Protein AF-0000000077366740 (afdb_homodimer)

Radius of gyration: 44.44 Å; Cα contacts (8 Å, |Δi|>4): 3479; chains: 2; bounding box: 112×134×111 Å

Structure (mmCIF, N/CA/C/O backbone):
data_AF-0000000077366740-model_v1
#
loop_
_entity.id
_entity.type
_entity.pdbx_description
1 polymer 'Uncharacterized protein'
#
loop_
_atom_site.group_PDB
_atom_site.id
_atom_site.type_symbol
_atom_site.label_atom_id
_atom_site.label_alt_id
_atom_site.label_comp_id
_atom_site.label_asym_id
_atom_site.label_entity_id
_atom_site.label_seq_id
_atom_site.pdbx_PDB_ins_code
_atom_site.Cartn_x
_atom_site.Cartn_y
_atom_site.Cartn_z
_atom_site.occupancy
_atom_site.B_iso_or_equiv
_atom_site.auth_seq_id
_atom_site.auth_comp_id
_atom_site.auth_asym_id
_atom_site.auth_atom_id
_atom_site.pdbx_PDB_model_num
ATOM 1 N N . MET A 1 1 ? -55.375 -4.602 -11.578 1 23.78 1 MET A N 1
ATOM 2 C CA . MET A 1 1 ? -54.812 -4.352 -10.258 1 23.78 1 MET A CA 1
ATOM 3 C C . MET A 1 1 ? -55.75 -3.49 -9.422 1 23.78 1 MET A C 1
ATOM 5 O O . MET A 1 1 ? -55.844 -3.688 -8.211 1 23.78 1 MET A O 1
ATOM 9 N N . PHE A 1 2 ? -56.5 -2.584 -10.18 1 29.73 2 PHE A N 1
ATOM 10 C CA . PHE A 1 2 ? -57.562 -1.75 -9.648 1 29.73 2 PHE A CA 1
ATOM 11 C C . PHE A 1 2 ? -58.75 -2.6 -9.227 1 29.73 2 PHE A C 1
ATOM 13 O O . PHE A 1 2 ? -59.406 -2.324 -8.211 1 29.73 2 PHE A O 1
ATOM 20 N N . PHE A 1 3 ? -59.062 -3.592 -10.07 1 31.38 3 PHE A N 1
ATOM 21 C CA . PHE A 1 3 ? -60.281 -4.387 -9.875 1 31.38 3 PHE A CA 1
ATOM 22 C C . PHE A 1 3 ? -60.125 -5.324 -8.68 1 31.38 3 PHE A C 1
ATOM 24 O O . PHE A 1 3 ? -61.094 -5.633 -7.992 1 31.38 3 PHE A O 1
ATOM 31 N N . VAL A 1 4 ? -58.844 -5.895 -8.492 1 31.25 4 VAL A N 1
ATOM 32 C CA . VAL A 1 4 ? -58.656 -6.848 -7.406 1 31.25 4 VAL A CA 1
ATOM 33 C C . VAL A 1 4 ? -58.719 -6.125 -6.066 1 31.25 4 VAL A C 1
ATOM 35 O O . VAL A 1 4 ? -59.188 -6.691 -5.07 1 31.25 4 VAL A O 1
ATOM 38 N N . VAL A 1 5 ? -58.375 -4.82 -6.023 1 33.91 5 VAL A N 1
ATOM 39 C CA . VAL A 1 5 ? -58.5 -4.035 -4.797 1 33.91 5 VAL A CA 1
ATOM 40 C C . VAL A 1 5 ? -59.969 -3.824 -4.473 1 33.91 5 VAL A C 1
ATOM 42 O O . VAL A 1 5 ? -60.375 -3.91 -3.309 1 33.91 5 VAL A O 1
ATOM 45 N N . CYS A 1 6 ? -60.75 -3.656 -5.516 1 33.34 6 CYS A N 1
ATOM 46 C CA . CYS A 1 6 ? -62.156 -3.393 -5.301 1 33.34 6 CYS A CA 1
ATOM 47 C C . CYS A 1 6 ? -62.875 -4.625 -4.742 1 33.34 6 CYS A C 1
ATOM 49 O O . CYS A 1 6 ? -63.75 -4.508 -3.9 1 33.34 6 CYS A O 1
ATOM 51 N N . THR A 1 7 ? -62.5 -5.828 -5.289 1 34.5 7 THR A N 1
ATOM 52 C CA . THR A 1 7 ? -63.25 -7.012 -4.887 1 34.5 7 THR A CA 1
ATOM 53 C C . THR A 1 7 ? -62.906 -7.398 -3.449 1 34.5 7 THR A C 1
ATOM 55 O O . THR A 1 7 ? -63.75 -7.957 -2.738 1 34.5 7 THR A O 1
ATOM 58 N N . LEU A 1 8 ? -61.625 -7.242 -3.023 1 32.53 8 LEU A N 1
ATOM 59 C CA . LEU A 1 8 ? -61.312 -7.551 -1.631 1 32.53 8 LEU A CA 1
ATOM 60 C C . LEU A 1 8 ? -62 -6.566 -0.69 1 32.53 8 LEU A C 1
ATOM 62 O O . LEU A 1 8 ? -62.312 -6.906 0.45 1 32.53 8 LEU A O 1
ATOM 66 N N . LEU A 1 9 ? -62.219 -5.359 -1.185 1 35.78 9 LEU A N 1
ATOM 67 C CA . LEU A 1 9 ? -63.031 -4.422 -0.43 1 35.78 9 LEU A CA 1
ATOM 68 C C . LEU A 1 9 ? -64.5 -4.926 -0.315 1 35.78 9 LEU A C 1
ATOM 70 O O . LEU A 1 9 ? -65.125 -4.758 0.725 1 35.78 9 LEU A O 1
ATOM 74 N N . ALA A 1 10 ? -64.938 -5.484 -1.421 1 35.12 10 ALA A N 1
ATOM 75 C CA . ALA A 1 10 ? -66.312 -5.941 -1.412 1 35.12 10 ALA A CA 1
ATOM 76 C C . ALA A 1 10 ? -66.5 -7.098 -0.434 1 35.12 10 ALA A C 1
ATOM 78 O O . ALA A 1 10 ? -67.5 -7.188 0.241 1 35.12 10 ALA A O 1
ATOM 79 N N . HIS A 1 11 ? -65.562 -8.117 -0.489 1 34.84 11 HIS A N 1
ATOM 80 C CA . HIS A 1 11 ? -65.812 -9.266 0.379 1 34.84 11 HIS A CA 1
ATOM 81 C C . HIS A 1 11 ? -65.625 -8.898 1.846 1 34.84 11 HIS A C 1
ATOM 83 O O . HIS A 1 11 ? -66.25 -9.5 2.73 1 34.84 11 HIS A O 1
ATOM 89 N N . SER A 1 12 ? -64.625 -8.102 2.127 1 34.69 12 SER A N 1
ATOM 90 C CA . SER A 1 12 ? -64.5 -7.723 3.529 1 34.69 12 SER A CA 1
ATOM 91 C C . SER A 1 12 ? -65.625 -6.828 3.971 1 34.69 12 SER A C 1
ATOM 93 O O . SER A 1 12 ? -65.812 -6.543 5.16 1 34.69 12 SER A O 1
ATOM 95 N N . CYS A 1 13 ? -66.188 -6.125 3.033 1 32.34 13 CYS A N 1
ATOM 96 C CA . CYS A 1 13 ? -67.375 -5.367 3.422 1 32.34 13 CYS A CA 1
ATOM 97 C C . CYS A 1 13 ? -68.5 -6.293 3.918 1 32.34 13 CYS A C 1
ATOM 99 O O . CYS A 1 13 ? -69.5 -5.832 4.449 1 32.34 13 CYS A O 1
ATOM 101 N N . MET A 1 14 ? -68.625 -7.559 3.342 1 33.53 14 MET A N 1
ATOM 102 C CA . MET A 1 14 ? -69.812 -8.305 3.762 1 33.53 14 MET A CA 1
ATOM 103 C C . MET A 1 14 ? -69.75 -8.625 5.254 1 33.53 14 MET A C 1
ATOM 105 O O . MET A 1 14 ? -70.75 -8.883 5.875 1 33.53 14 MET A O 1
ATOM 109 N N . CYS A 1 15 ? -68.562 -9.203 5.719 1 33.38 15 CYS A N 1
ATOM 110 C CA . CYS A 1 15 ? -68.812 -9.672 7.086 1 33.38 15 CYS A CA 1
ATOM 111 C C . CYS A 1 15 ? -68.875 -8.508 8.055 1 33.38 15 CYS A C 1
ATOM 113 O O . CYS A 1 15 ? -67.875 -8.164 8.695 1 33.38 15 CYS A O 1
ATOM 115 N N . LEU A 1 16 ? -69.25 -7.371 7.633 1 36.22 16 LEU A N 1
ATOM 116 C CA . LEU A 1 16 ? -69.562 -6.234 8.492 1 36.22 16 LEU A CA 1
ATOM 117 C C . LEU A 1 16 ? -70.562 -6.629 9.578 1 36.22 16 LEU A C 1
ATOM 119 O O . LEU A 1 16 ? -71.188 -5.766 10.195 1 36.22 16 LEU A O 1
ATOM 123 N N . THR A 1 17 ? -70.938 -7.934 9.719 1 35.31 17 THR A N 1
ATOM 124 C CA . THR A 1 17 ? -71.938 -8.016 10.742 1 35.31 17 THR A CA 1
ATOM 125 C C . THR A 1 17 ? -71.438 -7.398 12.055 1 35.31 17 THR A C 1
ATOM 127 O O . THR A 1 17 ? -72.25 -6.871 12.828 1 35.31 17 THR A O 1
ATOM 130 N N . GLY A 1 18 ? -70.375 -7.945 12.742 1 36.94 18 GLY A N 1
ATOM 131 C CA . GLY A 1 18 ? -70.25 -7.508 14.117 1 36.94 18 GLY A CA 1
ATOM 132 C C . GLY A 1 18 ? -69.75 -6.074 14.25 1 36.94 18 GLY A C 1
ATOM 133 O O . GLY A 1 18 ? -69.438 -5.422 13.25 1 36.94 18 GLY A O 1
ATOM 134 N N . GLY A 1 19 ? -69.75 -5.414 15.539 1 38.19 19 GLY A N 1
ATOM 135 C CA . GLY A 1 19 ? -69.625 -4.059 16.062 1 38.19 19 GLY A CA 1
ATOM 136 C C . GLY A 1 19 ? -68.5 -3.301 15.484 1 38.19 19 GLY A C 1
ATOM 137 O O . GLY A 1 19 ? -68 -2.303 16.062 1 38.19 19 GLY A O 1
ATOM 138 N N . ARG A 1 20 ? -67.625 -4.012 14.672 1 46.72 20 ARG A N 1
ATOM 139 C CA . ARG A 1 20 ? -66.5 -3.172 14.273 1 46.72 20 ARG A CA 1
ATOM 140 C C . ARG A 1 20 ? -66.938 -2.145 13.234 1 46.72 20 ARG A C 1
ATOM 142 O O . ARG A 1 20 ? -67.688 -2.469 12.297 1 46.72 20 ARG A O 1
ATOM 149 N N . SER A 1 21 ? -66.875 -0.817 13.711 1 45.78 21 SER A N 1
ATOM 150 C CA . SER A 1 21 ? -67.25 0.303 12.859 1 45.78 21 SER A CA 1
ATOM 151 C C . SER A 1 21 ? -66.625 0.218 11.492 1 45.78 21 SER A C 1
ATOM 153 O O . SER A 1 21 ? -65.562 -0.41 11.344 1 45.78 21 SER A O 1
ATOM 155 N N . GLU A 1 22 ? -67.375 0.439 10.375 1 47.81 22 GLU A N 1
ATOM 156 C CA . GLU A 1 22 ? -66.938 0.526 8.977 1 47.81 22 GLU A CA 1
ATOM 157 C C . GLU A 1 22 ? -65.562 1.188 8.859 1 47.81 22 GLU A C 1
ATOM 159 O O . GLU A 1 22 ? -64.75 0.775 8.039 1 47.81 22 GLU A O 1
ATOM 164 N N . SER A 1 23 ? -65.438 2.188 9.719 1 47.12 23 SER A N 1
ATOM 165 C CA . SER A 1 23 ? -64.188 2.951 9.641 1 47.12 23 SER A CA 1
ATOM 166 C C . SER A 1 23 ? -62.969 2.105 10.062 1 47.12 23 SER A C 1
ATOM 168 O O . SER A 1 23 ? -61.906 2.221 9.484 1 47.12 23 SER A O 1
ATOM 170 N N . GLU A 1 24 ? -63.188 1.226 10.977 1 51.06 24 GLU A N 1
ATOM 171 C CA . GLU A 1 24 ? -62.125 0.345 11.406 1 51.06 24 GLU A CA 1
ATOM 172 C C . GLU A 1 24 ? -61.75 -0.65 10.312 1 51.06 24 GLU A C 1
ATOM 174 O O . GLU A 1 24 ? -60.562 -0.932 10.094 1 51.06 24 GLU A O 1
ATOM 179 N N . VAL A 1 25 ? -62.75 -1.085 9.625 1 52.22 25 VAL A N 1
ATOM 180 C CA . VAL A 1 25 ? -62.531 -2.043 8.539 1 52.22 25 VAL A CA 1
ATOM 181 C C . VAL A 1 25 ? -61.812 -1.363 7.391 1 52.22 25 VAL A C 1
ATOM 183 O O . VAL A 1 25 ? -60.875 -1.927 6.828 1 52.22 25 VAL A O 1
ATOM 186 N N . VAL A 1 26 ? -62.281 -0.177 7.016 1 50.78 26 VAL A N 1
ATOM 187 C CA . VAL A 1 26 ? -61.594 0.547 5.934 1 50.78 26 VAL A CA 1
ATOM 188 C C . VAL A 1 26 ? -60.156 0.862 6.332 1 50.78 26 VAL A C 1
ATOM 190 O O . VAL A 1 26 ? -59.25 0.743 5.516 1 50.78 26 VAL A O 1
ATOM 193 N N . ASN A 1 27 ? -60 1.268 7.539 1 49.75 27 ASN A N 1
ATOM 194 C CA . ASN A 1 27 ? -58.656 1.551 7.992 1 49.75 27 ASN A CA 1
ATOM 195 C C . ASN A 1 27 ? -57.781 0.296 7.977 1 49.75 27 ASN A C 1
ATOM 197 O O . ASN A 1 27 ? -56.625 0.351 7.59 1 49.75 27 ASN A O 1
ATOM 201 N N . ASP A 1 28 ? -58.375 -0.742 8.32 1 50.69 28 ASP A N 1
ATOM 202 C CA . ASP A 1 28 ? -57.656 -2.008 8.266 1 50.69 28 ASP A CA 1
ATOM 203 C C . ASP A 1 28 ? -57.344 -2.396 6.82 1 50.69 28 ASP A C 1
ATOM 205 O O . ASP A 1 28 ? -56.25 -2.883 6.527 1 50.69 28 ASP A O 1
ATOM 209 N N . ILE A 1 29 ? -58.312 -2.238 5.984 1 47.81 29 ILE A N 1
ATOM 210 C CA . ILE A 1 29 ? -58.094 -2.527 4.57 1 47.81 29 ILE A CA 1
ATOM 211 C C . ILE A 1 29 ? -57.031 -1.582 3.992 1 47.81 29 ILE A C 1
ATOM 213 O O . ILE A 1 29 ? -56.156 -2.01 3.258 1 47.81 29 ILE A O 1
ATOM 217 N N . THR A 1 30 ? -57.281 -0.286 4.25 1 45.62 30 THR A N 1
ATOM 218 C CA . THR A 1 30 ? -56.312 0.671 3.738 1 45.62 30 THR A CA 1
ATOM 219 C C . THR A 1 30 ? -54.906 0.377 4.297 1 45.62 30 THR A C 1
ATOM 221 O O . THR A 1 30 ? -53.906 0.463 3.574 1 45.62 30 THR A O 1
ATOM 224 N N . ARG A 1 31 ? -54.875 0.063 5.547 1 45 31 ARG A N 1
ATOM 225 C CA . ARG A 1 31 ? -53.594 -0.334 6.117 1 45 31 ARG A CA 1
ATOM 226 C C . ARG A 1 31 ? -53.062 -1.577 5.422 1 45 31 ARG A C 1
ATOM 228 O O . ARG A 1 31 ? -51.875 -1.66 5.137 1 45 31 ARG A O 1
ATOM 235 N N . THR A 1 32 ? -54 -2.498 5.227 1 45.09 32 THR A N 1
ATOM 236 C CA . THR A 1 32 ? -53.625 -3.719 4.523 1 45.09 32 THR A CA 1
ATOM 237 C C . THR A 1 32 ? -53.219 -3.416 3.08 1 45.09 32 THR A C 1
ATOM 239 O O . THR A 1 32 ? -52.25 -3.965 2.568 1 45.09 32 THR A O 1
ATOM 242 N N . ILE A 1 33 ? -54.062 -2.66 2.4 1 43.03 33 ILE A N 1
ATOM 243 C CA . ILE A 1 33 ? -53.75 -2.297 1.021 1 43.03 33 ILE A CA 1
ATOM 244 C C . ILE A 1 33 ? -52.469 -1.481 0.977 1 43.03 33 ILE A C 1
ATOM 246 O O . ILE A 1 33 ? -51.625 -1.714 0.123 1 43.03 33 ILE A O 1
ATOM 250 N N . LEU A 1 34 ? -52.469 -0.504 1.834 1 42.5 34 LEU A N 1
ATOM 251 C CA . LEU A 1 34 ? -51.25 0.309 1.863 1 42.5 34 LEU A CA 1
ATOM 252 C C . LEU A 1 34 ? -50.031 -0.532 2.258 1 42.5 34 LEU A C 1
ATOM 254 O O . LEU A 1 34 ? -48.938 -0.353 1.712 1 42.5 34 LEU A O 1
ATOM 258 N N . ALA A 1 35 ? -50.312 -1.329 3.213 1 45.06 35 ALA A N 1
ATOM 259 C CA . ALA A 1 35 ? -49.25 -2.258 3.576 1 45.06 35 ALA A CA 1
ATOM 260 C C . ALA A 1 35 ? -48.875 -3.145 2.395 1 45.06 35 ALA A C 1
ATOM 262 O O . ALA A 1 35 ? -47.688 -3.486 2.221 1 45.06 35 ALA A O 1
ATOM 263 N N . ARG A 1 36 ? -49.938 -3.709 1.726 1 42.16 36 ARG A N 1
ATOM 264 C CA . ARG A 1 36 ? -49.719 -4.559 0.562 1 42.16 36 ARG A CA 1
ATOM 265 C C . ARG A 1 36 ? -49.094 -3.771 -0.585 1 42.16 36 ARG A C 1
ATOM 267 O O . ARG A 1 36 ? -48.344 -4.324 -1.392 1 42.16 36 ARG A O 1
ATOM 274 N N . PHE A 1 37 ? -49.594 -2.547 -0.805 1 41.75 37 PHE A N 1
ATOM 275 C CA . PHE A 1 37 ? -49.094 -1.771 -1.931 1 41.75 37 PHE A CA 1
ATOM 276 C C . PHE A 1 37 ? -47.781 -1.059 -1.558 1 41.75 37 PHE A C 1
ATOM 278 O O . PHE A 1 37 ? -47.125 -0.455 -2.414 1 41.75 37 PHE A O 1
ATOM 285 N N . THR A 1 38 ? -47.656 -0.819 -0.33 1 47 38 THR A N 1
ATOM 286 C CA . THR A 1 38 ? -46.406 -0.13 -0.083 1 47 38 THR A CA 1
ATOM 287 C C . THR A 1 38 ? -45.219 -1.009 -0.478 1 47 38 THR A C 1
ATOM 289 O O . THR A 1 38 ? -44.906 -1.981 0.212 1 47 38 THR A O 1
ATOM 292 N N . ARG A 1 39 ? -45.125 -1.228 -1.726 1 52.34 39 ARG A N 1
ATOM 293 C CA . ARG A 1 39 ? -44.031 -1.897 -2.4 1 52.34 39 ARG A CA 1
ATOM 294 C C . ARG A 1 39 ? -42.719 -1.627 -1.685 1 52.34 39 ARG A C 1
ATOM 296 O O . ARG A 1 39 ? -42.281 -0.478 -1.59 1 52.34 39 ARG A O 1
ATOM 303 N N . LYS A 1 40 ? -42.281 -2.67 -0.841 1 64 40 LYS A N 1
ATOM 304 C CA . LYS A 1 40 ? -41.031 -2.572 -0.12 1 64 40 LYS A CA 1
ATOM 305 C C . LYS A 1 40 ? -39.844 -2.668 -1.076 1 64 40 LYS A C 1
ATOM 307 O O . LYS A 1 40 ? -39.562 -3.74 -1.61 1 64 40 LYS A O 1
ATOM 312 N N . HIS A 1 41 ? -39.469 -1.599 -1.774 1 79.44 41 HIS A N 1
ATOM 313 C CA . HIS A 1 41 ? -38.281 -1.575 -2.602 1 79.44 41 HIS A CA 1
ATOM 314 C C . HIS A 1 41 ? -37.031 -1.422 -1.75 1 79.44 41 HIS A C 1
ATOM 316 O O . HIS A 1 41 ? -37.031 -0.712 -0.741 1 79.44 41 HIS A O 1
ATOM 322 N N . LEU A 1 42 ? -36.188 -2.348 -2.086 1 84.19 42 LEU A N 1
ATOM 323 C CA . LEU A 1 42 ? -34.906 -2.252 -1.412 1 84.19 42 LEU A CA 1
ATOM 324 C C . LEU A 1 42 ? -34 -1.251 -2.117 1 84.19 42 LEU A C 1
ATOM 326 O O . LEU A 1 42 ? -34 -1.146 -3.346 1 84.19 42 LEU A O 1
ATOM 330 N N . HIS A 1 43 ? -33.312 -0.518 -1.344 1 83.5 43 HIS A N 1
ATOM 331 C CA . HIS A 1 43 ? -32.406 0.476 -1.904 1 83.5 43 HIS A CA 1
ATOM 332 C C . HIS A 1 43 ? -31.219 -0.189 -2.586 1 83.5 43 HIS A C 1
ATOM 334 O O . HIS A 1 43 ? -30.594 -1.084 -2.014 1 83.5 43 HIS A O 1
ATOM 340 N N . VAL A 1 44 ? -31.016 0.156 -3.791 1 82.62 44 VAL A N 1
ATOM 341 C CA . VAL A 1 44 ? -29.828 -0.262 -4.547 1 82.62 44 VAL A CA 1
ATOM 342 C C . VAL A 1 44 ? -29.203 0.946 -5.238 1 82.62 44 VAL A C 1
ATOM 344 O O . VAL A 1 44 ? -29.906 1.913 -5.562 1 82.62 44 VAL A O 1
ATOM 347 N N . ASP A 1 45 ? -27.906 0.929 -5.336 1 79.56 45 ASP A N 1
ATOM 348 C CA . ASP A 1 45 ? -27.203 2.023 -5.996 1 79.56 45 ASP A CA 1
ATOM 349 C C . ASP A 1 45 ? -27.75 2.266 -7.398 1 79.56 45 ASP A C 1
ATOM 351 O O . ASP A 1 45 ? -28.078 1.316 -8.117 1 79.56 45 ASP A O 1
ATOM 355 N N . LYS A 1 46 ? -27.906 3.508 -7.715 1 73.94 46 LYS A N 1
ATOM 356 C CA . LYS A 1 46 ? -28.5 3.879 -9 1 73.94 46 LYS A CA 1
ATOM 357 C C . LYS A 1 46 ? -27.594 3.482 -10.156 1 73.94 46 LYS A C 1
ATOM 359 O O . LYS A 1 46 ? -28.062 3.107 -11.227 1 73.94 46 LYS A O 1
ATOM 364 N N . ASN A 1 47 ? -26.312 3.553 -9.906 1 80.81 47 ASN A N 1
ATOM 365 C CA . ASN A 1 47 ? -25.375 3.289 -11 1 80.81 47 ASN A CA 1
ATOM 366 C C . ASN A 1 47 ? -24.672 1.946 -10.828 1 80.81 47 ASN A C 1
ATOM 368 O O . ASN A 1 47 ? -23.469 1.898 -10.617 1 80.81 47 ASN A O 1
ATOM 372 N N . LEU A 1 48 ? -25.562 0.903 -11.078 1 88.38 48 LEU A N 1
ATOM 373 C CA . LEU A 1 48 ? -24.984 -0.432 -10.961 1 88.38 48 LEU A CA 1
ATOM 374 C C . LEU A 1 48 ? -24.25 -0.81 -12.242 1 88.38 48 LEU A C 1
ATOM 376 O O . LEU A 1 48 ? -24.672 -0.467 -13.344 1 88.38 48 LEU A O 1
ATOM 380 N N . VAL A 1 49 ? -23.125 -1.391 -12.102 1 88.94 49 VAL A N 1
ATOM 381 C CA . VAL A 1 49 ? -22.281 -1.763 -13.234 1 88.94 49 VAL A CA 1
ATOM 382 C C . VAL A 1 49 ? -22.328 -3.277 -13.43 1 88.94 49 VAL A C 1
ATOM 384 O O . VAL A 1 49 ? -22.188 -4.039 -12.469 1 88.94 49 VAL A O 1
ATOM 387 N N . GLY A 1 50 ? -22.562 -3.746 -14.719 1 83.38 50 GLY A N 1
ATOM 388 C CA . GLY A 1 50 ? -22.516 -5.148 -15.094 1 83.38 50 GLY A CA 1
ATOM 389 C C . GLY A 1 50 ? -23.703 -5.949 -14.602 1 83.38 50 GLY A C 1
ATOM 390 O O . GLY A 1 50 ? -23.656 -7.18 -14.555 1 83.38 50 GLY A O 1
ATOM 391 N N . MET A 1 51 ? -24.766 -5.352 -14.086 1 87.19 51 MET A N 1
ATOM 392 C CA . MET A 1 51 ? -25.875 -6.039 -13.438 1 87.19 51 MET A CA 1
ATOM 393 C C . MET A 1 51 ? -26.812 -6.648 -14.469 1 87.19 51 MET A C 1
ATOM 395 O O . MET A 1 51 ? -27.375 -7.723 -14.242 1 87.19 51 MET A O 1
ATOM 399 N N . ASP A 1 52 ? -26.891 -6.047 -15.562 1 84.62 52 ASP A N 1
ATOM 400 C CA . ASP A 1 52 ? -27.828 -6.527 -16.578 1 84.62 52 ASP A CA 1
ATOM 401 C C . ASP A 1 52 ? -27.422 -7.906 -17.094 1 84.62 52 ASP A C 1
ATOM 403 O O . ASP A 1 52 ? -28.266 -8.797 -17.234 1 84.62 52 ASP A O 1
ATOM 407 N N . ASP A 1 53 ? -26.188 -8.078 -17.328 1 84.94 53 ASP A N 1
ATOM 408 C CA . ASP A 1 53 ? -25.688 -9.367 -17.797 1 84.94 53 ASP A CA 1
ATOM 409 C C . ASP A 1 53 ? -25.906 -10.453 -16.75 1 84.94 53 ASP A C 1
ATOM 411 O O . ASP A 1 53 ? -26.266 -11.586 -17.094 1 84.94 53 ASP A O 1
ATOM 415 N N . ARG A 1 54 ? -25.719 -10.133 -15.562 1 88.69 54 ARG A N 1
ATOM 416 C CA . ARG A 1 54 ? -25.891 -11.086 -14.469 1 88.69 54 ARG A CA 1
ATOM 417 C C . ARG A 1 54 ? -27.359 -11.461 -14.289 1 88.69 54 ARG A C 1
ATOM 419 O O . ARG A 1 54 ? -27.688 -12.633 -14.109 1 88.69 54 ARG A O 1
ATOM 426 N N . LEU A 1 55 ? -28.234 -10.484 -14.391 1 90.19 55 LEU A N 1
ATOM 427 C CA . LEU A 1 55 ? -29.656 -10.719 -14.211 1 90.19 55 LEU A CA 1
ATOM 428 C C . LEU A 1 55 ? -30.219 -11.578 -15.344 1 90.19 55 LEU A C 1
ATOM 430 O O . LEU A 1 55 ? -31.109 -12.391 -15.117 1 90.19 55 LEU A O 1
ATOM 434 N N . ASN A 1 56 ? -29.609 -11.398 -16.453 1 87.31 56 ASN A N 1
ATOM 435 C CA . ASN A 1 56 ? -30.047 -12.195 -17.594 1 87.31 56 ASN A CA 1
ATOM 436 C C . ASN A 1 56 ? -29.641 -13.656 -17.453 1 87.31 56 ASN A C 1
ATOM 438 O O . ASN A 1 56 ? -30.266 -14.531 -18.062 1 87.31 56 ASN A O 1
ATOM 442 N N . GLU A 1 57 ? -28.719 -13.844 -16.656 1 87.44 57 GLU A N 1
ATOM 443 C CA . GLU A 1 57 ? -28.297 -15.219 -16.391 1 87.44 57 GLU A CA 1
ATOM 444 C C . GLU A 1 57 ? -29.062 -15.812 -15.211 1 87.44 57 GLU A C 1
ATOM 446 O O . GLU A 1 57 ? -29.578 -16.922 -15.289 1 87.44 57 GLU A O 1
ATOM 451 N N . VAL A 1 58 ? -29.25 -15.062 -14.156 1 90.31 58 VAL A N 1
ATOM 452 C CA . VAL A 1 58 ? -29.75 -15.562 -12.883 1 90.31 58 VAL A CA 1
ATOM 453 C C . VAL A 1 58 ? -31.266 -15.773 -12.984 1 90.31 58 VAL A C 1
ATOM 455 O O . VAL A 1 58 ? -31.781 -16.812 -12.547 1 90.31 58 VAL A O 1
ATOM 458 N N . ILE A 1 59 ? -32.031 -14.898 -13.602 1 87.81 59 ILE A N 1
ATOM 459 C CA . ILE A 1 59 ? -33.469 -14.914 -13.523 1 87.81 59 ILE A CA 1
ATOM 460 C C . ILE A 1 59 ? -34.031 -15.969 -14.477 1 87.81 59 ILE A C 1
ATOM 462 O O . ILE A 1 59 ? -34.75 -16.891 -14.047 1 87.81 59 ILE A O 1
ATOM 466 N N . PRO A 1 60 ? -33.625 -15.922 -15.68 1 86.12 60 PRO A N 1
ATOM 467 C CA . PRO A 1 60 ? -34.219 -16.906 -16.578 1 86.12 60 PRO A CA 1
ATOM 468 C C . PRO A 1 60 ? -33.625 -18.312 -16.391 1 86.12 60 PRO A C 1
ATOM 470 O O . PRO A 1 60 ? -34.375 -19.297 -16.422 1 86.12 60 PRO A O 1
ATOM 473 N N . GLN A 1 61 ? -32.438 -18.438 -16.141 1 85.44 61 GLN A N 1
ATOM 474 C CA . GLN A 1 61 ? -31.781 -19.734 -16.141 1 85.44 61 GLN A CA 1
ATOM 475 C C . GLN A 1 61 ? -31.875 -20.391 -14.758 1 85.44 61 GLN A C 1
ATOM 477 O O . GLN A 1 61 ? -31.984 -21.609 -14.656 1 85.44 61 GLN A O 1
ATOM 482 N N . MET A 1 62 ? -31.875 -19.594 -13.758 1 88.25 62 MET A N 1
ATOM 483 C CA . MET A 1 62 ? -31.781 -20.188 -12.422 1 88.25 62 MET A CA 1
ATOM 484 C C . MET A 1 62 ? -33.125 -20.094 -11.695 1 88.25 62 MET A C 1
ATOM 486 O O . MET A 1 62 ? -33.656 -21.094 -11.219 1 88.25 62 MET A O 1
ATOM 490 N N . ILE A 1 63 ? -33.656 -18.922 -11.594 1 89.88 63 ILE A N 1
ATOM 491 C CA . ILE A 1 63 ? -34.906 -18.703 -10.859 1 89.88 63 ILE A CA 1
ATOM 492 C C . ILE A 1 63 ? -36.062 -19.312 -11.625 1 89.88 63 ILE A C 1
ATOM 494 O O . ILE A 1 63 ? -36.938 -19.969 -11.039 1 89.88 63 ILE A O 1
ATOM 498 N N . ASP A 1 64 ? -36.062 -19.266 -12.922 1 88.19 64 ASP A N 1
ATOM 499 C CA . ASP A 1 64 ? -37.094 -19.828 -13.773 1 88.19 64 ASP A CA 1
ATOM 500 C C . ASP A 1 64 ? -38.5 -19.484 -13.25 1 88.19 64 ASP A C 1
ATOM 502 O O . ASP A 1 64 ? -39.125 -20.281 -12.57 1 88.19 64 ASP A O 1
ATOM 506 N N . LEU A 1 65 ? -39.062 -18.453 -13.648 1 88.12 65 LEU A N 1
ATOM 507 C CA . LEU A 1 65 ? -40.344 -17.953 -13.172 1 88.12 65 LEU A CA 1
ATOM 508 C C . LEU A 1 65 ? -41.5 -18.672 -13.859 1 88.12 65 LEU A C 1
ATOM 510 O O . LEU A 1 65 ? -42.656 -18.578 -13.43 1 88.12 65 LEU A O 1
ATOM 514 N N . SER A 1 66 ? -41.188 -19.5 -14.836 1 84.12 66 SER A N 1
ATOM 515 C CA . SER A 1 66 ? -42.219 -20.203 -15.586 1 84.12 66 SER A CA 1
ATOM 516 C C . SER A 1 66 ? -42.625 -21.5 -14.883 1 84.12 66 SER A C 1
ATOM 518 O O . SER A 1 66 ? -43.75 -21.984 -15.07 1 84.12 66 SER A O 1
ATOM 520 N N . SER A 1 67 ? -41.75 -21.938 -14.055 1 86.75 67 SER A N 1
ATOM 521 C CA . SER A 1 67 ? -42.031 -23.172 -13.344 1 86.75 67 SER A CA 1
ATOM 522 C C . SER A 1 67 ? -42.969 -22.938 -12.148 1 86.75 67 SER A C 1
ATOM 524 O O . SER A 1 67 ? -42.844 -21.922 -11.461 1 86.75 67 SER A O 1
ATOM 526 N N . ASN A 1 68 ? -43.906 -23.859 -11.883 1 88.38 68 ASN A N 1
ATOM 527 C CA . ASN A 1 68 ? -44.812 -23.734 -10.75 1 88.38 68 ASN A CA 1
ATOM 528 C C . ASN A 1 68 ? -44.281 -24.484 -9.531 1 88.38 68 ASN A C 1
ATOM 530 O O . ASN A 1 68 ? -44.906 -24.5 -8.477 1 88.38 68 ASN A O 1
ATOM 534 N N . GLU A 1 69 ? -43.188 -24.984 -9.648 1 92 69 GLU A N 1
ATOM 535 C CA . GLU A 1 69 ? -42.562 -25.688 -8.523 1 92 69 GLU A CA 1
ATOM 536 C C . GLU A 1 69 ? -41.844 -24.719 -7.59 1 92 69 GLU A C 1
ATOM 538 O O . GLU A 1 69 ? -41.562 -23.578 -7.973 1 92 69 GLU A O 1
ATOM 543 N N . VAL A 1 70 ? -41.688 -25.203 -6.352 1 95.06 70 VAL A N 1
ATOM 544 C CA . VAL A 1 70 ? -40.875 -24.438 -5.406 1 95.06 70 VAL A CA 1
ATOM 545 C C . VAL A 1 70 ? -39.406 -24.625 -5.727 1 95.06 70 VAL A C 1
ATOM 547 O O . VAL A 1 70 ? -38.938 -25.75 -5.879 1 95.06 70 VAL A O 1
ATOM 550 N N . ARG A 1 71 ? -38.719 -23.562 -5.922 1 94.62 71 ARG A N 1
ATOM 551 C CA . ARG A 1 71 ? -37.312 -23.641 -6.262 1 94.62 71 ARG A CA 1
ATOM 552 C C . ARG A 1 71 ? -36.438 -22.922 -5.234 1 94.62 71 ARG A C 1
ATOM 554 O O . ARG A 1 71 ? -36.812 -21.828 -4.789 1 94.62 71 ARG A O 1
ATOM 561 N N . MET A 1 72 ? -35.469 -23.531 -4.844 1 95.81 72 MET A N 1
ATOM 562 C CA . MET A 1 72 ? -34.469 -22.922 -3.971 1 95.81 72 MET A CA 1
ATOM 563 C C . MET A 1 72 ? -33.156 -22.656 -4.727 1 95.81 72 MET A C 1
ATOM 565 O O . MET A 1 72 ? -32.562 -23.594 -5.281 1 95.81 72 MET A O 1
ATOM 569 N N . ILE A 1 73 ? -32.719 -21.453 -4.785 1 95.94 73 ILE A N 1
ATOM 570 C CA . ILE A 1 73 ? -31.578 -21.031 -5.57 1 95.94 73 ILE A CA 1
ATOM 571 C C . ILE A 1 73 ? -30.484 -20.5 -4.637 1 95.94 73 ILE A C 1
ATOM 573 O O . ILE A 1 73 ? -30.766 -19.734 -3.715 1 95.94 73 ILE A O 1
ATOM 577 N N . GLY A 1 74 ? -29.25 -20.984 -4.875 1 96.19 74 GLY A N 1
ATOM 578 C CA . GLY A 1 74 ? -28.109 -20.5 -4.109 1 96.19 74 GLY A CA 1
ATOM 579 C C . GLY A 1 74 ? -27.203 -19.562 -4.895 1 96.19 74 GLY A C 1
ATOM 580 O O . GLY A 1 74 ? -26.797 -19.891 -6.012 1 96.19 74 GLY A O 1
ATOM 581 N N . ILE A 1 75 ? -26.969 -18.375 -4.375 1 95.5 75 ILE A N 1
ATOM 582 C CA . ILE A 1 75 ? -25.984 -17.422 -4.898 1 95.5 75 ILE A CA 1
ATOM 583 C C . ILE A 1 75 ? -24.766 -17.391 -3.992 1 95.5 75 ILE A C 1
ATOM 585 O O . ILE A 1 75 ? -24.875 -17.094 -2.803 1 95.5 75 ILE A O 1
ATOM 589 N N . TYR A 1 76 ? -23.625 -17.75 -4.535 1 94.44 76 TYR A N 1
ATOM 590 C CA . TYR A 1 76 ? -22.453 -17.812 -3.674 1 94.44 76 TYR A CA 1
ATOM 591 C C . TYR A 1 76 ? -21.25 -17.172 -4.355 1 94.44 76 TYR A C 1
ATOM 593 O O . TYR A 1 76 ? -21.312 -16.828 -5.535 1 94.44 76 TYR A O 1
ATOM 601 N N . GLY A 1 77 ? -20.203 -16.906 -3.602 1 92.25 77 GLY A N 1
ATOM 602 C CA . GLY A 1 77 ? -18.984 -16.297 -4.094 1 92.25 77 GLY A CA 1
ATOM 603 C C . GLY A 1 77 ? -18.156 -15.664 -2.998 1 92.25 77 GLY A C 1
ATOM 604 O O . GLY A 1 77 ? -18.5 -15.75 -1.818 1 92.25 77 GLY A O 1
ATOM 605 N N . LEU A 1 78 ? -17.109 -15.023 -3.443 1 91.06 78 LEU A N 1
ATOM 606 C CA . LEU A 1 78 ? -16.156 -14.383 -2.549 1 91.06 78 LEU A CA 1
ATOM 607 C C . LEU A 1 78 ? -16.797 -13.211 -1.812 1 91.06 78 LEU A C 1
ATOM 609 O O . LEU A 1 78 ? -17.75 -12.602 -2.312 1 91.06 78 LEU A O 1
ATOM 613 N N . GLY A 1 79 ? -16.312 -12.953 -0.626 1 88.75 79 GLY A N 1
ATOM 614 C CA . GLY A 1 79 ? -16.797 -11.789 0.1 1 88.75 79 GLY A CA 1
ATOM 615 C C . GLY A 1 79 ? -16.562 -10.484 -0.646 1 88.75 79 GLY A C 1
ATOM 616 O O . GLY A 1 79 ? -15.477 -10.242 -1.168 1 88.75 79 GLY A O 1
ATOM 617 N N . GLY A 1 80 ? -17.625 -9.672 -0.721 1 89.56 80 GLY A N 1
ATOM 618 C CA . GLY A 1 80 ? -17.516 -8.367 -1.36 1 89.56 80 GLY A CA 1
ATOM 619 C C . GLY A 1 80 ? -17.688 -8.43 -2.867 1 89.56 80 GLY A C 1
ATOM 620 O O . GLY A 1 80 ? -17.578 -7.406 -3.549 1 89.56 80 GLY A O 1
ATOM 621 N N . ILE A 1 81 ? -18 -9.609 -3.363 1 91.62 81 ILE A N 1
ATOM 622 C CA . ILE A 1 81 ? -18.062 -9.789 -4.809 1 91.62 81 ILE A CA 1
ATOM 623 C C . ILE A 1 81 ? -19.375 -9.234 -5.344 1 91.62 81 ILE A C 1
ATOM 625 O O . ILE A 1 81 ? -19.516 -9.008 -6.547 1 91.62 81 ILE A O 1
ATOM 629 N N . GLY A 1 82 ? -20.422 -9.031 -4.441 1 90.5 82 GLY A N 1
ATOM 630 C CA . GLY A 1 82 ? -21.672 -8.422 -4.863 1 90.5 82 GLY A CA 1
ATOM 631 C C . GLY A 1 82 ? -22.859 -9.367 -4.75 1 90.5 82 GLY A C 1
ATOM 632 O O . GLY A 1 82 ? -23.859 -9.211 -5.461 1 90.5 82 GLY A O 1
ATOM 633 N N . LYS A 1 83 ? -22.781 -10.398 -3.967 1 92.69 83 LYS A N 1
ATOM 634 C CA . LYS A 1 83 ? -23.875 -11.359 -3.799 1 92.69 83 LYS A CA 1
ATOM 635 C C . LYS A 1 83 ? -25.141 -10.664 -3.316 1 92.69 83 LYS A C 1
ATOM 637 O O . LYS A 1 83 ? -26.234 -10.891 -3.867 1 92.69 83 LYS A O 1
ATOM 642 N N . THR A 1 84 ? -25.016 -9.805 -2.262 1 92.06 84 THR A N 1
ATOM 643 C CA . THR A 1 84 ? -26.141 -9.086 -1.68 1 92.06 84 THR A CA 1
ATOM 644 C C . THR A 1 84 ? -26.766 -8.141 -2.705 1 92.06 84 THR A C 1
ATOM 646 O O . THR A 1 84 ? -27.984 -8.016 -2.779 1 92.06 84 THR A O 1
ATOM 649 N N . THR A 1 85 ? -25.953 -7.57 -3.475 1 91.38 85 THR A N 1
ATOM 650 C CA . THR A 1 85 ? -26.438 -6.641 -4.488 1 91.38 85 THR A CA 1
ATOM 651 C C . THR A 1 85 ? -27.266 -7.375 -5.543 1 91.38 85 THR A C 1
ATOM 653 O O . THR A 1 85 ? -28.344 -6.914 -5.926 1 91.38 85 THR A O 1
ATOM 656 N N . VAL A 1 86 ? -26.719 -8.445 -6.023 1 92.94 86 VAL A N 1
ATOM 657 C CA . VAL A 1 86 ? -27.453 -9.234 -7.012 1 92.94 86 VAL A CA 1
ATOM 658 C C . VAL A 1 86 ? -28.797 -9.656 -6.441 1 92.94 86 VAL A C 1
ATOM 660 O O . VAL A 1 86 ? -29.828 -9.562 -7.121 1 92.94 86 VAL A O 1
ATOM 663 N N . ALA A 1 87 ? -28.812 -10.102 -5.246 1 93.75 87 ALA A N 1
ATOM 664 C CA . ALA A 1 87 ? -30.031 -10.562 -4.598 1 93.75 87 ALA A CA 1
ATOM 665 C C . ALA A 1 87 ? -31.047 -9.43 -4.473 1 93.75 87 ALA A C 1
ATOM 667 O O . ALA A 1 87 ? -32.25 -9.633 -4.676 1 93.75 87 ALA A O 1
ATOM 668 N N . LYS A 1 88 ? -30.609 -8.211 -4.109 1 92.44 88 LYS A N 1
ATOM 669 C CA . LYS A 1 88 ? -31.5 -7.059 -3.961 1 92.44 88 LYS A CA 1
ATOM 670 C C . LYS A 1 88 ? -32.125 -6.68 -5.297 1 92.44 88 LYS A C 1
ATOM 672 O O . LYS A 1 88 ? -33.312 -6.367 -5.355 1 92.44 88 LYS A O 1
ATOM 677 N N . VAL A 1 89 ? -31.328 -6.68 -6.309 1 91.81 89 VAL A N 1
ATOM 678 C CA . VAL A 1 89 ? -31.828 -6.305 -7.625 1 91.81 89 VAL A CA 1
ATOM 679 C C . VAL A 1 89 ? -32.875 -7.332 -8.102 1 91.81 89 VAL A C 1
ATOM 681 O O . VAL A 1 89 ? -33.875 -6.973 -8.68 1 91.81 89 VAL A O 1
ATOM 684 N N . VAL A 1 90 ? -32.562 -8.562 -7.895 1 93 90 VAL A N 1
ATOM 685 C CA . VAL A 1 90 ? -33.469 -9.625 -8.242 1 93 90 VAL A CA 1
ATOM 686 C C . VAL A 1 90 ? -34.781 -9.438 -7.473 1 93 90 VAL A C 1
ATOM 688 O O . VAL A 1 90 ? -35.875 -9.539 -8.047 1 93 90 VAL A O 1
ATOM 691 N N . TYR A 1 91 ? -34.688 -9.211 -6.199 1 93 91 TYR A N 1
ATOM 692 C CA . TYR A 1 91 ? -35.844 -8.977 -5.355 1 93 91 TYR A CA 1
ATOM 693 C C . TYR A 1 91 ? -36.719 -7.859 -5.926 1 93 91 TYR A C 1
ATOM 695 O O . TYR A 1 91 ? -37.938 -8.016 -6.07 1 93 91 TYR A O 1
ATOM 703 N N . ASN A 1 92 ? -36.125 -6.742 -6.23 1 89 92 ASN A N 1
ATOM 704 C CA . ASN A 1 92 ? -36.844 -5.582 -6.738 1 89 92 ASN A CA 1
ATOM 705 C C . ASN A 1 92 ? -37.5 -5.883 -8.078 1 89 92 ASN A C 1
ATOM 707 O O . ASN A 1 92 ? -38.594 -5.348 -8.375 1 89 92 ASN A O 1
ATOM 711 N N . ARG A 1 93 ? -36.906 -6.723 -8.797 1 88.19 93 ARG A N 1
ATOM 712 C CA . ARG A 1 93 ? -37.406 -7.004 -10.141 1 88.19 93 ARG A CA 1
ATOM 713 C C . ARG A 1 93 ? -38.562 -7.996 -10.109 1 88.19 93 ARG A C 1
ATOM 715 O O . ARG A 1 93 ? -39.5 -7.879 -10.883 1 88.19 93 ARG A O 1
ATOM 722 N N . ILE A 1 94 ? -38.531 -8.953 -9.219 1 91.94 94 ILE A N 1
ATOM 723 C CA . ILE A 1 94 ? -39.469 -10.047 -9.344 1 91.94 94 ILE A CA 1
ATOM 724 C C . ILE A 1 94 ? -40.438 -10.023 -8.164 1 91.94 94 ILE A C 1
ATOM 726 O O . ILE A 1 94 ? -41.469 -10.734 -8.164 1 91.94 94 ILE A O 1
ATOM 730 N N . ALA A 1 95 ? -40.25 -9.227 -7.211 1 90.94 95 ALA A N 1
ATOM 731 C CA . ALA A 1 95 ? -41.031 -9.195 -5.984 1 90.94 95 ALA A CA 1
ATOM 732 C C . ALA A 1 95 ? -42.531 -9.039 -6.297 1 90.94 95 ALA A C 1
ATOM 734 O O . ALA A 1 95 ? -43.375 -9.68 -5.672 1 90.94 95 ALA A O 1
ATOM 735 N N . PRO A 1 96 ? -42.875 -8.242 -7.297 1 88.19 96 PRO A N 1
ATOM 736 C CA . PRO A 1 96 ? -44.312 -8.016 -7.578 1 88.19 96 PRO A CA 1
ATOM 737 C C . PRO A 1 96 ? -45.031 -9.273 -8.07 1 88.19 96 PRO A C 1
ATOM 739 O O . PRO A 1 96 ? -46.25 -9.336 -8.047 1 88.19 96 PRO A O 1
ATOM 742 N N . LEU A 1 97 ? -44.344 -10.305 -8.422 1 88.94 97 LEU A N 1
ATOM 743 C CA . LEU A 1 97 ? -44.938 -11.5 -9.008 1 88.94 97 LEU A CA 1
ATOM 744 C C . LEU A 1 97 ? -45.375 -12.484 -7.93 1 88.94 97 LEU A C 1
ATOM 746 O O . LEU A 1 97 ? -46.031 -13.484 -8.219 1 88.94 97 LEU A O 1
ATOM 750 N N . PHE A 1 98 ? -45.219 -12.195 -6.699 1 92.31 98 PHE A N 1
ATOM 751 C CA . PHE A 1 98 ? -45.469 -13.148 -5.629 1 92.31 98 PHE A CA 1
ATOM 752 C C . PHE A 1 98 ? -46.5 -12.594 -4.633 1 92.31 98 PHE A C 1
ATOM 754 O O . PHE A 1 98 ? -46.688 -11.375 -4.555 1 92.31 98 PHE A O 1
ATOM 761 N N . MET A 1 99 ? -47.094 -13.445 -3.879 1 87.62 99 MET A N 1
ATOM 762 C CA . MET A 1 99 ? -48.094 -13.055 -2.9 1 87.62 99 MET A CA 1
ATOM 763 C C . MET A 1 99 ? -47.438 -12.484 -1.646 1 87.62 99 MET A C 1
ATOM 765 O O . MET A 1 99 ? -47.938 -11.508 -1.08 1 87.62 99 MET A O 1
ATOM 769 N N . ILE A 1 100 ? -46.469 -13.156 -1.26 1 89.5 100 ILE A N 1
ATOM 770 C CA . ILE A 1 100 ? -45.719 -12.719 -0.081 1 89.5 100 ILE A CA 1
ATOM 771 C C . ILE A 1 100 ? -44.25 -12.547 -0.435 1 89.5 100 ILE A C 1
ATOM 773 O O . ILE A 1 100 ? -43.688 -13.367 -1.164 1 89.5 100 ILE A O 1
ATOM 777 N N . THR A 1 101 ? -43.688 -11.453 -0.052 1 91.06 101 THR A N 1
ATOM 778 C CA . THR A 1 101 ? -42.281 -11.195 -0.3 1 91.06 101 THR A CA 1
ATOM 779 C C . THR A 1 101 ? -41.562 -10.805 0.992 1 91.06 101 THR A C 1
ATOM 781 O O . THR A 1 101 ? -42.125 -10.109 1.837 1 91.06 101 THR A O 1
ATOM 784 N N . SER A 1 102 ? -40.375 -11.367 1.182 1 91.88 102 SER A N 1
ATOM 785 C CA . SER A 1 102 ? -39.562 -11.039 2.355 1 91.88 102 SER A CA 1
ATOM 786 C C . SER A 1 102 ? -38.062 -11.07 2.035 1 91.88 102 SER A C 1
ATOM 788 O O . SER A 1 102 ? -37.625 -11.953 1.309 1 91.88 102 SER A O 1
ATOM 790 N N . PHE A 1 103 ? -37.406 -10.062 2.451 1 93.06 103 PHE A N 1
ATOM 791 C CA . PHE A 1 103 ? -35.938 -9.992 2.355 1 93.06 103 PHE A CA 1
ATOM 792 C C . PHE A 1 103 ? -35.312 -9.945 3.74 1 93.06 103 PHE A C 1
ATOM 794 O O . PHE A 1 103 ? -35.344 -8.906 4.402 1 93.06 103 PHE A O 1
ATOM 801 N N . ILE A 1 104 ? -34.781 -11.008 4.188 1 93.19 104 ILE A N 1
ATOM 802 C CA . ILE A 1 104 ? -34.125 -11.055 5.48 1 93.19 104 ILE A CA 1
ATOM 803 C C . ILE A 1 104 ? -32.625 -10.812 5.293 1 93.19 104 ILE A C 1
ATOM 805 O O . ILE A 1 104 ? -31.891 -11.703 4.863 1 93.19 104 ILE A O 1
ATOM 809 N N . ALA A 1 105 ? -32.25 -9.648 5.762 1 90.62 105 ALA A N 1
ATOM 810 C CA . ALA A 1 105 ? -30.844 -9.242 5.547 1 90.62 105 ALA A CA 1
ATOM 811 C C . ALA A 1 105 ? -29.953 -9.727 6.688 1 90.62 105 ALA A C 1
ATOM 813 O O . ALA A 1 105 ? -30.438 -9.961 7.801 1 90.62 105 ALA A O 1
ATOM 814 N N . ASN A 1 106 ? -28.672 -9.953 6.496 1 89.06 106 ASN A N 1
ATOM 815 C CA . ASN A 1 106 ? -27.609 -10.219 7.473 1 89.06 106 ASN A CA 1
ATOM 816 C C . ASN A 1 106 ? -27.984 -11.359 8.406 1 89.06 106 ASN A C 1
ATOM 818 O O . ASN A 1 106 ? -27.938 -11.211 9.633 1 89.06 106 ASN A O 1
ATOM 822 N N . VAL A 1 107 ? -28.359 -12.43 7.82 1 93.12 107 VAL A N 1
ATOM 823 C CA . VAL A 1 107 ? -28.828 -13.586 8.578 1 93.12 107 VAL A CA 1
ATOM 824 C C . VAL A 1 107 ? -27.719 -14.047 9.539 1 93.12 107 VAL A C 1
ATOM 826 O O . VAL A 1 107 ? -28 -14.367 10.695 1 93.12 107 VAL A O 1
ATOM 829 N N . ARG A 1 108 ? -26.516 -14.07 9.094 1 90.56 108 ARG A N 1
ATOM 830 C CA . ARG A 1 108 ? -25.375 -14.539 9.883 1 90.56 108 ARG A CA 1
ATOM 831 C C . ARG A 1 108 ? -25.219 -13.719 11.156 1 90.56 108 ARG A C 1
ATOM 833 O O . ARG A 1 108 ? -25.234 -14.266 12.258 1 90.56 108 ARG A O 1
ATOM 840 N N . GLU A 1 109 ? -25.109 -12.383 11.016 1 85.69 109 GLU A N 1
ATOM 841 C CA . GLU A 1 109 ? -24.844 -11.492 12.141 1 85.69 109 GLU A CA 1
ATOM 842 C C . GLU A 1 109 ? -26.031 -11.453 13.102 1 85.69 109 GLU A C 1
ATOM 844 O O . GLU A 1 109 ? -25.844 -11.461 14.32 1 85.69 109 GLU A O 1
ATOM 849 N N . ASP A 1 110 ? -27.219 -11.43 12.586 1 87.12 110 ASP A N 1
ATOM 850 C CA . ASP A 1 110 ? -28.422 -11.32 13.414 1 87.12 110 ASP A CA 1
ATOM 851 C C . ASP A 1 110 ? -28.688 -12.625 14.172 1 87.12 110 ASP A C 1
ATOM 853 O O . ASP A 1 110 ? -29.188 -12.602 15.297 1 87.12 110 ASP A O 1
ATOM 857 N N . SER A 1 111 ? -28.391 -13.672 13.445 1 90.19 111 SER A N 1
ATOM 858 C CA . SER A 1 111 ? -28.562 -14.953 14.125 1 90.19 111 SER A CA 1
ATOM 859 C C . SER A 1 111 ? -27.594 -15.094 15.289 1 90.19 111 SER A C 1
ATOM 861 O O . SER A 1 111 ? -27.938 -15.656 16.328 1 90.19 111 SER A O 1
ATOM 863 N N . LYS A 1 112 ? -26.391 -14.68 15.141 1 85.44 112 LYS A N 1
ATOM 864 C CA . LYS A 1 112 ? -25.375 -14.773 16.172 1 85.44 112 LYS A CA 1
ATOM 865 C C . LYS A 1 112 ? -25.641 -13.797 17.312 1 85.44 112 LYS A C 1
ATOM 867 O O . LYS A 1 112 ? -25.453 -14.125 18.484 1 85.44 112 LYS A O 1
ATOM 872 N N . SER A 1 113 ? -26.094 -12.578 16.969 1 83.56 113 SER A N 1
ATOM 873 C CA . SER A 1 113 ? -26.266 -11.523 17.969 1 83.56 113 SER A CA 1
ATOM 874 C C . SER A 1 113 ? -27.594 -11.664 18.688 1 83.56 113 SER A C 1
ATOM 876 O O . SER A 1 113 ? -27.672 -11.547 19.922 1 83.56 113 SER A O 1
ATOM 878 N N . ARG A 1 114 ? -28.812 -11.977 17.922 1 82.19 114 ARG A N 1
ATOM 879 C CA . ARG A 1 114 ? -30.156 -11.945 18.5 1 82.19 114 ARG A CA 1
ATOM 880 C C . ARG A 1 114 ? -30.781 -13.336 18.5 1 82.19 114 ARG A C 1
ATOM 882 O O . ARG A 1 114 ? -31.781 -13.562 19.172 1 82.19 114 ARG A O 1
ATOM 889 N N . GLY A 1 115 ? -30.141 -14.164 17.734 1 88.69 115 GLY A N 1
ATOM 890 C CA . GLY A 1 115 ? -30.641 -15.523 17.688 1 88.69 115 GLY A CA 1
ATOM 891 C C . GLY A 1 115 ? -31.516 -15.805 16.484 1 88.69 115 GLY A C 1
ATOM 892 O O . GLY A 1 115 ? -32.031 -14.875 15.852 1 88.69 115 GLY A O 1
ATOM 893 N N . LEU A 1 116 ? -31.703 -17.094 16.203 1 92.75 116 LEU A N 1
ATOM 894 C CA . LEU A 1 116 ? -32.5 -17.547 15.062 1 92.75 116 LEU A CA 1
ATOM 895 C C . LEU A 1 116 ? -33.969 -17.266 15.289 1 92.75 116 LEU A C 1
ATOM 897 O O . LEU A 1 116 ? -34.719 -17.016 14.328 1 92.75 116 LEU A O 1
ATOM 901 N N . LEU A 1 117 ? -34.406 -17.281 16.547 1 91.69 117 LEU A N 1
ATOM 902 C CA . LEU A 1 117 ? -35.812 -17.016 16.906 1 91.69 117 LEU A CA 1
ATOM 903 C C . LEU A 1 117 ? -36.219 -15.602 16.484 1 91.69 117 LEU A C 1
ATOM 905 O O . LEU A 1 117 ? -37.344 -15.391 16.031 1 91.69 117 LEU A O 1
ATOM 909 N N . HIS A 1 118 ? -35.375 -14.758 16.625 1 90.5 118 HIS A N 1
ATOM 910 C CA . HIS A 1 118 ? -35.625 -13.367 16.25 1 90.5 118 HIS A CA 1
ATOM 911 C C . HIS A 1 118 ? -35.906 -13.25 14.758 1 90.5 118 HIS A C 1
ATOM 913 O O . HIS A 1 118 ? -36.812 -12.508 14.352 1 90.5 118 HIS A O 1
ATOM 919 N N . LEU A 1 119 ? -35.156 -13.953 13.945 1 93.12 119 LEU A N 1
ATOM 920 C CA . LEU A 1 119 ? -35.344 -13.914 12.5 1 93.12 119 LEU A CA 1
ATOM 921 C C . LEU A 1 119 ? -36.656 -14.547 12.094 1 93.12 119 LEU A C 1
ATOM 923 O O . LEU A 1 119 ? -37.312 -14.086 11.164 1 93.12 119 LEU A O 1
ATOM 927 N N . GLN A 1 120 ? -37 -15.586 12.805 1 92.56 120 GLN A N 1
ATOM 928 C CA . GLN A 1 120 ? -38.281 -16.219 12.547 1 92.56 120 GLN A CA 1
ATOM 929 C C . GLN A 1 120 ? -39.438 -15.273 12.867 1 92.56 120 GLN A C 1
ATOM 931 O O . GLN A 1 120 ? -40.406 -15.203 12.117 1 92.56 120 GLN A O 1
ATOM 936 N N . LYS A 1 121 ? -39.281 -14.57 13.977 1 88.31 121 LYS A N 1
ATOM 937 C CA . LYS A 1 121 ? -40.312 -13.594 14.344 1 88.31 121 LYS A CA 1
ATOM 938 C C . LYS A 1 121 ? -40.438 -12.492 13.297 1 88.31 121 LYS A C 1
ATOM 940 O O . LYS A 1 121 ? -41.531 -12.039 12.977 1 88.31 121 LYS A O 1
ATOM 945 N N . GLN A 1 122 ? -39.312 -12.086 12.797 1 86.56 122 GLN A N 1
ATOM 946 C CA . GLN A 1 122 ? -39.312 -11.062 11.75 1 86.56 122 GLN A CA 1
ATOM 947 C C . GLN A 1 122 ? -40.031 -11.555 10.5 1 86.56 122 GLN A C 1
ATOM 949 O O . GLN A 1 122 ? -40.812 -10.82 9.906 1 86.56 122 GLN A O 1
ATOM 954 N N . LEU A 1 123 ? -39.656 -12.742 10.078 1 89.62 123 LEU A N 1
ATOM 955 C CA . LEU A 1 123 ? -40.281 -13.32 8.898 1 89.62 123 LEU A CA 1
ATOM 956 C C . LEU A 1 123 ? -41.812 -13.445 9.078 1 89.62 123 LEU A C 1
ATOM 958 O O . LEU A 1 123 ? -42.562 -13.094 8.18 1 89.62 123 LEU A O 1
ATOM 962 N N . LEU A 1 124 ? -42.219 -13.891 10.234 1 88 124 LEU A N 1
ATOM 963 C CA . LEU A 1 124 ? -43.656 -14.109 10.516 1 88 124 LEU A CA 1
ATOM 964 C C . LEU A 1 124 ? -44.406 -12.789 10.602 1 88 124 LEU A C 1
ATOM 966 O O . LEU A 1 124 ? -45.562 -12.703 10.211 1 88 124 LEU A O 1
ATOM 970 N N . HIS A 1 125 ? -43.719 -11.82 11.133 1 81.81 125 HIS A N 1
ATOM 971 C CA . HIS A 1 125 ? -44.312 -10.5 11.219 1 81.81 125 HIS A CA 1
ATOM 972 C C . HIS A 1 125 ? -44.562 -9.906 9.836 1 81.81 125 HIS A C 1
ATOM 974 O O . HIS A 1 125 ? -45.531 -9.172 9.633 1 81.81 125 HIS A O 1
ATOM 980 N N . GLU A 1 126 ? -43.656 -10.141 8.93 1 79.25 126 GLU A N 1
ATOM 981 C CA . GLU A 1 126 ? -43.781 -9.641 7.566 1 79.25 126 GLU A CA 1
ATOM 982 C C . GLU A 1 126 ? -44.938 -10.352 6.832 1 79.25 126 GLU A C 1
ATOM 984 O O . GLU A 1 126 ? -45.562 -9.766 5.953 1 79.25 126 GLU A O 1
ATOM 989 N N . ILE A 1 127 ? -45.125 -11.531 7.156 1 77.25 127 ILE A N 1
ATOM 990 C CA . ILE A 1 127 ? -46.156 -12.352 6.512 1 77.25 127 ILE A CA 1
ATOM 991 C C . ILE A 1 127 ? -47.531 -12.016 7.09 1 77.25 127 ILE A C 1
ATOM 993 O O . ILE A 1 127 ? -48.5 -11.891 6.352 1 77.25 127 ILE A O 1
ATOM 997 N N . LEU A 1 128 ? -47.594 -11.961 8.461 1 70.19 128 LEU A N 1
ATOM 998 C CA . LEU A 1 128 ? -48.844 -11.703 9.141 1 70.19 128 LEU A CA 1
ATOM 999 C C . LEU A 1 128 ? -48.719 -10.531 10.102 1 70.19 128 LEU A C 1
ATOM 1001 O O . LEU A 1 128 ? -48.406 -10.719 11.281 1 70.19 128 LEU A O 1
ATOM 1005 N N . PRO A 1 129 ? -48.812 -9.195 9.562 1 61.03 129 PRO A N 1
ATOM 1006 C CA . PRO A 1 129 ? -48.562 -8.039 10.43 1 61.03 129 PRO A CA 1
ATOM 1007 C C . PRO A 1 129 ? -49.5 -7.988 11.625 1 61.03 129 PRO A C 1
ATOM 1009 O O . PRO A 1 129 ? -49.156 -7.43 12.672 1 61.03 129 PRO A O 1
ATOM 1012 N N . SER A 1 130 ? -50.75 -8.336 11.531 1 57 130 SER A N 1
ATOM 1013 C CA . SER A 1 130 ? -51.781 -8.039 12.531 1 57 130 SER A CA 1
ATOM 1014 C C . SER A 1 130 ? -51.594 -8.906 13.773 1 57 130 SER A C 1
ATOM 1016 O O . SER A 1 130 ? -52.125 -8.578 14.836 1 57 130 SER A O 1
ATOM 1018 N N . ARG A 1 131 ? -51.094 -10.125 13.672 1 53.56 131 ARG A N 1
ATOM 1019 C CA . ARG A 1 131 ? -51.219 -11.047 14.797 1 53.56 131 ARG A CA 1
ATOM 1020 C C . ARG A 1 131 ? -49.906 -11.164 15.578 1 53.56 131 ARG A C 1
ATOM 1022 O O . ARG A 1 131 ? -48.844 -11.281 14.977 1 53.56 131 ARG A O 1
ATOM 1029 N N . LYS A 1 132 ? -49.969 -10.656 16.812 1 56.75 132 LYS A N 1
ATOM 1030 C CA . LYS A 1 132 ? -48.875 -10.922 17.75 1 56.75 132 LYS A CA 1
ATOM 1031 C C . LYS A 1 132 ? -48.406 -12.359 17.625 1 56.75 132 LYS A C 1
ATOM 1033 O O . LYS A 1 132 ? -49.156 -13.305 17.906 1 56.75 132 LYS A O 1
ATOM 1038 N N . ASN A 1 133 ? -47.531 -12.688 16.672 1 59.72 133 ASN A N 1
ATOM 1039 C CA . ASN A 1 133 ? -47.031 -14.039 16.516 1 59.72 133 ASN A CA 1
ATOM 1040 C C . ASN A 1 133 ? -46.219 -14.484 17.719 1 59.72 133 ASN A C 1
ATOM 1042 O O . ASN A 1 133 ? -45.125 -13.961 17.953 1 59.72 133 ASN A O 1
ATOM 1046 N N . PHE A 1 134 ? -46.812 -15.109 18.766 1 69.56 134 PHE A N 1
ATOM 1047 C CA . PHE A 1 134 ? -46.188 -15.508 20.016 1 69.56 134 PHE A CA 1
ATOM 1048 C C . PHE A 1 134 ? -45.375 -16.797 19.828 1 69.56 134 PHE A C 1
ATOM 1050 O O . PHE A 1 134 ? -45.906 -17.891 20 1 69.56 134 PHE A O 1
ATOM 1057 N N . ILE A 1 135 ? -44.281 -16.719 18.984 1 80.81 135 ILE A N 1
ATOM 1058 C CA . ILE A 1 135 ? -43.406 -17.906 19.016 1 80.81 135 ILE A CA 1
ATOM 1059 C C . ILE A 1 135 ? -42.406 -17.766 20.141 1 80.81 135 ILE A C 1
ATOM 1061 O O . ILE A 1 135 ? -41.875 -16.672 20.375 1 80.81 135 ILE A O 1
ATOM 1065 N N . SER A 1 136 ? -42.188 -18.953 20.906 1 84.94 136 SER A N 1
ATOM 1066 C CA . SER A 1 136 ? -41.312 -18.906 22.062 1 84.94 136 SER A CA 1
ATOM 1067 C C . SER A 1 136 ? -40 -19.641 21.797 1 84.94 136 SER A C 1
ATOM 1069 O O . SER A 1 136 ? -39.031 -19.469 22.531 1 84.94 136 SER A O 1
ATOM 1071 N N . ASN A 1 137 ? -40.031 -20.516 20.812 1 86.69 137 ASN A N 1
ATOM 1072 C CA . ASN A 1 137 ? -38.812 -21.219 20.469 1 86.69 137 ASN A CA 1
ATOM 1073 C C . ASN A 1 137 ? -38.688 -21.469 18.969 1 86.69 137 ASN A C 1
ATOM 1075 O O . ASN A 1 137 ? -39.656 -21.234 18.234 1 86.69 137 ASN A O 1
ATOM 1079 N N . VAL A 1 138 ? -37.562 -21.969 18.547 1 92.12 138 VAL A N 1
ATOM 1080 C CA . VAL A 1 138 ? -37.25 -22.094 17.125 1 92.12 138 VAL A CA 1
ATOM 1081 C C . VAL A 1 138 ? -38.125 -23.172 16.484 1 92.12 138 VAL A C 1
ATOM 1083 O O . VAL A 1 138 ? -38.594 -23.016 15.352 1 92.12 138 VAL A O 1
ATOM 1086 N N . ASP A 1 139 ? -38.375 -24.25 17.125 1 91.69 139 ASP A N 1
ATOM 1087 C CA . ASP A 1 139 ? -39.188 -25.344 16.594 1 91.69 139 ASP A CA 1
ATOM 1088 C C . ASP A 1 139 ? -40.625 -24.891 16.312 1 91.69 139 ASP A C 1
ATOM 1090 O O . ASP A 1 139 ? -41.219 -25.281 15.297 1 91.69 139 ASP A O 1
ATOM 1094 N N . GLU A 1 140 ? -41.125 -24.125 17.266 1 90.94 140 GLU A N 1
ATOM 1095 C CA . GLU A 1 140 ? -42.438 -23.547 17.047 1 90.94 140 GLU A CA 1
ATOM 1096 C C . GLU A 1 140 ? -42.469 -22.625 15.836 1 90.94 140 GLU A C 1
ATOM 1098 O O . GLU A 1 140 ? -43.438 -22.578 15.094 1 90.94 140 GLU A O 1
ATOM 1103 N N . GLY A 1 141 ? -41.375 -21.969 15.742 1 91.62 141 GLY A N 1
ATOM 1104 C CA . GLY A 1 141 ? -41.25 -21.078 14.602 1 91.62 141 GLY A CA 1
ATOM 1105 C C . GLY A 1 141 ? -41.25 -21.797 13.273 1 91.62 141 GLY A C 1
ATOM 1106 O O . GLY A 1 141 ? -41.906 -21.359 12.32 1 91.62 141 GLY A O 1
ATOM 1107 N N . ILE A 1 142 ? -40.562 -22.906 13.203 1 92.88 142 ILE A N 1
ATOM 1108 C CA . ILE A 1 142 ? -40.5 -23.719 11.992 1 92.88 142 ILE A CA 1
ATOM 1109 C C . ILE A 1 142 ? -41.906 -24.188 11.609 1 92.88 142 ILE A C 1
ATOM 1111 O O . ILE A 1 142 ? -42.344 -24.062 10.453 1 92.88 142 ILE A O 1
ATOM 1115 N N . HIS A 1 143 ? -42.594 -24.578 12.562 1 90.88 143 HIS A N 1
ATOM 1116 C CA . HIS A 1 143 ? -43.938 -25.094 12.312 1 90.88 143 HIS A CA 1
ATOM 1117 C C . HIS A 1 143 ? -44.875 -23.969 11.859 1 90.88 143 HIS A C 1
ATOM 1119 O O . HIS A 1 143 ? -45.688 -24.172 10.961 1 90.88 143 HIS A O 1
ATOM 1125 N N . MET A 1 144 ? -44.844 -22.922 12.492 1 90.19 144 MET A N 1
ATOM 1126 C CA . MET A 1 144 ? -45.688 -21.797 12.148 1 90.19 144 MET A CA 1
ATOM 1127 C C . MET A 1 144 ? -45.406 -21.297 10.742 1 90.19 144 MET A C 1
ATOM 1129 O O . MET A 1 144 ? -46.312 -20.938 10 1 90.19 144 MET A O 1
ATOM 1133 N N . ILE A 1 145 ? -44.188 -21.219 10.391 1 92.62 145 ILE A N 1
ATOM 1134 C CA . ILE A 1 145 ? -43.781 -20.766 9.055 1 92.62 145 ILE A CA 1
ATOM 1135 C C . ILE A 1 145 ? -44.344 -21.734 8.008 1 92.62 145 ILE A C 1
ATOM 1137 O O . ILE A 1 145 ? -44.906 -21.312 7 1 92.62 145 ILE A O 1
ATOM 1141 N N . GLN A 1 146 ? -44.156 -22.984 8.273 1 91.44 146 GLN A N 1
ATOM 1142 C CA . GLN A 1 146 ? -44.656 -24 7.363 1 91.44 146 GLN A CA 1
ATOM 1143 C C . GLN A 1 146 ? -46.156 -23.906 7.191 1 91.44 146 GLN A C 1
ATOM 1145 O O . GLN A 1 146 ? -46.656 -23.938 6.066 1 91.44 146 GLN A O 1
ATOM 1150 N N . ASP A 1 147 ? -46.812 -23.703 8.242 1 88.69 147 ASP A N 1
ATOM 1151 C CA . ASP A 1 147 ? -48.25 -23.672 8.242 1 88.69 147 ASP A CA 1
ATOM 1152 C C . ASP A 1 147 ? -48.781 -22.453 7.496 1 88.69 147 ASP A C 1
ATOM 1154 O O . ASP A 1 147 ? -49.812 -22.531 6.809 1 88.69 147 ASP A O 1
ATOM 1158 N N . ARG A 1 148 ? -48.188 -21.453 7.609 1 88.5 148 ARG A N 1
ATOM 1159 C CA . ARG A 1 148 ? -48.688 -20.188 7.074 1 88.5 148 ARG A CA 1
ATOM 1160 C C . ARG A 1 148 ? -48.281 -20.016 5.613 1 88.5 148 ARG A C 1
ATOM 1162 O O . ARG A 1 148 ? -48.938 -19.281 4.871 1 88.5 148 ARG A O 1
ATOM 1169 N N . LEU A 1 149 ? -47.219 -20.656 5.188 1 93.19 149 LEU A N 1
ATOM 1170 C CA . LEU A 1 149 ? -46.688 -20.328 3.865 1 93.19 149 LEU A CA 1
ATOM 1171 C C . LEU A 1 149 ? -46.906 -21.469 2.891 1 93.19 149 LEU A C 1
ATOM 1173 O O . LEU A 1 149 ? -46.75 -21.312 1.679 1 93.19 149 LEU A O 1
ATOM 1177 N N . CYS A 1 150 ? -47.375 -22.578 3.311 1 92.25 150 CYS A N 1
ATOM 1178 C CA . CYS A 1 150 ? -47.438 -23.781 2.498 1 92.25 150 CYS A CA 1
ATOM 1179 C C . CYS A 1 150 ? -48.406 -23.609 1.335 1 92.25 150 CYS A C 1
ATOM 1181 O O . CYS A 1 150 ? -48.344 -24.344 0.353 1 92.25 150 CYS A O 1
ATOM 1183 N N . PHE A 1 151 ? -49.25 -22.625 1.433 1 91.25 151 PHE A N 1
ATOM 1184 C CA . PHE A 1 151 ? -50.219 -22.484 0.35 1 91.25 151 PHE A CA 1
ATOM 1185 C C . PHE A 1 151 ? -50.062 -21.141 -0.358 1 91.25 151 PHE A C 1
ATOM 1187 O O . PHE A 1 151 ? -50.875 -20.766 -1.195 1 91.25 151 PHE A O 1
ATOM 1194 N N . LYS A 1 152 ? -49.094 -20.516 -0.062 1 91.81 152 LYS A N 1
ATOM 1195 C CA . LYS A 1 152 ? -48.875 -19.188 -0.616 1 91.81 152 LYS A CA 1
ATOM 1196 C C . LYS A 1 152 ? -47.625 -19.125 -1.467 1 91.81 152 LYS A C 1
ATOM 1198 O O . LYS A 1 152 ? -46.625 -19.766 -1.143 1 91.81 152 LYS A O 1
ATOM 1203 N N . SER A 1 153 ? -47.688 -18.375 -2.578 1 93.12 153 SER A N 1
ATOM 1204 C CA . SER A 1 153 ? -46.5 -18.109 -3.387 1 93.12 153 SER A CA 1
ATOM 1205 C C . SER A 1 153 ? -45.625 -17.078 -2.723 1 93.12 153 SER A C 1
ATOM 1207 O O . SER A 1 153 ? -46 -15.906 -2.588 1 93.12 153 SER A O 1
ATOM 1209 N N . VAL A 1 154 ? -44.375 -17.516 -2.426 1 94.19 154 VAL A N 1
ATOM 1210 C CA . VAL A 1 154 ? -43.531 -16.688 -1.57 1 94.19 154 VAL A CA 1
ATOM 1211 C C . VAL A 1 154 ? -42.188 -16.422 -2.268 1 94.19 154 VAL A C 1
ATOM 1213 O O . VAL A 1 154 ? -41.625 -17.328 -2.904 1 94.19 154 VAL A O 1
ATOM 1216 N N . LEU A 1 155 ? -41.75 -15.195 -2.279 1 94.75 155 LEU A N 1
ATOM 1217 C CA . LEU A 1 155 ? -40.375 -14.852 -2.57 1 94.75 155 LEU A CA 1
ATOM 1218 C C . LEU A 1 155 ? -39.594 -14.555 -1.287 1 94.75 155 LEU A C 1
ATOM 1220 O O . LEU A 1 155 ? -39.844 -13.539 -0.632 1 94.75 155 LEU A O 1
ATOM 1224 N N . LEU A 1 156 ? -38.75 -15.461 -0.947 1 95.75 156 LEU A N 1
ATOM 1225 C CA . LEU A 1 156 ? -37.969 -15.32 0.272 1 95.75 156 LEU A CA 1
ATOM 1226 C C . LEU A 1 156 ? -36.469 -15.258 -0.048 1 95.75 156 LEU A C 1
ATOM 1228 O O . LEU A 1 156 ? -35.938 -16.172 -0.675 1 95.75 156 LEU A O 1
ATOM 1232 N N . ILE A 1 157 ? -35.844 -14.195 0.326 1 96.06 157 ILE A N 1
ATOM 1233 C CA . ILE A 1 157 ? -34.406 -14.062 0.143 1 96.06 157 ILE A CA 1
ATOM 1234 C C . ILE A 1 157 ? -33.719 -14.039 1.504 1 96.06 157 ILE A C 1
ATOM 1236 O O . ILE A 1 157 ? -34.031 -13.219 2.363 1 96.06 157 ILE A O 1
ATOM 1240 N N . LEU A 1 158 ? -32.875 -14.945 1.738 1 96.69 158 LEU A N 1
ATOM 1241 C CA . LEU A 1 158 ? -32.031 -15.016 2.924 1 96.69 158 LEU A CA 1
ATOM 1242 C C . LEU A 1 158 ? -30.594 -14.578 2.602 1 96.69 158 LEU A C 1
ATOM 1244 O O . LEU A 1 158 ? -29.812 -15.352 2.035 1 96.69 158 LEU A O 1
ATOM 1248 N N . ASP A 1 159 ? -30.25 -13.438 3.082 1 94.75 159 ASP A N 1
ATOM 1249 C CA . ASP A 1 159 ? -28.984 -12.836 2.705 1 94.75 159 ASP A CA 1
ATOM 1250 C C . ASP A 1 159 ? -27.891 -13.18 3.715 1 94.75 159 ASP A C 1
ATOM 1252 O O . ASP A 1 159 ? -28.094 -13.078 4.926 1 94.75 159 ASP A O 1
ATOM 1256 N N . ASP A 1 160 ? -26.719 -13.641 3.273 1 93.5 160 ASP A N 1
ATOM 1257 C CA . ASP A 1 160 ? -25.5 -13.852 4.039 1 93.5 160 ASP A CA 1
ATOM 1258 C C . ASP A 1 160 ? -25.672 -14.992 5.047 1 93.5 160 ASP A C 1
ATOM 1260 O O . ASP A 1 160 ? -25.438 -14.812 6.242 1 93.5 160 ASP A O 1
ATOM 1264 N N . VAL A 1 161 ? -26.078 -16.094 4.586 1 94.62 161 VAL A N 1
ATOM 1265 C CA . VAL A 1 161 ? -26.234 -17.297 5.41 1 94.62 161 VAL A CA 1
ATOM 1266 C C . VAL A 1 161 ? -24.891 -17.969 5.605 1 94.62 161 VAL A C 1
ATOM 1268 O O . VAL A 1 161 ? -24.078 -18.047 4.676 1 94.62 161 VAL A O 1
ATOM 1271 N N . ASP A 1 162 ? -24.656 -18.531 6.801 1 88.94 162 ASP A N 1
ATOM 1272 C CA . ASP A 1 162 ? -23.328 -19.047 7.082 1 88.94 162 ASP A CA 1
ATOM 1273 C C . ASP A 1 162 ? -23.391 -20.469 7.629 1 88.94 162 ASP A C 1
ATOM 1275 O O . ASP A 1 162 ? -22.391 -21.203 7.602 1 88.94 162 ASP A O 1
ATOM 1279 N N . THR A 1 163 ? -24.547 -20.859 8.133 1 91 163 THR A N 1
ATOM 1280 C CA . THR A 1 163 ? -24.656 -22.203 8.719 1 91 163 THR A CA 1
ATOM 1281 C C . THR A 1 163 ? -25.906 -22.906 8.211 1 91 163 THR A C 1
ATOM 1283 O O . THR A 1 163 ? -26.859 -22.25 7.777 1 91 163 THR A O 1
ATOM 1286 N N . LEU A 1 164 ? -25.859 -24.156 8.328 1 91.44 164 LEU A N 1
ATOM 1287 C CA . LEU A 1 164 ? -26.984 -24.984 7.891 1 91.44 164 LEU A CA 1
ATOM 1288 C C . LEU A 1 164 ? -28.188 -24.797 8.812 1 91.44 164 LEU A C 1
ATOM 1290 O O . LEU A 1 164 ? -29.328 -24.828 8.359 1 91.44 164 LEU A O 1
ATOM 1294 N N . ASP A 1 165 ? -27.922 -24.578 10.047 1 90.56 165 ASP A N 1
ATOM 1295 C CA . ASP A 1 165 ? -29 -24.391 11.023 1 90.56 165 ASP A CA 1
ATOM 1296 C C . ASP A 1 165 ? -29.859 -23.188 10.672 1 90.56 165 ASP A C 1
ATOM 1298 O O . ASP A 1 165 ? -31.078 -23.203 10.875 1 90.56 165 ASP A O 1
ATOM 1302 N N . GLN A 1 166 ? -29.266 -22.203 10.219 1 94 166 GLN A N 1
ATOM 1303 C CA . GLN A 1 166 ? -29.984 -21 9.812 1 94 166 GLN A CA 1
ATOM 1304 C C . GLN A 1 166 ? -30.938 -21.297 8.664 1 94 166 GLN A C 1
ATOM 1306 O O . GLN A 1 166 ? -32.094 -20.844 8.68 1 94 166 GLN A O 1
ATOM 1311 N N . LEU A 1 167 ? -30.438 -22.031 7.738 1 92.88 167 LEU A N 1
ATOM 1312 C CA . LEU A 1 167 ? -31.234 -22.375 6.57 1 92.88 167 LEU A CA 1
ATOM 1313 C C . LEU A 1 167 ? -32.375 -23.328 6.949 1 92.88 167 LEU A C 1
ATOM 1315 O O . LEU A 1 167 ? -33.5 -23.141 6.508 1 92.88 167 LEU A O 1
ATOM 1319 N N . GLU A 1 168 ? -32.062 -24.234 7.758 1 92.94 168 GLU A N 1
ATOM 1320 C CA . GLU A 1 168 ? -33.062 -25.219 8.188 1 92.94 168 GLU A CA 1
ATOM 1321 C C . GLU A 1 168 ? -34.125 -24.562 9.055 1 92.94 168 GLU A C 1
ATOM 1323 O O . GLU A 1 168 ? -35.281 -25 9.055 1 92.94 168 GLU A O 1
ATOM 1328 N N . GLY A 1 169 ? -33.781 -23.578 9.742 1 93.5 169 GLY A N 1
ATOM 1329 C CA . GLY A 1 169 ? -34.719 -22.906 10.625 1 93.5 169 GLY A CA 1
ATOM 1330 C C . GLY A 1 169 ? -35.625 -21.906 9.898 1 93.5 169 GLY A C 1
ATOM 1331 O O . GLY A 1 169 ? -36.719 -21.578 10.383 1 93.5 169 GLY A O 1
ATOM 1332 N N . LEU A 1 170 ? -35.219 -21.422 8.734 1 94.94 170 LEU A N 1
ATOM 1333 C CA . LEU A 1 170 ? -35.938 -20.375 8.031 1 94.94 170 LEU A CA 1
ATOM 1334 C C . LEU A 1 170 ? -36.562 -20.922 6.746 1 94.94 170 LEU A C 1
ATOM 1336 O O . LEU A 1 170 ? -37.594 -20.406 6.281 1 94.94 170 LEU A O 1
ATOM 1340 N N . ALA A 1 171 ? -35.938 -21.797 6.09 1 95 171 ALA A N 1
ATOM 1341 C CA . ALA A 1 171 ? -36.375 -22.422 4.844 1 95 171 ALA A CA 1
ATOM 1342 C C . ALA A 1 171 ? -35.875 -23.875 4.762 1 95 171 ALA A C 1
ATOM 1344 O O . ALA A 1 171 ? -35.125 -24.234 3.871 1 95 171 ALA A O 1
ATOM 1345 N N . GLY A 1 172 ? -36.438 -24.656 5.535 1 91.44 172 GLY A N 1
ATOM 1346 C CA . GLY A 1 172 ? -35.938 -26.016 5.73 1 91.44 172 GLY A CA 1
ATOM 1347 C C . GLY A 1 172 ? -36.219 -26.922 4.562 1 91.44 172 GLY A C 1
ATOM 1348 O O . GLY A 1 172 ? -35.438 -27.797 4.23 1 91.44 172 GLY A O 1
ATOM 1349 N N . ASP A 1 173 ? -37.406 -26.797 4.047 1 90.75 173 ASP A N 1
ATOM 1350 C CA . ASP A 1 173 ? -37.812 -27.703 2.975 1 90.75 173 ASP A CA 1
ATOM 1351 C C . ASP A 1 173 ? -38.75 -27 1.982 1 90.75 173 ASP A C 1
ATOM 1353 O O . ASP A 1 173 ? -39.375 -26 2.324 1 90.75 173 ASP A O 1
ATOM 1357 N N . CYS A 1 174 ? -38.781 -27.594 0.784 1 91.75 174 CYS A N 1
ATOM 1358 C CA . CYS A 1 174 ? -39.625 -27.016 -0.26 1 91.75 174 CYS A CA 1
ATOM 1359 C C . CYS A 1 174 ? -41.094 -27.125 0.121 1 91.75 174 CYS A C 1
ATOM 1361 O O . CYS A 1 174 ? -41.906 -26.297 -0.313 1 91.75 174 CYS A O 1
ATOM 1363 N N . ASN A 1 175 ? -41.406 -28.047 0.988 1 91.19 175 ASN A N 1
ATOM 1364 C CA . ASN A 1 175 ? -42.781 -28.266 1.363 1 91.19 175 ASN A CA 1
ATOM 1365 C C . ASN A 1 175 ? -43.312 -27.172 2.287 1 91.19 175 ASN A C 1
ATOM 1367 O O . ASN A 1 175 ? -44.531 -27.078 2.533 1 91.19 175 ASN A O 1
ATOM 1371 N N . TRP A 1 176 ? -42.438 -26.328 2.781 1 94.12 176 TRP A N 1
ATOM 1372 C CA . TRP A 1 176 ? -42.844 -25.219 3.65 1 94.12 176 TRP A CA 1
ATOM 1373 C C . TRP A 1 176 ? -43.594 -24.156 2.861 1 94.12 176 TRP A C 1
ATOM 1375 O O . TRP A 1 176 ? -44.281 -23.328 3.443 1 94.12 176 TRP A O 1
ATOM 1385 N N . PHE A 1 177 ? -43.469 -24.219 1.497 1 95.94 177 PHE A N 1
ATOM 1386 C CA . PHE A 1 177 ? -43.938 -23.109 0.681 1 95.94 177 PHE A CA 1
ATOM 1387 C C . PHE A 1 177 ? -44.906 -23.578 -0.381 1 95.94 177 PHE A C 1
ATOM 1389 O O . PHE A 1 177 ? -44.906 -24.75 -0.763 1 95.94 177 PHE A O 1
ATOM 1396 N N . GLY A 1 178 ? -45.688 -22.656 -0.767 1 94.19 178 GLY A N 1
ATOM 1397 C CA . GLY A 1 178 ? -46.656 -22.969 -1.808 1 94.19 178 GLY A CA 1
ATOM 1398 C C . GLY A 1 178 ? -46.031 -23.047 -3.189 1 94.19 178 GLY A C 1
ATOM 1399 O O . GLY A 1 178 ? -44.875 -22.656 -3.385 1 94.19 178 GLY A O 1
ATOM 1400 N N . PRO A 1 179 ? -46.844 -23.5 -4.145 1 93.62 179 PRO A N 1
ATOM 1401 C CA . PRO A 1 179 ? -46.344 -23.641 -5.512 1 93.62 179 PRO A CA 1
ATOM 1402 C C . PRO A 1 179 ? -45.938 -22.312 -6.125 1 93.62 179 PRO A C 1
ATOM 1404 O O . PRO A 1 179 ? -46.594 -21.297 -5.902 1 93.62 179 PRO A O 1
ATOM 1407 N N . GLY A 1 180 ? -44.812 -22.344 -6.863 1 93.44 180 GLY A N 1
ATOM 1408 C CA . GLY A 1 180 ? -44.344 -21.156 -7.539 1 93.44 180 GLY A CA 1
ATOM 1409 C C . GLY A 1 180 ? -43.438 -20.297 -6.672 1 93.44 180 GLY A C 1
ATOM 1410 O O . GLY A 1 180 ? -42.906 -19.266 -7.125 1 93.44 180 GLY A O 1
ATOM 1411 N N . SER A 1 181 ? -43.219 -20.766 -5.457 1 95.75 181 SER A N 1
ATOM 1412 C CA . SER A 1 181 ? -42.375 -20 -4.535 1 95.75 181 SER A CA 1
ATOM 1413 C C . SER A 1 181 ? -40.906 -20.047 -4.938 1 95.75 181 SER A C 1
ATOM 1415 O O . SER A 1 181 ? -40.469 -21.016 -5.57 1 95.75 181 SER A O 1
ATOM 1417 N N . ARG A 1 182 ? -40.25 -19.016 -4.695 1 96.25 182 ARG A N 1
ATOM 1418 C CA . ARG A 1 182 ? -38.812 -18.906 -4.945 1 96.25 182 ARG A CA 1
ATOM 1419 C C . ARG A 1 182 ? -38.062 -18.516 -3.676 1 96.25 182 ARG A C 1
ATOM 1421 O O . ARG A 1 182 ? -38.344 -17.469 -3.084 1 96.25 182 ARG A O 1
ATOM 1428 N N . ILE A 1 183 ? -37.094 -19.359 -3.285 1 96.81 183 ILE A N 1
ATOM 1429 C CA . ILE A 1 183 ? -36.25 -19.094 -2.133 1 96.81 183 ILE A CA 1
ATOM 1430 C C . ILE A 1 183 ? -34.812 -18.875 -2.596 1 96.81 183 ILE A C 1
ATOM 1432 O O . ILE A 1 18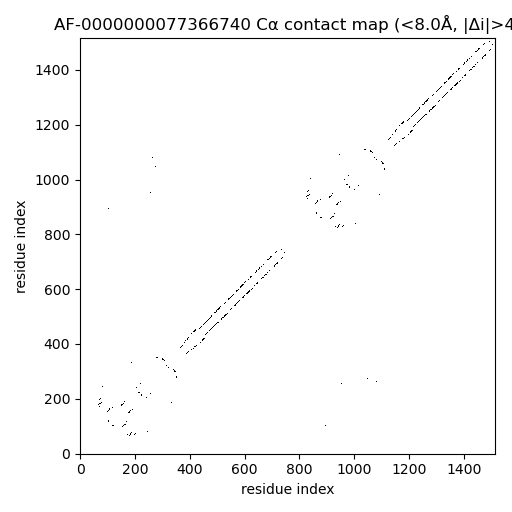3 ? -34.219 -19.766 -3.195 1 96.81 183 ILE A O 1
ATOM 1436 N N . ILE A 1 184 ? -34.25 -17.734 -2.346 1 96.75 184 ILE A N 1
ATOM 1437 C CA . ILE A 1 184 ? -32.906 -17.375 -2.77 1 96.75 184 ILE A CA 1
ATOM 1438 C C . ILE A 1 184 ? -32 -17.203 -1.547 1 96.75 184 ILE A C 1
ATOM 1440 O O . ILE A 1 184 ? -32.375 -16.484 -0.606 1 96.75 184 ILE A O 1
ATOM 1444 N N . VAL A 1 185 ? -30.922 -17.828 -1.562 1 96.75 185 VAL A N 1
ATOM 1445 C CA . VAL A 1 185 ? -30 -17.781 -0.442 1 96.75 185 VAL A CA 1
ATOM 1446 C C . VAL A 1 185 ? -28.641 -17.266 -0.92 1 96.75 185 VAL A C 1
ATOM 1448 O O . VAL A 1 185 ? -28.125 -17.719 -1.942 1 96.75 185 VAL A O 1
ATOM 1451 N N . THR A 1 186 ? -28.031 -16.266 -0.303 1 96.44 186 THR A N 1
ATOM 1452 C CA . THR A 1 186 ? -26.672 -15.828 -0.584 1 96.44 186 THR A CA 1
ATOM 1453 C C . THR A 1 186 ? -25.719 -16.328 0.494 1 96.44 186 THR A C 1
ATOM 1455 O O . THR A 1 186 ? -26.031 -16.266 1.686 1 96.44 186 THR A O 1
ATOM 1458 N N . THR A 1 187 ? -24.641 -16.875 0.122 1 94.56 187 THR A N 1
ATOM 1459 C CA . THR A 1 187 ? -23.688 -17.422 1.078 1 94.56 187 THR A CA 1
ATOM 1460 C C . THR A 1 187 ? -22.266 -17.391 0.51 1 94.56 187 THR A C 1
ATOM 1462 O O . THR A 1 187 ? -22.078 -17.188 -0.69 1 94.56 187 THR A O 1
ATOM 1465 N N . ARG A 1 188 ? -21.266 -17.547 1.352 1 92 188 ARG A N 1
ATOM 1466 C CA . ARG A 1 188 ? -19.859 -17.656 0.957 1 92 188 ARG A CA 1
ATOM 1467 C C . ARG A 1 188 ? -19.422 -19.125 0.879 1 92 188 ARG A C 1
ATOM 1469 O O . ARG A 1 188 ? -18.328 -19.422 0.42 1 92 188 ARG A O 1
ATOM 1476 N N . ASP A 1 189 ? -20.312 -19.984 1.316 1 91.94 189 ASP A N 1
ATOM 1477 C CA . ASP A 1 189 ? -19.984 -21.391 1.403 1 91.94 189 ASP A CA 1
ATOM 1478 C C . ASP A 1 189 ? -20.828 -22.219 0.441 1 91.94 189 ASP A C 1
ATOM 1480 O O . ASP A 1 189 ? -21.984 -22.547 0.749 1 91.94 189 ASP A O 1
ATOM 1484 N N . ARG A 1 190 ? -20.234 -22.688 -0.578 1 91.06 190 ARG A N 1
ATOM 1485 C CA . ARG A 1 190 ? -20.938 -23.469 -1.586 1 91.06 190 ARG A CA 1
ATOM 1486 C C . ARG A 1 190 ? -21.406 -24.812 -1.019 1 91.06 190 ARG A C 1
ATOM 1488 O O . ARG A 1 190 ? -22.453 -25.328 -1.399 1 91.06 190 ARG A O 1
ATOM 1495 N N . HIS A 1 191 ? -20.609 -25.312 -0.127 1 90.62 191 HIS A N 1
ATOM 1496 C CA . HIS A 1 191 ? -20.922 -26.625 0.442 1 90.62 191 HIS A CA 1
ATOM 1497 C C . HIS A 1 191 ? -22.266 -26.609 1.165 1 90.62 191 HIS A C 1
ATOM 1499 O O . HIS A 1 191 ? -22.984 -27.609 1.164 1 90.62 191 HIS A O 1
ATOM 1505 N N . LEU A 1 192 ? -22.547 -25.5 1.796 1 91.44 192 LEU A N 1
ATOM 1506 C CA . LEU A 1 192 ? -23.812 -25.328 2.492 1 91.44 192 LEU A CA 1
ATOM 1507 C C . LEU A 1 192 ? -24.984 -25.5 1.534 1 91.44 192 LEU A C 1
ATOM 1509 O O . LEU A 1 192 ? -26 -26.109 1.896 1 91.44 192 LEU A O 1
ATOM 1513 N N . LEU A 1 193 ? -24.875 -25.062 0.385 1 93.12 193 LEU A N 1
ATOM 1514 C CA . LEU A 1 193 ? -25.922 -25.156 -0.633 1 93.12 193 LEU A CA 1
ATOM 1515 C C . LEU A 1 193 ? -26.062 -26.578 -1.14 1 93.12 193 LEU A C 1
ATOM 1517 O O . LEU A 1 193 ? -27.188 -27.047 -1.394 1 93.12 193 LEU A O 1
ATOM 1521 N N . ASP A 1 194 ? -24.891 -27.25 -1.258 1 91.06 194 ASP A N 1
ATOM 1522 C CA . ASP A 1 194 ? -24.906 -28.641 -1.692 1 91.06 194 ASP A CA 1
ATOM 1523 C C . ASP A 1 194 ? -25.641 -29.516 -0.692 1 91.06 194 ASP A C 1
ATOM 1525 O O . ASP A 1 194 ? -26.469 -30.344 -1.082 1 91.06 194 ASP A O 1
ATOM 1529 N N . VAL A 1 195 ? -25.312 -29.266 0.509 1 91 195 VAL A N 1
ATOM 1530 C CA . VAL A 1 195 ? -25.875 -30.109 1.566 1 91 195 VAL A CA 1
ATOM 1531 C C . VAL A 1 195 ? -27.375 -29.875 1.658 1 91 195 VAL A C 1
ATOM 1533 O O . VAL A 1 195 ? -28.141 -30.812 1.93 1 91 195 VAL A O 1
ATOM 1536 N N . HIS A 1 196 ? -27.828 -28.672 1.471 1 93.19 196 HIS A N 1
ATOM 1537 C CA . HIS A 1 196 ? -29.25 -28.328 1.569 1 93.19 196 HIS A CA 1
ATOM 1538 C C . HIS A 1 196 ? -29.984 -28.672 0.281 1 93.19 196 HIS A C 1
ATOM 1540 O O . HIS A 1 196 ? -31.188 -28.438 0.167 1 93.19 196 HIS A O 1
ATOM 1546 N N . LYS A 1 197 ? -29.266 -29.203 -0.709 1 90.88 197 LYS A N 1
ATOM 1547 C CA . LYS A 1 197 ? -29.828 -29.688 -1.97 1 90.88 197 LYS A CA 1
ATOM 1548 C C . LYS A 1 197 ? -30.562 -28.578 -2.719 1 90.88 197 LYS A C 1
ATOM 1550 O O . LYS A 1 197 ? -31.719 -28.75 -3.094 1 90.88 197 LYS A O 1
ATOM 1555 N N . MET A 1 198 ? -29.922 -27.516 -2.949 1 92.81 198 MET A N 1
ATOM 1556 C CA . MET A 1 198 ? -30.484 -26.422 -3.723 1 92.81 198 MET A CA 1
ATOM 1557 C C . MET A 1 198 ? -30.75 -26.844 -5.16 1 92.81 198 MET A C 1
ATOM 1559 O O . MET A 1 198 ? -30.094 -27.75 -5.68 1 92.81 198 MET A O 1
ATOM 1563 N N . ASP A 1 199 ? -31.703 -26.219 -5.777 1 92.38 199 ASP A N 1
ATOM 1564 C CA . ASP A 1 199 ? -32.094 -26.562 -7.141 1 92.38 199 ASP A CA 1
ATOM 1565 C C . ASP A 1 199 ? -31.125 -25.969 -8.156 1 92.38 199 ASP A C 1
ATOM 1567 O O . ASP A 1 199 ? -30.938 -26.516 -9.242 1 92.38 199 ASP A O 1
ATOM 1571 N N . ALA A 1 200 ? -30.625 -24.859 -7.855 1 93.56 200 ALA A N 1
ATOM 1572 C CA . ALA A 1 200 ? -29.703 -24.172 -8.758 1 93.56 200 ALA A CA 1
ATOM 1573 C C . ALA A 1 200 ? -28.625 -23.422 -7.973 1 93.56 200 ALA A C 1
ATOM 1575 O O . ALA A 1 200 ? -28.875 -22.984 -6.844 1 93.56 200 ALA A O 1
ATOM 1576 N N . PHE A 1 201 ? -27.484 -23.344 -8.672 1 92.75 201 PHE A N 1
ATOM 1577 C CA . PHE A 1 201 ? -26.328 -22.656 -8.102 1 92.75 201 PHE A CA 1
ATOM 1578 C C . PHE A 1 201 ? -25.859 -21.547 -9.023 1 92.75 201 PHE A C 1
ATOM 1580 O O . PHE A 1 201 ? -25.719 -21.734 -10.227 1 92.75 201 PHE A O 1
ATOM 1587 N N . TYR A 1 202 ? -25.688 -20.406 -8.398 1 93.56 202 TYR A N 1
ATOM 1588 C CA . TYR A 1 202 ? -25.109 -19.312 -9.172 1 93.56 202 TYR A CA 1
ATOM 1589 C C . TYR A 1 202 ? -23.891 -18.734 -8.477 1 93.56 202 TYR A C 1
ATOM 1591 O O . TYR A 1 202 ? -23.984 -18.203 -7.371 1 93.56 202 TYR A O 1
ATOM 1599 N N . GLU A 1 203 ? -22.766 -18.875 -9.133 1 92.31 203 GLU A N 1
ATOM 1600 C CA . GLU A 1 203 ? -21.547 -18.234 -8.633 1 92.31 203 GLU A CA 1
ATOM 1601 C C . GLU A 1 203 ? -21.375 -16.828 -9.203 1 92.31 203 GLU A C 1
ATOM 1603 O O . GLU A 1 203 ? -21.281 -16.656 -10.422 1 92.31 203 GLU A O 1
ATOM 1608 N N . VAL A 1 204 ? -21.375 -15.859 -8.312 1 92.56 204 VAL A N 1
ATOM 1609 C CA . VAL A 1 204 ? -21.219 -14.477 -8.773 1 92.56 204 VAL A CA 1
ATOM 1610 C C . VAL A 1 204 ? -19.828 -14.273 -9.344 1 92.56 204 VAL A C 1
ATOM 1612 O O . VAL A 1 204 ? -18.828 -14.617 -8.711 1 92.56 204 VAL A O 1
ATOM 1615 N N . LYS A 1 205 ? -19.734 -13.727 -10.477 1 88.56 205 LYS A N 1
ATOM 1616 C CA . LYS A 1 205 ? -18.469 -13.516 -11.164 1 88.56 205 LYS A CA 1
ATOM 1617 C C . LYS A 1 205 ? -17.906 -12.133 -10.875 1 88.56 205 LYS A C 1
ATOM 1619 O O . LYS A 1 205 ? -18.656 -11.203 -10.57 1 88.56 205 LYS A O 1
ATOM 1624 N N . LYS A 1 206 ? -16.594 -12.008 -10.961 1 88.44 206 LYS A N 1
ATOM 1625 C CA . LYS A 1 206 ? -15.969 -10.695 -10.805 1 88.44 206 LYS A CA 1
ATOM 1626 C C . LYS A 1 206 ? -16.25 -9.812 -12.008 1 88.44 206 LYS A C 1
ATOM 1628 O O . LYS A 1 206 ? -16.688 -10.289 -13.055 1 88.44 206 LYS A O 1
ATOM 1633 N N . LEU A 1 207 ? -16.016 -8.562 -11.828 1 92.12 207 LEU A N 1
ATOM 1634 C CA . LEU A 1 207 ? -16.219 -7.621 -12.922 1 92.12 207 LEU A CA 1
ATOM 1635 C C . LEU A 1 207 ? -15.062 -7.695 -13.922 1 92.12 207 LEU A C 1
ATOM 1637 O O . LEU A 1 207 ? -13.914 -7.898 -13.539 1 92.12 207 LEU A O 1
ATOM 1641 N N . ASP A 1 208 ? -15.383 -7.641 -15.156 1 91.44 208 ASP A N 1
ATOM 1642 C CA . ASP A 1 208 ? -14.312 -7.574 -16.156 1 91.44 208 ASP A CA 1
ATOM 1643 C C . ASP A 1 208 ? -13.617 -6.219 -16.125 1 91.44 208 ASP A C 1
ATOM 1645 O O . ASP A 1 208 ? -14.016 -5.328 -15.359 1 91.44 208 ASP A O 1
ATOM 1649 N N . GLN A 1 209 ? -12.648 -6.004 -16.875 1 91.62 209 GLN A N 1
ATOM 1650 C CA . GLN A 1 209 ? -11.789 -4.828 -16.812 1 91.62 209 GLN A CA 1
ATOM 1651 C C . GLN A 1 209 ? -12.57 -3.557 -17.141 1 91.62 209 GLN A C 1
ATOM 1653 O O . GLN A 1 209 ? -12.422 -2.539 -16.453 1 91.62 209 GLN A O 1
ATOM 1658 N N . MET A 1 210 ? -13.398 -3.619 -18.125 1 91.94 210 MET A N 1
ATOM 1659 C CA . MET A 1 210 ? -14.164 -2.445 -18.531 1 91.94 210 MET A CA 1
ATOM 1660 C C . MET A 1 210 ? -15.188 -2.072 -17.453 1 91.94 210 MET A C 1
ATOM 1662 O O . MET A 1 210 ? -15.328 -0.897 -17.125 1 91.94 210 MET A O 1
ATOM 1666 N N . GLU A 1 211 ? -15.859 -3.086 -16.984 1 93.69 211 GLU A N 1
ATOM 1667 C CA . GLU A 1 211 ? -16.828 -2.863 -15.914 1 93.69 211 GLU A CA 1
ATOM 1668 C C . GLU A 1 211 ? -16.156 -2.352 -14.648 1 93.69 211 GLU A C 1
ATOM 1670 O O . GLU A 1 211 ? -16.688 -1.472 -13.969 1 93.69 211 GLU A O 1
ATOM 1675 N N . ALA A 1 212 ? -15.031 -2.928 -14.359 1 94.75 212 ALA A N 1
ATOM 1676 C CA . ALA A 1 212 ? -14.305 -2.572 -13.148 1 94.75 212 ALA A CA 1
ATOM 1677 C C . ALA A 1 212 ? -13.852 -1.114 -13.188 1 94.75 212 ALA A C 1
ATOM 1679 O O . ALA A 1 212 ? -13.984 -0.391 -12.195 1 94.75 212 ALA A O 1
ATOM 1680 N N . ILE A 1 213 ? -13.352 -0.621 -14.312 1 95.5 213 ILE A N 1
ATOM 1681 C CA . ILE A 1 213 ? -12.891 0.755 -14.461 1 95.5 213 ILE A CA 1
ATOM 1682 C C . ILE A 1 213 ? -14.07 1.713 -14.328 1 95.5 213 ILE A C 1
ATOM 1684 O O . ILE A 1 213 ? -13.938 2.807 -13.781 1 95.5 213 ILE A O 1
ATOM 1688 N N . GLU A 1 214 ? -15.156 1.265 -14.844 1 95.06 214 GLU A N 1
ATOM 1689 C CA . GLU A 1 214 ? -16.344 2.098 -14.773 1 95.06 214 GLU A CA 1
ATOM 1690 C C . GLU A 1 214 ? -16.812 2.279 -13.328 1 95.06 214 GLU A C 1
ATOM 1692 O O . GLU A 1 214 ? -17.078 3.402 -12.891 1 95.06 214 GLU A O 1
ATOM 1697 N N . LEU A 1 215 ? -16.938 1.193 -12.648 1 94.56 215 LEU A N 1
ATOM 1698 C CA . LEU A 1 215 ? -17.359 1.269 -11.25 1 94.56 215 LEU A CA 1
ATOM 1699 C C . LEU A 1 215 ? -16.375 2.09 -10.43 1 94.56 215 LEU A C 1
ATOM 1701 O O . LEU A 1 215 ? -16.797 2.914 -9.609 1 94.56 215 LEU A O 1
ATOM 1705 N N . PHE A 1 216 ? -15.086 1.836 -10.641 1 95.75 216 PHE A N 1
ATOM 1706 C CA . PHE A 1 216 ? -14.039 2.566 -9.93 1 95.75 216 PHE A CA 1
ATOM 1707 C C . PHE A 1 216 ? -14.141 4.062 -10.203 1 95.75 216 PHE A C 1
ATOM 1709 O O . PHE A 1 216 ? -14.078 4.875 -9.281 1 95.75 216 PHE A O 1
ATOM 1716 N N . SER A 1 217 ? -14.289 4.449 -11.406 1 95.44 217 SER A N 1
ATOM 1717 C CA . SER A 1 217 ? -14.32 5.844 -11.836 1 95.44 217 SER A CA 1
ATOM 1718 C C . SER A 1 217 ? -15.547 6.562 -11.281 1 95.44 217 SER A C 1
ATOM 1720 O O . SER A 1 217 ? -15.492 7.762 -11.008 1 95.44 217 SER A O 1
ATOM 1722 N N . GLN A 1 218 ? -16.609 5.852 -11.125 1 93.12 218 GLN A N 1
ATOM 1723 C CA . GLN A 1 218 ? -17.812 6.441 -10.547 1 93.12 218 GLN A CA 1
ATOM 1724 C C . GLN A 1 218 ? -17.562 6.949 -9.133 1 93.12 218 GLN A C 1
ATOM 1726 O O . GLN A 1 218 ? -18.078 7.996 -8.742 1 93.12 218 GLN A O 1
ATOM 1731 N N . HIS A 1 219 ? -16.75 6.297 -8.477 1 91.62 219 HIS A N 1
ATOM 1732 C CA . HIS A 1 219 ? -16.531 6.645 -7.078 1 91.62 219 HIS A CA 1
ATOM 1733 C C . HIS A 1 219 ? -15.312 7.551 -6.926 1 91.62 219 HIS A C 1
ATOM 1735 O O . HIS A 1 219 ? -15.258 8.375 -6.008 1 91.62 219 HIS A O 1
ATOM 1741 N N . ALA A 1 220 ? -14.328 7.395 -7.816 1 93 220 ALA A N 1
ATOM 1742 C CA . ALA A 1 220 ? -13.109 8.188 -7.711 1 93 220 ALA A CA 1
ATOM 1743 C C . ALA A 1 220 ? -13.281 9.555 -8.359 1 93 220 ALA A C 1
ATOM 1745 O O . ALA A 1 220 ? -12.672 10.539 -7.922 1 93 220 ALA A O 1
ATOM 1746 N N . PHE A 1 221 ? -14.133 9.602 -9.469 1 93.44 221 PHE A N 1
ATOM 1747 C CA . PHE A 1 221 ? -14.203 10.828 -10.25 1 93.44 221 PHE A CA 1
ATOM 1748 C C . PHE A 1 221 ? -15.656 11.266 -10.43 1 93.44 221 PHE A C 1
ATOM 1750 O O . PHE A 1 221 ? -15.922 12.328 -11.008 1 93.44 221 PHE A O 1
ATOM 1757 N N . GLU A 1 222 ? -16.672 10.523 -10 1 89.38 222 GLU A N 1
ATOM 1758 C CA . GLU A 1 222 ? -18.078 10.789 -10.227 1 89.38 222 GLU A CA 1
ATOM 1759 C C . GLU A 1 222 ? -18.422 10.781 -11.711 1 89.38 222 GLU A C 1
ATOM 1761 O O . GLU A 1 222 ? -19.219 11.594 -12.18 1 89.38 222 GLU A O 1
ATOM 1766 N N . GLN A 1 223 ? -17.594 9.953 -12.414 1 90.56 223 GLN A N 1
ATOM 1767 C CA . GLN A 1 223 ? -17.781 9.766 -13.852 1 90.56 223 GLN A CA 1
ATOM 1768 C C . GLN A 1 223 ? -17.625 8.297 -14.242 1 90.56 223 GLN A C 1
ATOM 1770 O O . GLN A 1 223 ? -17.172 7.48 -13.438 1 90.56 223 GLN A O 1
ATOM 1775 N N . LYS A 1 224 ? -18 8.008 -15.438 1 90.19 224 LYS A N 1
ATOM 1776 C CA . LYS A 1 224 ? -17.953 6.629 -15.906 1 90.19 224 LYS A CA 1
ATOM 1777 C C . LYS A 1 224 ? -16.547 6.254 -16.359 1 90.19 224 LYS A C 1
ATOM 1779 O O . LYS A 1 224 ? -16.203 5.07 -16.438 1 90.19 224 LYS A O 1
ATOM 1784 N N . HIS A 1 225 ? -15.742 7.281 -16.656 1 92.06 225 HIS A N 1
ATOM 1785 C CA . HIS A 1 225 ? -14.383 7.043 -17.109 1 92.06 225 HIS A CA 1
ATOM 1786 C C . HIS A 1 225 ? -13.375 7.832 -16.281 1 92.06 225 HIS A C 1
ATOM 1788 O O . HIS A 1 225 ? -13.719 8.859 -15.695 1 92.06 225 HIS A O 1
ATOM 1794 N N . PRO A 1 226 ? -12.164 7.34 -16.219 1 92.88 226 PRO A N 1
ATOM 1795 C CA . PRO A 1 226 ? -11.148 8.07 -15.469 1 92.88 226 PRO A CA 1
ATOM 1796 C C . PRO A 1 226 ? -10.773 9.398 -16.125 1 92.88 226 PRO A C 1
ATOM 1798 O O . PRO A 1 226 ? -10.922 9.562 -17.344 1 92.88 226 PRO A O 1
ATOM 1801 N N . LYS A 1 227 ? -10.352 10.336 -15.305 1 92.38 227 LYS A N 1
ATOM 1802 C CA . LYS A 1 227 ? -9.758 11.562 -15.828 1 92.38 227 LYS A CA 1
ATOM 1803 C C . LYS A 1 227 ? -8.477 11.266 -16.609 1 92.38 227 LYS A C 1
ATOM 1805 O O . LYS A 1 227 ? -7.742 10.328 -16.266 1 92.38 227 LYS A O 1
ATOM 1810 N N . GLU A 1 228 ? -8.141 11.953 -17.547 1 89.12 228 GLU A N 1
ATOM 1811 C CA . GLU A 1 228 ? -7.047 11.695 -18.484 1 89.12 228 GLU A CA 1
ATOM 1812 C C . GLU A 1 228 ? -5.723 11.523 -17.75 1 89.12 228 GLU A C 1
ATOM 1814 O O . GLU A 1 228 ? -4.988 10.562 -17.984 1 89.12 228 GLU A O 1
ATOM 1819 N N . ASP A 1 229 ? -5.414 12.391 -16.828 1 91.81 229 ASP A N 1
ATOM 1820 C CA . ASP A 1 229 ? -4.133 12.344 -16.125 1 91.81 229 ASP A CA 1
ATOM 1821 C C . ASP A 1 229 ? -4.062 11.148 -15.172 1 91.81 229 ASP A C 1
ATOM 1823 O O . ASP A 1 229 ? -2.979 10.75 -14.75 1 91.81 229 ASP A O 1
ATOM 1827 N N . TYR A 1 230 ? -5.254 10.531 -14.938 1 93.94 230 TYR A N 1
ATOM 1828 C CA . TYR A 1 230 ? -5.316 9.484 -13.93 1 93.94 230 TYR A CA 1
ATOM 1829 C C . TYR A 1 230 ? -5.551 8.125 -14.578 1 93.94 230 TYR A C 1
ATOM 1831 O O . TYR A 1 230 ? -5.77 7.129 -13.875 1 93.94 230 TYR A O 1
ATOM 1839 N N . GLU A 1 231 ? -5.488 7.957 -15.852 1 93.19 231 GLU A N 1
ATOM 1840 C CA . GLU A 1 231 ? -5.875 6.742 -16.562 1 93.19 231 GLU A CA 1
ATOM 1841 C C . GLU A 1 231 ? -4.953 5.578 -16.219 1 93.19 231 GLU A C 1
ATOM 1843 O O . GLU A 1 231 ? -5.418 4.492 -15.867 1 93.19 231 GLU A O 1
ATOM 1848 N N . THR A 1 232 ? -3.705 5.789 -16.297 1 93.19 232 THR A N 1
ATOM 1849 C CA . THR A 1 232 ? -2.742 4.73 -16 1 93.19 232 THR A CA 1
ATOM 1850 C C . THR A 1 232 ? -2.842 4.293 -14.547 1 93.19 232 THR A C 1
ATOM 1852 O O . THR A 1 232 ? -2.818 3.096 -14.25 1 93.19 232 THR A O 1
ATOM 1855 N N . LEU A 1 233 ? -2.912 5.254 -13.727 1 94.12 233 LEU A N 1
ATOM 1856 C CA . LEU A 1 233 ? -3.014 4.965 -12.305 1 94.12 233 LEU A CA 1
ATOM 1857 C C . LEU A 1 233 ? -4.316 4.23 -11.992 1 94.12 233 LEU A C 1
ATOM 1859 O O . LEU A 1 233 ? -4.34 3.334 -11.141 1 94.12 233 LEU A O 1
ATOM 1863 N N . SER A 1 234 ? -5.383 4.637 -12.68 1 95.56 234 SER A N 1
ATOM 1864 C CA . SER A 1 234 ? -6.668 3.977 -12.477 1 95.56 234 SER A CA 1
ATOM 1865 C C . SER A 1 234 ? -6.605 2.508 -12.883 1 95.56 234 SER A C 1
ATOM 1867 O O . SER A 1 234 ? -7.129 1.642 -12.18 1 95.56 234 SER A O 1
ATOM 1869 N N . ASN A 1 235 ? -5.977 2.232 -13.93 1 94.06 235 ASN A N 1
ATOM 1870 C CA . ASN A 1 235 ? -5.832 0.853 -14.383 1 94.06 235 ASN A CA 1
ATOM 1871 C C . ASN A 1 235 ? -5.008 0.025 -13.406 1 94.06 235 ASN A C 1
ATOM 1873 O O . ASN A 1 235 ? -5.316 -1.143 -13.156 1 94.06 235 ASN A O 1
ATOM 1877 N N . SER A 1 236 ? -4.031 0.687 -12.906 1 93.12 236 SER A N 1
ATOM 1878 C CA . SER A 1 236 ? -3.197 -0.013 -11.938 1 93.12 236 SER A CA 1
ATOM 1879 C C . SER A 1 236 ? -3.971 -0.313 -10.656 1 93.12 236 SER A C 1
ATOM 1881 O O . SER A 1 236 ? -3.816 -1.386 -10.07 1 93.12 236 SER A O 1
ATOM 1883 N N . MET A 1 237 ? -4.766 0.673 -10.273 1 93 237 MET A N 1
ATOM 1884 C CA . MET A 1 237 ? -5.574 0.492 -9.07 1 93 237 MET A CA 1
ATOM 1885 C C . MET A 1 237 ? -6.574 -0.644 -9.258 1 93 237 MET A C 1
ATOM 1887 O O . MET A 1 237 ? -6.77 -1.46 -8.352 1 93 237 MET A O 1
ATOM 1891 N N . VAL A 1 238 ? -7.172 -0.7 -10.383 1 93.44 238 VAL A N 1
ATOM 1892 C CA . VAL A 1 238 ? -8.172 -1.717 -10.695 1 93.44 238 VAL A CA 1
ATOM 1893 C C . VAL A 1 238 ? -7.512 -3.092 -10.742 1 93.44 238 VAL A C 1
ATOM 1895 O O . VAL A 1 238 ? -8.094 -4.082 -10.297 1 93.44 238 VAL A O 1
ATOM 1898 N N . ARG A 1 239 ? -6.352 -3.146 -11.188 1 90.31 239 ARG A N 1
ATOM 1899 C CA . ARG A 1 239 ? -5.617 -4.406 -11.25 1 90.31 239 ARG A CA 1
ATOM 1900 C C . ARG A 1 239 ? -5.285 -4.91 -9.852 1 90.31 239 ARG A C 1
ATOM 1902 O O . ARG A 1 239 ? -5.293 -6.121 -9.602 1 90.31 239 ARG A O 1
ATOM 1909 N N . CYS A 1 240 ? -5.004 -4.004 -9.016 1 89.31 240 CYS A N 1
ATOM 1910 C CA . CYS A 1 240 ? -4.629 -4.363 -7.652 1 89.31 240 CYS A CA 1
ATOM 1911 C C . CYS A 1 240 ? -5.773 -5.066 -6.938 1 89.31 240 CYS A C 1
ATOM 1913 O O . CYS A 1 240 ? -5.547 -5.902 -6.062 1 89.31 240 CYS A O 1
ATOM 1915 N N . VAL A 1 241 ? -6.996 -4.707 -7.312 1 91.19 241 VAL A N 1
ATOM 1916 C CA . VAL A 1 241 ? -8.133 -5.285 -6.609 1 91.19 241 VAL A CA 1
ATOM 1917 C C . VAL A 1 241 ? -8.766 -6.387 -7.461 1 91.19 241 VAL A C 1
ATOM 1919 O O . VAL A 1 241 ? -9.711 -7.047 -7.031 1 91.19 241 VAL A O 1
ATOM 1922 N N . ASP A 1 242 ? -8.32 -6.668 -8.617 1 89.12 242 ASP A N 1
ATOM 1923 C CA . ASP A 1 242 ? -8.672 -7.773 -9.508 1 89.12 242 ASP A CA 1
ATOM 1924 C C . ASP A 1 242 ? -10.18 -7.852 -9.711 1 89.12 242 ASP A C 1
ATOM 1926 O O . ASP A 1 242 ? -10.789 -8.906 -9.516 1 89.12 242 ASP A O 1
ATOM 1930 N N . GLY A 1 243 ? -10.891 -6.742 -9.859 1 88.5 243 GLY A N 1
ATOM 1931 C CA . GLY A 1 243 ? -12.281 -6.715 -10.273 1 88.5 243 GLY A CA 1
ATOM 1932 C C . GLY A 1 243 ? -13.25 -6.938 -9.125 1 88.5 243 GLY A C 1
ATOM 1933 O O . GLY A 1 243 ? -14.438 -7.168 -9.344 1 88.5 243 GLY A O 1
ATOM 1934 N N . LEU A 1 244 ? -12.836 -6.949 -7.902 1 91.38 244 LEU A N 1
ATOM 1935 C CA . LEU A 1 244 ? -13.727 -7.086 -6.754 1 91.38 244 LEU A CA 1
ATOM 1936 C C . LEU A 1 244 ? -14.508 -5.797 -6.52 1 91.38 244 LEU A C 1
ATOM 1938 O O . LEU A 1 244 ? -13.922 -4.758 -6.207 1 91.38 244 LEU A O 1
ATOM 1942 N N . PRO A 1 245 ? -15.797 -5.828 -6.613 1 91.44 245 PRO A N 1
ATOM 1943 C CA . PRO A 1 245 ? -16.609 -4.617 -6.504 1 91.44 245 PRO A CA 1
ATOM 1944 C C . PRO A 1 245 ? -16.391 -3.875 -5.188 1 91.44 245 PRO A C 1
ATOM 1946 O O . PRO A 1 245 ? -16.281 -2.646 -5.18 1 91.44 245 PRO A O 1
ATOM 1949 N N . LEU A 1 246 ? -16.359 -4.539 -4.082 1 90 246 LEU A N 1
ATOM 1950 C CA . LEU A 1 246 ? -16.109 -3.885 -2.803 1 90 246 LEU A CA 1
ATOM 1951 C C . LEU A 1 246 ? -14.812 -3.094 -2.836 1 90 246 LEU A C 1
ATOM 1953 O O . LEU A 1 246 ? -14.773 -1.941 -2.398 1 90 246 LEU A O 1
ATOM 1957 N N . GLY A 1 247 ? -13.766 -3.766 -3.32 1 91.75 247 GLY A N 1
ATOM 1958 C CA . GLY A 1 247 ? -12.477 -3.104 -3.41 1 91.75 247 GLY A CA 1
ATOM 1959 C C . GLY A 1 247 ? -12.5 -1.872 -4.293 1 91.75 247 GLY A C 1
ATOM 1960 O O . GLY A 1 247 ? -11.906 -0.847 -3.953 1 91.75 247 GLY A O 1
ATOM 1961 N N . LEU A 1 248 ? -13.219 -1.975 -5.398 1 93.25 248 LEU A N 1
ATOM 1962 C CA . LEU A 1 248 ? -13.312 -0.865 -6.34 1 93.25 248 LEU A CA 1
ATOM 1963 C C . LEU A 1 248 ? -14.016 0.33 -5.711 1 93.25 248 LEU A C 1
ATOM 1965 O O . LEU A 1 248 ? -13.57 1.471 -5.867 1 93.25 248 LEU A O 1
ATOM 1969 N N . LYS A 1 249 ? -15.008 0.091 -4.969 1 91.38 249 LYS A N 1
ATOM 1970 C CA . LYS A 1 249 ? -15.773 1.151 -4.316 1 91.38 249 LYS A CA 1
ATOM 1971 C C . LYS A 1 249 ? -14.961 1.805 -3.201 1 91.38 249 LYS A C 1
ATOM 1973 O O . LYS A 1 249 ? -14.906 3.031 -3.102 1 91.38 249 LYS A O 1
ATOM 1978 N N . VAL A 1 250 ? -14.375 1.006 -2.379 1 90.75 250 VAL A N 1
ATOM 1979 C CA . VAL A 1 250 ? -13.633 1.491 -1.221 1 90.75 250 VAL A CA 1
ATOM 1980 C C . VAL A 1 250 ? -12.438 2.328 -1.684 1 90.75 250 VAL A C 1
ATOM 1982 O O . VAL A 1 250 ? -12.219 3.436 -1.188 1 90.75 250 VAL A O 1
ATOM 1985 N N . LEU A 1 251 ? -11.695 1.818 -2.635 1 92.19 251 LEU A N 1
ATOM 1986 C CA . LEU A 1 251 ? -10.523 2.541 -3.125 1 92.19 251 LEU A CA 1
ATOM 1987 C C . LEU A 1 251 ? -10.938 3.797 -3.883 1 92.19 251 LEU A C 1
ATOM 1989 O O . LEU A 1 251 ? -10.297 4.84 -3.766 1 92.19 251 LEU A O 1
ATOM 1993 N N . GLY A 1 252 ? -11.977 3.629 -4.734 1 92.75 252 GLY A N 1
ATOM 1994 C CA . GLY A 1 252 ? -12.477 4.801 -5.438 1 92.75 252 GLY A CA 1
ATOM 1995 C C . GLY A 1 252 ? -12.852 5.938 -4.508 1 92.75 252 GLY A C 1
ATOM 1996 O O . GLY A 1 252 ? -12.438 7.082 -4.719 1 92.75 252 GLY A O 1
ATOM 1997 N N . ARG A 1 253 ? -13.547 5.605 -3.459 1 90.69 253 ARG A N 1
ATOM 1998 C CA . ARG A 1 253 ? -13.961 6.594 -2.471 1 90.69 253 ARG A CA 1
ATOM 1999 C C . ARG A 1 253 ? -12.758 7.172 -1.73 1 90.69 253 ARG A C 1
ATOM 2001 O O . ARG A 1 253 ? -12.711 8.375 -1.464 1 90.69 253 ARG A O 1
ATOM 2008 N N . PHE A 1 254 ? -11.852 6.406 -1.422 1 92.5 254 PHE A N 1
ATOM 2009 C CA . PHE A 1 254 ? -10.672 6.82 -0.674 1 92.5 254 PHE A CA 1
ATOM 2010 C C . PHE A 1 254 ? -9.836 7.801 -1.484 1 92.5 254 PHE A C 1
ATOM 2012 O O . PHE A 1 254 ? -9.273 8.75 -0.932 1 92.5 254 PHE A O 1
ATOM 2019 N N . LEU A 1 255 ? -9.727 7.535 -2.732 1 92.75 255 LEU A N 1
ATOM 2020 C CA . LEU A 1 255 ? -8.828 8.312 -3.584 1 92.75 255 LEU A CA 1
ATOM 2021 C C . LEU A 1 255 ? -9.531 9.547 -4.125 1 92.75 255 LEU A C 1
ATOM 2023 O O . LEU A 1 255 ? -8.914 10.383 -4.789 1 92.75 255 LEU A O 1
ATOM 2027 N N . PHE A 1 256 ? -10.766 9.672 -3.803 1 92.94 256 PHE A N 1
ATOM 2028 C CA . PHE A 1 256 ? -11.547 10.805 -4.293 1 92.94 256 PHE A CA 1
ATOM 2029 C C . PHE A 1 256 ? -10.922 12.125 -3.873 1 92.94 256 PHE A C 1
ATOM 2031 O O . PHE A 1 256 ? -10.633 12.336 -2.691 1 92.94 256 PHE A O 1
ATOM 2038 N N . GLY A 1 257 ? -10.688 13.016 -4.777 1 89.38 257 GLY A N 1
ATOM 2039 C CA . GLY A 1 257 ? -10.195 14.359 -4.508 1 89.38 257 GLY A CA 1
ATOM 2040 C C . GLY A 1 257 ? -8.703 14.398 -4.215 1 89.38 257 GLY A C 1
ATOM 2041 O O . GLY A 1 257 ? -8.164 15.445 -3.861 1 89.38 257 GLY A O 1
ATOM 2042 N N . LYS A 1 258 ? -8.023 13.32 -4.258 1 91.19 258 LYS A N 1
ATOM 2043 C CA . LYS A 1 258 ? -6.594 13.273 -3.957 1 91.19 258 LYS A CA 1
ATOM 2044 C C . LYS A 1 258 ? -5.758 13.523 -5.211 1 91.19 258 LYS A C 1
ATOM 2046 O O . LYS A 1 258 ? -6.234 13.328 -6.328 1 91.19 258 LYS A O 1
ATOM 2051 N N . THR A 1 259 ? -4.551 13.906 -4.961 1 91.44 259 THR A N 1
ATOM 2052 C CA . THR A 1 259 ? -3.654 14.281 -6.051 1 91.44 259 THR A CA 1
ATOM 2053 C C . THR A 1 259 ? -2.959 13.047 -6.621 1 91.44 259 THR A C 1
ATOM 2055 O O . THR A 1 259 ? -3.059 11.953 -6.059 1 91.44 259 THR A O 1
ATOM 2058 N N . ILE A 1 260 ? -2.297 13.25 -7.777 1 92.06 260 ILE A N 1
ATOM 2059 C CA . ILE A 1 260 ? -1.597 12.18 -8.477 1 92.06 260 ILE A CA 1
ATOM 2060 C C . ILE A 1 260 ? -0.508 11.594 -7.578 1 92.06 260 ILE A C 1
ATOM 2062 O O . ILE A 1 260 ? -0.303 10.383 -7.547 1 92.06 260 ILE A O 1
ATOM 2066 N N . LEU A 1 261 ? 0.202 12.422 -6.824 1 90.62 261 LEU A N 1
ATOM 2067 C CA . LEU A 1 261 ? 1.269 11.961 -5.941 1 90.62 261 LEU A CA 1
ATOM 2068 C C . LEU A 1 261 ? 0.709 11.086 -4.824 1 90.62 261 LEU A C 1
ATOM 2070 O O . LEU A 1 261 ? 1.312 10.078 -4.457 1 90.62 261 LEU A O 1
ATOM 2074 N N . GLU A 1 262 ? -0.407 11.523 -4.426 1 92 262 GLU A N 1
ATOM 2075 C CA . GLU A 1 262 ? -1.055 10.742 -3.377 1 92 262 GLU A CA 1
ATOM 2076 C C . GLU A 1 262 ? -1.523 9.391 -3.904 1 92 262 GLU A C 1
ATOM 2078 O O . GLU A 1 262 ? -1.439 8.375 -3.199 1 92 262 GLU A O 1
ATOM 2083 N N . TRP A 1 263 ? -1.989 9.367 -5.105 1 93.31 263 TRP A N 1
ATOM 2084 C CA . TRP A 1 263 ? -2.406 8.125 -5.75 1 93.31 263 TRP A CA 1
ATOM 2085 C C . TRP A 1 263 ? -1.236 7.152 -5.871 1 93.31 263 TRP A C 1
ATOM 2087 O O . TRP A 1 263 ? -1.369 5.969 -5.551 1 93.31 263 TRP A O 1
ATOM 2097 N N . LYS A 1 264 ? -0.155 7.68 -6.336 1 92.19 264 LYS A N 1
ATOM 2098 C CA . LYS A 1 264 ? 1.031 6.848 -6.52 1 92.19 264 LYS A CA 1
ATOM 2099 C C . LYS A 1 264 ? 1.516 6.281 -5.188 1 92.19 264 LYS A C 1
ATOM 2101 O O . LYS A 1 264 ? 1.903 5.113 -5.109 1 92.19 264 LYS A O 1
ATOM 2106 N N . SER A 1 265 ? 1.463 7.125 -4.219 1 91.94 265 SER A N 1
ATOM 2107 C CA . SER A 1 265 ? 1.861 6.703 -2.881 1 91.94 265 SER A CA 1
ATOM 2108 C C . SER A 1 265 ? 0.952 5.594 -2.357 1 91.94 265 SER A C 1
ATOM 2110 O O . SER A 1 265 ? 1.428 4.613 -1.788 1 91.94 265 SER A O 1
ATOM 2112 N N . GLU A 1 266 ? -0.286 5.781 -2.59 1 91.81 266 GLU A N 1
ATOM 2113 C CA . GLU A 1 266 ? -1.243 4.785 -2.117 1 91.81 266 GLU A CA 1
ATOM 2114 C C . GLU A 1 266 ? -1.091 3.469 -2.875 1 91.81 266 GLU A C 1
ATOM 2116 O O . GLU A 1 266 ? -1.263 2.393 -2.299 1 91.81 266 GLU A O 1
ATOM 2121 N N . LEU A 1 267 ? -0.861 3.539 -4.145 1 91.81 267 LEU A N 1
ATOM 2122 C CA . LEU A 1 267 ? -0.678 2.342 -4.957 1 91.81 267 LEU A CA 1
ATOM 2123 C C . LEU A 1 267 ? 0.498 1.515 -4.449 1 91.81 267 LEU A C 1
ATOM 2125 O O . LEU A 1 267 ? 0.414 0.286 -4.379 1 91.81 267 LEU A O 1
ATOM 2129 N N . GLN A 1 268 ? 1.525 2.172 -4.113 1 89.38 268 GLN A N 1
ATOM 2130 C CA . GLN A 1 268 ? 2.689 1.475 -3.574 1 89.38 268 GLN A CA 1
ATOM 2131 C C . GLN A 1 268 ? 2.375 0.844 -2.219 1 89.38 268 GLN A C 1
ATOM 2133 O O . GLN A 1 268 ? 2.848 -0.253 -1.915 1 89.38 268 GLN A O 1
ATOM 2138 N N . LYS A 1 269 ? 1.635 1.587 -1.514 1 89.88 269 LYS A N 1
ATOM 2139 C CA . LYS A 1 269 ? 1.245 1.083 -0.2 1 89.88 269 LYS A CA 1
ATOM 2140 C C . LYS A 1 269 ? 0.395 -0.178 -0.324 1 89.88 269 LYS A C 1
ATOM 2142 O O . LYS A 1 269 ? 0.583 -1.137 0.427 1 89.88 269 LYS A O 1
ATOM 2147 N N . LEU A 1 270 ? -0.518 -0.17 -1.249 1 88.88 270 LEU A N 1
ATOM 2148 C CA . LEU A 1 270 ? -1.457 -1.271 -1.424 1 88.88 270 LEU A CA 1
ATOM 2149 C C . LEU A 1 270 ? -0.729 -2.545 -1.841 1 88.88 270 LEU A C 1
ATOM 2151 O O . LEU A 1 270 ? -1.224 -3.652 -1.609 1 88.88 270 LEU A O 1
ATOM 2155 N N . LYS A 1 271 ? 0.396 -2.389 -2.385 1 83.75 271 LYS A N 1
ATOM 2156 C CA . LYS A 1 271 ? 1.162 -3.561 -2.799 1 83.75 271 LYS A CA 1
ATOM 2157 C C . LYS A 1 271 ? 1.727 -4.305 -1.591 1 83.75 271 LYS A C 1
ATOM 2159 O O . LYS A 1 271 ? 1.934 -5.516 -1.644 1 83.75 271 LYS A O 1
ATOM 2164 N N . GLN A 1 272 ? 1.824 -3.598 -0.495 1 82.81 272 GLN A N 1
ATOM 2165 C CA . GLN A 1 272 ? 2.453 -4.211 0.672 1 82.81 272 GLN A CA 1
ATOM 2166 C C . GLN A 1 272 ? 1.456 -4.363 1.816 1 82.81 272 GLN A C 1
ATOM 2168 O O . GLN A 1 272 ? 1.553 -5.301 2.609 1 82.81 272 GLN A O 1
ATOM 2173 N N . GLU A 1 273 ? 0.618 -3.424 1.875 1 87.12 273 GLU A N 1
ATOM 2174 C CA . GLU A 1 273 ? -0.356 -3.422 2.963 1 87.12 273 GLU A CA 1
ATOM 2175 C C . GLU A 1 273 ? -1.782 -3.344 2.426 1 87.12 273 GLU A C 1
ATOM 2177 O O . GLU A 1 273 ? -2.207 -2.299 1.927 1 87.12 273 GLU A O 1
ATOM 2182 N N . PRO A 1 274 ? -2.457 -4.391 2.672 1 87.62 274 PRO A N 1
ATOM 2183 C CA . PRO A 1 274 ? -3.838 -4.371 2.184 1 87.62 274 PRO A CA 1
ATOM 2184 C C . PRO A 1 274 ? -4.723 -3.391 2.947 1 87.62 274 PRO A C 1
ATOM 2186 O O . PRO A 1 274 ? -4.398 -3.012 4.078 1 87.62 274 PRO A O 1
ATOM 2189 N N . ASN A 1 275 ? -5.727 -2.842 2.264 1 89.12 275 ASN A N 1
ATOM 2190 C CA . ASN A 1 275 ? -6.711 -1.96 2.885 1 89.12 275 ASN A CA 1
ATOM 2191 C C . ASN A 1 275 ? -7.492 -2.676 3.982 1 89.12 275 ASN A C 1
ATOM 2193 O O . ASN A 1 275 ? -7.957 -3.801 3.789 1 89.12 275 ASN A O 1
ATOM 2197 N N . GLN A 1 276 ? -7.699 -2.045 5.074 1 85.75 276 GLN A N 1
ATOM 2198 C CA . GLN A 1 276 ? -8.266 -2.682 6.258 1 85.75 276 GLN A CA 1
ATOM 2199 C C . GLN A 1 276 ? -9.75 -2.998 6.055 1 85.75 276 GLN A C 1
ATOM 2201 O O . GLN A 1 276 ? -10.234 -4.031 6.516 1 85.75 276 GLN A O 1
ATOM 2206 N N . GLU A 1 277 ? -10.453 -2.115 5.453 1 86.38 277 GLU A N 1
ATOM 2207 C CA . GLU A 1 277 ? -11.875 -2.328 5.23 1 86.38 277 GLU A CA 1
ATOM 2208 C C . GLU A 1 277 ? -12.117 -3.531 4.324 1 86.38 277 GLU A C 1
ATOM 2210 O O . GLU A 1 277 ? -13.016 -4.34 4.586 1 86.38 277 GLU A O 1
ATOM 2215 N N . ILE A 1 278 ? -11.398 -3.658 3.281 1 88.5 278 ILE A N 1
ATOM 2216 C CA . ILE A 1 278 ? -11.516 -4.777 2.354 1 88.5 278 ILE A CA 1
ATOM 2217 C C . ILE A 1 278 ? -11.125 -6.074 3.059 1 88.5 278 ILE A C 1
ATOM 2219 O O . ILE A 1 278 ? -11.836 -7.078 2.969 1 88.5 278 ILE A O 1
ATOM 2223 N N . GLN A 1 279 ? -10.078 -6.012 3.805 1 88.94 279 GLN A N 1
ATOM 2224 C CA . GLN A 1 279 ? -9.57 -7.195 4.492 1 88.94 279 GLN A CA 1
ATOM 2225 C C . GLN A 1 279 ? -10.57 -7.684 5.543 1 88.94 279 GLN A C 1
ATOM 2227 O O . GLN A 1 279 ? -10.68 -8.891 5.781 1 88.94 279 GLN A O 1
ATOM 2232 N N . GLY A 1 280 ? -11.211 -6.684 6.152 1 87.19 280 GLY A N 1
ATOM 2233 C CA . GLY A 1 280 ? -12.195 -7.07 7.152 1 87.19 280 GLY A CA 1
ATOM 2234 C C . GLY A 1 280 ? -13.297 -7.957 6.594 1 87.19 280 GLY A C 1
ATOM 2235 O O . GLY A 1 280 ? -13.75 -8.891 7.266 1 87.19 280 GLY A O 1
ATOM 2236 N N . VAL A 1 281 ? -13.617 -7.777 5.391 1 86.75 281 VAL A N 1
ATOM 2237 C CA . VAL A 1 281 ? -14.672 -8.547 4.742 1 86.75 281 VAL A CA 1
ATOM 2238 C C . VAL A 1 281 ? -14.117 -9.883 4.254 1 86.75 281 VAL A C 1
ATOM 2240 O O . VAL A 1 281 ? -14.742 -10.93 4.438 1 86.75 281 VAL A O 1
ATOM 2243 N N . LEU A 1 282 ? -12.938 -9.922 3.711 1 88.56 282 LEU A N 1
ATOM 2244 C CA . LEU A 1 282 ? -12.328 -11.133 3.164 1 88.56 282 LEU A CA 1
ATOM 2245 C C . LEU A 1 282 ? -11.914 -12.086 4.281 1 88.56 282 LEU A C 1
ATOM 2247 O O . LEU A 1 282 ? -12.023 -13.305 4.129 1 88.56 282 LEU A O 1
ATOM 2251 N N . LYS A 1 283 ? -11.516 -11.547 5.395 1 92.38 283 LYS A N 1
ATOM 2252 C CA . LYS A 1 283 ? -10.922 -12.312 6.492 1 92.38 283 LYS A CA 1
ATOM 2253 C C . LYS A 1 283 ? -11.977 -13.172 7.191 1 92.38 283 LYS A C 1
ATOM 2255 O O . LYS A 1 283 ? -11.633 -14.141 7.875 1 92.38 283 LYS A O 1
ATOM 2260 N N . ARG A 1 284 ? -13.195 -12.906 7.008 1 89 284 ARG A N 1
ATOM 2261 C CA . ARG A 1 284 ? -14.266 -13.641 7.68 1 89 284 ARG A CA 1
ATOM 2262 C C . ARG A 1 284 ? -14.219 -15.125 7.324 1 89 284 ARG A C 1
ATOM 2264 O O . ARG A 1 284 ? -14.344 -15.977 8.203 1 89 284 ARG A O 1
ATOM 2271 N N . SER A 1 285 ? -14.141 -15.484 6.016 1 89.94 285 SER A N 1
ATOM 2272 C CA . SER A 1 285 ? -14.047 -16.875 5.582 1 89.94 285 SER A CA 1
ATOM 2273 C C . SER A 1 285 ? -12.781 -17.547 6.121 1 89.94 285 SER A C 1
ATOM 2275 O O . SER A 1 285 ? -12.805 -18.719 6.484 1 89.94 285 SER A O 1
ATOM 2277 N N . TYR A 1 286 ? -11.703 -16.828 6.238 1 94.19 286 TYR A N 1
ATOM 2278 C CA . TYR A 1 286 ? -10.445 -17.344 6.781 1 94.19 286 TYR A CA 1
ATOM 2279 C C . TYR A 1 286 ? -10.578 -17.641 8.266 1 94.19 286 TYR A C 1
ATOM 2281 O O . TYR A 1 286 ? -10.039 -18.641 8.75 1 94.19 286 TYR A O 1
ATOM 2289 N N . ASP A 1 287 ? -11.219 -16.781 8.961 1 91.5 287 ASP A N 1
ATOM 2290 C CA . ASP A 1 287 ? -11.352 -16.922 10.406 1 91.5 287 ASP A CA 1
ATOM 2291 C C . ASP A 1 287 ? -12.156 -18.172 10.758 1 91.5 287 ASP A C 1
ATOM 2293 O O . ASP A 1 287 ? -12.023 -18.703 11.867 1 91.5 287 ASP A O 1
ATOM 2297 N N . GLU A 1 288 ? -12.945 -18.656 9.844 1 89.19 288 GLU A N 1
ATOM 2298 C CA . GLU A 1 288 ? -13.773 -19.828 10.078 1 89.19 288 GLU A CA 1
ATOM 2299 C C . GLU A 1 288 ? -12.977 -21.109 9.859 1 89.19 288 GLU A C 1
ATOM 2301 O O . GLU A 1 288 ? -13.43 -22.203 10.227 1 89.19 288 GLU A O 1
ATOM 2306 N N . LEU A 1 289 ? -11.812 -21.016 9.312 1 92.5 289 LEU A N 1
ATOM 2307 C CA . LEU A 1 289 ? -10.984 -22.188 9.055 1 92.5 289 LEU A CA 1
ATOM 2308 C C . LEU A 1 289 ? -10.367 -22.719 10.344 1 92.5 289 LEU A C 1
ATOM 2310 O O . LEU A 1 289 ? -10.18 -21.969 11.305 1 92.5 289 LEU A O 1
ATOM 2314 N N . ASP A 1 290 ? -10.125 -23.938 10.32 1 91.31 290 ASP A N 1
ATOM 2315 C CA . ASP A 1 290 ? -9.383 -24.5 11.445 1 91.31 290 ASP A CA 1
ATOM 2316 C C . ASP A 1 290 ? -7.887 -24.234 11.305 1 91.31 290 ASP A C 1
ATOM 2318 O O . ASP A 1 290 ? -7.449 -23.625 10.32 1 91.31 290 ASP A O 1
ATOM 2322 N N . LEU A 1 291 ? -7.102 -24.656 12.195 1 91.19 291 LEU A N 1
ATOM 2323 C CA . LEU A 1 291 ? -5.691 -24.281 12.258 1 91.19 291 LEU A CA 1
ATOM 2324 C C . LEU A 1 291 ? -4.922 -24.875 11.078 1 91.19 291 LEU A C 1
ATOM 2326 O O . LEU A 1 291 ? -4.129 -24.172 10.445 1 91.19 291 LEU A O 1
ATOM 2330 N N . THR A 1 292 ? -5.156 -26.109 10.742 1 93.94 292 THR A N 1
ATOM 2331 C CA . THR A 1 292 ? -4.461 -26.75 9.641 1 93.94 292 THR A CA 1
ATOM 2332 C C . THR A 1 292 ? -4.867 -26.141 8.305 1 93.94 292 THR A C 1
ATOM 2334 O O . THR A 1 292 ? -4.027 -25.938 7.422 1 93.94 292 THR A O 1
ATOM 2337 N N . GLN A 1 293 ? -6.145 -25.875 8.219 1 94.81 293 GLN A N 1
ATOM 2338 C CA . GLN A 1 293 ? -6.648 -25.234 7 1 94.81 293 GLN A CA 1
ATOM 2339 C C . GLN A 1 293 ? -6.066 -23.844 6.824 1 94.81 293 GLN A C 1
ATOM 2341 O O . GLN A 1 293 ? -5.785 -23.422 5.703 1 94.81 293 GLN A O 1
ATOM 2346 N N . LYS A 1 294 ? -5.887 -23.172 7.938 1 95.69 294 LYS A N 1
ATOM 2347 C CA . LYS A 1 294 ? -5.25 -21.859 7.883 1 95.69 294 LYS A CA 1
ATOM 2348 C C . LYS A 1 294 ? -3.814 -21.953 7.375 1 95.69 294 LYS A C 1
ATOM 2350 O O . LYS A 1 294 ? -3.369 -21.125 6.578 1 95.69 294 LYS A O 1
ATOM 2355 N N . ASP A 1 295 ? -3.152 -22.984 7.797 1 95.81 295 ASP A N 1
ATOM 2356 C CA . ASP A 1 295 ? -1.778 -23.188 7.352 1 95.81 295 ASP A CA 1
ATOM 2357 C C . ASP A 1 295 ? -1.725 -23.484 5.852 1 95.81 295 ASP A C 1
ATOM 2359 O O . ASP A 1 295 ? -0.832 -23 5.152 1 95.81 295 ASP A O 1
ATOM 2363 N N . ILE A 1 296 ? -2.652 -24.266 5.395 1 96.62 296 ILE A N 1
ATOM 2364 C CA . ILE A 1 296 ? -2.717 -24.578 3.969 1 96.62 296 ILE A CA 1
ATOM 2365 C C . ILE A 1 296 ? -2.959 -23.297 3.178 1 96.62 296 ILE A C 1
ATOM 2367 O O . ILE A 1 296 ? -2.299 -23.047 2.168 1 96.62 296 ILE A O 1
ATOM 2371 N N . PHE A 1 297 ? -3.9 -22.516 3.67 1 97.69 297 PHE A N 1
ATOM 2372 C CA . PHE A 1 297 ? -4.223 -21.25 3.021 1 97.69 297 PHE A CA 1
ATOM 2373 C C . PHE A 1 297 ? -2.99 -20.359 2.928 1 97.69 297 PHE A C 1
ATOM 2375 O O . PHE A 1 297 ? -2.713 -19.781 1.875 1 97.69 297 PHE A O 1
ATOM 2382 N N . LEU A 1 298 ? -2.275 -20.234 3.99 1 97.19 298 LEU A N 1
ATOM 2383 C CA . LEU A 1 298 ? -1.104 -19.359 4.043 1 97.19 298 LEU A CA 1
ATOM 2384 C C . LEU A 1 298 ? 0.005 -19.891 3.139 1 97.19 298 LEU A C 1
ATOM 2386 O O . LEU A 1 298 ? 0.704 -19.109 2.488 1 97.19 298 LEU A O 1
ATOM 2390 N N . ASP A 1 299 ? 0.203 -21.141 3.047 1 97.12 299 ASP A N 1
ATOM 2391 C CA . ASP A 1 299 ? 1.205 -21.734 2.16 1 97.12 299 ASP A CA 1
ATOM 2392 C C . ASP A 1 299 ? 0.858 -21.469 0.695 1 97.12 299 ASP A C 1
ATOM 2394 O O . ASP A 1 299 ? 1.74 -21.172 -0.114 1 97.12 299 ASP A O 1
ATOM 2398 N N . VAL A 1 300 ? -0.42 -21.641 0.389 1 96.75 300 VAL A N 1
ATOM 2399 C CA . VAL A 1 300 ? -0.855 -21.391 -0.983 1 96.75 300 VAL A CA 1
ATOM 2400 C C . VAL A 1 300 ? -0.652 -19.922 -1.338 1 96.75 300 VAL A C 1
ATOM 2402 O O . VAL A 1 300 ? -0.175 -19.594 -2.43 1 96.75 300 VAL A O 1
ATOM 2405 N N . ALA A 1 301 ? -1 -19.078 -0.447 1 96.31 301 ALA A N 1
ATOM 2406 C CA . ALA A 1 301 ? -0.876 -17.641 -0.684 1 96.31 301 ALA A CA 1
ATOM 2407 C C . ALA A 1 301 ? 0.582 -17.234 -0.885 1 96.31 301 ALA A C 1
ATOM 2409 O O . ALA A 1 301 ? 0.887 -16.375 -1.707 1 96.31 301 ALA A O 1
ATOM 2410 N N . CYS A 1 302 ? 1.478 -17.859 -0.193 1 95.75 302 CYS A N 1
ATOM 2411 C CA . CYS A 1 302 ? 2.875 -17.438 -0.204 1 95.75 302 CYS A CA 1
ATOM 2412 C C . CYS A 1 302 ? 3.666 -18.203 -1.261 1 95.75 302 CYS A C 1
ATOM 2414 O O . CYS A 1 302 ? 4.547 -17.641 -1.909 1 95.75 302 CYS A O 1
ATOM 2416 N N . PHE A 1 303 ? 3.271 -19.531 -1.558 1 95 303 PHE A N 1
ATOM 2417 C CA . PHE A 1 303 ? 4.219 -20.328 -2.322 1 95 303 PHE A CA 1
ATOM 2418 C C . PHE A 1 303 ? 3.537 -20.984 -3.52 1 95 303 PHE A C 1
ATOM 2420 O O . PHE A 1 303 ? 4.188 -21.281 -4.52 1 95 303 PHE A O 1
ATOM 2427 N N . PHE A 1 304 ? 2.23 -21.188 -3.414 1 95.62 304 PHE A N 1
ATOM 2428 C CA . PHE A 1 304 ? 1.715 -22.203 -4.332 1 95.62 304 PHE A CA 1
ATOM 2429 C C . PHE A 1 304 ? 0.596 -21.625 -5.191 1 95.62 304 PHE A C 1
ATOM 2431 O O . PHE A 1 304 ? -0.161 -22.375 -5.816 1 95.62 304 PHE A O 1
ATOM 2438 N N . ASN A 1 305 ? 0.453 -20.312 -5.188 1 94.5 305 ASN A N 1
ATOM 2439 C CA . ASN A 1 305 ? -0.531 -19.734 -6.094 1 94.5 305 ASN A CA 1
ATOM 2440 C C . ASN A 1 305 ? -0.168 -19.984 -7.555 1 94.5 305 ASN A C 1
ATOM 2442 O O . ASN A 1 305 ? 0.943 -19.672 -7.984 1 94.5 305 ASN A O 1
ATOM 2446 N N . GLY A 1 306 ? -1.047 -20.625 -8.328 1 92.5 306 GLY A N 1
ATOM 2447 C CA . GLY A 1 306 ? -0.823 -20.906 -9.742 1 92.5 306 GLY A CA 1
ATOM 2448 C C . GLY A 1 306 ? -0.162 -22.25 -9.984 1 92.5 306 GLY A C 1
ATOM 2449 O O . GLY A 1 306 ? 0.085 -22.625 -11.133 1 92.5 306 GLY A O 1
ATOM 2450 N N . GLU A 1 307 ? 0.039 -22.984 -8.93 1 93.5 307 GLU A N 1
ATOM 2451 C CA . GLU A 1 307 ? 0.713 -24.281 -9.055 1 93.5 307 GLU A CA 1
ATOM 2452 C C . GLU A 1 307 ? -0.292 -25.406 -9.258 1 93.5 307 GLU A C 1
ATOM 2454 O O . GLU A 1 307 ? -1.488 -25.234 -9.016 1 93.5 307 GLU A O 1
ATOM 2459 N N . ASP A 1 308 ? 0.241 -26.516 -9.688 1 93.88 308 ASP A N 1
ATOM 2460 C CA . ASP A 1 308 ? -0.576 -27.703 -9.922 1 93.88 308 ASP A CA 1
ATOM 2461 C C . ASP A 1 308 ? -1.118 -28.266 -8.602 1 93.88 308 ASP A C 1
ATOM 2463 O O . ASP A 1 308 ? -0.393 -28.344 -7.609 1 93.88 308 ASP A O 1
ATOM 2467 N N . LYS A 1 309 ? -2.348 -28.656 -8.617 1 95.19 309 LYS A N 1
ATOM 2468 C CA . LYS A 1 309 ? -3.037 -29.094 -7.402 1 95.19 309 LYS A CA 1
ATOM 2469 C C . LYS A 1 309 ? -2.404 -30.359 -6.84 1 95.19 309 LYS A C 1
ATOM 2471 O O . LYS A 1 309 ? -2.174 -30.453 -5.633 1 95.19 309 LYS A O 1
ATOM 2476 N N . ASP A 1 310 ? -2.148 -31.328 -7.703 1 91.69 310 ASP A N 1
ATOM 2477 C CA . ASP A 1 310 ? -1.599 -32.594 -7.242 1 91.69 310 ASP A CA 1
ATOM 2478 C C . ASP A 1 310 ? -0.199 -32.406 -6.66 1 91.69 310 ASP A C 1
ATOM 2480 O O . ASP A 1 310 ? 0.147 -33.031 -5.652 1 91.69 310 ASP A O 1
ATOM 2484 N N . HIS A 1 311 ? 0.511 -31.578 -7.309 1 91.38 311 HIS A N 1
ATOM 2485 C CA . HIS A 1 311 ? 1.851 -31.25 -6.828 1 91.38 311 HIS A CA 1
ATOM 2486 C C . HIS A 1 311 ? 1.806 -30.641 -5.434 1 91.38 311 HIS A C 1
ATOM 2488 O O . HIS A 1 311 ? 2.523 -31.078 -4.531 1 91.38 311 HIS A O 1
ATOM 2494 N N . VAL A 1 312 ? 0.979 -29.703 -5.254 1 94.75 312 VAL A N 1
ATOM 2495 C CA . VAL A 1 312 ? 0.856 -29 -3.982 1 94.75 312 VAL A CA 1
ATOM 2496 C C . VAL A 1 312 ? 0.328 -29.953 -2.91 1 94.75 312 VAL A C 1
ATOM 2498 O O . VAL A 1 312 ? 0.786 -29.922 -1.766 1 94.75 312 VAL A O 1
ATOM 2501 N N . THR A 1 313 ? -0.617 -30.781 -3.289 1 94.31 313 THR A N 1
ATOM 2502 C CA . THR A 1 313 ? -1.2 -31.734 -2.35 1 94.31 313 THR A CA 1
ATOM 2503 C C . THR A 1 313 ? -0.134 -32.688 -1.81 1 94.31 313 THR A C 1
ATOM 2505 O O . THR A 1 313 ? -0.119 -33 -0.616 1 94.31 313 THR A O 1
ATOM 2508 N N . ARG A 1 314 ? 0.753 -33.062 -2.623 1 91.25 314 ARG A N 1
ATOM 2509 C CA . ARG A 1 314 ? 1.816 -33.969 -2.207 1 91.25 314 ARG A CA 1
ATOM 2510 C C . ARG A 1 314 ? 2.746 -33.312 -1.199 1 91.25 314 ARG A C 1
ATOM 2512 O O . ARG A 1 314 ? 3.111 -33.906 -0.188 1 91.25 314 ARG A O 1
ATOM 2519 N N . ILE A 1 315 ? 3.1 -32.156 -1.448 1 92.12 315 ILE A N 1
ATOM 2520 C CA . ILE A 1 315 ? 4.02 -31.422 -0.577 1 92.12 315 ILE A CA 1
ATOM 2521 C C . ILE A 1 315 ? 3.357 -31.172 0.778 1 92.12 315 ILE A C 1
ATOM 2523 O O . ILE A 1 315 ? 3.973 -31.391 1.824 1 92.12 315 ILE A O 1
ATOM 2527 N N . LEU A 1 316 ? 2.107 -30.75 0.751 1 94.19 316 LEU A N 1
ATOM 2528 C CA . LEU A 1 316 ? 1.41 -30.406 1.985 1 94.19 316 LEU A CA 1
ATOM 2529 C C . LEU A 1 316 ? 1.081 -31.656 2.795 1 94.19 316 LEU A C 1
ATOM 2531 O O . LEU A 1 316 ? 1.07 -31.609 4.027 1 94.19 316 LEU A O 1
ATOM 2535 N N . ASP A 1 317 ? 0.815 -32.656 2.121 1 91.19 317 ASP A N 1
ATOM 2536 C CA . ASP A 1 317 ? 0.55 -33.906 2.838 1 91.19 317 ASP A CA 1
ATOM 2537 C C . ASP A 1 317 ? 1.799 -34.406 3.566 1 91.19 317 ASP A C 1
ATOM 2539 O O . ASP A 1 317 ? 1.702 -35 4.637 1 91.19 317 ASP A O 1
ATOM 2543 N N . ALA A 1 318 ? 2.902 -34.156 2.947 1 87.94 318 ALA A N 1
ATOM 2544 C CA . ALA A 1 318 ? 4.152 -34.5 3.613 1 87.94 318 ALA A CA 1
ATOM 2545 C C . ALA A 1 318 ? 4.332 -33.719 4.902 1 87.94 318 ALA A C 1
ATOM 2547 O O . ALA A 1 318 ? 5.07 -34.125 5.801 1 87.94 318 ALA A O 1
ATOM 2548 N N . CYS A 1 319 ? 3.656 -32.594 5.027 1 89.62 319 CYS A N 1
ATOM 2549 C CA . CYS A 1 319 ? 3.686 -31.781 6.238 1 89.62 319 CYS A CA 1
ATOM 2550 C C . CYS A 1 319 ? 2.598 -32.219 7.211 1 89.62 319 CYS A C 1
ATOM 2552 O O . CYS A 1 319 ? 2.385 -31.562 8.234 1 89.62 319 CYS A O 1
ATOM 2554 N N . ASN A 1 320 ? 1.857 -33.219 6.875 1 88.69 320 ASN A N 1
ATOM 2555 C CA . ASN A 1 320 ? 0.763 -33.719 7.688 1 88.69 320 ASN A CA 1
ATOM 2556 C C . ASN A 1 320 ? -0.401 -32.75 7.754 1 88.69 320 ASN A C 1
ATOM 2558 O O . ASN A 1 320 ? -0.987 -32.531 8.82 1 88.69 320 ASN A O 1
ATOM 2562 N N . PHE A 1 321 ? -0.679 -32.031 6.703 1 92.44 321 PHE A N 1
ATOM 2563 C CA . PHE A 1 321 ? -1.755 -31.047 6.68 1 92.44 321 PHE A CA 1
ATOM 2564 C C . PHE A 1 321 ? -3.025 -31.641 6.09 1 92.44 321 PHE A C 1
ATOM 2566 O O . PHE A 1 321 ? -4.059 -30.969 6.016 1 92.44 321 PHE A O 1
ATOM 2573 N N . TYR A 1 322 ? -3.057 -32.844 5.715 1 91.81 322 TYR A N 1
ATOM 2574 C CA . TYR A 1 322 ? -4.242 -33.438 5.105 1 91.81 322 TYR A CA 1
ATOM 2575 C C . TYR A 1 322 ? -4.75 -32.594 3.951 1 91.81 322 TYR A C 1
ATOM 2577 O O . TYR A 1 322 ? -5.898 -32.125 3.965 1 91.81 322 TYR A O 1
ATOM 2585 N N . ALA A 1 323 ? -4.023 -32.406 2.934 1 93.06 323 ALA A N 1
ATOM 2586 C CA . ALA A 1 323 ? -4.164 -31.359 1.905 1 93.06 323 ALA A CA 1
ATOM 2587 C C . ALA A 1 323 ? -5.402 -31.609 1.049 1 93.06 323 ALA A C 1
ATOM 2589 O O . ALA A 1 323 ? -6.078 -30.656 0.64 1 93.06 323 ALA A O 1
ATOM 2590 N N . GLU A 1 324 ? -5.789 -32.875 0.778 1 92.31 324 GLU A N 1
ATOM 2591 C CA . GLU A 1 324 ? -6.93 -33.125 -0.088 1 92.31 324 GLU A CA 1
ATOM 2592 C C . GLU A 1 324 ? -8.211 -32.531 0.482 1 92.31 324 GLU A C 1
ATOM 2594 O O . GLU A 1 324 ? -8.961 -31.875 -0.233 1 92.31 324 GLU A O 1
ATOM 2599 N N . SER A 1 325 ? -8.406 -32.781 1.669 1 92.62 325 SER A N 1
ATOM 2600 C CA . SER A 1 325 ? -9.594 -32.25 2.336 1 92.62 325 SER A CA 1
ATOM 2601 C C . SER A 1 325 ? -9.477 -30.734 2.525 1 92.62 325 SER A C 1
ATOM 2603 O O . SER A 1 325 ? -10.453 -30 2.354 1 92.62 325 SER A O 1
ATOM 2605 N N . GLY A 1 326 ? -8.336 -30.297 2.912 1 93.69 326 GLY A N 1
ATOM 2606 C CA . GLY A 1 326 ? -8.133 -28.891 3.154 1 93.69 326 GLY A CA 1
ATOM 2607 C C . GLY A 1 326 ? -8.344 -28.031 1.915 1 93.69 326 GLY A C 1
ATOM 2608 O O . GLY A 1 326 ? -8.977 -26.969 1.979 1 93.69 326 GLY A O 1
ATOM 2609 N N . ILE A 1 327 ? -7.812 -28.469 0.826 1 94.5 327 ILE A N 1
ATOM 2610 C CA . ILE A 1 327 ? -7.941 -27.734 -0.429 1 94.5 327 ILE A CA 1
ATOM 2611 C C . ILE A 1 327 ? -9.406 -27.688 -0.853 1 94.5 327 ILE A C 1
ATOM 2613 O O . ILE A 1 327 ? -9.875 -26.672 -1.368 1 94.5 327 ILE A O 1
ATOM 2617 N N . ARG A 1 328 ? -10.086 -28.703 -0.636 1 92.25 328 ARG A N 1
ATOM 2618 C CA . ARG A 1 328 ? -11.508 -28.734 -0.945 1 92.25 328 ARG A CA 1
ATOM 2619 C C . ARG A 1 328 ? -12.273 -27.719 -0.115 1 92.25 328 ARG A C 1
ATOM 2621 O O . ARG A 1 328 ? -13.125 -27 -0.639 1 92.25 328 ARG A O 1
ATOM 2628 N N . VAL A 1 329 ? -11.992 -27.641 1.149 1 91.94 329 VAL A N 1
ATOM 2629 C CA . VAL A 1 329 ? -12.664 -26.688 2.035 1 91.94 329 VAL A CA 1
ATOM 2630 C C . VAL A 1 329 ? -12.383 -25.266 1.572 1 91.94 329 VAL A C 1
ATOM 2632 O O . VAL A 1 329 ? -13.281 -24.422 1.566 1 91.94 329 VAL A O 1
ATOM 2635 N N . LEU A 1 330 ? -11.094 -25.016 1.251 1 94.31 330 LEU A N 1
ATOM 2636 C CA . LEU A 1 330 ? -10.75 -23.688 0.757 1 94.31 330 LEU A CA 1
ATOM 2637 C C . LEU A 1 330 ? -11.539 -23.359 -0.507 1 94.31 330 LEU A C 1
ATOM 2639 O O . LEU A 1 330 ? -11.969 -22.219 -0.697 1 94.31 330 LEU A O 1
ATOM 2643 N N . GLY A 1 331 ? -11.727 -24.391 -1.319 1 92.56 331 GLY A N 1
ATOM 2644 C CA . GLY A 1 331 ? -12.523 -24.203 -2.518 1 92.56 331 GLY A CA 1
ATOM 2645 C C . GLY A 1 331 ? -13.992 -23.953 -2.219 1 92.56 331 GLY A C 1
ATOM 2646 O O . GLY A 1 331 ? -14.617 -23.078 -2.83 1 92.56 331 GLY A O 1
ATOM 2647 N N . ASP A 1 332 ? -14.516 -24.609 -1.277 1 90 332 ASP A N 1
ATOM 2648 C CA . ASP A 1 332 ? -15.914 -24.469 -0.89 1 90 332 ASP A CA 1
ATOM 2649 C C . ASP A 1 332 ? -16.188 -23.062 -0.33 1 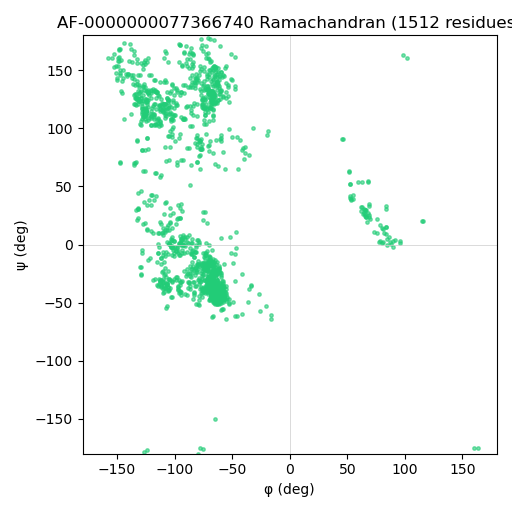90 332 ASP A C 1
ATOM 2651 O O . ASP A 1 332 ? -17.266 -22.5 -0.554 1 90 332 ASP A O 1
ATOM 2655 N N . LYS A 1 333 ? -15.25 -22.531 0.334 1 91.12 333 LYS A N 1
ATOM 2656 C CA . LYS A 1 333 ? -15.406 -21.219 0.96 1 91.12 333 LYS A CA 1
ATOM 2657 C C . LYS A 1 333 ? -14.961 -20.094 0.021 1 91.12 333 LYS A C 1
ATOM 2659 O O . LYS A 1 333 ? -14.828 -18.953 0.437 1 91.12 333 LYS A O 1
ATOM 2664 N N . CYS A 1 334 ? -14.648 -20.453 -1.218 1 91.56 334 CYS A N 1
ATOM 2665 C CA . CYS A 1 334 ? -14.328 -19.531 -2.303 1 91.56 334 CYS A CA 1
ATOM 2666 C C . CYS A 1 334 ? -13.039 -18.781 -2.012 1 91.56 334 CYS A C 1
ATOM 2668 O O . CYS A 1 334 ? -12.914 -17.594 -2.354 1 91.56 334 CYS A O 1
ATOM 2670 N N . LEU A 1 335 ? -12.125 -19.438 -1.261 1 93.5 335 LEU A N 1
ATOM 2671 C CA . LEU A 1 335 ? -10.828 -18.844 -0.972 1 93.5 335 LEU A CA 1
ATOM 2672 C C . LEU A 1 335 ? -9.82 -19.156 -2.076 1 93.5 335 LEU A C 1
ATOM 2674 O O . LEU A 1 335 ? -8.82 -18.453 -2.223 1 93.5 335 LEU A O 1
ATOM 2678 N N .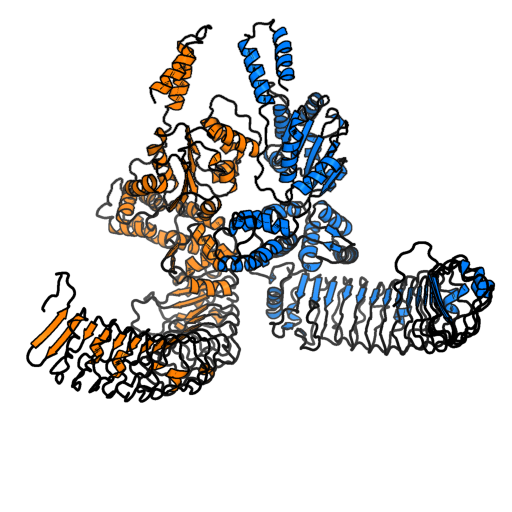 ILE A 1 336 ? -10.07 -20.297 -2.748 1 93.88 336 ILE A N 1
ATOM 2679 C CA . ILE A 1 336 ? -9.273 -20.688 -3.91 1 93.88 336 ILE A CA 1
ATOM 2680 C C . ILE A 1 336 ? -10.188 -21.219 -5.008 1 93.88 336 ILE A C 1
ATOM 2682 O O . ILE A 1 336 ? -11.359 -21.516 -4.758 1 93.88 336 ILE A O 1
ATOM 2686 N N . THR A 1 337 ? -9.742 -21.188 -6.215 1 92.12 337 THR A N 1
ATOM 2687 C CA . THR A 1 337 ? -10.414 -21.781 -7.355 1 92.12 337 THR A CA 1
ATOM 2688 C C . THR A 1 337 ? -9.477 -22.734 -8.102 1 92.12 337 THR A C 1
ATOM 2690 O O . THR A 1 337 ? -8.281 -22.453 -8.227 1 92.12 337 THR A O 1
ATOM 2693 N N . ILE A 1 338 ? -9.984 -23.859 -8.453 1 91.56 338 ILE A N 1
ATOM 2694 C CA . ILE A 1 338 ? -9.203 -24.828 -9.211 1 91.56 338 ILE A CA 1
ATOM 2695 C C . ILE A 1 338 ? -9.578 -24.766 -10.688 1 91.56 338 ILE A C 1
ATOM 2697 O O . ILE A 1 338 ? -10.75 -24.922 -11.039 1 91.56 338 ILE A O 1
ATOM 2701 N N . PHE A 1 339 ? -8.711 -24.312 -11.508 1 89.75 339 PHE A N 1
ATOM 2702 C CA . PHE A 1 339 ? -8.914 -24.25 -12.945 1 89.75 339 PHE A CA 1
ATOM 2703 C C . PHE A 1 339 ? -7.793 -24.984 -13.68 1 89.75 339 PHE A C 1
ATOM 2705 O O . PHE A 1 339 ? -6.613 -24.703 -13.461 1 89.75 339 PHE A O 1
ATOM 2712 N N . ASP A 1 340 ? -8.102 -25.953 -14.508 1 88.12 340 ASP A N 1
ATOM 2713 C CA . ASP A 1 340 ? -7.117 -26.766 -15.227 1 88.12 340 ASP A CA 1
ATOM 2714 C C . ASP A 1 340 ? -6.105 -27.375 -14.273 1 88.12 340 ASP A C 1
ATOM 2716 O O . ASP A 1 340 ? -4.895 -27.266 -14.477 1 88.12 340 ASP A O 1
ATOM 2720 N N . ASN A 1 341 ? -6.492 -27.828 -13.109 1 90.69 341 ASN A N 1
ATOM 2721 C CA . ASN A 1 341 ? -5.734 -28.5 -12.062 1 90.69 341 ASN A CA 1
ATOM 2722 C C . ASN A 1 341 ? -4.695 -27.578 -11.438 1 90.69 341 ASN A C 1
ATOM 2724 O O . ASN A 1 341 ? -3.676 -28.047 -10.922 1 90.69 341 ASN A O 1
ATOM 2728 N N . LYS A 1 342 ? -4.953 -26.344 -11.562 1 94.81 342 LYS A N 1
ATOM 2729 C CA . LYS A 1 342 ? -4.094 -25.359 -10.914 1 94.81 342 LYS A CA 1
ATOM 2730 C C . LYS A 1 342 ? -4.84 -24.641 -9.789 1 94.81 342 LYS A C 1
ATOM 2732 O O . LYS A 1 342 ? -6.031 -24.344 -9.922 1 94.81 342 LYS A O 1
ATOM 2737 N N . ILE A 1 343 ? -4.191 -24.438 -8.789 1 95.56 343 ILE A N 1
ATOM 2738 C CA . ILE A 1 343 ? -4.77 -23.703 -7.66 1 95.56 343 ILE A CA 1
ATOM 2739 C C . ILE A 1 343 ? -4.625 -22.203 -7.895 1 95.56 343 ILE A C 1
ATOM 2741 O O . ILE A 1 343 ? -3.512 -21.688 -8.047 1 95.56 343 ILE A O 1
ATOM 2745 N N . LEU A 1 344 ? -5.758 -21.578 -7.941 1 94.44 344 LEU A N 1
ATOM 2746 C CA . LEU A 1 344 ? -5.742 -20.141 -8.18 1 94.44 344 LEU A CA 1
ATOM 2747 C C . LEU A 1 344 ? -6.344 -19.391 -7 1 94.44 344 LEU A C 1
ATOM 2749 O O . LEU A 1 344 ? -7.359 -19.812 -6.441 1 94.44 344 LEU A O 1
ATOM 2753 N N . MET A 1 345 ? -5.711 -18.438 -6.57 1 93.31 345 MET A N 1
ATOM 2754 C CA . MET A 1 345 ? -6.156 -17.562 -5.484 1 93.31 345 MET A CA 1
ATOM 2755 C C . MET A 1 345 ? -6.301 -16.125 -5.961 1 93.31 345 MET A C 1
ATOM 2757 O O . MET A 1 345 ? -5.457 -15.625 -6.711 1 93.31 345 MET A O 1
ATOM 2761 N N . HIS A 1 346 ? -7.398 -15.508 -5.602 1 90 346 HIS A N 1
ATOM 2762 C CA . HIS A 1 346 ? -7.625 -14.109 -5.926 1 90 346 HIS A CA 1
ATOM 2763 C C . HIS A 1 346 ? -6.512 -13.227 -5.363 1 90 346 HIS A C 1
ATOM 2765 O O . HIS A 1 346 ? -6.023 -13.461 -4.258 1 90 346 HIS A O 1
ATOM 2771 N N . ASP A 1 347 ? -6.16 -12.164 -6.055 1 88.06 347 ASP A N 1
ATOM 2772 C CA . ASP A 1 347 ? -5.027 -11.32 -5.684 1 88.06 347 ASP A CA 1
ATOM 2773 C C . ASP A 1 347 ? -5.215 -10.734 -4.289 1 88.06 347 ASP A C 1
ATOM 2775 O O . ASP A 1 347 ? -4.273 -10.695 -3.494 1 88.06 347 ASP A O 1
ATOM 2779 N N . LEU A 1 348 ? -6.332 -10.305 -3.982 1 90.19 348 LEU A N 1
ATOM 2780 C CA . LEU A 1 348 ? -6.586 -9.688 -2.684 1 90.19 348 LEU A CA 1
ATOM 2781 C C . LEU A 1 348 ? -6.465 -10.719 -1.562 1 90.19 348 LEU A C 1
ATOM 2783 O O . LEU A 1 348 ? -6.043 -10.383 -0.453 1 90.19 348 LEU A O 1
ATOM 2787 N N . LEU A 1 349 ? -6.871 -11.914 -1.849 1 92.88 349 LEU A N 1
ATOM 2788 C CA . LEU A 1 349 ? -6.719 -12.984 -0.867 1 92.88 349 LEU A CA 1
ATOM 2789 C C . LEU A 1 349 ? -5.25 -13.32 -0.65 1 92.88 349 LEU A C 1
ATOM 2791 O O . LEU A 1 349 ? -4.828 -13.578 0.479 1 92.88 349 LEU A O 1
ATOM 2795 N N . GLN A 1 350 ? -4.562 -13.352 -1.753 1 93.12 350 GLN A N 1
ATOM 2796 C CA . GLN A 1 350 ? -3.129 -13.594 -1.641 1 93.12 350 GLN A CA 1
ATOM 2797 C C . GLN A 1 350 ? -2.451 -12.508 -0.807 1 93.12 350 GLN A C 1
ATOM 2799 O O . GLN A 1 350 ? -1.633 -12.812 0.065 1 93.12 350 GLN A O 1
ATOM 2804 N N . GLN A 1 351 ? -2.807 -11.32 -1.098 1 91 351 GLN A N 1
ATOM 2805 C CA . GLN A 1 351 ? -2.26 -10.211 -0.326 1 91 351 GLN A CA 1
ATOM 2806 C C . GLN A 1 351 ? -2.646 -10.32 1.146 1 91 351 GLN A C 1
ATOM 2808 O O . GLN A 1 351 ? -1.836 -10.031 2.029 1 91 351 GLN A O 1
ATOM 2813 N N . MET A 1 352 ? -3.807 -10.695 1.369 1 93.06 352 MET A N 1
ATOM 2814 C CA . MET A 1 352 ? -4.281 -10.875 2.738 1 93.06 352 MET A CA 1
ATOM 2815 C C . MET A 1 352 ? -3.475 -11.945 3.461 1 93.06 352 MET A C 1
ATOM 2817 O O . MET A 1 352 ? -3.07 -11.758 4.609 1 93.06 352 MET A O 1
ATOM 2821 N N . GLY A 1 353 ? -3.303 -13.078 2.797 1 94.62 353 GLY A N 1
ATOM 2822 C CA . GLY A 1 353 ? -2.521 -14.156 3.393 1 94.62 353 GLY A CA 1
ATOM 2823 C C . GLY A 1 353 ? -1.106 -13.734 3.742 1 94.62 353 GLY A C 1
ATOM 2824 O O . GLY A 1 353 ? -0.62 -14.031 4.836 1 94.62 353 GLY A O 1
ATOM 2825 N N . ARG A 1 354 ? -0.507 -13.07 2.867 1 93.38 354 ARG A N 1
ATOM 2826 C CA . ARG A 1 354 ? 0.858 -12.602 3.088 1 93.38 354 ARG A CA 1
ATOM 2827 C C . ARG A 1 354 ? 0.905 -11.555 4.195 1 93.38 354 ARG A C 1
ATOM 2829 O O . ARG A 1 354 ? 1.892 -11.461 4.926 1 93.38 354 ARG A O 1
ATOM 2836 N N . TYR A 1 355 ? -0.11 -10.781 4.285 1 92.88 355 TYR A N 1
ATOM 2837 C CA . TYR A 1 355 ? -0.174 -9.758 5.324 1 92.88 355 TYR A CA 1
ATOM 2838 C C . TYR A 1 355 ? -0.41 -10.391 6.695 1 92.88 355 TYR A C 1
ATOM 2840 O O . TYR A 1 355 ? 0.127 -9.922 7.699 1 92.88 355 TYR A O 1
ATOM 2848 N N . ILE A 1 356 ? -1.203 -11.383 6.793 1 93.81 356 ILE A N 1
ATOM 2849 C CA . ILE A 1 356 ? -1.537 -12.062 8.039 1 93.81 356 ILE A CA 1
ATOM 2850 C C . ILE A 1 356 ? -0.264 -12.594 8.695 1 93.81 356 ILE A C 1
ATOM 2852 O O . ILE A 1 356 ? -0.124 -12.555 9.922 1 93.81 356 ILE A O 1
ATOM 2856 N N . VAL A 1 357 ? 0.629 -13.023 7.902 1 94.19 357 VAL A N 1
ATOM 2857 C CA . VAL A 1 357 ? 1.875 -13.609 8.391 1 94.19 357 VAL A CA 1
ATOM 2858 C C . VAL A 1 357 ? 2.709 -12.531 9.086 1 94.19 357 VAL A C 1
ATOM 2860 O O . VAL A 1 357 ? 3.41 -12.82 10.062 1 94.19 357 VAL A O 1
ATOM 2863 N N . ARG A 1 358 ? 2.562 -11.328 8.711 1 91.94 358 ARG A N 1
ATOM 2864 C CA . ARG A 1 358 ? 3.451 -10.281 9.211 1 91.94 358 ARG A CA 1
ATOM 2865 C C . ARG A 1 358 ? 2.713 -9.344 10.156 1 91.94 358 ARG A C 1
ATOM 2867 O O . ARG A 1 358 ? 3.334 -8.516 10.82 1 91.94 358 ARG A O 1
ATOM 2874 N N . GLN A 1 359 ? 1.488 -9.445 10.258 1 87.31 359 GLN A N 1
ATOM 2875 C CA . GLN A 1 359 ? 0.635 -8.469 10.93 1 87.31 359 GLN A CA 1
ATOM 2876 C C . GLN A 1 359 ? 0.979 -8.367 12.414 1 87.31 359 GLN A C 1
ATOM 2878 O O . GLN A 1 359 ? 0.945 -7.273 12.984 1 87.31 359 GLN A O 1
ATOM 2883 N N . ASP A 1 360 ? 1.393 -9.422 13.031 1 85.19 360 ASP A N 1
ATOM 2884 C CA . ASP A 1 360 ? 1.635 -9.422 14.469 1 85.19 360 ASP A CA 1
ATOM 2885 C C . ASP A 1 360 ? 2.969 -8.75 14.805 1 85.19 360 ASP A C 1
ATOM 2887 O O . ASP A 1 360 ? 3.121 -8.148 15.867 1 85.19 360 ASP A O 1
ATOM 2891 N N . TYR A 1 361 ? 3.908 -8.914 13.844 1 87.25 361 TYR A N 1
ATOM 2892 C CA . TYR A 1 361 ? 5.23 -8.328 14.039 1 87.25 361 TYR A CA 1
ATOM 2893 C C . TYR A 1 361 ? 5.707 -7.625 12.773 1 87.25 361 TYR A C 1
ATOM 2895 O O . TYR A 1 361 ? 6.691 -8.031 12.156 1 87.25 361 TYR A O 1
ATOM 2903 N N . PRO A 1 362 ? 5.078 -6.566 12.453 1 82.06 362 PRO A N 1
ATOM 2904 C CA . PRO A 1 362 ? 5.309 -5.941 11.141 1 82.06 362 PRO A CA 1
ATOM 2905 C C . PRO A 1 362 ? 6.762 -5.531 10.93 1 82.06 362 PRO A C 1
ATOM 2907 O O . PRO A 1 362 ? 7.242 -5.508 9.797 1 82.06 362 PRO A O 1
ATOM 2910 N N . ASN A 1 363 ? 7.535 -5.285 11.953 1 79.25 363 ASN A N 1
ATOM 2911 C CA . ASN A 1 363 ? 8.891 -4.785 11.758 1 79.25 363 ASN A CA 1
ATOM 2912 C C . ASN A 1 363 ? 9.938 -5.848 12.086 1 79.25 363 ASN A C 1
ATOM 2914 O O . ASN A 1 363 ? 11.133 -5.555 12.141 1 79.25 363 ASN A O 1
ATOM 2918 N N . TYR A 1 364 ? 9.469 -7.082 12.258 1 86.56 364 TYR A N 1
ATOM 2919 C CA . TYR A 1 364 ? 10.375 -8.164 12.625 1 86.56 364 TYR A CA 1
ATOM 2920 C C . TYR A 1 364 ? 10.219 -9.344 11.68 1 86.56 364 TYR A C 1
ATOM 2922 O O . TYR A 1 364 ? 9.617 -10.359 12.039 1 86.56 364 TYR A O 1
ATOM 2930 N N . PRO A 1 365 ? 10.828 -9.242 10.586 1 88.81 365 PRO A N 1
ATOM 2931 C CA . PRO A 1 365 ? 10.695 -10.336 9.617 1 88.81 365 PRO A CA 1
ATOM 2932 C C . PRO A 1 365 ? 11.234 -11.664 10.156 1 88.81 365 PRO A C 1
ATOM 2934 O O . PRO A 1 365 ? 10.836 -12.734 9.695 1 88.81 365 PRO A O 1
ATOM 2937 N N . GLU A 1 366 ? 12.141 -11.672 11.148 1 89.19 366 GLU A N 1
ATOM 2938 C CA . GLU A 1 366 ? 12.719 -12.883 11.727 1 89.19 366 GLU A CA 1
ATOM 2939 C C . GLU A 1 366 ? 11.672 -13.688 12.484 1 89.19 366 GLU A C 1
ATOM 2941 O O . GLU A 1 366 ? 11.867 -14.875 12.758 1 89.19 366 GLU A O 1
ATOM 2946 N N . LYS A 1 367 ? 10.586 -13.016 12.734 1 91.31 367 LYS A N 1
ATOM 2947 C CA . LYS A 1 367 ? 9.547 -13.688 13.516 1 91.31 367 LYS A CA 1
ATOM 2948 C C . LYS A 1 367 ? 8.406 -14.172 12.617 1 91.31 367 LYS A C 1
ATOM 2950 O O . LYS A 1 367 ? 7.441 -14.766 13.094 1 91.31 367 LYS A O 1
ATOM 2955 N N . TRP A 1 368 ? 8.57 -14.047 11.336 1 94.19 368 TRP A N 1
ATOM 2956 C CA . TRP A 1 368 ? 7.516 -14.453 10.422 1 94.19 368 TRP A CA 1
ATOM 2957 C C . TRP A 1 368 ? 7.629 -15.938 10.086 1 94.19 368 TRP A C 1
ATOM 2959 O O . TRP A 1 368 ? 8.734 -16.469 9.93 1 94.19 368 TRP A O 1
ATOM 2969 N N . SER A 1 369 ? 6.539 -16.516 9.969 1 95.12 369 SER A N 1
ATOM 2970 C CA . SER A 1 369 ? 6.543 -17.938 9.641 1 95.12 369 SER A CA 1
ATOM 2971 C C . SER A 1 369 ? 6.918 -18.172 8.18 1 95.12 369 SER A C 1
ATOM 2973 O O . SER A 1 369 ? 7.535 -19.188 7.844 1 95.12 369 SER A O 1
ATOM 2975 N N . ARG A 1 370 ? 6.57 -17.234 7.363 1 96.25 370 ARG A N 1
ATOM 2976 C CA . ARG A 1 370 ? 6.832 -17.344 5.934 1 96.25 370 ARG A CA 1
ATOM 2977 C C . ARG A 1 370 ? 7.414 -16.047 5.383 1 96.25 370 ARG A C 1
ATOM 2979 O O . ARG A 1 370 ? 6.832 -14.977 5.559 1 96.25 370 ARG A O 1
ATOM 2986 N N . LEU A 1 371 ? 8.531 -16.141 4.727 1 94.75 371 LEU A N 1
ATOM 2987 C CA . LEU A 1 371 ? 9.18 -14.992 4.113 1 94.75 371 LEU A CA 1
ATOM 2988 C C . LEU A 1 371 ? 8.984 -15 2.604 1 94.75 371 LEU A C 1
ATOM 2990 O O . LEU A 1 371 ? 9.531 -15.859 1.906 1 94.75 371 LEU A O 1
ATOM 2994 N N . CYS A 1 372 ? 8.211 -14.031 2.121 1 91.62 372 CYS A N 1
ATOM 2995 C CA . CYS A 1 372 ? 7.859 -14.102 0.709 1 91.62 372 CYS A CA 1
ATOM 2996 C C . CYS A 1 372 ? 8.312 -12.859 -0.036 1 91.62 372 CYS A C 1
ATOM 2998 O O . CYS A 1 372 ? 8.242 -12.805 -1.265 1 91.62 372 CYS A O 1
ATOM 3000 N N . TYR A 1 373 ? 8.719 -11.82 0.588 1 88.81 373 TYR A N 1
ATOM 3001 C CA . TYR A 1 373 ? 9.203 -10.625 -0.085 1 88.81 373 TYR A CA 1
ATOM 3002 C C . TYR A 1 373 ? 10.719 -10.609 -0.157 1 88.81 373 TYR A C 1
ATOM 3004 O O . TYR A 1 373 ? 11.398 -10.797 0.856 1 88.81 373 TYR A O 1
ATOM 3012 N N . PRO A 1 374 ? 11.211 -10.367 -1.267 1 86.62 374 PRO A N 1
ATOM 3013 C CA . PRO A 1 374 ? 12.648 -10.516 -1.496 1 86.62 374 PRO A CA 1
ATOM 3014 C C . PRO A 1 374 ? 13.484 -9.609 -0.597 1 86.62 374 PRO A C 1
ATOM 3016 O O . PRO A 1 374 ? 14.531 -10.031 -0.093 1 86.62 374 PRO A O 1
ATOM 3019 N N . ASP A 1 375 ? 13.094 -8.383 -0.337 1 81.69 375 ASP A N 1
ATOM 3020 C CA . ASP A 1 375 ? 13.875 -7.457 0.479 1 81.69 375 ASP A CA 1
ATOM 3021 C C . ASP A 1 375 ? 13.961 -7.941 1.925 1 81.69 375 ASP A C 1
ATOM 3023 O O . ASP A 1 375 ? 15.008 -7.809 2.566 1 81.69 375 ASP A O 1
ATOM 3027 N N . ASP A 1 376 ? 12.945 -8.516 2.355 1 87.25 376 ASP A N 1
ATOM 3028 C CA . ASP A 1 376 ? 12.922 -9.023 3.723 1 87.25 376 ASP A CA 1
ATOM 3029 C C . ASP A 1 376 ? 13.766 -10.289 3.846 1 87.25 376 ASP A C 1
ATOM 3031 O O . ASP A 1 376 ? 14.438 -10.5 4.855 1 87.25 376 ASP A O 1
ATOM 3035 N N . VAL A 1 377 ? 13.641 -11.102 2.852 1 89.56 377 VAL A N 1
ATOM 3036 C CA . VAL A 1 377 ? 14.438 -12.328 2.852 1 89.56 377 VAL A CA 1
ATOM 3037 C C . VAL A 1 377 ? 15.922 -11.977 2.848 1 89.56 377 VAL A C 1
ATOM 3039 O O . VAL A 1 377 ? 16.703 -12.562 3.607 1 89.56 377 VAL A O 1
ATOM 3042 N N . ASN A 1 378 ? 16.25 -11.062 2.031 1 83.5 378 ASN A N 1
ATOM 3043 C CA . ASN A 1 378 ? 17.625 -10.617 1.948 1 83.5 378 ASN A CA 1
ATOM 3044 C C . ASN A 1 378 ? 18.125 -10.078 3.285 1 83.5 378 ASN A C 1
ATOM 3046 O O . ASN A 1 378 ? 19.25 -10.375 3.705 1 83.5 378 ASN A O 1
ATOM 3050 N N . ARG A 1 379 ? 17.344 -9.391 3.863 1 80.62 379 ARG A N 1
ATOM 3051 C CA . ARG A 1 379 ? 17.703 -8.805 5.152 1 80.62 379 ARG A CA 1
ATOM 3052 C C . ARG A 1 379 ? 17.922 -9.891 6.199 1 80.62 379 ARG A C 1
ATOM 3054 O O . ARG A 1 379 ? 18.906 -9.852 6.941 1 80.62 379 ARG A O 1
ATOM 3061 N N . VAL A 1 380 ? 17.094 -10.797 6.27 1 87.69 380 VAL A N 1
ATOM 3062 C CA . VAL A 1 380 ? 17.172 -11.867 7.266 1 87.69 380 VAL A CA 1
ATOM 3063 C C . VAL A 1 380 ? 18.391 -12.742 6.992 1 87.69 380 VAL A C 1
ATOM 3065 O O . VAL A 1 380 ? 19.078 -13.172 7.926 1 87.69 380 VAL A O 1
ATOM 3068 N N . LEU A 1 381 ? 18.656 -12.961 5.762 1 84.88 381 LEU A N 1
ATOM 3069 C CA . LEU A 1 381 ? 19.75 -13.852 5.398 1 84.88 381 LEU A CA 1
ATOM 3070 C C . LEU A 1 381 ? 21.094 -13.172 5.586 1 84.88 381 LEU A C 1
ATOM 3072 O O . LEU A 1 381 ? 22.047 -13.789 6.055 1 84.88 381 LEU A O 1
ATOM 3076 N N . ILE A 1 382 ? 21.203 -11.914 5.285 1 76.69 382 ILE A N 1
ATOM 3077 C CA . ILE A 1 382 ? 22.453 -11.18 5.402 1 76.69 382 ILE A CA 1
ATOM 3078 C C . ILE A 1 382 ? 22.781 -10.93 6.875 1 76.69 382 ILE A C 1
ATOM 3080 O O . ILE A 1 382 ? 23.938 -11.031 7.293 1 76.69 382 ILE A O 1
ATOM 3084 N N . ARG A 1 383 ? 21.75 -10.672 7.613 1 76.44 383 ARG A N 1
ATOM 3085 C CA . ARG A 1 383 ? 21.953 -10.367 9.023 1 76.44 383 ARG A CA 1
ATOM 3086 C C . ARG A 1 383 ? 22.016 -11.641 9.859 1 76.44 383 ARG A C 1
ATOM 3088 O O . ARG A 1 383 ? 22.312 -11.594 11.055 1 76.44 383 ARG A O 1
ATOM 3095 N N . LYS A 1 384 ? 21.734 -12.719 9.234 1 82.69 384 LYS A N 1
ATOM 3096 C CA . LYS A 1 384 ? 21.734 -14.008 9.922 1 82.69 384 LYS A CA 1
ATOM 3097 C C . LYS A 1 384 ? 20.812 -13.977 11.141 1 82.69 384 LYS A C 1
ATOM 3099 O O . LYS A 1 384 ? 21.203 -14.422 12.227 1 82.69 384 LYS A O 1
ATOM 3104 N N . SER A 1 385 ? 19.688 -13.312 10.961 1 84.94 385 SER A N 1
ATOM 3105 C CA . SER A 1 385 ? 18.75 -13.125 12.07 1 84.94 385 SER A CA 1
ATOM 3106 C C . SER A 1 385 ? 17.609 -14.125 12.016 1 84.94 385 SER A C 1
ATOM 3108 O O . SER A 1 385 ? 16.578 -13.938 12.664 1 84.94 385 SER A O 1
ATOM 3110 N N . GLY A 1 386 ? 17.766 -15.188 11.273 1 86.81 386 GLY A N 1
ATOM 3111 C CA . GLY A 1 386 ? 16.719 -16.188 11.18 1 86.81 386 GLY A CA 1
ATOM 3112 C C . GLY A 1 386 ? 16.422 -16.859 12.508 1 86.81 386 GLY A C 1
ATOM 3113 O O . GLY A 1 386 ? 17.328 -17.078 13.312 1 86.81 386 GLY A O 1
ATOM 3114 N N . THR A 1 387 ? 15.141 -17.078 12.719 1 90.06 387 THR A N 1
ATOM 3115 C CA . THR A 1 387 ? 14.75 -17.75 13.961 1 90.06 387 THR A CA 1
ATOM 3116 C C . THR A 1 387 ? 13.93 -19 13.672 1 90.06 387 THR A C 1
ATOM 3118 O O . THR A 1 387 ? 13.727 -19.359 12.508 1 90.06 387 THR A O 1
ATOM 3121 N N . GLU A 1 388 ? 13.469 -19.656 14.727 1 90.06 388 GLU A N 1
ATOM 3122 C CA . GLU A 1 388 ? 12.688 -20.891 14.609 1 90.06 388 GLU A CA 1
ATOM 3123 C C . GLU A 1 388 ? 11.273 -20.609 14.125 1 90.06 388 GLU A C 1
ATOM 3125 O O . GLU A 1 388 ? 10.555 -21.516 13.703 1 90.06 388 GLU A O 1
ATOM 3130 N N . ALA A 1 389 ? 10.945 -19.344 14.039 1 92.75 389 ALA A N 1
ATOM 3131 C CA . ALA A 1 389 ? 9.602 -18.984 13.602 1 92.75 389 ALA A CA 1
ATOM 3132 C C . ALA A 1 389 ? 9.453 -19.156 12.094 1 92.75 389 ALA A C 1
ATOM 3134 O O . ALA A 1 389 ? 8.344 -19.375 11.602 1 92.75 389 ALA A O 1
ATOM 3135 N N . ILE A 1 390 ? 10.547 -19.188 11.359 1 94.12 390 ILE A N 1
ATOM 3136 C CA . ILE A 1 390 ? 10.516 -19.219 9.906 1 94.12 390 ILE A CA 1
ATOM 3137 C C . ILE A 1 390 ? 10.305 -20.656 9.422 1 94.12 390 ILE A C 1
ATOM 3139 O O . ILE A 1 390 ? 11.133 -21.531 9.688 1 94.12 390 ILE A O 1
ATOM 3143 N N . GLU A 1 391 ? 9.227 -20.859 8.656 1 94.75 391 GLU A N 1
ATOM 3144 C CA . GLU A 1 391 ? 8.883 -22.188 8.148 1 94.75 391 GLU A CA 1
ATOM 3145 C C . GLU A 1 391 ? 9.078 -22.266 6.637 1 94.75 391 GLU A C 1
ATOM 3147 O O . GLU A 1 391 ? 9.195 -23.359 6.078 1 94.75 391 GLU A O 1
ATOM 3152 N N . GLY A 1 392 ? 9.031 -21.188 6.004 1 94.88 392 GLY A N 1
ATOM 3153 C CA . GLY A 1 392 ? 9.188 -21.156 4.559 1 94.88 392 GLY A CA 1
ATOM 3154 C C . GLY A 1 392 ? 9.852 -19.906 4.043 1 94.88 392 GLY A C 1
ATOM 3155 O O . GLY A 1 392 ? 9.641 -18.812 4.59 1 94.88 392 GLY A O 1
ATOM 3156 N N . ILE A 1 393 ? 10.625 -20.016 2.951 1 94.69 393 ILE A N 1
ATOM 3157 C CA . ILE A 1 393 ? 11.305 -18.891 2.336 1 94.69 393 ILE A CA 1
ATOM 3158 C C . ILE A 1 393 ? 11.102 -18.922 0.823 1 94.69 393 ILE A C 1
ATOM 3160 O O . ILE A 1 393 ? 11.336 -19.953 0.181 1 94.69 393 ILE A O 1
ATOM 3164 N N . LEU A 1 394 ? 10.539 -17.938 0.333 1 94.62 394 LEU A N 1
ATOM 3165 C CA . LEU A 1 394 ? 10.43 -17.703 -1.101 1 94.62 394 LEU A CA 1
ATOM 3166 C C . LEU A 1 394 ? 11.352 -16.562 -1.527 1 94.62 394 LEU A C 1
ATOM 3168 O O . LEU A 1 394 ? 11.141 -15.406 -1.151 1 94.62 394 LEU A O 1
ATOM 3172 N N . PHE A 1 395 ? 12.344 -16.844 -2.225 1 90.69 395 PHE A N 1
ATOM 3173 C CA . PHE A 1 395 ? 13.336 -15.828 -2.568 1 90.69 395 PHE A CA 1
ATOM 3174 C C . PHE A 1 395 ? 13.438 -15.664 -4.082 1 90.69 395 PHE A C 1
ATOM 3176 O O . PHE A 1 395 ? 14.047 -16.484 -4.766 1 90.69 395 PHE A O 1
ATOM 3183 N N . ASP A 1 396 ? 12.859 -14.625 -4.621 1 85.81 396 ASP A N 1
ATOM 3184 C CA . ASP A 1 396 ? 12.93 -14.289 -6.039 1 85.81 396 ASP A CA 1
ATOM 3185 C C . ASP A 1 396 ? 14.188 -13.469 -6.34 1 85.81 396 ASP A C 1
ATOM 3187 O O . ASP A 1 396 ? 14.328 -12.336 -5.875 1 85.81 396 ASP A O 1
ATOM 3191 N N . LEU A 1 397 ? 15.078 -13.898 -7.066 1 79.88 397 LEU A N 1
ATOM 3192 C CA . LEU A 1 397 ? 16.375 -13.258 -7.328 1 79.88 397 LEU A CA 1
ATOM 3193 C C . LEU A 1 397 ? 16.312 -12.414 -8.594 1 79.88 397 LEU A C 1
ATOM 3195 O O . LEU A 1 397 ? 17.312 -11.828 -9 1 79.88 397 LEU A O 1
ATOM 3199 N N . SER A 1 398 ? 15.125 -12.32 -9.172 1 72.19 398 SER A N 1
ATOM 3200 C CA . SER A 1 398 ? 15.008 -11.609 -10.438 1 72.19 398 SER A CA 1
ATOM 3201 C C . SER A 1 398 ? 15.117 -10.102 -10.242 1 72.19 398 SER A C 1
ATOM 3203 O O . SER A 1 398 ? 15.305 -9.359 -11.211 1 72.19 398 SER A O 1
ATOM 3205 N N . ILE A 1 399 ? 15.062 -9.648 -9.125 1 61.06 399 ILE A N 1
ATOM 3206 C CA . ILE A 1 399 ? 15.086 -8.195 -8.953 1 61.06 399 ILE A CA 1
ATOM 3207 C C . ILE A 1 399 ? 16.5 -7.68 -9.195 1 61.06 399 ILE A C 1
ATOM 3209 O O . ILE A 1 399 ? 17.453 -8.133 -8.547 1 61.06 399 ILE A O 1
ATOM 3213 N N . PRO A 1 400 ? 16.703 -7.012 -10.328 1 52.66 400 PRO A N 1
ATOM 3214 C CA . PRO A 1 400 ? 18 -6.621 -10.867 1 52.66 400 PRO A CA 1
ATOM 3215 C C . PRO A 1 400 ? 18.891 -5.934 -9.828 1 52.66 400 PRO A C 1
ATOM 3217 O O . PRO A 1 400 ? 20.109 -6.113 -9.828 1 52.66 400 PRO A O 1
ATOM 3220 N N . LYS A 1 401 ? 18.391 -5 -9.164 1 55.19 401 LYS A N 1
ATOM 3221 C CA . LYS A 1 401 ? 19.266 -4.016 -8.531 1 55.19 401 LYS A CA 1
ATOM 3222 C C . LYS A 1 401 ? 19.938 -4.59 -7.293 1 55.19 401 LYS A C 1
ATOM 3224 O O . LYS A 1 401 ? 20.5 -3.85 -6.484 1 55.19 401 LYS A O 1
ATOM 3229 N N . ARG A 1 402 ? 19.953 -5.996 -7.297 1 56.47 402 ARG A N 1
ATOM 3230 C CA . ARG A 1 402 ? 20.5 -6.387 -5.996 1 56.47 402 ARG A CA 1
ATOM 3231 C C . ARG A 1 402 ? 21.922 -6.906 -6.133 1 56.47 402 ARG A C 1
ATOM 3233 O O . ARG A 1 402 ? 22.266 -7.523 -7.141 1 56.47 402 ARG A O 1
ATOM 3240 N N . LYS A 1 403 ? 22.734 -6.246 -5.328 1 59.44 403 LYS A N 1
ATOM 3241 C CA . LYS A 1 403 ? 24.109 -6.695 -5.184 1 59.44 403 LYS A CA 1
ATOM 3242 C C . LYS A 1 403 ? 24.172 -8.188 -4.863 1 59.44 403 LYS A C 1
ATOM 3244 O O . LYS A 1 403 ? 23.172 -8.789 -4.488 1 59.44 403 LYS A O 1
ATOM 3249 N N . ARG A 1 404 ? 25.312 -8.719 -5.031 1 64.44 404 ARG A N 1
ATOM 3250 C CA . ARG A 1 404 ? 25.656 -10.094 -4.703 1 64.44 404 ARG A CA 1
ATOM 3251 C C . ARG A 1 404 ? 25.344 -10.406 -3.24 1 64.44 404 ARG A C 1
ATOM 3253 O O . ARG A 1 404 ? 25.625 -9.586 -2.359 1 64.44 404 ARG A O 1
ATOM 3260 N N . ILE A 1 405 ? 24.5 -11.555 -3.131 1 73.06 405 ILE A N 1
ATOM 3261 C CA . ILE A 1 405 ? 24.078 -11.953 -1.793 1 73.06 405 ILE A CA 1
ATOM 3262 C C . ILE A 1 405 ? 24.969 -13.094 -1.296 1 73.06 405 ILE A C 1
ATOM 3264 O O . ILE A 1 405 ? 25.109 -14.117 -1.969 1 73.06 405 ILE A O 1
ATOM 3268 N N . ASP A 1 406 ? 25.625 -12.859 -0.241 1 74.88 406 ASP A N 1
ATOM 3269 C CA . ASP A 1 406 ? 26.438 -13.891 0.383 1 74.88 406 ASP A CA 1
ATOM 3270 C C . ASP A 1 406 ? 25.641 -14.633 1.461 1 74.88 406 ASP A C 1
ATOM 3272 O O . ASP A 1 406 ? 25.312 -14.062 2.5 1 74.88 406 ASP A O 1
ATOM 3276 N N . ILE A 1 407 ? 25.312 -15.867 1.096 1 77.88 407 ILE A N 1
ATOM 3277 C CA . ILE A 1 407 ? 24.578 -16.688 2.047 1 77.88 407 ILE A CA 1
ATOM 3278 C C . ILE A 1 407 ? 25.516 -17.672 2.727 1 77.88 407 ILE A C 1
ATOM 3280 O O . ILE A 1 407 ? 26.328 -18.328 2.062 1 77.88 407 ILE A O 1
ATOM 3284 N N . THR A 1 408 ? 25.531 -17.562 4.004 1 76.19 408 THR A N 1
ATOM 3285 C CA . THR A 1 408 ? 26.344 -18.484 4.781 1 76.19 408 THR A CA 1
ATOM 3286 C C . THR A 1 408 ? 25.469 -19.484 5.523 1 76.19 408 THR A C 1
ATOM 3288 O O . THR A 1 408 ? 24.25 -19.344 5.57 1 76.19 408 THR A O 1
ATOM 3291 N N . THR A 1 409 ? 26.109 -20.516 5.988 1 73.75 409 THR A N 1
ATOM 3292 C CA . THR A 1 409 ? 25.406 -21.531 6.773 1 73.75 409 THR A CA 1
ATOM 3293 C C . THR A 1 409 ? 24.75 -20.906 8.008 1 73.75 409 THR A C 1
ATOM 3295 O O . THR A 1 409 ? 23.672 -21.312 8.414 1 73.75 409 THR A O 1
ATOM 3298 N N . LYS A 1 410 ? 25.375 -19.953 8.492 1 76.5 410 LYS A N 1
ATOM 3299 C CA . LYS A 1 410 ? 24.891 -19.312 9.711 1 76.5 410 LYS A CA 1
ATOM 3300 C C . LYS A 1 410 ? 23.562 -18.609 9.469 1 76.5 410 LYS A C 1
ATOM 3302 O O . LYS A 1 410 ? 22.781 -18.406 10.398 1 76.5 410 LYS A O 1
ATOM 3307 N N . SER A 1 411 ? 23.344 -18.375 8.227 1 82 411 SER A N 1
ATOM 3308 C CA . SER A 1 411 ? 22.109 -17.688 7.879 1 82 411 SER A CA 1
ATOM 3309 C C . SER A 1 411 ? 20.891 -18.547 8.148 1 82 411 SER A C 1
ATOM 3311 O O . SER A 1 411 ? 19.797 -18.031 8.406 1 82 411 SER A O 1
ATOM 3313 N N . PHE A 1 412 ? 21.078 -19.875 8.18 1 85.31 412 PHE A N 1
ATOM 3314 C CA . PHE A 1 412 ? 19.953 -20.781 8.32 1 85.31 412 PHE A CA 1
ATOM 3315 C C . PHE A 1 412 ? 20.031 -21.531 9.648 1 85.31 412 PHE A C 1
ATOM 3317 O O . PHE A 1 412 ? 19.141 -22.344 9.961 1 85.31 412 PHE A O 1
ATOM 3324 N N . GLU A 1 413 ? 21 -21.266 10.391 1 81.94 413 GLU A N 1
ATOM 3325 C CA . GLU A 1 413 ? 21.328 -22.062 11.57 1 81.94 413 GLU A CA 1
ATOM 3326 C C . GLU A 1 413 ? 20.156 -22.109 12.555 1 81.94 413 GLU A C 1
ATOM 3328 O O . GLU A 1 413 ? 19.828 -23.172 13.086 1 81.94 413 GLU A O 1
ATOM 3333 N N . MET A 1 414 ? 19.469 -21.031 12.719 1 85.38 414 MET A N 1
ATOM 3334 C CA . MET A 1 414 ? 18.438 -20.938 13.742 1 85.38 414 MET A CA 1
ATOM 3335 C C . MET A 1 414 ? 17.062 -21.266 13.156 1 85.38 414 MET A C 1
ATOM 3337 O O . MET A 1 414 ? 16.062 -21.297 13.875 1 85.38 414 MET A O 1
ATOM 3341 N N . MET A 1 415 ? 17.078 -21.625 11.883 1 89.25 415 MET A N 1
ATOM 3342 C CA . MET A 1 415 ? 15.797 -21.922 11.227 1 89.25 415 MET A CA 1
ATOM 3343 C C . MET A 1 415 ? 15.492 -23.422 11.281 1 89.25 415 MET A C 1
ATOM 3345 O O . MET A 1 415 ? 15.336 -24.062 10.242 1 89.25 415 MET A O 1
ATOM 3349 N N . THR A 1 416 ? 15.156 -23.906 12.352 1 87 416 THR A N 1
ATOM 3350 C CA . THR A 1 416 ? 15.023 -25.328 12.57 1 87 416 THR A CA 1
ATOM 3351 C C . THR A 1 416 ? 13.695 -25.844 12.031 1 87 416 THR A C 1
ATOM 3353 O O . THR A 1 416 ? 13.531 -27.047 11.805 1 87 416 THR A O 1
ATOM 3356 N N . ARG A 1 417 ? 12.789 -24.984 11.789 1 89.69 417 ARG A N 1
ATOM 3357 C CA . ARG A 1 417 ? 11.461 -25.422 11.359 1 89.69 417 ARG A CA 1
ATOM 3358 C C . ARG A 1 417 ? 11.25 -25.141 9.875 1 89.69 417 ARG A C 1
ATOM 3360 O O . ARG A 1 417 ? 10.133 -25.281 9.367 1 89.69 417 ARG A O 1
ATOM 3367 N N . LEU A 1 418 ? 12.32 -24.828 9.211 1 92.38 418 LEU A N 1
ATOM 3368 C CA . LEU A 1 418 ? 12.219 -24.5 7.789 1 92.38 418 LEU A CA 1
ATOM 3369 C C . LEU A 1 418 ? 11.812 -25.734 6.984 1 92.38 418 LEU A C 1
ATOM 3371 O O . LEU A 1 418 ? 12.539 -26.719 6.945 1 92.38 418 LEU A O 1
ATOM 3375 N N . ARG A 1 419 ? 10.648 -25.703 6.375 1 93.38 419 ARG A N 1
ATOM 3376 C CA . ARG A 1 419 ? 10.156 -26.859 5.633 1 93.38 419 ARG A CA 1
ATOM 3377 C C . ARG A 1 419 ? 10.117 -26.578 4.137 1 93.38 419 ARG A C 1
ATOM 3379 O O . ARG A 1 419 ? 10.148 -27.5 3.32 1 93.38 419 ARG A O 1
ATOM 3386 N N . LEU A 1 420 ? 9.898 -25.328 3.754 1 94.56 420 LEU A N 1
ATOM 3387 C CA . LEU A 1 420 ? 9.812 -24.938 2.348 1 94.56 420 LEU A CA 1
ATOM 3388 C C . LEU A 1 420 ? 10.898 -23.938 1.987 1 94.56 420 LEU A C 1
ATOM 3390 O O . LEU A 1 420 ? 10.969 -22.859 2.584 1 94.56 420 LEU A O 1
ATOM 3394 N N . LEU A 1 421 ? 11.766 -24.234 1.083 1 92.75 421 LEU A N 1
ATOM 3395 C CA . LEU A 1 421 ? 12.789 -23.328 0.603 1 92.75 421 LEU A CA 1
ATOM 3396 C C . LEU A 1 421 ? 12.758 -23.219 -0.918 1 92.75 421 LEU A C 1
ATOM 3398 O O . LEU A 1 421 ? 13.055 -24.188 -1.617 1 92.75 421 LEU A O 1
ATOM 3402 N N . LYS A 1 422 ? 12.352 -22.125 -1.419 1 93.31 422 LYS A N 1
ATOM 3403 C CA . LYS A 1 422 ? 12.258 -21.906 -2.857 1 93.31 422 LYS A CA 1
ATOM 3404 C C . LYS A 1 422 ? 13.078 -20.688 -3.279 1 93.31 422 LYS A C 1
ATOM 3406 O O . LYS A 1 422 ? 12.734 -19.547 -2.951 1 93.31 422 LYS A O 1
ATOM 3411 N N . ILE A 1 423 ? 14.164 -20.875 -3.912 1 89.5 423 ILE A N 1
ATOM 3412 C CA . ILE A 1 423 ? 15.016 -19.828 -4.477 1 89.5 423 ILE A CA 1
ATOM 3413 C C . ILE A 1 423 ? 14.992 -19.906 -6 1 89.5 423 ILE A C 1
ATOM 3415 O O . ILE A 1 423 ? 15.328 -20.938 -6.578 1 89.5 423 ILE A O 1
ATOM 3419 N N . TYR A 1 424 ? 14.469 -18.828 -6.645 1 86 424 TYR A N 1
ATOM 3420 C CA . TYR A 1 424 ? 14.289 -18.969 -8.086 1 86 424 TYR A CA 1
ATOM 3421 C C . TYR A 1 424 ? 14.492 -17.641 -8.797 1 86 424 TYR A C 1
ATOM 3423 O O . TYR A 1 424 ? 14.703 -16.609 -8.148 1 86 424 TYR A O 1
ATOM 3431 N N . TRP A 1 425 ? 14.586 -17.719 -10.109 1 75.62 425 TRP A N 1
ATOM 3432 C CA . TRP A 1 425 ? 14.602 -16.562 -10.992 1 75.62 425 TRP A CA 1
ATOM 3433 C C . TRP A 1 425 ? 13.312 -16.469 -11.805 1 75.62 425 TRP A C 1
ATOM 3435 O O . TRP A 1 425 ? 12.922 -17.438 -12.461 1 75.62 425 TRP A O 1
ATOM 3445 N N . ALA A 1 426 ? 12.625 -15.43 -11.586 1 61.78 426 ALA A N 1
ATOM 3446 C CA . ALA A 1 426 ? 11.414 -15.297 -12.398 1 61.78 426 ALA A CA 1
ATOM 3447 C C . ALA A 1 426 ? 11.758 -15.086 -13.867 1 61.78 426 ALA A C 1
ATOM 3449 O O . ALA A 1 426 ? 12.805 -14.516 -14.188 1 61.78 426 ALA A O 1
ATOM 3450 N N . HIS A 1 427 ? 11.547 -15.93 -14.867 1 55.09 427 HIS A N 1
ATOM 3451 C CA . HIS A 1 427 ? 11.867 -16.219 -16.266 1 55.09 427 HIS A CA 1
ATOM 3452 C C . HIS A 1 427 ? 12.367 -14.961 -16.984 1 55.09 427 HIS A C 1
ATOM 3454 O O . HIS A 1 427 ? 12.938 -15.055 -18.078 1 55.09 427 HIS A O 1
ATOM 3460 N N . GLY A 1 428 ? 11.703 -13.766 -17 1 45.03 428 GLY A N 1
ATOM 3461 C CA . GLY A 1 428 ? 12.031 -13.055 -18.219 1 45.03 428 GLY A CA 1
ATOM 3462 C C . GLY A 1 428 ? 13.523 -12.906 -18.453 1 45.03 428 GLY A C 1
ATOM 3463 O O . GLY A 1 428 ? 13.977 -12.812 -19.594 1 45.03 428 GLY A O 1
ATOM 3464 N N . SER A 1 429 ? 14.281 -12.531 -17.562 1 44.03 429 SER A N 1
ATOM 3465 C CA . SER A 1 429 ? 15.617 -12.055 -17.922 1 44.03 429 SER A CA 1
ATOM 3466 C C . SER A 1 429 ? 16.656 -13.172 -17.797 1 44.03 429 SER A C 1
ATOM 3468 O O . SER A 1 429 ? 17.391 -13.234 -16.812 1 44.03 429 SER A O 1
ATOM 3470 N N . ILE A 1 430 ? 16.312 -14.328 -18.016 1 43.94 430 ILE A N 1
ATOM 3471 C CA . ILE A 1 430 ? 17.359 -15.328 -17.922 1 43.94 430 ILE A CA 1
ATOM 3472 C C . ILE A 1 430 ? 18.609 -14.859 -18.672 1 43.94 430 ILE A C 1
ATOM 3474 O O . ILE A 1 430 ? 19.406 -15.672 -19.125 1 43.94 430 ILE A O 1
ATOM 3478 N N . SER A 1 431 ? 18.719 -13.844 -19.297 1 42.62 431 SER A N 1
ATOM 3479 C CA . SER A 1 431 ? 20.125 -13.836 -19.734 1 42.62 431 SER A CA 1
ATOM 3480 C C . SER A 1 431 ? 21.031 -14.352 -18.625 1 42.62 431 SER A C 1
ATOM 3482 O O . SER A 1 431 ? 21.188 -13.711 -17.578 1 42.62 431 SER A O 1
ATOM 3484 N N . ILE A 1 432 ? 20.984 -15.656 -18.422 1 42.5 432 ILE A N 1
ATOM 3485 C CA . ILE A 1 432 ? 21.719 -16.562 -17.531 1 42.5 432 ILE A CA 1
ATOM 3486 C C . ILE A 1 432 ? 23.078 -15.961 -17.203 1 42.5 432 ILE A C 1
ATOM 3488 O O . ILE A 1 432 ? 23.812 -16.5 -16.375 1 42.5 432 ILE A O 1
ATOM 3492 N N . ARG A 1 433 ? 23.828 -15.688 -18.266 1 41.12 433 ARG A N 1
ATOM 3493 C CA . ARG A 1 433 ? 25.266 -15.625 -18.047 1 41.12 433 ARG A CA 1
ATOM 3494 C C . ARG A 1 433 ? 25.594 -14.766 -16.828 1 41.12 433 ARG A C 1
ATOM 3496 O O . ARG A 1 433 ? 26.766 -14.547 -16.516 1 41.12 433 ARG A O 1
ATOM 3503 N N . GLU A 1 434 ? 24.719 -13.766 -16.609 1 45.88 434 GLU A N 1
ATOM 3504 C CA . GLU A 1 434 ? 25.438 -12.898 -15.68 1 45.88 434 GLU A CA 1
ATOM 3505 C C . GLU A 1 434 ? 25.656 -13.594 -14.344 1 45.88 434 GLU A C 1
ATOM 3507 O O . GLU A 1 434 ? 24.969 -14.562 -14.016 1 45.88 434 GLU A O 1
ATOM 3512 N N . ASP A 1 435 ? 26.375 -13.031 -13.328 1 49.12 435 ASP A N 1
ATOM 3513 C CA . ASP A 1 435 ? 27.047 -13.25 -12.047 1 49.12 435 ASP A CA 1
ATOM 3514 C C . ASP A 1 435 ? 26.078 -13.758 -10.992 1 49.12 435 ASP A C 1
ATOM 3516 O O . ASP A 1 435 ? 25.031 -13.133 -10.742 1 49.12 435 ASP A O 1
ATOM 3520 N N . ASN A 1 436 ? 26.016 -15.188 -10.938 1 54.72 436 ASN A N 1
ATOM 3521 C CA . ASN A 1 436 ? 25.422 -15.812 -9.758 1 54.72 436 ASN A CA 1
ATOM 3522 C C . ASN A 1 436 ? 25.375 -14.852 -8.578 1 54.72 436 ASN A C 1
ATOM 3524 O O . ASN A 1 436 ? 26.406 -14.477 -8.031 1 54.72 436 ASN A O 1
ATOM 3528 N N . LYS A 1 437 ? 24.234 -14.297 -8.469 1 61.91 437 LYS A N 1
ATOM 3529 C CA . LYS A 1 437 ? 24.047 -13.258 -7.461 1 61.91 437 LYS A CA 1
ATOM 3530 C C . LYS A 1 437 ? 24.172 -13.828 -6.055 1 61.91 437 LYS A C 1
ATOM 3532 O O . LYS A 1 437 ? 24.438 -13.094 -5.102 1 61.91 437 LYS A O 1
ATOM 3537 N N . VAL A 1 438 ? 24.094 -15.414 -6.016 1 73.56 438 VAL A N 1
ATOM 3538 C CA . VAL A 1 438 ? 24.156 -15.969 -4.668 1 73.56 438 VAL A CA 1
ATOM 3539 C C . VAL A 1 438 ? 25.484 -16.719 -4.48 1 73.56 438 VAL A C 1
ATOM 3541 O O . VAL A 1 438 ? 25.828 -17.578 -5.293 1 73.56 438 VAL A O 1
ATOM 3544 N N . LYS A 1 439 ? 26.234 -16.234 -3.635 1 74.12 439 LYS A N 1
ATOM 3545 C CA . LYS A 1 439 ? 27.453 -16.938 -3.25 1 74.12 439 LYS A CA 1
ATOM 3546 C C . LYS A 1 439 ? 27.266 -17.688 -1.937 1 74.12 439 LYS A C 1
ATOM 3548 O O . LYS A 1 439 ? 26.766 -17.141 -0.96 1 74.12 439 LYS A O 1
ATOM 3553 N N . LEU A 1 440 ? 27.422 -19.031 -2.109 1 77.88 440 LEU A N 1
ATOM 3554 C CA . LEU A 1 440 ? 27.359 -19.859 -0.907 1 77.88 440 LEU A CA 1
ATOM 3555 C C . LEU A 1 440 ? 28.75 -20.203 -0.405 1 77.88 440 LEU A C 1
ATOM 3557 O O . LEU A 1 440 ? 29.656 -20.438 -1.203 1 77.88 440 LEU A O 1
ATOM 3561 N N . SER A 1 441 ? 28.859 -20.047 0.844 1 72.94 441 SER A N 1
ATOM 3562 C CA . SER A 1 441 ? 30.125 -20.453 1.438 1 72.94 441 SER A CA 1
ATOM 3563 C C . SER A 1 441 ? 30.375 -21.938 1.229 1 72.94 441 SER A C 1
ATOM 3565 O O . SER A 1 441 ? 29.438 -22.734 1.13 1 72.94 441 SER A O 1
ATOM 3567 N N . LYS A 1 442 ? 31.516 -22.375 1.047 1 66.69 442 LYS A N 1
ATOM 3568 C CA . LYS A 1 442 ? 31.906 -23.75 0.791 1 66.69 442 LYS A CA 1
ATOM 3569 C C . LYS A 1 442 ? 31.484 -24.656 1.938 1 66.69 442 LYS A C 1
ATOM 3571 O O . LYS A 1 442 ? 31.219 -25.844 1.729 1 66.69 442 LYS A O 1
ATOM 3576 N N . ASP A 1 443 ? 31.375 -24 3.111 1 67.44 443 ASP A N 1
ATOM 3577 C CA . ASP A 1 443 ? 31.016 -24.797 4.277 1 67.44 443 ASP A CA 1
ATOM 3578 C C . ASP A 1 443 ? 29.516 -24.719 4.543 1 67.44 443 ASP A C 1
ATOM 3580 O O . ASP A 1 443 ? 29.062 -24.938 5.668 1 67.44 443 ASP A O 1
ATOM 3584 N N . PHE A 1 444 ? 28.812 -24.625 3.477 1 73.5 444 PHE A N 1
ATOM 3585 C CA . PHE A 1 444 ? 27.375 -24.422 3.625 1 73.5 444 PHE A CA 1
ATOM 3586 C C . PHE A 1 444 ? 26.688 -25.719 4.055 1 73.5 444 PHE A C 1
ATOM 3588 O O . PHE A 1 444 ? 26.969 -26.781 3.506 1 73.5 444 PHE A O 1
ATOM 3595 N N . GLU A 1 445 ? 25.984 -25.531 5.199 1 70.88 445 GLU A N 1
ATOM 3596 C CA . GLU A 1 445 ? 25.172 -26.656 5.676 1 70.88 445 GLU A CA 1
ATOM 3597 C C . GLU A 1 445 ? 23.688 -26.297 5.672 1 70.88 445 GLU A C 1
ATOM 3599 O O . GLU A 1 445 ? 23.312 -25.188 6.055 1 70.88 445 GLU A O 1
ATOM 3604 N N . PHE A 1 446 ? 22.922 -27.156 4.992 1 70.75 446 PHE A N 1
ATOM 3605 C CA . PHE A 1 446 ? 21.484 -26.906 4.996 1 70.75 446 PHE A CA 1
ATOM 3606 C C . PHE A 1 446 ? 20.922 -27.062 6.402 1 70.75 446 PHE A C 1
ATOM 3608 O O . PHE A 1 446 ? 21.312 -27.984 7.137 1 70.75 446 PHE A O 1
ATOM 3615 N N . PRO A 1 447 ? 20.312 -25.969 6.871 1 61.19 447 PRO A N 1
ATOM 3616 C CA . PRO A 1 447 ? 19.984 -25.828 8.289 1 61.19 447 PRO A CA 1
ATOM 3617 C C . PRO A 1 447 ? 18.984 -26.891 8.773 1 61.19 447 PRO A C 1
ATOM 3619 O O . PRO A 1 447 ? 18.969 -27.234 9.953 1 61.19 447 PRO A O 1
ATOM 3622 N N . SER A 1 448 ? 17.891 -27.328 7.988 1 66.56 448 SER A N 1
ATOM 3623 C CA . SER A 1 448 ? 16.734 -27.891 8.68 1 66.56 448 SER A CA 1
ATOM 3624 C C . SER A 1 448 ? 16.531 -29.359 8.305 1 66.56 448 SER A C 1
ATOM 3626 O O . SER A 1 448 ? 16.562 -29.719 7.129 1 66.56 448 SER A O 1
ATOM 3628 N N . TYR A 1 449 ? 16.375 -30.109 9.336 1 73.69 449 TYR A N 1
ATOM 3629 C CA . TYR A 1 449 ? 15.984 -31.5 9.219 1 73.69 449 TYR A CA 1
ATOM 3630 C C . TYR A 1 449 ? 14.523 -31.625 8.789 1 73.69 449 TYR A C 1
ATOM 3632 O O . TYR A 1 449 ? 14.094 -32.688 8.328 1 73.69 449 TYR A O 1
ATOM 3640 N N . GLU A 1 450 ? 13.883 -30.453 8.734 1 85.81 450 GLU A N 1
ATOM 3641 C CA . GLU A 1 450 ? 12.445 -30.516 8.469 1 85.81 450 GLU A CA 1
ATOM 3642 C C . GLU A 1 450 ? 12.133 -30.109 7.031 1 85.81 450 GLU A C 1
ATOM 3644 O O . GLU A 1 450 ? 10.969 -30 6.656 1 85.81 450 GLU A O 1
ATOM 3649 N N . LEU A 1 451 ? 13.125 -30.031 6.23 1 90.19 451 LEU A N 1
ATOM 3650 C CA . LEU A 1 451 ? 12.93 -29.578 4.859 1 90.19 451 LEU A CA 1
ATOM 3651 C C . LEU A 1 451 ? 12.117 -30.594 4.062 1 90.19 451 LEU A C 1
ATOM 3653 O O . LEU A 1 451 ? 12.438 -31.797 4.066 1 90.19 451 LEU A O 1
ATOM 3657 N N . ARG A 1 452 ? 11.039 -30.203 3.479 1 92 452 ARG A N 1
ATOM 3658 C CA . ARG A 1 452 ? 10.18 -31.062 2.674 1 92 452 ARG A CA 1
ATOM 3659 C C . ARG A 1 452 ? 10.297 -30.719 1.192 1 92 452 ARG A C 1
ATOM 3661 O O . ARG A 1 452 ? 10.117 -31.578 0.334 1 92 452 ARG A O 1
ATOM 3668 N N . TYR A 1 453 ? 10.422 -29.5 0.919 1 93.38 453 TYR A N 1
ATOM 3669 C CA . TYR A 1 453 ? 10.461 -29 -0.451 1 93.38 453 TYR A CA 1
ATOM 3670 C C . TYR A 1 453 ? 11.672 -28.109 -0.669 1 93.38 453 TYR A C 1
ATOM 3672 O O . TYR A 1 453 ? 11.82 -27.078 -0.001 1 93.38 453 TYR A O 1
ATOM 3680 N N . LEU A 1 454 ? 12.594 -28.531 -1.504 1 92.69 454 LEU A N 1
ATOM 3681 C CA . LEU A 1 454 ? 13.781 -27.75 -1.837 1 92.69 454 LEU A CA 1
ATOM 3682 C C . LEU A 1 454 ? 13.797 -27.391 -3.318 1 92.69 454 LEU A C 1
ATOM 3684 O O . LEU A 1 454 ? 13.969 -28.266 -4.172 1 92.69 454 LEU A O 1
ATOM 3688 N N . TYR A 1 455 ? 13.492 -26.203 -3.625 1 93.06 455 TYR A N 1
ATOM 3689 C CA . TYR A 1 455 ? 13.516 -25.625 -4.965 1 93.06 455 TYR A CA 1
ATOM 3690 C C . TYR A 1 455 ? 14.609 -24.578 -5.086 1 93.06 455 TYR A C 1
ATOM 3692 O O . TYR A 1 455 ? 14.508 -23.5 -4.516 1 93.06 455 TYR A O 1
ATOM 3700 N N . TRP A 1 456 ? 15.68 -24.922 -5.703 1 90.31 456 TRP A N 1
ATOM 3701 C CA . TRP A 1 456 ? 16.812 -24.016 -5.801 1 90.31 456 TRP A CA 1
ATOM 3702 C C . TRP A 1 456 ? 17.344 -23.953 -7.23 1 90.31 456 TRP A C 1
ATOM 3704 O O . TRP A 1 456 ? 18.281 -24.656 -7.59 1 90.31 456 TRP A O 1
ATOM 3714 N N . HIS A 1 457 ? 16.812 -23.062 -7.988 1 88.31 457 HIS A N 1
ATOM 3715 C CA . HIS A 1 457 ? 17.281 -22.859 -9.352 1 88.31 457 HIS A CA 1
ATOM 3716 C C . HIS A 1 457 ? 18.609 -22.109 -9.375 1 88.31 457 HIS A C 1
ATOM 3718 O O . HIS A 1 457 ? 18.766 -21.078 -8.711 1 88.31 457 HIS A O 1
ATOM 3724 N N . GLY A 1 458 ? 19.547 -22.641 -10 1 84.12 458 GLY A N 1
ATOM 3725 C CA . GLY A 1 458 ? 20.859 -22 -10.086 1 84.12 458 GLY A CA 1
ATOM 3726 C C . GLY A 1 458 ? 21.734 -22.281 -8.875 1 84.12 458 GLY A C 1
ATOM 3727 O O . GLY A 1 458 ? 22.484 -21.422 -8.438 1 84.12 458 GLY A O 1
ATOM 3728 N N . TYR A 1 459 ? 21.531 -23.422 -8.297 1 87.75 459 TYR A N 1
ATOM 3729 C CA . TYR A 1 459 ? 22.344 -23.812 -7.152 1 87.75 459 TYR A CA 1
ATOM 3730 C C . TYR A 1 459 ? 23.828 -23.719 -7.484 1 87.75 459 TYR A C 1
ATOM 3732 O O . TYR A 1 459 ? 24.297 -24.297 -8.469 1 87.75 459 TYR A O 1
ATOM 3740 N N . PRO A 1 460 ? 24.656 -23.016 -6.668 1 83.62 460 PRO A N 1
ATOM 3741 C CA . PRO A 1 460 ? 26 -22.625 -7.07 1 83.62 460 PRO A CA 1
ATOM 3742 C C . PRO A 1 460 ? 27.047 -23.688 -6.727 1 83.62 460 PRO A C 1
ATOM 3744 O O . PRO A 1 460 ? 28.141 -23.703 -7.309 1 83.62 460 PRO A O 1
ATOM 3747 N N . LEU A 1 461 ? 26.906 -24.578 -5.859 1 85.5 461 LEU A N 1
ATOM 3748 C CA . LEU A 1 461 ? 27.938 -25.516 -5.43 1 85.5 461 LEU A CA 1
ATOM 3749 C C . LEU A 1 461 ? 28.016 -26.719 -6.371 1 85.5 461 LEU A C 1
ATOM 3751 O O . LEU A 1 461 ? 27.094 -26.953 -7.148 1 85.5 461 LEU A O 1
ATOM 3755 N N . GLU A 1 462 ? 29.094 -27.469 -6.316 1 87.31 462 GLU A N 1
ATOM 3756 C CA . GLU A 1 462 ? 29.359 -28.594 -7.215 1 87.31 462 GLU A CA 1
ATOM 3757 C C . GLU A 1 462 ? 28.641 -29.844 -6.742 1 87.31 462 GLU A C 1
ATOM 3759 O O . GLU A 1 462 ? 28.453 -30.797 -7.52 1 87.31 462 GLU A O 1
ATOM 3764 N N . SER A 1 463 ? 28.312 -29.844 -5.574 1 87.81 463 SER A N 1
ATOM 3765 C CA . SER A 1 463 ? 27.562 -30.953 -5.004 1 87.81 463 SER A CA 1
ATOM 3766 C C . SER A 1 463 ? 26.812 -30.531 -3.75 1 87.81 463 SER A C 1
ATOM 3768 O O . SER A 1 463 ? 27.094 -29.469 -3.178 1 87.81 463 SER A O 1
ATOM 3770 N N . LEU A 1 464 ? 25.828 -31.266 -3.369 1 86.12 464 LEU A N 1
ATOM 3771 C CA . LEU A 1 464 ? 25.172 -31.016 -2.086 1 86.12 464 LEU A CA 1
ATOM 3772 C C . LEU A 1 464 ? 26.125 -31.312 -0.931 1 86.12 464 LEU A C 1
ATOM 3774 O O . LEU A 1 464 ? 26.922 -32.25 -0.996 1 86.12 464 LEU A O 1
ATOM 3778 N N . PRO A 1 465 ? 26.031 -30.5 0.026 1 80.69 465 PRO A N 1
ATOM 3779 C CA . PRO A 1 465 ? 26.953 -30.719 1.151 1 80.69 465 PRO A CA 1
ATOM 3780 C C . PRO A 1 465 ? 26.781 -32.094 1.796 1 80.69 465 PRO A C 1
ATOM 3782 O O . PRO A 1 465 ? 25.672 -32.656 1.778 1 80.69 465 PRO A O 1
ATOM 3785 N N . SER A 1 466 ? 27.844 -32.625 2.303 1 76.75 466 SER A N 1
ATOM 3786 C CA . SER A 1 466 ? 27.828 -33.969 2.895 1 76.75 466 SER A CA 1
ATOM 3787 C C . SER A 1 466 ? 26.938 -34 4.129 1 76.75 466 SER A C 1
ATOM 3789 O O . SER A 1 466 ? 26.453 -35.094 4.504 1 76.75 466 SER A O 1
ATOM 3791 N N . SER A 1 467 ? 26.75 -32.875 4.676 1 75.44 467 SER A N 1
ATOM 3792 C CA . SER A 1 467 ? 25.922 -32.812 5.879 1 75.44 467 SER A CA 1
ATOM 3793 C C . SER A 1 467 ? 24.453 -32.656 5.531 1 75.44 467 SER A C 1
ATOM 3795 O O . SER A 1 467 ? 23.594 -32.594 6.422 1 75.44 467 SER A O 1
ATOM 3797 N N . PHE A 1 468 ? 24.156 -32.781 4.246 1 79.56 468 PHE A N 1
ATOM 3798 C CA . PHE A 1 468 ? 22.766 -32.594 3.834 1 79.56 468 PHE A CA 1
ATOM 3799 C C . PHE A 1 468 ? 21.922 -33.781 4.23 1 79.56 468 PHE A C 1
ATOM 3801 O O . PHE A 1 468 ? 22.156 -34.906 3.75 1 79.56 468 PHE A O 1
ATOM 3808 N N . TYR A 1 469 ? 21.188 -33.562 5.234 1 76.56 469 TYR A N 1
ATOM 3809 C CA . TYR A 1 469 ? 20.281 -34.594 5.68 1 76.56 469 TYR A CA 1
ATOM 3810 C C . TYR A 1 469 ? 18.875 -34.062 5.871 1 76.56 469 TYR A C 1
ATOM 3812 O O . TYR A 1 469 ? 18.625 -33.281 6.797 1 76.56 469 TYR A O 1
ATOM 3820 N N . ALA A 1 470 ? 18.031 -34.344 4.977 1 80.88 470 ALA A N 1
ATOM 3821 C CA . ALA A 1 470 ? 16.625 -34 5.051 1 80.88 470 ALA A CA 1
ATOM 3822 C C . ALA A 1 470 ? 15.734 -35.25 4.914 1 80.88 470 ALA A C 1
ATOM 3824 O O . ALA A 1 470 ? 15.305 -35.594 3.811 1 80.88 470 ALA A O 1
ATOM 3825 N N . GLU A 1 471 ? 15.445 -35.781 5.996 1 79.88 471 GLU A N 1
ATOM 3826 C CA . GLU A 1 471 ? 14.734 -37.062 6.012 1 79.88 471 GLU A CA 1
ATOM 3827 C C . GLU A 1 471 ? 13.344 -36.938 5.406 1 79.88 471 GLU A C 1
ATOM 3829 O O . GLU A 1 471 ? 12.82 -37.875 4.812 1 79.88 471 GLU A O 1
ATOM 3834 N N . ASP A 1 472 ? 12.805 -35.781 5.531 1 86.12 472 ASP A N 1
ATOM 3835 C CA . ASP A 1 472 ? 11.414 -35.625 5.121 1 86.12 472 ASP A CA 1
ATOM 3836 C C . ASP A 1 472 ? 11.32 -34.938 3.766 1 86.12 472 ASP A C 1
ATOM 3838 O O . ASP A 1 472 ? 10.227 -34.531 3.338 1 86.12 472 ASP A O 1
ATOM 3842 N N . LEU A 1 473 ? 12.398 -34.844 3.062 1 90.88 473 LEU A N 1
ATOM 3843 C CA . LEU A 1 473 ? 12.406 -34.156 1.767 1 90.88 473 LEU A CA 1
ATOM 3844 C C . LEU A 1 473 ? 11.617 -34.969 0.735 1 90.88 473 LEU A C 1
ATOM 3846 O O . LEU A 1 473 ? 11.82 -36.188 0.597 1 90.88 473 LEU A O 1
ATOM 3850 N N . ILE A 1 474 ? 10.766 -34.344 0.034 1 91.94 474 ILE A N 1
ATOM 3851 C CA . ILE A 1 474 ? 9.906 -35.031 -0.936 1 91.94 474 ILE A CA 1
ATOM 3852 C C . ILE A 1 474 ? 10.344 -34.656 -2.352 1 91.94 474 ILE A C 1
ATOM 3854 O O . ILE A 1 474 ? 10.32 -35.5 -3.252 1 91.94 474 ILE A O 1
ATOM 3858 N N . GLU A 1 475 ? 10.648 -33.438 -2.496 1 93.56 475 GLU A N 1
ATOM 3859 C CA . GLU A 1 475 ? 10.977 -32.969 -3.838 1 93.56 475 GLU A CA 1
ATOM 3860 C C . GLU A 1 475 ? 12.25 -32.156 -3.834 1 93.56 475 GLU A C 1
ATOM 3862 O O . GLU A 1 475 ? 12.477 -31.344 -2.928 1 93.56 475 GLU A O 1
ATOM 3867 N N . LEU A 1 476 ? 13.078 -32.469 -4.723 1 92.88 476 LEU A N 1
ATOM 3868 C CA . LEU A 1 476 ? 14.32 -31.734 -4.949 1 92.88 476 LEU A CA 1
ATOM 3869 C C . LEU A 1 476 ? 14.375 -31.172 -6.367 1 92.88 476 LEU A C 1
ATOM 3871 O O . LEU A 1 476 ? 14.43 -31.938 -7.336 1 92.88 476 LEU A O 1
ATOM 3875 N N . ASP A 1 477 ? 14.25 -29.922 -6.508 1 93.25 477 ASP A N 1
ATOM 3876 C CA . ASP A 1 477 ? 14.297 -29.266 -7.809 1 93.25 477 ASP A CA 1
ATOM 3877 C C . ASP A 1 477 ? 15.492 -28.312 -7.902 1 93.25 477 ASP A C 1
ATOM 3879 O O . ASP A 1 477 ? 15.453 -27.203 -7.367 1 93.25 477 ASP A O 1
ATOM 3883 N N . MET A 1 478 ? 16.516 -28.703 -8.594 1 92.5 478 MET A N 1
ATOM 3884 C CA . MET A 1 478 ? 17.734 -27.922 -8.711 1 92.5 478 MET A CA 1
ATOM 3885 C C . MET A 1 478 ? 18.109 -27.719 -10.18 1 92.5 478 MET A C 1
ATOM 3887 O O . MET A 1 478 ? 19.219 -28.047 -10.594 1 92.5 478 MET A O 1
ATOM 3891 N N . CYS A 1 479 ? 17.297 -27.062 -10.906 1 90.5 479 CYS A N 1
ATOM 3892 C CA . CYS A 1 479 ? 17.562 -26.844 -12.328 1 90.5 479 CYS A CA 1
ATOM 3893 C C . CYS A 1 479 ? 18.594 -25.734 -12.523 1 90.5 479 CYS A C 1
ATOM 3895 O O . CYS A 1 479 ? 18.797 -24.891 -11.648 1 90.5 479 CYS A O 1
ATOM 3897 N N . TYR A 1 480 ? 19.375 -25.797 -13.57 1 87.94 480 TYR A N 1
ATOM 3898 C CA . TYR A 1 480 ? 20.359 -24.797 -13.945 1 87.94 480 TYR A CA 1
ATOM 3899 C C . TYR A 1 480 ? 21.469 -24.719 -12.898 1 87.94 480 TYR A C 1
ATOM 3901 O O . TYR A 1 480 ? 21.953 -23.625 -12.586 1 87.94 480 TYR A O 1
ATOM 3909 N N . SER A 1 481 ? 21.688 -25.781 -12.297 1 88.88 481 SER A N 1
ATOM 3910 C CA . SER A 1 481 ? 22.656 -25.797 -11.203 1 88.88 481 SER A CA 1
ATOM 3911 C C . SER A 1 481 ? 24.078 -25.984 -11.727 1 88.88 481 SER A C 1
ATOM 3913 O O . SER A 1 481 ? 24.266 -26.297 -12.906 1 88.88 481 SER A O 1
ATOM 3915 N N . SER A 1 482 ? 25.047 -25.688 -10.836 1 87.38 482 SER A N 1
ATOM 3916 C CA . SER A 1 482 ? 26.453 -25.938 -11.133 1 87.38 482 SER A CA 1
ATOM 3917 C C . SER A 1 482 ? 26.906 -27.281 -10.57 1 87.38 482 SER A C 1
ATOM 3919 O O . SER A 1 482 ? 28.094 -27.5 -10.367 1 87.38 482 SER A O 1
ATOM 3921 N N . LEU A 1 483 ? 25.984 -28.094 -10.383 1 89.62 483 LEU A N 1
ATOM 3922 C CA . LEU A 1 483 ? 26.25 -29.406 -9.805 1 89.62 483 LEU A CA 1
ATOM 3923 C C . LEU A 1 483 ? 27.078 -30.266 -10.758 1 89.62 483 LEU A C 1
ATOM 3925 O O . LEU A 1 483 ? 26.797 -30.312 -11.961 1 89.62 483 LEU A O 1
ATOM 3929 N N . LYS A 1 484 ? 28.109 -30.859 -10.312 1 88.94 484 LYS A N 1
ATOM 3930 C CA . LYS A 1 484 ? 28.859 -31.875 -11.047 1 88.94 484 LYS A CA 1
ATOM 3931 C C . LYS A 1 484 ? 28.422 -33.281 -10.68 1 88.94 484 LYS A C 1
ATOM 3933 O O . LYS A 1 484 ? 28.484 -34.188 -11.508 1 88.94 484 LYS A O 1
ATOM 3938 N N . GLN A 1 485 ? 28.109 -33.344 -9.453 1 88.75 485 GLN A N 1
ATOM 3939 C CA . GLN A 1 485 ? 27.516 -34.531 -8.891 1 88.75 485 GLN A CA 1
ATOM 3940 C C . GLN A 1 485 ? 26.375 -34.188 -7.93 1 88.75 485 GLN A C 1
ATOM 3942 O O . GLN A 1 485 ? 26.422 -33.156 -7.266 1 88.75 485 GLN A O 1
ATOM 3947 N N . LEU A 1 486 ? 25.391 -34.938 -7.852 1 88 486 LEU A N 1
ATOM 3948 C CA . LEU A 1 486 ? 24.234 -34.625 -7.02 1 88 486 LEU A CA 1
ATOM 3949 C C . LEU A 1 486 ? 24.609 -34.656 -5.539 1 88 486 LEU A C 1
ATOM 3951 O O . LEU A 1 486 ? 24.344 -33.719 -4.801 1 88 486 LEU A O 1
ATOM 3955 N N . TRP A 1 487 ? 25.078 -35.875 -5.008 1 84.75 487 TRP A N 1
ATOM 3956 C CA . TRP A 1 487 ? 25.484 -35.969 -3.609 1 84.75 487 TRP A CA 1
ATOM 3957 C C . TRP A 1 487 ? 26.609 -37 -3.439 1 84.75 487 TRP A C 1
ATOM 3959 O O . TRP A 1 487 ? 26.859 -37.781 -4.336 1 84.75 487 TRP A O 1
ATOM 3969 N N . GLU A 1 488 ? 27.312 -36.781 -2.309 1 76.69 488 GLU A N 1
ATOM 3970 C CA . GLU A 1 488 ? 28.391 -37.688 -1.971 1 76.69 488 GLU A CA 1
ATOM 3971 C C . GLU A 1 488 ? 28 -38.625 -0.818 1 76.69 488 GLU A C 1
ATOM 3973 O O . GLU A 1 488 ? 28.531 -39.719 -0.699 1 76.69 488 GLU A O 1
ATOM 3978 N N . SER A 1 489 ? 27.094 -38.156 -0.13 1 75.38 489 SER A N 1
ATOM 3979 C CA . SER A 1 489 ? 26.719 -38.906 1.07 1 75.38 489 SER A CA 1
ATOM 3980 C C . SER A 1 489 ? 25.734 -40.031 0.75 1 75.38 489 SER A C 1
ATOM 3982 O O . SER A 1 489 ? 25.016 -39.938 -0.243 1 75.38 489 SER A O 1
ATOM 3984 N N . ASP A 1 490 ? 25.781 -41.094 1.639 1 74.88 490 ASP A N 1
ATOM 3985 C CA . ASP A 1 490 ? 24.922 -42.25 1.42 1 74.88 490 ASP A CA 1
ATOM 3986 C C . ASP A 1 490 ? 23.766 -42.25 2.418 1 74.88 490 ASP A C 1
ATOM 3988 O O . ASP A 1 490 ? 23.078 -43.281 2.557 1 74.88 490 ASP A O 1
ATOM 3992 N N . GLU A 1 491 ? 23.531 -41.188 3 1 79.44 491 GLU A N 1
ATOM 3993 C CA . GLU A 1 491 ? 22.406 -41.188 3.932 1 79.44 491 GLU A CA 1
ATOM 3994 C C . GLU A 1 491 ? 21.078 -41.219 3.188 1 79.44 491 GLU A C 1
ATOM 3996 O O . GLU A 1 491 ? 20.859 -40.469 2.248 1 79.44 491 GLU A O 1
ATOM 4001 N N . PRO A 1 492 ? 20.219 -42.062 3.631 1 83.94 492 PRO A N 1
ATOM 4002 C CA . PRO A 1 492 ? 18.984 -42.312 2.869 1 83.94 492 PRO A CA 1
ATOM 4003 C C . PRO A 1 492 ? 17.969 -41.156 2.99 1 83.94 492 PRO A C 1
ATOM 4005 O O . PRO A 1 492 ? 17.828 -40.562 4.062 1 83.94 492 PRO A O 1
ATOM 4008 N N . LEU A 1 493 ? 17.375 -40.812 1.923 1 87.5 493 LEU A N 1
ATOM 4009 C CA . LEU A 1 493 ? 16.219 -39.938 1.818 1 87.5 493 LEU A CA 1
ATOM 4010 C C . LEU A 1 493 ? 14.969 -40.719 1.435 1 87.5 493 LEU A C 1
ATOM 4012 O O . LEU A 1 493 ? 14.547 -40.688 0.277 1 87.5 493 LEU A O 1
ATOM 4016 N N . GLU A 1 494 ? 14.344 -41.281 2.346 1 85.38 494 GLU A N 1
ATOM 4017 C CA . GLU A 1 494 ? 13.297 -42.281 2.141 1 85.38 494 GLU A CA 1
ATOM 4018 C C . GLU A 1 494 ? 12.055 -41.656 1.506 1 85.38 494 GLU A C 1
ATOM 4020 O O . GLU A 1 494 ? 11.336 -42.312 0.758 1 85.38 494 GLU A O 1
ATOM 4025 N N . LYS A 1 495 ? 11.82 -40.438 1.725 1 88.31 495 LYS A N 1
ATOM 4026 C CA . LYS A 1 495 ? 10.555 -39.875 1.278 1 88.31 495 LYS A CA 1
ATOM 4027 C C . LYS A 1 495 ? 10.734 -39.125 -0.038 1 88.31 495 LYS A C 1
ATOM 4029 O O . LYS A 1 495 ? 9.758 -38.625 -0.614 1 88.31 495 LYS A O 1
ATOM 4034 N N . LEU A 1 496 ? 11.922 -39.062 -0.511 1 91.69 496 LEU A N 1
ATOM 4035 C CA . LEU A 1 496 ? 12.203 -38.344 -1.745 1 91.69 496 LEU A CA 1
ATOM 4036 C C . LEU A 1 496 ? 11.508 -39 -2.932 1 91.69 496 LEU A C 1
ATOM 4038 O O . LEU A 1 496 ? 11.703 -40.188 -3.189 1 91.69 496 LEU A O 1
ATOM 4042 N N . ASN A 1 497 ? 10.711 -38.25 -3.611 1 91.38 497 ASN A N 1
ATOM 4043 C CA . ASN A 1 497 ? 9.875 -38.812 -4.672 1 91.38 497 ASN A CA 1
ATOM 4044 C C . ASN A 1 497 ? 10.227 -38.219 -6.031 1 91.38 497 ASN A C 1
ATOM 4046 O O . ASN A 1 497 ? 10.023 -38.844 -7.066 1 91.38 497 ASN A O 1
ATOM 4050 N N . THR A 1 498 ? 10.664 -37.031 -5.992 1 94 498 THR A N 1
ATOM 4051 C CA . THR A 1 498 ? 10.906 -36.344 -7.258 1 94 498 THR A CA 1
ATOM 4052 C C . THR A 1 498 ? 12.25 -35.625 -7.234 1 94 498 THR A C 1
ATOM 4054 O O . THR A 1 498 ? 12.578 -34.938 -6.266 1 94 498 THR A O 1
ATOM 4057 N N . ILE A 1 499 ? 13.062 -35.844 -8.25 1 94.44 499 ILE A N 1
ATOM 4058 C CA . ILE A 1 499 ? 14.32 -35.125 -8.445 1 94.44 499 ILE A CA 1
ATOM 4059 C C . ILE A 1 499 ? 14.328 -34.469 -9.82 1 94.44 499 ILE A C 1
ATOM 4061 O O . ILE A 1 499 ? 14.102 -35.125 -10.836 1 94.44 499 ILE A O 1
ATOM 4065 N N . ARG A 1 500 ? 14.523 -33.25 -9.867 1 94.25 500 ARG A N 1
ATOM 4066 C CA . ARG A 1 500 ? 14.641 -32.531 -11.117 1 94.25 500 ARG A CA 1
ATOM 4067 C C . ARG A 1 500 ? 15.953 -31.75 -11.164 1 94.25 500 ARG A C 1
ATOM 4069 O O . ARG A 1 500 ? 16.188 -30.859 -10.344 1 94.25 500 ARG A O 1
ATOM 4076 N N . VAL A 1 501 ? 16.828 -31.984 -12 1 94.5 501 VAL A N 1
ATOM 4077 C CA . VAL A 1 501 ? 18.109 -31.297 -12.156 1 94.5 501 VAL A CA 1
ATOM 4078 C C . VAL A 1 501 ? 18.312 -30.922 -13.617 1 94.5 501 VAL A C 1
ATOM 4080 O O . VAL A 1 501 ? 19.422 -31.062 -14.156 1 94.5 501 VAL A O 1
ATOM 4083 N N . SER A 1 502 ? 17.312 -30.406 -14.242 1 92.19 502 SER A N 1
ATOM 4084 C CA . SER A 1 502 ? 17.328 -30.125 -15.672 1 92.19 502 SER A CA 1
ATOM 4085 C C . SER A 1 502 ? 18.25 -28.969 -15.992 1 92.19 502 SER A C 1
ATOM 4087 O O . SER A 1 502 ? 18.422 -28.062 -15.172 1 92.19 502 SER A O 1
ATOM 4089 N N . PHE A 1 503 ? 18.922 -29.031 -17.125 1 90.19 503 PHE A N 1
ATOM 4090 C CA . PHE A 1 503 ? 19.734 -27.969 -17.719 1 90.19 503 PHE A CA 1
ATOM 4091 C C . PHE A 1 503 ? 20.938 -27.656 -16.844 1 90.19 503 PHE A C 1
ATOM 4093 O O . PHE A 1 503 ? 21.344 -26.5 -16.734 1 90.19 503 PHE A O 1
ATOM 4100 N N . SER A 1 504 ? 21.312 -28.578 -16.094 1 90.81 504 SER A N 1
ATOM 4101 C CA . SER A 1 504 ? 22.578 -28.469 -15.375 1 90.81 504 SER A CA 1
ATOM 4102 C C . SER A 1 504 ? 23.75 -28.922 -16.25 1 90.81 504 SER A C 1
ATOM 4104 O O . SER A 1 504 ? 24.062 -30.109 -16.312 1 90.81 504 SER A O 1
ATOM 4106 N N . GLN A 1 505 ? 24.438 -28.109 -16.766 1 87.5 505 GLN A N 1
ATOM 4107 C CA . GLN A 1 505 ? 25.391 -28.359 -17.844 1 87.5 505 GLN A CA 1
ATOM 4108 C C . GLN A 1 505 ? 26.656 -29 -17.312 1 87.5 505 GLN A C 1
ATOM 4110 O O . GLN A 1 505 ? 27.422 -29.594 -18.062 1 87.5 505 GLN A O 1
ATOM 4115 N N . HIS A 1 506 ? 26.875 -28.922 -16.031 1 89.56 506 HIS A N 1
ATOM 4116 C CA . HIS A 1 506 ? 28.141 -29.438 -15.492 1 89.56 506 HIS A CA 1
ATOM 4117 C C . HIS A 1 506 ? 27.938 -30.812 -14.859 1 89.56 506 HIS A C 1
ATOM 4119 O O . HIS A 1 506 ? 28.906 -31.422 -14.391 1 89.56 506 HIS A O 1
ATOM 4125 N N . LEU A 1 507 ? 26.75 -31.219 -14.852 1 92.12 507 LEU A N 1
ATOM 4126 C CA . LEU A 1 507 ? 26.484 -32.531 -14.227 1 92.12 507 LEU A CA 1
ATOM 4127 C C . LEU A 1 507 ? 27.078 -33.656 -15.047 1 92.12 507 LEU A C 1
ATOM 4129 O O . LEU A 1 507 ? 26.734 -33.812 -16.219 1 92.12 507 LEU A O 1
ATOM 4133 N N . MET A 1 508 ? 27.922 -34.469 -14.453 1 90.25 508 MET A N 1
ATOM 4134 C CA . MET A 1 508 ? 28.672 -35.469 -15.203 1 90.25 508 MET A CA 1
ATOM 4135 C C . MET A 1 508 ? 28.234 -36.875 -14.805 1 90.25 508 MET A C 1
ATOM 4137 O O . MET A 1 508 ? 28.312 -37.812 -15.617 1 90.25 508 MET A O 1
ATOM 4141 N N . GLU A 1 509 ? 27.812 -36.969 -13.586 1 88.38 509 GLU A N 1
ATOM 4142 C CA . GLU A 1 509 ? 27.484 -38.312 -13.125 1 88.38 509 GLU A CA 1
ATOM 4143 C C . GLU A 1 509 ? 26.25 -38.281 -12.227 1 88.38 509 GLU A C 1
ATOM 4145 O O . GLU A 1 509 ? 26 -37.312 -11.531 1 88.38 509 GLU A O 1
ATOM 4150 N N . ILE A 1 510 ? 25.5 -39.344 -12.32 1 88.06 510 ILE A N 1
ATOM 4151 C CA . ILE A 1 510 ? 24.375 -39.594 -11.422 1 88.06 510 ILE A CA 1
ATOM 4152 C C . ILE A 1 510 ? 24.734 -40.688 -10.43 1 88.06 510 ILE A C 1
ATOM 4154 O O . ILE A 1 510 ? 25.156 -41.781 -10.828 1 88.06 510 ILE A O 1
ATOM 4158 N N . PRO A 1 511 ? 24.594 -40.312 -9.188 1 87.25 511 PRO A N 1
ATOM 4159 C CA . PRO A 1 511 ? 25.031 -41.281 -8.172 1 87.25 511 PRO A CA 1
ATOM 4160 C C . PRO A 1 511 ? 24.062 -42.438 -7.988 1 87.25 511 PRO A C 1
ATOM 4162 O O . PRO A 1 511 ? 23.109 -42.594 -8.773 1 87.25 511 PRO A O 1
ATOM 4165 N N . ASP A 1 512 ? 24.391 -43.312 -6.984 1 87.12 512 ASP A N 1
ATOM 4166 C CA . ASP A 1 512 ? 23.578 -44.469 -6.645 1 87.12 512 ASP A CA 1
ATOM 4167 C C . ASP A 1 512 ? 22.297 -44.031 -5.918 1 87.12 512 ASP A C 1
ATOM 4169 O O . ASP A 1 512 ? 22.359 -43.344 -4.91 1 87.12 512 ASP A O 1
ATOM 4173 N N . PHE A 1 513 ? 21.172 -44.438 -6.441 1 88.62 513 PHE A N 1
ATOM 4174 C CA . PHE A 1 513 ? 19.891 -44.094 -5.859 1 88.62 513 PHE A CA 1
ATOM 4175 C C . PHE A 1 513 ? 19.312 -45.219 -5.031 1 88.62 513 PHE A C 1
ATOM 4177 O O . PHE A 1 513 ? 18.297 -45.062 -4.359 1 88.62 513 PHE A O 1
ATOM 4184 N N . SER A 1 514 ? 19.906 -46.406 -5.09 1 82.88 514 SER A N 1
ATOM 4185 C CA . SER A 1 514 ? 19.344 -47.594 -4.457 1 82.88 514 SER A CA 1
ATOM 4186 C C . SER A 1 514 ? 19.219 -47.406 -2.945 1 82.88 514 SER A C 1
ATOM 4188 O O . SER A 1 514 ? 18.219 -47.812 -2.344 1 82.88 514 SER A O 1
ATOM 4190 N N . VAL A 1 515 ? 20.234 -46.781 -2.428 1 81.31 515 VAL A N 1
ATOM 4191 C CA . VAL A 1 515 ? 20.25 -46.625 -0.977 1 81.31 515 VAL A CA 1
ATOM 4192 C C . VAL A 1 515 ? 19.703 -45.25 -0.594 1 81.31 515 VAL A C 1
ATOM 4194 O O . VAL A 1 515 ? 18.891 -45.156 0.326 1 81.31 515 VAL A O 1
ATOM 4197 N N . ARG A 1 516 ? 19.922 -44.312 -1.284 1 83.25 516 ARG A N 1
ATOM 4198 C CA . ARG A 1 516 ? 19.641 -42.938 -0.885 1 83.25 516 ARG A CA 1
ATOM 4199 C C . ARG A 1 516 ? 18.219 -42.531 -1.256 1 83.25 516 ARG A C 1
ATOM 4201 O O . ARG A 1 516 ? 17.547 -41.812 -0.518 1 83.25 516 ARG A O 1
ATOM 4208 N N . ALA A 1 517 ? 17.766 -43 -2.398 1 88.81 517 ALA A N 1
ATOM 4209 C CA . ALA A 1 517 ? 16.422 -42.625 -2.84 1 88.81 517 ALA A CA 1
ATOM 4210 C C . ALA A 1 517 ? 15.664 -43.844 -3.367 1 88.81 517 ALA A C 1
ATOM 4212 O O . ALA A 1 517 ? 15.281 -43.906 -4.539 1 88.81 517 ALA A O 1
ATOM 4213 N N . PRO A 1 518 ? 15.305 -44.719 -2.518 1 87.25 518 PRO A N 1
ATOM 4214 C CA . PRO A 1 518 ? 14.656 -45.938 -2.967 1 87.25 518 PRO A CA 1
ATOM 4215 C C . PRO A 1 518 ? 13.227 -45.719 -3.469 1 87.25 518 PRO A C 1
ATOM 4217 O O . PRO A 1 518 ? 12.711 -46.5 -4.258 1 87.25 518 PRO A O 1
ATOM 4220 N N . ASN A 1 519 ? 12.578 -44.656 -3.041 1 89.81 519 ASN A N 1
ATOM 4221 C CA . ASN A 1 519 ? 11.18 -44.438 -3.383 1 89.81 519 ASN A CA 1
ATOM 4222 C C . ASN A 1 519 ? 11.023 -43.375 -4.453 1 89.81 519 ASN A C 1
ATOM 4224 O O . ASN A 1 519 ? 9.977 -42.75 -4.559 1 89.81 519 ASN A O 1
ATOM 4228 N N . LEU A 1 520 ? 12.016 -43.188 -5.234 1 93.06 520 LEU A N 1
ATOM 4229 C CA . LEU A 1 520 ? 12 -42.156 -6.281 1 93.06 520 LEU A CA 1
ATOM 4230 C C . LEU A 1 520 ? 10.977 -42.5 -7.355 1 93.06 520 LEU A C 1
ATOM 4232 O O . LEU A 1 520 ? 10.93 -43.656 -7.832 1 93.06 520 LEU A O 1
ATOM 4236 N N . GLU A 1 521 ? 10.133 -41.594 -7.711 1 93.06 521 GLU A N 1
ATOM 4237 C CA . GLU A 1 521 ? 9.086 -41.812 -8.711 1 93.06 521 GLU A CA 1
ATOM 4238 C C . GLU A 1 521 ? 9.375 -41.031 -9.992 1 93.06 521 GLU A C 1
ATOM 4240 O O . GLU A 1 521 ? 8.992 -41.469 -11.078 1 93.06 521 GLU A O 1
ATOM 4245 N N . LYS A 1 522 ? 10 -39.938 -9.844 1 94.38 522 LYS A N 1
ATOM 4246 C CA . LYS A 1 522 ? 10.281 -39.094 -11.016 1 94.38 522 LYS A CA 1
ATOM 4247 C C . LYS A 1 522 ? 11.734 -38.625 -11.016 1 94.38 522 LYS A C 1
ATOM 4249 O O . LYS A 1 522 ? 12.219 -38.094 -10.016 1 94.38 522 LYS A O 1
ATOM 4254 N N . LEU A 1 523 ? 12.398 -38.875 -12.078 1 94.44 523 LEU A N 1
ATOM 4255 C CA . LEU A 1 523 ? 13.758 -38.406 -12.289 1 94.44 523 LEU A CA 1
ATOM 4256 C C . LEU A 1 523 ? 13.875 -37.656 -13.617 1 94.44 523 LEU A C 1
ATOM 4258 O O . LEU A 1 523 ? 13.758 -38.25 -14.68 1 94.44 523 LEU A O 1
ATOM 4262 N N . ILE A 1 524 ? 14.094 -36.406 -13.547 1 95.31 524 ILE A N 1
ATOM 4263 C CA . ILE A 1 524 ? 14.094 -35.562 -14.734 1 95.31 524 ILE A CA 1
ATOM 4264 C C . ILE A 1 524 ? 15.469 -34.938 -14.938 1 95.31 524 ILE A C 1
ATOM 4266 O O . ILE A 1 524 ? 15.891 -34.094 -14.164 1 95.31 524 ILE A O 1
ATOM 4270 N N . LEU A 1 525 ? 16.156 -35.312 -15.945 1 94.75 525 LEU A N 1
ATOM 4271 C CA . LEU A 1 525 ? 17.5 -34.844 -16.266 1 94.75 525 LEU A CA 1
ATOM 4272 C C . LEU A 1 525 ? 17.531 -34.188 -17.641 1 94.75 525 LEU A C 1
ATOM 4274 O O . LEU A 1 525 ? 18.5 -34.344 -18.391 1 94.75 525 LEU A O 1
ATOM 4278 N N . ASP A 1 526 ? 16.562 -33.406 -17.953 1 93.06 526 ASP A N 1
ATOM 4279 C CA . ASP A 1 526 ? 16.453 -32.781 -19.266 1 93.06 526 ASP A CA 1
ATOM 4280 C C . ASP A 1 526 ? 17.594 -31.797 -19.516 1 93.06 526 ASP A C 1
ATOM 4282 O O . ASP A 1 526 ? 17.875 -30.953 -18.672 1 93.06 526 ASP A O 1
ATOM 4286 N N . GLY A 1 527 ? 18.266 -31.938 -20.578 1 91.88 527 GLY A N 1
ATOM 4287 C CA . GLY A 1 527 ? 19.219 -30.938 -21.016 1 91.88 527 GLY A CA 1
ATOM 4288 C C . GLY A 1 527 ? 20.562 -31.031 -20.312 1 91.88 527 GLY A C 1
ATOM 4289 O O . GLY A 1 527 ? 21.312 -30.062 -20.266 1 91.88 527 GLY A O 1
ATOM 4290 N N . CYS A 1 528 ? 20.844 -32.062 -19.625 1 93.25 528 CYS A N 1
ATOM 4291 C CA . CYS A 1 528 ? 22.172 -32.281 -19.031 1 93.25 528 CYS A CA 1
ATOM 4292 C C . CYS A 1 528 ? 23.172 -32.75 -20.078 1 93.25 528 CYS A C 1
ATOM 4294 O O . CYS A 1 528 ? 23.484 -33.938 -20.156 1 93.25 528 CYS A O 1
ATOM 4296 N N . SER A 1 529 ? 23.703 -31.875 -20.781 1 90.06 529 SER A N 1
ATOM 4297 C CA . SER A 1 529 ? 24.469 -32.156 -21.984 1 90.06 529 SER A CA 1
ATOM 4298 C C . SER A 1 529 ? 25.812 -32.812 -21.656 1 90.06 529 SER A C 1
ATOM 4300 O O . SER A 1 529 ? 26.438 -33.438 -22.5 1 90.06 529 SER A O 1
ATOM 4302 N N . SER A 1 530 ? 26.328 -32.688 -20.375 1 91.06 530 SER A N 1
ATOM 4303 C CA . SER A 1 530 ? 27.641 -33.219 -20.016 1 91.06 530 SER A CA 1
ATOM 4304 C C . SER A 1 530 ? 27.516 -34.562 -19.281 1 91.06 530 SER A C 1
ATOM 4306 O O . SER A 1 530 ? 28.516 -35.125 -18.875 1 91.06 530 SER A O 1
ATOM 4308 N N . LEU A 1 531 ? 26.359 -35 -19.156 1 92 531 LEU A N 1
ATOM 4309 C CA . LEU A 1 531 ? 26.172 -36.25 -18.438 1 92 531 LEU A CA 1
ATOM 4310 C C . LEU A 1 531 ? 26.812 -37.406 -19.188 1 92 531 LEU A C 1
ATOM 4312 O O . LEU A 1 531 ? 26.469 -37.688 -20.344 1 92 531 LEU A O 1
ATOM 4316 N N . LEU A 1 532 ? 27.75 -38.094 -18.547 1 87 532 LEU A N 1
ATOM 4317 C CA . LEU A 1 532 ? 28.516 -39.156 -19.203 1 87 532 LEU A CA 1
ATOM 4318 C C . LEU A 1 532 ? 28 -40.531 -18.781 1 87 532 LEU A C 1
ATOM 4320 O O . LEU A 1 532 ? 27.891 -41.438 -19.609 1 87 532 LEU A O 1
ATOM 4324 N N . GLU A 1 533 ? 27.828 -40.562 -17.531 1 85.69 533 GLU A N 1
ATOM 4325 C CA . GLU A 1 533 ? 27.5 -41.875 -17.016 1 85.69 533 GLU A CA 1
ATOM 4326 C C . GLU A 1 533 ? 26.344 -41.812 -16 1 85.69 533 GLU A C 1
ATOM 4328 O O . GLU A 1 533 ? 26.219 -40.812 -15.289 1 85.69 533 GLU A O 1
ATOM 4333 N N . VAL A 1 534 ? 25.516 -42.844 -16.094 1 88.06 534 VAL A N 1
ATOM 4334 C CA . VAL A 1 534 ? 24.438 -43.031 -15.117 1 88.06 534 VAL A CA 1
ATOM 4335 C C . VAL A 1 534 ? 24.672 -44.312 -14.32 1 88.06 534 VAL A C 1
ATOM 4337 O O . VAL A 1 534 ? 25.016 -45.344 -14.891 1 88.06 534 VAL A O 1
ATOM 4340 N N . HIS A 1 535 ? 24.578 -44.188 -13.078 1 88.56 535 HIS A N 1
ATOM 4341 C CA . HIS A 1 535 ? 24.797 -45.344 -12.227 1 88.56 535 HIS A CA 1
ATOM 4342 C C . HIS A 1 535 ? 23.812 -46.469 -12.555 1 88.56 535 HIS A C 1
ATOM 4344 O O . HIS A 1 535 ? 22.625 -46.188 -12.805 1 88.56 535 HIS A O 1
ATOM 4350 N N . PRO A 1 536 ? 24.203 -47.656 -12.484 1 86.62 536 PRO A N 1
ATOM 4351 C CA . PRO A 1 536 ? 23.344 -48.781 -12.875 1 86.62 536 PRO A CA 1
ATOM 4352 C C . PRO A 1 536 ? 22.156 -48.969 -11.945 1 86.62 536 PRO A C 1
ATOM 4354 O O . PRO A 1 536 ? 21.188 -49.625 -12.305 1 86.62 536 PRO A O 1
ATOM 4357 N N . SER A 1 537 ? 22.203 -48.406 -10.789 1 87 537 SER A N 1
ATOM 4358 C CA . SER A 1 537 ? 21.094 -48.531 -9.852 1 87 537 SER A CA 1
ATOM 4359 C C . SER A 1 537 ? 19.812 -47.938 -10.414 1 87 537 SER A C 1
ATOM 4361 O O . SER A 1 537 ? 18.719 -48.281 -9.984 1 87 537 SER A O 1
ATOM 4363 N N . ILE A 1 538 ? 19.859 -47.094 -11.375 1 87.38 538 ILE A N 1
ATOM 4364 C CA . ILE A 1 538 ? 18.703 -46.406 -11.961 1 87.38 538 ILE A CA 1
ATOM 4365 C C . ILE A 1 538 ? 17.797 -47.438 -12.641 1 87.38 538 ILE A C 1
ATOM 4367 O O . ILE A 1 538 ? 16.578 -47.281 -12.656 1 87.38 538 ILE A O 1
ATOM 4371 N N . GLY A 1 539 ? 18.422 -48.406 -13.188 1 84.88 539 GLY A N 1
ATOM 4372 C CA . GLY A 1 539 ? 17.656 -49.438 -13.883 1 84.88 539 GLY A CA 1
ATOM 4373 C C . GLY A 1 539 ? 16.891 -50.375 -12.938 1 84.88 539 GLY A C 1
ATOM 4374 O O . GLY A 1 539 ? 15.992 -51.094 -13.359 1 84.88 539 GLY A O 1
ATOM 4375 N N . ARG A 1 540 ? 17.156 -50.219 -11.633 1 85.19 540 ARG A N 1
ATOM 4376 C CA . ARG A 1 540 ? 16.547 -51.156 -10.672 1 85.19 540 ARG A CA 1
ATOM 4377 C C . ARG A 1 540 ? 15.562 -50.406 -9.773 1 85.19 540 ARG A C 1
ATOM 4379 O O . ARG A 1 540 ? 15.078 -51 -8.781 1 85.19 540 ARG A O 1
ATOM 4386 N N . LEU A 1 541 ? 15.281 -49.25 -10.07 1 89.19 541 LEU A N 1
ATOM 4387 C CA . LEU A 1 541 ? 14.32 -48.469 -9.289 1 89.19 541 LEU A CA 1
ATOM 4388 C C . LEU A 1 541 ? 12.898 -48.938 -9.547 1 89.19 541 LEU A C 1
ATOM 4390 O O . LEU A 1 541 ? 12.336 -48.688 -10.617 1 89.19 541 LEU A O 1
ATOM 4394 N N . LYS A 1 542 ? 12.203 -49.531 -8.656 1 86.25 542 LYS A N 1
ATOM 4395 C CA . LYS A 1 542 ? 10.922 -50.219 -8.844 1 86.25 542 LYS A CA 1
ATOM 4396 C C . LYS A 1 542 ? 9.766 -49.219 -8.867 1 86.25 542 LYS A C 1
ATOM 4398 O O . LYS A 1 542 ? 8.727 -49.5 -9.477 1 86.25 542 LYS A O 1
ATOM 4403 N N . LYS A 1 543 ? 9.984 -48.125 -8.281 1 91.06 543 LYS A N 1
ATOM 4404 C CA . LYS A 1 543 ? 8.844 -47.219 -8.125 1 91.06 543 LYS A CA 1
ATOM 4405 C C . LYS A 1 543 ? 8.906 -46.062 -9.125 1 91.06 543 LYS A C 1
ATOM 4407 O O . LYS A 1 543 ? 8.008 -45.219 -9.164 1 91.06 543 LYS A O 1
ATOM 4412 N N . ILE A 1 544 ? 9.875 -46.031 -10 1 92.62 544 ILE A N 1
ATOM 4413 C CA . ILE A 1 544 ? 10.062 -44.906 -10.93 1 92.62 544 ILE A CA 1
ATOM 4414 C C . ILE A 1 544 ? 8.961 -44.906 -11.984 1 92.62 544 ILE A C 1
ATOM 4416 O O . ILE A 1 544 ? 8.625 -45.969 -12.523 1 92.62 544 ILE A O 1
ATOM 4420 N N . ILE A 1 545 ? 8.375 -43.844 -12.156 1 93.38 545 ILE A N 1
ATOM 4421 C CA . ILE A 1 545 ? 7.262 -43.719 -13.102 1 93.38 545 ILE A CA 1
ATOM 4422 C C . ILE A 1 545 ? 7.715 -42.938 -14.328 1 93.38 545 ILE A C 1
ATOM 4424 O O . ILE A 1 545 ? 7.324 -43.25 -15.453 1 93.38 545 ILE A O 1
ATOM 4428 N N . VAL A 1 546 ? 8.523 -41.969 -14.078 1 95.19 546 VAL A N 1
ATOM 4429 C CA . VAL A 1 546 ? 8.992 -41.125 -15.18 1 95.19 546 VAL A CA 1
ATOM 4430 C C . VAL A 1 546 ? 10.516 -41.031 -15.133 1 95.19 546 VAL A C 1
ATOM 4432 O O . VAL A 1 546 ? 11.086 -40.656 -14.102 1 95.19 546 VAL A O 1
ATOM 4435 N N . LEU A 1 547 ? 11.148 -41.344 -16.203 1 94 547 LEU A N 1
ATOM 4436 C CA . LEU A 1 547 ? 12.578 -41.156 -16.391 1 94 547 LEU A CA 1
ATOM 4437 C C . LEU A 1 547 ? 12.852 -40.344 -17.641 1 94 547 LEU A C 1
ATOM 4439 O O . LEU A 1 547 ? 12.656 -40.812 -18.766 1 94 547 LEU A O 1
ATOM 4443 N N . ASN A 1 548 ? 13.25 -39.156 -17.453 1 94.62 548 ASN A N 1
ATOM 4444 C CA . ASN A 1 548 ? 13.469 -38.25 -18.578 1 94.62 548 ASN A CA 1
ATOM 4445 C C . ASN A 1 548 ? 14.938 -37.875 -18.719 1 94.62 548 ASN A C 1
ATOM 4447 O O . ASN A 1 548 ? 15.477 -37.125 -17.891 1 94.62 548 ASN A O 1
ATOM 4451 N N . ILE A 1 549 ? 15.594 -38.344 -19.688 1 94.12 549 ILE A N 1
ATOM 4452 C CA . ILE A 1 549 ? 16.984 -38.062 -19.984 1 94.12 549 ILE A CA 1
ATOM 4453 C C . ILE A 1 549 ? 17.078 -37.375 -21.359 1 94.12 549 ILE A C 1
ATOM 4455 O O . ILE A 1 549 ? 17.984 -37.688 -22.141 1 94.12 549 ILE A O 1
ATOM 4459 N N . LYS A 1 550 ? 16.156 -36.531 -21.641 1 94 550 LYS A N 1
ATOM 4460 C CA . LYS A 1 550 ? 16.078 -35.844 -22.922 1 94 550 LYS A CA 1
ATOM 4461 C C . LYS A 1 550 ? 17.266 -34.906 -23.125 1 94 550 LYS A C 1
ATOM 4463 O O . LYS A 1 550 ? 17.688 -34.219 -22.203 1 94 550 LYS A O 1
ATOM 4468 N N . ASN A 1 551 ? 17.938 -34.969 -24.234 1 92.94 551 ASN A N 1
ATOM 4469 C CA . ASN A 1 551 ? 18.984 -34.062 -24.703 1 92.94 551 ASN A CA 1
ATOM 4470 C C . ASN A 1 551 ? 20.25 -34.219 -23.859 1 92.94 551 ASN A C 1
ATOM 4472 O O . ASN A 1 551 ? 20.938 -33.219 -23.578 1 92.94 551 ASN A O 1
ATOM 4476 N N . CYS A 1 552 ? 20.422 -35.312 -23.203 1 93.69 552 CYS A N 1
ATOM 4477 C CA . CYS A 1 552 ? 21.734 -35.656 -22.641 1 93.69 552 CYS A CA 1
ATOM 4478 C C . CYS A 1 552 ? 22.672 -36.156 -23.734 1 93.69 552 CYS A C 1
ATOM 4480 O O . CYS A 1 552 ? 22.906 -37.344 -23.859 1 93.69 552 CYS A O 1
ATOM 4482 N N . LYS A 1 553 ? 23.25 -35.281 -24.422 1 91.5 553 LYS A N 1
ATOM 4483 C CA . LYS A 1 553 ? 23.922 -35.5 -25.688 1 91.5 553 LYS A CA 1
ATOM 4484 C C . LYS A 1 553 ? 25.141 -36.406 -25.531 1 91.5 553 LYS A C 1
ATOM 4486 O O . LYS A 1 553 ? 25.453 -37.219 -26.391 1 91.5 553 LYS A O 1
ATOM 4491 N N . LYS A 1 554 ? 25.844 -36.344 -24.359 1 91.25 554 LYS A N 1
ATOM 4492 C CA . LYS A 1 554 ? 27.109 -37.062 -24.203 1 91.25 554 LYS A CA 1
ATOM 4493 C C . LYS A 1 554 ? 26.875 -38.406 -23.547 1 91.25 554 LYS A C 1
ATOM 4495 O O . LYS A 1 554 ? 27.812 -39.188 -23.359 1 91.25 554 LYS A O 1
ATOM 4500 N N . LEU A 1 555 ? 25.641 -38.688 -23.281 1 90.62 555 LEU A N 1
ATOM 4501 C CA . LEU A 1 555 ? 25.359 -39.969 -22.656 1 90.62 555 LEU A CA 1
ATOM 4502 C C . LEU A 1 555 ? 25.578 -41.125 -23.656 1 90.62 555 LEU A C 1
ATOM 4504 O O . LEU A 1 555 ? 24.875 -41.219 -24.672 1 90.62 555 LEU A O 1
ATOM 4508 N N . GLY A 1 556 ? 26.547 -41.969 -23.406 1 82.75 556 GLY A N 1
ATOM 4509 C CA . GLY A 1 556 ? 26.906 -43 -24.359 1 82.75 556 GLY A CA 1
ATOM 4510 C C . GLY A 1 556 ? 26.312 -44.344 -24.031 1 82.75 556 GLY A C 1
ATOM 4511 O O . GLY A 1 556 ? 26.141 -45.188 -24.906 1 82.75 556 GLY A O 1
ATOM 4512 N N . SER A 1 557 ? 26.156 -44.531 -22.734 1 81.75 557 SER A N 1
ATOM 4513 C CA . SER A 1 557 ? 25.641 -45.844 -22.375 1 81.75 557 SER A CA 1
ATOM 4514 C C . SER A 1 557 ? 24.625 -45.75 -21.234 1 81.75 557 SER A C 1
ATOM 4516 O O . SER A 1 557 ? 24.672 -44.844 -20.438 1 81.75 557 SER A O 1
ATOM 4518 N N . PHE A 1 558 ? 23.656 -46.594 -21.25 1 86.25 558 PHE A N 1
ATOM 4519 C CA . PHE A 1 558 ? 22.641 -46.781 -20.219 1 86.25 558 PHE A CA 1
ATOM 4520 C C . PHE A 1 558 ? 22.656 -48.219 -19.703 1 86.25 558 PHE A C 1
ATOM 4522 O O . PHE A 1 558 ? 23.078 -49.125 -20.406 1 86.25 558 PHE A O 1
ATOM 4529 N N . PRO A 1 559 ? 22.391 -48.375 -18.516 1 82.06 559 PRO A N 1
ATOM 4530 C CA . PRO A 1 559 ? 22.484 -49.719 -17.969 1 82.06 559 PRO A CA 1
ATOM 4531 C C . PRO A 1 559 ? 21.719 -50.75 -18.797 1 82.06 559 PRO A C 1
ATOM 4533 O O . PRO A 1 559 ? 20.625 -50.438 -19.297 1 82.06 559 PRO A O 1
ATOM 4536 N N . SER A 1 560 ? 22.297 -51.938 -18.906 1 73.38 560 SER A N 1
ATOM 4537 C CA . SER A 1 560 ? 21.812 -52.969 -19.828 1 73.38 560 SER A CA 1
ATOM 4538 C C . SER A 1 560 ? 20.547 -53.656 -19.281 1 73.38 560 SER A C 1
ATOM 4540 O O . SER A 1 560 ? 19.766 -54.219 -20.047 1 73.38 560 SER A O 1
ATOM 4542 N N . ILE A 1 561 ? 20.484 -53.625 -17.922 1 73.62 561 ILE A N 1
ATOM 4543 C CA . ILE A 1 561 ? 19.328 -54.281 -17.328 1 73.62 561 ILE A CA 1
ATOM 4544 C C . ILE A 1 561 ? 18.344 -53.25 -16.797 1 73.62 561 ILE A C 1
ATOM 4546 O O . ILE A 1 561 ? 18.719 -52.406 -15.961 1 73.62 561 ILE A O 1
ATOM 4550 N N . ILE A 1 562 ? 17.172 -53.219 -17.344 1 79.44 562 ILE A N 1
ATOM 4551 C CA . ILE A 1 562 ? 16.125 -52.312 -16.875 1 79.44 562 ILE A CA 1
ATOM 4552 C C . ILE A 1 562 ? 14.984 -53.125 -16.25 1 79.44 562 ILE A C 1
ATOM 4554 O O . ILE A 1 562 ? 14.352 -53.938 -16.938 1 79.44 562 ILE A O 1
ATOM 4558 N N . ASP A 1 563 ? 14.898 -53.094 -14.969 1 79.5 563 ASP A N 1
ATOM 4559 C CA . ASP A 1 563 ? 13.828 -53.75 -14.211 1 79.5 563 ASP A CA 1
ATOM 4560 C C . ASP A 1 563 ? 12.93 -52.719 -13.531 1 79.5 563 ASP A C 1
ATOM 4562 O O . ASP A 1 563 ? 12.766 -52.719 -12.312 1 79.5 563 ASP A O 1
ATOM 4566 N N . MET A 1 564 ? 12.344 -51.844 -14.297 1 86.75 564 MET A N 1
ATOM 4567 C CA . MET A 1 564 ? 11.5 -50.781 -13.773 1 86.75 564 MET A CA 1
ATOM 4568 C C . MET A 1 564 ? 10.023 -51.094 -14.016 1 86.75 564 MET A C 1
ATOM 4570 O O . MET A 1 564 ? 9.445 -50.656 -15.008 1 86.75 564 MET A O 1
ATOM 4574 N N . GLU A 1 565 ? 9.352 -51.688 -13.117 1 82.81 565 GLU A N 1
ATOM 4575 C CA . GLU A 1 565 ? 8 -52.219 -13.273 1 82.81 565 GLU A CA 1
ATOM 4576 C C . GLU A 1 565 ? 6.973 -51.094 -13.352 1 82.81 565 GLU A C 1
ATOM 4578 O O . GLU A 1 565 ? 5.961 -51.219 -14.047 1 82.81 565 GLU A O 1
ATOM 4583 N N . ALA A 1 566 ? 7.289 -50.031 -12.695 1 89.75 566 ALA A N 1
ATOM 4584 C CA . ALA A 1 566 ? 6.273 -48.969 -12.594 1 89.75 566 ALA A CA 1
ATOM 4585 C C . ALA A 1 566 ? 6.492 -47.906 -13.656 1 89.75 566 ALA A C 1
ATOM 4587 O O . ALA A 1 566 ? 5.676 -46.969 -13.797 1 89.75 566 ALA A O 1
ATOM 4588 N N . LEU A 1 567 ? 7.488 -48 -14.523 1 91.81 567 LEU A N 1
ATOM 4589 C CA . LEU A 1 567 ? 7.895 -46.969 -15.461 1 91.81 567 LEU A CA 1
ATOM 4590 C C . LEU A 1 567 ? 6.828 -46.719 -16.531 1 91.81 567 LEU A C 1
ATOM 4592 O O . LEU A 1 567 ? 6.367 -47.688 -17.156 1 91.81 567 LEU A O 1
ATOM 4596 N N . LYS A 1 568 ? 6.414 -45.531 -16.719 1 93.06 568 LYS A N 1
ATOM 4597 C CA . LYS A 1 568 ? 5.383 -45.188 -17.703 1 93.06 568 LYS A CA 1
ATOM 4598 C C . LYS A 1 568 ? 5.965 -44.406 -18.875 1 93.06 568 LYS A C 1
ATOM 4600 O O . LYS A 1 568 ? 5.527 -44.562 -20.016 1 93.06 568 LYS A O 1
ATOM 4605 N N . ILE A 1 569 ? 6.957 -43.625 -18.547 1 94.31 569 ILE A N 1
ATOM 4606 C CA . ILE A 1 569 ? 7.535 -42.781 -19.594 1 94.31 569 ILE A CA 1
ATOM 4607 C C . ILE A 1 569 ? 9.055 -42.875 -19.562 1 94.31 569 ILE A C 1
ATOM 4609 O O . ILE A 1 569 ? 9.68 -42.688 -18.516 1 94.31 569 ILE A O 1
ATOM 4613 N N . LEU A 1 570 ? 9.625 -43.188 -20.672 1 93.5 570 LEU A N 1
ATOM 4614 C CA . LEU A 1 570 ? 11.07 -43.25 -20.844 1 93.5 570 LEU A CA 1
ATOM 4615 C C . LEU A 1 570 ? 11.508 -42.406 -22.031 1 93.5 570 LEU A C 1
ATOM 4617 O O . LEU A 1 570 ? 11.133 -42.688 -23.172 1 93.5 570 LEU A O 1
ATOM 4621 N N . ASN A 1 571 ? 12.25 -41.375 -21.766 1 94.81 571 ASN A N 1
ATOM 4622 C CA . ASN A 1 571 ? 12.578 -40.406 -22.797 1 94.81 571 ASN A CA 1
ATOM 4623 C C . ASN A 1 571 ? 14.086 -40.281 -23.016 1 94.81 571 ASN A C 1
ATOM 4625 O O . ASN A 1 571 ? 14.797 -39.781 -22.141 1 94.81 571 ASN A O 1
ATOM 4629 N N . PHE A 1 572 ? 14.617 -40.719 -24.109 1 93.81 572 PHE A N 1
ATOM 4630 C CA . PHE A 1 572 ? 16.016 -40.594 -24.5 1 93.81 572 PHE A CA 1
ATOM 4631 C C . PHE A 1 572 ? 16.172 -39.656 -25.688 1 93.81 572 PHE A C 1
ATOM 4633 O O . PHE A 1 572 ? 17.203 -39.656 -26.359 1 93.81 572 PHE A O 1
ATOM 4640 N N . ALA A 1 573 ? 15.133 -38.844 -25.938 1 94.19 573 ALA A N 1
ATOM 4641 C CA . ALA A 1 573 ? 15.148 -37.969 -27.125 1 94.19 573 ALA A CA 1
ATOM 4642 C C . ALA A 1 573 ? 16.359 -37.031 -27.109 1 94.19 573 ALA A C 1
ATOM 4644 O O . ALA A 1 573 ? 16.641 -36.406 -26.078 1 94.19 573 ALA A O 1
ATOM 4645 N N . GLY A 1 574 ? 17.078 -37.031 -28.125 1 93.12 574 GLY A N 1
ATOM 4646 C CA . GLY A 1 574 ? 18.188 -36.094 -28.266 1 93.12 574 GLY A CA 1
ATOM 4647 C C . GLY A 1 574 ? 19.5 -36.656 -27.703 1 93.12 574 GLY A C 1
ATOM 4648 O O . GLY A 1 574 ? 20.516 -35.938 -27.719 1 93.12 574 GLY A O 1
ATOM 4649 N N . CYS A 1 575 ? 19.531 -37.844 -27.125 1 93.38 575 CYS A N 1
ATOM 4650 C CA . CYS A 1 575 ? 20.781 -38.5 -26.703 1 93.38 575 CYS A CA 1
ATOM 4651 C C . CYS A 1 575 ? 21.578 -38.969 -27.906 1 93.38 575 CYS A C 1
ATOM 4653 O O . CYS A 1 575 ? 21.609 -40.156 -28.219 1 93.38 575 CYS A O 1
ATOM 4655 N N . SER A 1 576 ? 22.359 -38.125 -28.5 1 90.62 576 SER A N 1
ATOM 4656 C CA . SER A 1 576 ? 22.969 -38.312 -29.812 1 90.62 576 SER A CA 1
ATOM 4657 C C . SER A 1 576 ? 24.094 -39.312 -29.75 1 90.62 576 SER A C 1
ATOM 4659 O O . SER A 1 576 ? 24.484 -39.875 -30.781 1 90.62 576 SER A O 1
ATOM 4661 N N . GLU A 1 577 ? 24.609 -39.656 -28.578 1 90.38 577 GLU A N 1
ATOM 4662 C CA . GLU A 1 577 ? 25.719 -40.594 -28.5 1 90.38 577 GLU A CA 1
ATOM 4663 C C . GLU A 1 577 ? 25.25 -41.969 -28.031 1 90.38 577 GLU A C 1
ATOM 4665 O O . GLU A 1 577 ? 26.062 -42.906 -27.922 1 90.38 577 GLU A O 1
ATOM 4670 N N . LEU A 1 578 ? 24.016 -42.062 -27.797 1 90 578 LEU A N 1
ATOM 4671 C CA . LEU A 1 578 ? 23.5 -43.344 -27.375 1 90 578 LEU A CA 1
ATOM 4672 C C . LEU A 1 578 ? 23.422 -44.312 -28.547 1 90 578 LEU A C 1
ATOM 4674 O O . LEU A 1 578 ? 22.625 -44.125 -29.469 1 90 578 LEU A O 1
ATOM 4678 N N . LYS A 1 579 ? 24.094 -45.438 -28.484 1 86.81 579 LYS A N 1
ATOM 4679 C CA . LYS A 1 579 ? 24.219 -46.344 -29.625 1 86.81 579 LYS A CA 1
ATOM 4680 C C . LYS A 1 579 ? 23.312 -47.562 -29.469 1 86.81 579 LYS A C 1
ATOM 4682 O O . LYS A 1 579 ? 22.891 -48.156 -30.453 1 86.81 579 LYS A O 1
ATOM 4687 N N . LYS A 1 580 ? 23.141 -47.875 -28.203 1 85.12 580 LYS A N 1
ATOM 4688 C CA . LYS A 1 580 ? 22.359 -49.094 -27.984 1 85.12 580 LYS A CA 1
ATOM 4689 C C . LYS A 1 580 ? 21.266 -48.844 -26.953 1 85.12 580 LYS A C 1
ATOM 4691 O O . LYS A 1 580 ? 21.469 -48.156 -25.953 1 85.12 580 LYS A O 1
ATOM 4696 N N . PHE A 1 581 ? 20.125 -49.344 -27.234 1 87.06 581 PHE A N 1
ATOM 4697 C CA . PHE A 1 581 ? 19.031 -49.375 -26.266 1 87.06 581 PHE A CA 1
ATOM 4698 C C . PHE A 1 581 ? 19.125 -50.625 -25.391 1 87.06 581 PHE A C 1
ATOM 4700 O O . PHE A 1 581 ? 19.422 -51.719 -25.891 1 87.06 581 PHE A O 1
ATOM 4707 N N . PRO A 1 582 ? 18.953 -50.438 -24.203 1 80.88 582 PRO A N 1
ATOM 4708 C CA . PRO A 1 582 ? 19.141 -51.562 -23.297 1 80.88 582 PRO A CA 1
ATOM 4709 C C . PRO A 1 582 ? 18.109 -52.688 -23.516 1 80.88 582 PRO A C 1
ATOM 4711 O O . PRO A 1 582 ? 17.016 -52.406 -24.016 1 80.88 582 PRO A O 1
ATOM 4714 N N . ASP A 1 583 ? 18.594 -53.938 -23.141 1 78.31 583 ASP A N 1
ATOM 4715 C CA . ASP A 1 583 ? 17.703 -55.094 -23.234 1 78.31 583 ASP A CA 1
ATOM 4716 C C . ASP A 1 583 ? 16.719 -55.125 -22.062 1 78.31 583 ASP A C 1
ATOM 4718 O O . ASP A 1 583 ? 17.094 -54.844 -20.922 1 78.31 583 ASP A O 1
ATOM 4722 N N . ILE A 1 584 ? 15.57 -55.344 -22.375 1 78.69 584 ILE A N 1
ATOM 4723 C CA . ILE A 1 584 ? 14.523 -55.406 -21.375 1 78.69 584 ILE A CA 1
ATOM 4724 C C . ILE A 1 584 ? 14.344 -56.844 -20.891 1 78.69 584 ILE A C 1
ATOM 4726 O O . ILE A 1 584 ? 14.055 -57.719 -21.703 1 78.69 584 ILE A O 1
ATOM 4730 N N . GLN A 1 585 ? 14.742 -57.094 -19.719 1 72.62 585 GLN A N 1
ATOM 4731 C CA . GLN A 1 585 ? 14.672 -58.469 -19.203 1 72.62 585 GLN A CA 1
ATOM 4732 C C . GLN A 1 585 ? 13.32 -58.75 -18.562 1 72.62 585 GLN A C 1
ATOM 4734 O O . GLN A 1 585 ? 12.852 -59.875 -18.547 1 72.62 585 GLN A O 1
ATOM 4739 N N . CYS A 1 586 ? 12.789 -57.719 -17.984 1 74.38 586 CYS A N 1
ATOM 4740 C CA . CYS A 1 586 ? 11.531 -57.938 -17.281 1 74.38 586 CYS A CA 1
ATOM 4741 C C . CYS A 1 586 ? 10.367 -57.281 -18.031 1 74.38 586 CYS A C 1
ATOM 4743 O O . CYS A 1 586 ? 10.578 -56.531 -18.984 1 74.38 586 CYS A O 1
ATOM 4745 N N . ASN A 1 587 ? 9.203 -57.781 -17.672 1 77.56 587 ASN A N 1
ATOM 4746 C CA . ASN A 1 587 ? 7.992 -57.281 -18.297 1 77.56 587 ASN A CA 1
ATOM 4747 C C . ASN A 1 587 ? 7.676 -55.844 -17.844 1 77.56 587 ASN A C 1
ATOM 4749 O O . ASN A 1 587 ? 7.445 -55.625 -16.672 1 77.56 587 ASN A O 1
ATOM 4753 N N . MET A 1 588 ? 7.879 -54.969 -18.672 1 85.06 588 MET A N 1
ATOM 4754 C CA . MET A 1 588 ? 7.523 -53.562 -18.438 1 85.06 588 MET A CA 1
ATOM 4755 C C . MET A 1 588 ? 6.176 -53.219 -19.078 1 85.06 588 MET A C 1
ATOM 4757 O O . MET A 1 588 ? 6.102 -52.438 -20 1 85.06 588 MET A O 1
ATOM 4761 N N . GLU A 1 589 ? 5.105 -53.719 -18.531 1 83.69 589 GLU A N 1
ATOM 4762 C CA . GLU A 1 589 ? 3.766 -53.625 -19.109 1 83.69 589 GLU A CA 1
ATOM 4763 C C . GLU A 1 589 ? 3.203 -52.219 -18.922 1 83.69 589 GLU A C 1
ATOM 4765 O O . GLU A 1 589 ? 2.291 -51.812 -19.656 1 83.69 589 GLU A O 1
ATOM 4770 N N . HIS A 1 590 ? 3.832 -51.469 -18.031 1 89 590 HIS A N 1
ATOM 4771 C CA . HIS A 1 590 ? 3.258 -50.156 -17.719 1 89 590 HIS A CA 1
ATOM 4772 C C . HIS A 1 590 ? 3.891 -49.062 -18.578 1 89 590 HIS A C 1
ATOM 4774 O O . HIS A 1 590 ? 3.449 -47.906 -18.547 1 89 590 HIS A O 1
ATOM 4780 N N . LEU A 1 591 ? 4.906 -49.375 -19.328 1 91.19 591 LEU A N 1
ATOM 4781 C CA . LEU A 1 591 ? 5.555 -48.344 -20.172 1 91.19 591 LEU A CA 1
ATOM 4782 C C . LEU A 1 591 ? 4.621 -47.906 -21.281 1 91.19 591 LEU A C 1
ATOM 4784 O O . LEU A 1 591 ? 4.227 -48.688 -22.141 1 91.19 591 LEU A O 1
ATOM 4788 N N . LEU A 1 592 ? 4.281 -46.688 -21.312 1 93.62 592 LEU A N 1
ATOM 4789 C CA . LEU A 1 592 ? 3.318 -46.156 -22.266 1 93.62 592 LEU A CA 1
ATOM 4790 C C . LEU A 1 592 ? 4.023 -45.375 -23.375 1 93.62 592 LEU A C 1
ATOM 4792 O O . LEU A 1 592 ? 3.646 -45.469 -24.547 1 93.62 592 LEU A O 1
ATOM 4796 N N . GLU A 1 593 ? 5.027 -44.688 -23.031 1 95.38 593 GLU A N 1
ATOM 4797 C CA . GLU A 1 593 ? 5.695 -43.844 -24 1 95.38 593 GLU A CA 1
ATOM 4798 C C . GLU A 1 593 ? 7.203 -44.062 -24 1 95.38 593 GLU A C 1
ATOM 4800 O O . GLU A 1 593 ? 7.836 -44.062 -22.938 1 95.38 593 GLU A O 1
ATOM 4805 N N . LEU A 1 594 ? 7.766 -44.25 -25.172 1 93.69 594 LEU A N 1
ATOM 4806 C CA . LEU A 1 594 ? 9.203 -44.406 -25.359 1 93.69 594 LEU A CA 1
ATOM 4807 C C . LEU A 1 594 ? 9.719 -43.438 -26.438 1 93.69 594 LEU A C 1
ATOM 4809 O O . LEU A 1 594 ? 9.297 -43.531 -27.594 1 93.69 594 LEU A O 1
ATOM 4813 N N . TYR A 1 595 ? 10.586 -42.594 -26.031 1 95.25 595 TYR A N 1
ATOM 4814 C CA . TYR A 1 595 ? 11.141 -41.625 -26.953 1 95.25 595 TYR A CA 1
ATOM 4815 C C . TYR A 1 595 ? 12.609 -41.906 -27.25 1 95.25 595 TYR A C 1
ATOM 4817 O O . TYR A 1 595 ? 13.445 -41.906 -26.344 1 95.25 595 TYR A O 1
ATOM 4825 N N . LEU A 1 596 ? 12.938 -42.094 -28.469 1 94.25 596 LEU A N 1
ATOM 4826 C CA . LEU A 1 596 ? 14.312 -42.375 -28.891 1 94.25 596 LEU A CA 1
ATOM 4827 C C . LEU A 1 596 ? 14.703 -41.5 -30.062 1 94.25 596 LEU A C 1
ATOM 4829 O O . LEU A 1 596 ? 15.609 -41.844 -30.828 1 94.25 596 LEU A O 1
ATOM 4833 N N . SER A 1 597 ? 14 -40.406 -30.219 1 94 597 SER A N 1
ATOM 4834 C CA . SER A 1 597 ? 14.227 -39.531 -31.375 1 94 597 SER A CA 1
ATOM 4835 C C . SER A 1 597 ? 15.641 -38.938 -31.359 1 94 597 SER A C 1
ATOM 4837 O O . SER A 1 597 ? 16.172 -38.625 -30.297 1 94 597 SER A O 1
ATOM 4839 N N . SER A 1 598 ? 16.312 -38.875 -32.469 1 93.31 598 SER A N 1
ATOM 4840 C CA . SER A 1 598 ? 17.609 -38.219 -32.656 1 93.31 598 SER A CA 1
ATOM 4841 C C . SER A 1 598 ? 18.719 -38.938 -31.906 1 93.31 598 SER A C 1
ATOM 4843 O O . SER A 1 598 ? 19.562 -38.312 -31.281 1 93.31 598 SER A O 1
ATOM 4845 N N . THR A 1 599 ? 18.562 -40.188 -31.703 1 92.69 599 THR A N 1
ATOM 4846 C CA . THR A 1 599 ? 19.641 -41.031 -31.141 1 92.69 599 THR A CA 1
ATOM 4847 C C . THR A 1 599 ? 20.422 -41.719 -32.25 1 92.69 599 THR A C 1
ATOM 4849 O O . THR A 1 599 ? 20.078 -41.594 -33.438 1 92.69 599 THR A O 1
ATOM 4852 N N . THR A 1 600 ? 21.594 -42.406 -31.891 1 90.81 600 THR A N 1
ATOM 4853 C CA . THR A 1 600 ? 22.391 -43.125 -32.875 1 90.81 600 THR A CA 1
ATOM 4854 C C . THR A 1 600 ? 22.234 -44.625 -32.688 1 90.81 600 THR A C 1
ATOM 4856 O O . THR A 1 600 ? 23.203 -45.375 -32.781 1 90.81 600 THR A O 1
ATOM 4859 N N . ILE A 1 601 ? 21.031 -44.938 -32.344 1 89.25 601 ILE A N 1
ATOM 4860 C CA . ILE A 1 601 ? 20.734 -46.375 -32.188 1 89.25 601 ILE A CA 1
ATOM 4861 C C . ILE A 1 601 ? 20.719 -47.031 -33.562 1 89.25 601 ILE A C 1
ATOM 4863 O O . ILE A 1 601 ? 20.078 -46.562 -34.5 1 89.25 601 ILE A O 1
ATOM 4867 N N . GLU A 1 602 ? 21.328 -48.188 -33.688 1 86.94 602 GLU A N 1
ATOM 4868 C CA . GLU A 1 602 ? 21.438 -48.906 -34.938 1 86.94 602 GLU A CA 1
ATOM 4869 C C . GLU A 1 602 ? 20.344 -49.969 -35.094 1 86.94 602 GLU A C 1
ATOM 4871 O O . GLU A 1 602 ? 19.797 -50.188 -36.156 1 86.94 602 GLU A O 1
ATOM 4876 N N . GLU A 1 603 ? 20.156 -50.594 -33.969 1 85.06 603 GLU A N 1
ATOM 4877 C CA . GLU A 1 603 ? 19.141 -51.656 -33.969 1 85.06 603 GLU A CA 1
ATOM 4878 C C . GLU A 1 603 ? 18.391 -51.719 -32.656 1 85.06 603 GLU A C 1
ATOM 4880 O O . GLU A 1 603 ? 18.953 -51.406 -31.609 1 85.06 603 GLU A O 1
ATOM 4885 N N . LEU A 1 604 ? 17.156 -52 -32.719 1 86.25 604 LEU A N 1
ATOM 4886 C CA . LEU A 1 604 ? 16.359 -52.219 -31.531 1 86.25 604 LEU A CA 1
ATOM 4887 C C . LEU A 1 604 ? 16.219 -53.719 -31.234 1 86.25 604 LEU A C 1
ATOM 4889 O O . LEU A 1 604 ? 16.016 -54.5 -32.156 1 86.25 604 LEU A O 1
ATOM 4893 N N . SER A 1 605 ? 16.422 -54.062 -30.078 1 80.94 605 SER A N 1
ATOM 4894 C CA . SER A 1 605 ? 16.344 -55.469 -29.672 1 80.94 605 SER A CA 1
ATOM 4895 C C . SER A 1 605 ? 14.922 -56 -29.797 1 80.94 605 SER A C 1
ATOM 4897 O O . SER A 1 605 ? 13.961 -55.219 -29.719 1 80.94 605 SER A O 1
ATOM 4899 N N . SER A 1 606 ? 14.773 -57.312 -30 1 82.19 606 SER A N 1
ATOM 4900 C CA . SER A 1 606 ? 13.484 -58 -30.125 1 82.19 606 SER A CA 1
ATOM 4901 C C . SER A 1 606 ? 12.742 -58.031 -28.797 1 82.19 606 SER A C 1
ATOM 4903 O O . SER A 1 606 ? 11.531 -58.25 -28.75 1 82.19 606 SER A O 1
ATOM 4905 N N . SER A 1 607 ? 13.539 -57.688 -27.828 1 82.06 607 SER A N 1
ATOM 4906 C CA . SER A 1 607 ? 12.938 -57.688 -26.5 1 82.06 607 SER A CA 1
ATOM 4907 C C . SER A 1 607 ? 11.852 -56.625 -26.391 1 82.06 607 SER A C 1
ATOM 4909 O O . SER A 1 607 ? 10.953 -56.719 -25.547 1 82.06 607 SER A O 1
ATOM 4911 N N . ILE A 1 608 ? 11.844 -55.625 -27.172 1 83 608 ILE A N 1
ATOM 4912 C CA . ILE A 1 608 ? 10.875 -54.531 -27.125 1 83 608 ILE A CA 1
ATOM 4913 C C . ILE A 1 608 ? 9.484 -55.062 -27.453 1 83 608 ILE A C 1
ATOM 4915 O O . ILE A 1 608 ? 8.5 -54.656 -26.828 1 83 608 ILE A O 1
ATOM 4919 N N . GLY A 1 609 ? 9.367 -56.031 -28.391 1 82.38 609 GLY A N 1
ATOM 4920 C CA . GLY A 1 609 ? 8.078 -56.562 -28.812 1 82.38 609 GLY A CA 1
ATOM 4921 C C . GLY A 1 609 ? 7.461 -57.5 -27.781 1 82.38 609 GLY A C 1
ATOM 4922 O O . GLY A 1 609 ? 6.238 -57.531 -27.641 1 82.38 609 GLY A O 1
ATOM 4923 N N . TRP A 1 610 ? 8.336 -58.094 -26.984 1 81.75 610 TRP A N 1
ATOM 4924 C CA . TRP A 1 610 ? 7.828 -59.156 -26.109 1 81.75 610 TRP A CA 1
ATOM 4925 C C . TRP A 1 610 ? 7.582 -58.594 -24.703 1 81.75 610 TRP A C 1
ATOM 4927 O O . TRP A 1 610 ? 6.676 -59.062 -24 1 81.75 610 TRP A O 1
ATOM 4937 N N . HIS A 1 611 ? 8.328 -57.594 -24.359 1 85 611 HIS A N 1
ATOM 4938 C CA . HIS A 1 611 ? 8.312 -57.219 -22.953 1 85 611 HIS A CA 1
ATOM 4939 C C . HIS A 1 611 ? 7.656 -55.875 -22.734 1 85 611 HIS A C 1
ATOM 4941 O O . HIS A 1 611 ? 7.398 -55.469 -21.594 1 85 611 HIS A O 1
ATOM 4947 N N . ILE A 1 612 ? 7.387 -55.094 -23.719 1 88.56 612 ILE A N 1
ATOM 4948 C CA . ILE A 1 612 ? 6.754 -53.812 -23.578 1 88.56 612 ILE A CA 1
ATOM 4949 C C . ILE A 1 612 ? 5.395 -53.812 -24.266 1 88.56 612 ILE A C 1
ATOM 4951 O O . ILE A 1 612 ? 5.129 -52.969 -25.125 1 88.56 612 ILE A O 1
ATOM 4955 N N . THR A 1 613 ? 4.508 -54.594 -23.875 1 85.12 613 THR A N 1
ATOM 4956 C CA . THR A 1 613 ? 3.234 -54.812 -24.547 1 85.12 613 THR A CA 1
ATOM 4957 C C . THR A 1 613 ? 2.295 -53.625 -24.344 1 85.12 613 THR A C 1
ATOM 4959 O O . THR A 1 613 ? 1.341 -53.438 -25.109 1 85.12 613 THR A O 1
ATOM 4962 N N . GLY A 1 614 ? 2.518 -52.875 -23.375 1 89 614 GLY A N 1
ATOM 4963 C CA . GLY A 1 614 ? 1.626 -51.75 -23.078 1 89 614 GLY A CA 1
ATOM 4964 C C . GLY A 1 614 ? 2.021 -50.469 -23.797 1 89 614 GLY A C 1
ATOM 4965 O O . GLY A 1 614 ? 1.359 -49.438 -23.656 1 89 614 GLY A O 1
ATOM 4966 N N . LEU A 1 615 ? 2.973 -50.469 -24.672 1 93.19 615 LEU A N 1
ATOM 4967 C CA . LEU A 1 615 ? 3.531 -49.281 -25.312 1 93.19 615 LEU A CA 1
ATOM 4968 C C . LEU A 1 615 ? 2.512 -48.625 -26.234 1 93.19 615 LEU A C 1
ATOM 4970 O O . LEU A 1 615 ? 1.919 -49.312 -27.078 1 93.19 615 LEU A O 1
ATOM 4974 N N . VAL A 1 616 ? 2.289 -47.406 -26.109 1 95.38 616 VAL A N 1
ATOM 4975 C CA . VAL A 1 616 ? 1.306 -46.688 -26.891 1 95.38 616 VAL A CA 1
ATOM 4976 C C . VAL A 1 616 ? 2.018 -45.812 -27.922 1 95.38 616 VAL A C 1
ATOM 4978 O O . VAL A 1 616 ? 1.523 -45.625 -29.047 1 95.38 616 VAL A O 1
ATOM 4981 N N . LEU A 1 617 ? 3.188 -45.312 -27.516 1 96.06 617 LEU A N 1
ATOM 4982 C CA . LEU A 1 617 ? 3.922 -44.406 -28.391 1 96.06 617 LEU A CA 1
ATOM 4983 C C . LEU A 1 617 ? 5.383 -44.844 -28.5 1 96.06 617 LEU A C 1
ATOM 4985 O O . LEU A 1 617 ? 6.051 -45.031 -27.484 1 96.06 617 LEU A O 1
ATOM 4989 N N . LEU A 1 618 ? 5.867 -45 -29.734 1 95 618 LEU A N 1
ATOM 4990 C CA . LEU A 1 618 ? 7.277 -45.25 -30.031 1 95 618 LEU A CA 1
ATOM 4991 C C . LEU A 1 618 ? 7.816 -44.188 -31 1 95 618 LEU A C 1
ATOM 4993 O O . LEU A 1 618 ? 7.414 -44.156 -32.156 1 95 618 LEU A O 1
ATOM 4997 N N . ASP A 1 619 ? 8.695 -43.406 -30.5 1 96.06 619 ASP A N 1
ATOM 4998 C CA . ASP A 1 619 ? 9.227 -42.312 -31.297 1 96.06 619 ASP A CA 1
ATOM 4999 C C . ASP A 1 619 ? 10.68 -42.594 -31.703 1 96.06 619 ASP A C 1
ATOM 5001 O O . ASP A 1 619 ? 11.578 -42.562 -30.859 1 96.06 619 ASP A O 1
ATOM 5005 N N . LEU A 1 620 ? 10.953 -42.781 -32.938 1 95.06 620 LEU A N 1
ATOM 5006 C CA . LEU A 1 620 ? 12.289 -43 -33.469 1 95.06 620 LEU A CA 1
ATOM 5007 C C . LEU A 1 620 ? 12.609 -41.969 -34.562 1 95.06 620 LEU A C 1
ATOM 5009 O O . LEU A 1 620 ? 13.297 -42.281 -35.531 1 95.06 620 LEU A O 1
ATOM 5013 N N . ASN A 1 621 ? 12.094 -40.781 -34.406 1 93.38 621 ASN A N 1
ATOM 5014 C CA . ASN A 1 621 ? 12.32 -39.75 -35.375 1 93.38 621 ASN A CA 1
ATOM 5015 C C . ASN A 1 621 ? 13.805 -39.406 -35.5 1 93.38 621 ASN A C 1
ATOM 5017 O O . ASN A 1 621 ? 14.516 -39.344 -34.5 1 93.38 621 ASN A O 1
ATOM 5021 N N . ARG A 1 622 ? 14.281 -39.281 -36.656 1 93.38 622 ARG A N 1
ATOM 5022 C CA . ARG A 1 622 ? 15.609 -38.75 -37 1 93.38 622 ARG A CA 1
ATOM 5023 C C . ARG A 1 622 ? 16.703 -39.688 -36.469 1 93.38 622 ARG A C 1
ATOM 5025 O O . ARG A 1 622 ? 17.719 -39.219 -35.938 1 93.38 622 ARG A O 1
ATOM 5032 N N . CYS A 1 623 ? 16.406 -40.906 -36.312 1 93.5 623 CYS A N 1
ATOM 5033 C CA . CYS A 1 623 ? 17.438 -41.906 -36.094 1 93.5 623 CYS A CA 1
ATOM 5034 C C . CYS A 1 623 ? 18.125 -42.281 -37.375 1 93.5 623 CYS A C 1
ATOM 5036 O O . CYS A 1 623 ? 17.797 -43.281 -38 1 93.5 623 CYS A O 1
ATOM 5038 N N . LYS A 1 624 ? 19.125 -41.625 -37.75 1 90.38 624 LYS A N 1
ATOM 5039 C CA . LYS A 1 624 ? 19.75 -41.688 -39.094 1 90.38 624 LYS A CA 1
ATOM 5040 C C . LYS A 1 624 ? 20.5 -43 -39.281 1 90.38 624 LYS A C 1
ATOM 5042 O O . LYS A 1 624 ? 20.734 -43.406 -40.438 1 90.38 624 LYS A O 1
ATOM 5047 N N . VAL A 1 625 ? 20.859 -43.656 -38.188 1 91.06 625 VAL A N 1
ATOM 5048 C CA . VAL A 1 625 ? 21.703 -44.812 -38.344 1 91.06 625 VAL A CA 1
ATOM 5049 C C . VAL A 1 625 ? 20.859 -46.094 -38.188 1 91.06 625 VAL A C 1
ATOM 5051 O O . VAL A 1 625 ? 21.375 -47.188 -38.344 1 91.06 625 VAL A O 1
ATOM 5054 N N . LEU A 1 626 ? 19.641 -45.969 -37.938 1 91.88 626 LEU A N 1
ATOM 5055 C CA . LEU A 1 626 ? 18.766 -47.094 -37.781 1 91.88 626 LEU A CA 1
ATOM 5056 C C . LEU A 1 626 ? 18.594 -47.844 -39.094 1 91.88 626 LEU A C 1
ATOM 5058 O O . LEU A 1 626 ? 18.188 -47.25 -40.094 1 91.88 626 LEU A O 1
ATOM 5062 N N . THR A 1 627 ? 18.875 -49.156 -39.094 1 88.75 627 THR A N 1
ATOM 5063 C CA . THR A 1 627 ? 18.859 -49.906 -40.344 1 88.75 627 THR A CA 1
ATOM 5064 C C . THR A 1 627 ? 17.625 -50.812 -40.406 1 88.75 627 THR A C 1
ATOM 5066 O O . THR A 1 627 ? 17.125 -51.125 -41.5 1 88.75 627 THR A O 1
ATOM 5069 N N . CYS A 1 628 ? 17.266 -51.281 -39.219 1 87.31 628 CYS A N 1
ATOM 5070 C CA . CYS A 1 628 ? 16.125 -52.156 -39.281 1 87.31 628 CYS A CA 1
ATOM 5071 C C . CYS A 1 628 ? 15.297 -52.062 -38 1 87.31 628 CYS A C 1
ATOM 5073 O O . CYS A 1 628 ? 15.828 -51.688 -36.938 1 87.31 628 CYS A O 1
ATOM 5075 N N . LEU A 1 629 ? 14.039 -52.344 -38.062 1 89.62 629 LEU A N 1
ATOM 5076 C CA . LEU A 1 629 ? 13.148 -52.469 -36.906 1 89.62 629 LEU A CA 1
ATOM 5077 C C . LEU A 1 629 ? 13.016 -53.938 -36.5 1 89.62 629 LEU A C 1
ATOM 5079 O O . LEU A 1 629 ? 13.258 -54.844 -37.281 1 89.62 629 LEU A O 1
ATOM 5083 N N . PRO A 1 630 ? 12.656 -54.094 -35.281 1 87.5 630 PRO A N 1
ATOM 5084 C CA . PRO A 1 630 ? 12.484 -55.469 -34.844 1 87.5 630 PRO A CA 1
ATOM 5085 C C . PRO A 1 630 ? 11.328 -56.188 -35.562 1 87.5 630 PRO A C 1
ATOM 5087 O O . PRO A 1 630 ? 10.289 -55.562 -35.812 1 87.5 630 PRO A O 1
ATOM 5090 N N . THR A 1 631 ? 11.484 -57.5 -35.844 1 86.12 631 THR A N 1
ATOM 5091 C CA . THR A 1 631 ? 10.5 -58.281 -36.594 1 86.12 631 THR A CA 1
ATOM 5092 C C . THR A 1 631 ? 9.242 -58.531 -35.781 1 86.12 631 THR A C 1
ATOM 5094 O O . THR A 1 631 ? 8.172 -58.781 -36.312 1 86.12 631 THR A O 1
ATOM 5097 N N . CYS A 1 632 ? 9.492 -58.344 -34.531 1 86.81 632 CYS A N 1
ATOM 5098 C CA . CYS A 1 632 ? 8.367 -58.625 -33.625 1 86.81 632 CYS A CA 1
ATOM 5099 C C . CYS A 1 632 ? 7.633 -57.312 -33.281 1 86.81 632 CYS A C 1
ATOM 5101 O O . CYS A 1 632 ? 6.957 -57.25 -32.25 1 86.81 632 CYS A O 1
ATOM 5103 N N . ILE A 1 633 ? 7.695 -56.281 -34.031 1 88.88 633 ILE A N 1
ATOM 5104 C CA . ILE A 1 633 ? 7.051 -55 -33.75 1 88.88 633 ILE A CA 1
ATOM 5105 C C . ILE A 1 633 ? 5.539 -55.188 -33.688 1 88.88 633 ILE A C 1
ATOM 5107 O O . ILE A 1 633 ? 4.836 -54.406 -33.031 1 88.88 633 ILE A O 1
ATOM 5111 N N . PHE A 1 634 ? 5.035 -56.344 -34.438 1 89.62 634 PHE A N 1
ATOM 5112 C CA . PHE A 1 634 ? 3.604 -56.625 -34.5 1 89.62 634 PHE A CA 1
ATOM 5113 C C . PHE A 1 634 ? 3.068 -57.094 -33.156 1 89.62 634 PHE A C 1
ATOM 5115 O O . PHE A 1 634 ? 1.856 -57.094 -32.938 1 89.62 634 PHE A O 1
ATOM 5122 N N . LYS A 1 635 ? 3.941 -57.375 -32.25 1 90.12 635 LYS A N 1
ATOM 5123 C CA . LYS A 1 635 ? 3.533 -57.844 -30.922 1 90.12 635 LYS A CA 1
ATOM 5124 C C . LYS A 1 635 ? 3.1 -56.688 -30.031 1 90.12 635 LYS A C 1
ATOM 5126 O O . LYS A 1 635 ? 2.449 -56.875 -29.016 1 90.12 635 LYS A O 1
ATOM 5131 N N . LEU A 1 636 ? 3.455 -55.531 -30.391 1 92.06 636 LEU A N 1
ATOM 5132 C CA . LEU A 1 636 ? 3.027 -54.344 -29.656 1 92.06 636 LEU A CA 1
ATOM 5133 C C . LEU A 1 636 ? 1.579 -54 -29.984 1 92.06 636 LEU A C 1
ATOM 5135 O O . LEU A 1 636 ? 1.317 -53.031 -30.719 1 92.06 636 LEU A O 1
ATOM 5139 N N . LYS A 1 637 ? 0.676 -54.594 -29.344 1 90.38 637 LYS A N 1
ATOM 5140 C CA . LYS A 1 637 ? -0.743 -54.5 -29.672 1 90.38 637 LYS A CA 1
ATOM 5141 C C . LYS A 1 637 ? -1.342 -53.188 -29.234 1 90.38 637 LYS A C 1
ATOM 5143 O O . LYS A 1 637 ? -2.361 -52.75 -29.781 1 90.38 637 LYS A O 1
ATOM 5148 N N . SER A 1 638 ? -0.731 -52.562 -28.297 1 93.5 638 SER A N 1
ATOM 5149 C CA . SER A 1 638 ? -1.289 -51.312 -27.781 1 93.5 638 SER A CA 1
ATOM 5150 C C . SER A 1 638 ? -0.707 -50.094 -28.5 1 93.5 638 SER A C 1
ATOM 5152 O O . SER A 1 638 ? -1.093 -48.969 -28.219 1 93.5 638 SER A O 1
ATOM 5154 N N . LEU A 1 639 ? 0.188 -50.281 -29.453 1 94.31 639 LEU A N 1
ATOM 5155 C CA . LEU A 1 639 ? 0.888 -49.188 -30.125 1 94.31 639 LEU A CA 1
ATOM 5156 C C . LEU A 1 639 ? -0.075 -48.375 -30.969 1 94.31 639 LEU A C 1
ATOM 5158 O O . LEU A 1 639 ? -0.771 -48.906 -31.828 1 94.31 639 LEU A O 1
ATOM 5162 N N . LYS A 1 640 ? -0.172 -47.125 -30.766 1 95.31 640 LYS A N 1
ATOM 5163 C CA . LYS A 1 640 ? -1.049 -46.219 -31.516 1 95.31 640 LYS A CA 1
ATOM 5164 C C . LYS A 1 640 ? -0.246 -45.344 -32.469 1 95.31 640 LYS A C 1
ATOM 5166 O O . LYS A 1 640 ? -0.729 -44.938 -33.531 1 95.31 640 LYS A O 1
ATOM 5171 N N . TYR A 1 641 ? 0.984 -45 -32 1 95.5 641 TYR A N 1
ATOM 5172 C CA . TYR A 1 641 ? 1.804 -44.062 -32.75 1 95.5 641 TYR A CA 1
ATOM 5173 C C . TYR A 1 641 ? 3.197 -44.625 -33 1 95.5 641 TYR A C 1
ATOM 5175 O O . TYR A 1 641 ? 3.902 -45 -32.062 1 95.5 641 TYR A O 1
ATOM 5183 N N . LEU A 1 642 ? 3.621 -44.719 -34.219 1 95.56 642 LEU A N 1
ATOM 5184 C CA . LEU A 1 642 ? 4.969 -45.125 -34.594 1 95.56 642 LEU A CA 1
ATOM 5185 C C . LEU A 1 642 ? 5.605 -44.094 -35.531 1 95.56 642 LEU A C 1
ATOM 5187 O O . LEU A 1 642 ? 5.199 -43.969 -36.688 1 95.56 642 LEU A O 1
ATOM 5191 N N . PHE A 1 643 ? 6.602 -43.438 -35.031 1 95.81 643 PHE A N 1
ATOM 5192 C CA . PHE A 1 643 ? 7.234 -42.344 -35.781 1 95.81 643 PHE A CA 1
ATOM 5193 C C . PHE A 1 643 ? 8.633 -42.75 -36.25 1 95.81 643 PHE A C 1
ATOM 5195 O O . PHE A 1 643 ? 9.5 -43.031 -35.406 1 95.81 643 PHE A O 1
ATOM 5202 N N . LEU A 1 644 ? 8.891 -42.75 -37.5 1 95.19 644 LEU A N 1
ATOM 5203 C CA . LEU A 1 644 ? 10.188 -43.094 -38.062 1 95.19 644 LEU A CA 1
ATOM 5204 C C . LEU A 1 644 ? 10.625 -42.031 -39.094 1 95.19 644 LEU A C 1
ATOM 5206 O O . LEU A 1 644 ? 11.336 -42.344 -40.031 1 95.19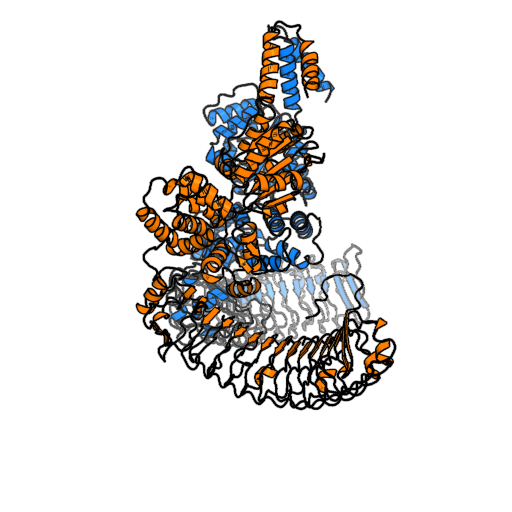 644 LEU A O 1
ATOM 5210 N N . SER A 1 645 ? 10.188 -40.812 -38.844 1 93.94 645 SER A N 1
ATOM 5211 C CA . SER A 1 645 ? 10.516 -39.75 -39.781 1 93.94 645 SER A CA 1
ATOM 5212 C C . SER A 1 645 ? 12.008 -39.469 -39.812 1 93.94 645 SER A C 1
ATOM 5214 O O . SER A 1 645 ? 12.648 -39.375 -38.75 1 93.94 645 SER A O 1
ATOM 5216 N N . GLY A 1 646 ? 12.57 -39.438 -40.875 1 92.31 646 GLY A N 1
ATOM 5217 C CA . GLY A 1 646 ? 13.953 -39.031 -41.062 1 92.31 646 GLY A CA 1
ATOM 5218 C C . GLY A 1 646 ? 14.938 -40.156 -40.812 1 92.31 646 GLY A C 1
ATOM 5219 O O . GLY A 1 646 ? 16.125 -39.938 -40.594 1 92.31 646 GLY A O 1
ATOM 5220 N N . CYS A 1 647 ? 14.516 -41.406 -40.75 1 93.88 647 CYS A N 1
ATOM 5221 C CA . CYS A 1 647 ? 15.398 -42.562 -40.656 1 93.88 647 CYS A CA 1
ATOM 5222 C C . CYS A 1 647 ? 15.938 -42.906 -42.031 1 93.88 647 CYS A C 1
ATOM 5224 O O . CYS A 1 647 ? 15.461 -43.844 -42.688 1 93.88 647 CYS A O 1
ATOM 5226 N N . SER A 1 648 ? 17.016 -42.312 -42.469 1 90.75 648 SER A N 1
ATOM 5227 C CA . SER A 1 648 ? 17.484 -42.312 -43.844 1 90.75 648 SER A CA 1
ATOM 5228 C C . SER A 1 648 ? 18.078 -43.656 -44.219 1 90.75 648 SER A C 1
ATOM 5230 O O . SER A 1 648 ? 18.141 -44 -45.406 1 90.75 648 SER A O 1
ATOM 5232 N N . LYS A 1 649 ? 18.453 -44.531 -43.281 1 91.75 649 LYS A N 1
ATOM 5233 C CA . LYS A 1 649 ? 19.078 -45.812 -43.594 1 91.75 649 LYS A CA 1
ATOM 5234 C C . LYS A 1 649 ? 18.094 -46.969 -43.5 1 91.75 649 LYS A C 1
ATOM 5236 O O . LYS A 1 649 ? 18.453 -48.094 -43.75 1 91.75 649 LYS A O 1
ATOM 5241 N N . LEU A 1 650 ? 16.969 -46.625 -43.094 1 92.69 650 LEU A N 1
ATOM 5242 C CA . LEU A 1 650 ? 15.953 -47.656 -43 1 92.69 650 LEU A CA 1
ATOM 5243 C C . LEU A 1 650 ? 15.469 -48.094 -44.375 1 92.69 650 LEU A C 1
ATOM 5245 O O . LEU A 1 650 ? 14.805 -47.312 -45.062 1 92.69 650 LEU A O 1
ATOM 5249 N N . GLU A 1 651 ? 15.656 -49.312 -44.75 1 89.44 651 GLU A N 1
ATOM 5250 C CA . GLU A 1 651 ? 15.391 -49.75 -46.125 1 89.44 651 GLU A CA 1
ATOM 5251 C C . GLU A 1 651 ? 14.133 -50.625 -46.188 1 89.44 651 GLU A C 1
ATOM 5253 O O . GLU A 1 651 ? 13.477 -50.688 -47.25 1 89.44 651 GLU A O 1
ATOM 5258 N N . ASN A 1 652 ? 13.883 -51.281 -45.062 1 88.88 652 ASN A N 1
ATOM 5259 C CA . ASN A 1 652 ? 12.742 -52.188 -45.094 1 88.88 652 ASN A CA 1
ATOM 5260 C C . ASN A 1 652 ? 11.859 -52 -43.875 1 88.88 652 ASN A C 1
ATOM 5262 O O . ASN A 1 652 ? 12.359 -51.75 -42.781 1 88.88 652 ASN A O 1
ATOM 5266 N N . PHE A 1 653 ? 10.594 -52.062 -44.062 1 91.75 653 PHE A N 1
ATOM 5267 C CA . PHE A 1 653 ? 9.633 -52.156 -42.969 1 91.75 653 PHE A CA 1
ATOM 5268 C C . PHE A 1 653 ? 9.305 -53.625 -42.656 1 91.75 653 PHE A C 1
ATOM 5270 O O . PHE A 1 653 ? 9.156 -54.438 -43.562 1 91.75 653 PHE A O 1
ATOM 5277 N N . PRO A 1 654 ? 9.234 -54 -41.5 1 89.38 654 PRO A N 1
ATOM 5278 C CA . PRO A 1 654 ? 9.078 -55.406 -41.156 1 89.38 654 PRO A CA 1
ATOM 5279 C C . PRO A 1 654 ? 7.711 -55.969 -41.562 1 89.38 654 PRO A C 1
ATOM 5281 O O . PRO A 1 654 ? 6.746 -55.219 -41.656 1 89.38 654 PRO A O 1
ATOM 5284 N N . GLU A 1 655 ? 7.758 -57.375 -41.688 1 90.62 655 GLU A N 1
ATOM 5285 C CA . GLU A 1 655 ? 6.512 -58.062 -41.969 1 90.62 655 GLU A CA 1
ATOM 5286 C C . GLU A 1 655 ? 5.617 -58.125 -40.75 1 90.62 655 GLU A C 1
ATOM 5288 O O . GLU A 1 655 ? 6.105 -58.344 -39.625 1 90.62 655 GLU A O 1
ATOM 5293 N N . ILE A 1 656 ? 4.406 -57.969 -40.938 1 91.38 656 ILE A N 1
ATOM 5294 C CA . ILE A 1 656 ? 3.434 -58 -39.875 1 91.38 656 ILE A CA 1
ATOM 5295 C C . ILE A 1 656 ? 2.703 -59.344 -39.844 1 91.38 656 ILE A C 1
ATOM 5297 O O . ILE A 1 656 ? 1.896 -59.625 -40.75 1 91.38 656 ILE A O 1
ATOM 5301 N N . MET A 1 657 ? 2.949 -60.125 -38.844 1 89.69 657 MET A N 1
ATOM 5302 C CA . MET A 1 657 ? 2.416 -61.469 -38.781 1 89.69 657 MET A CA 1
ATOM 5303 C C . MET A 1 657 ? 1.063 -61.5 -38.094 1 89.69 657 MET A C 1
ATOM 5305 O O . MET A 1 657 ? 0.295 -62.438 -38.25 1 89.69 657 MET A O 1
ATOM 5309 N N . GLU A 1 658 ? 0.873 -60.562 -37.25 1 92.06 658 GLU A N 1
ATOM 5310 C CA . GLU A 1 658 ? -0.391 -60.469 -36.531 1 92.06 658 GLU A CA 1
ATOM 5311 C C . GLU A 1 658 ? -1.01 -59.094 -36.688 1 92.06 658 GLU A C 1
ATOM 5313 O O . GLU A 1 658 ? -0.295 -58.094 -36.875 1 92.06 658 GLU A O 1
ATOM 5318 N N . ASP A 1 659 ? -2.348 -59.031 -36.5 1 91.94 659 ASP A N 1
ATOM 5319 C CA . ASP A 1 659 ? -3.074 -57.781 -36.719 1 91.94 659 ASP A CA 1
ATOM 5320 C C . ASP A 1 659 ? -2.746 -56.75 -35.625 1 91.94 659 ASP A C 1
ATOM 5322 O O . ASP A 1 659 ? -2.703 -57.094 -34.438 1 91.94 659 ASP A O 1
ATOM 5326 N N . MET A 1 660 ? -2.43 -55.625 -36.031 1 91.88 660 MET A N 1
ATOM 5327 C CA . MET A 1 660 ? -2.273 -54.469 -35.156 1 91.88 660 MET A CA 1
ATOM 5328 C C . MET A 1 660 ? -3.475 -53.531 -35.281 1 91.88 660 MET A C 1
ATOM 5330 O O . MET A 1 660 ? -3.506 -52.656 -36.156 1 91.88 660 MET A O 1
ATOM 5334 N N . GLU A 1 661 ? -4.367 -53.625 -34.438 1 91.81 661 GLU A N 1
ATOM 5335 C CA . GLU A 1 661 ? -5.656 -52.938 -34.531 1 91.81 661 GLU A CA 1
ATOM 5336 C C . GLU A 1 661 ? -5.574 -51.5 -34 1 91.81 661 GLU A C 1
ATOM 5338 O O . GLU A 1 661 ? -6.375 -50.656 -34.344 1 91.81 661 GLU A O 1
ATOM 5343 N N . ASN A 1 662 ? -4.543 -51.219 -33.219 1 93.88 662 ASN A N 1
ATOM 5344 C CA . ASN A 1 662 ? -4.562 -49.938 -32.5 1 93.88 662 ASN A CA 1
ATOM 5345 C C . ASN A 1 662 ? -3.656 -48.906 -33.156 1 93.88 662 ASN A C 1
ATOM 5347 O O . ASN A 1 662 ? -3.711 -47.719 -32.812 1 93.88 662 ASN A O 1
ATOM 5351 N N . LEU A 1 663 ? -2.848 -49.25 -34.125 1 94.44 663 LEU A N 1
ATOM 5352 C CA . LEU A 1 663 ? -1.932 -48.312 -34.75 1 94.44 663 LEU A CA 1
ATOM 5353 C C . LEU A 1 663 ? -2.695 -47.281 -35.562 1 94.44 663 LEU A C 1
ATOM 5355 O O . LEU A 1 663 ? -3.33 -47.625 -36.562 1 94.44 663 LEU A O 1
ATOM 5359 N N . LYS A 1 664 ? -2.629 -46.031 -35.25 1 94.94 664 LYS A N 1
ATOM 5360 C CA . LYS A 1 664 ? -3.402 -45 -35.906 1 94.94 664 LYS A CA 1
ATOM 5361 C C . LYS A 1 664 ? -2.527 -44.156 -36.844 1 94.94 664 LYS A C 1
ATOM 5363 O O . LYS A 1 664 ? -2.957 -43.812 -37.938 1 94.94 664 LYS A O 1
ATOM 5368 N N . GLU A 1 665 ? -1.291 -43.938 -36.375 1 95.25 665 GLU A N 1
ATOM 5369 C CA . GLU A 1 665 ? -0.411 -43.094 -37.219 1 95.25 665 GLU A CA 1
ATOM 5370 C C . GLU A 1 665 ? 0.933 -43.781 -37.438 1 95.25 665 GLU A C 1
ATOM 5372 O O . GLU A 1 665 ? 1.565 -44.25 -36.5 1 95.25 665 GLU A O 1
ATOM 5377 N N . LEU A 1 666 ? 1.349 -43.812 -38.656 1 94.94 666 LEU A N 1
ATOM 5378 C CA . LEU A 1 666 ? 2.648 -44.344 -39.094 1 94.94 666 LEU A CA 1
ATOM 5379 C C . LEU A 1 666 ? 3.385 -43.344 -39.938 1 94.94 666 LEU A C 1
ATOM 5381 O O . LEU A 1 666 ? 2.971 -43.062 -41.094 1 94.94 666 LEU A O 1
ATOM 5385 N N . LEU A 1 667 ? 4.418 -42.844 -39.406 1 95.31 667 LEU A N 1
ATOM 5386 C CA . LEU A 1 667 ? 5.207 -41.844 -40.156 1 95.31 667 LEU A CA 1
ATOM 5387 C C . LEU A 1 667 ? 6.492 -42.469 -40.688 1 95.31 667 LEU A C 1
ATOM 5389 O O . LEU A 1 667 ? 7.34 -42.906 -39.906 1 95.31 667 LEU A O 1
ATOM 5393 N N . LEU A 1 668 ? 6.676 -42.469 -41.969 1 94.44 668 LEU A N 1
ATOM 5394 C CA . LEU A 1 668 ? 7.848 -43.062 -42.594 1 94.44 668 LEU A CA 1
ATOM 5395 C C . LEU A 1 668 ? 8.508 -42.062 -43.531 1 94.44 668 LEU A C 1
ATOM 5397 O O . LEU A 1 668 ? 9.227 -42.438 -44.469 1 94.44 668 LEU A O 1
ATOM 5401 N N . ASP A 1 669 ? 8.195 -40.812 -43.375 1 92.31 669 ASP A N 1
ATOM 5402 C CA . ASP A 1 669 ? 8.695 -39.812 -44.281 1 92.31 669 ASP A CA 1
ATOM 5403 C C . ASP A 1 669 ? 10.219 -39.719 -44.219 1 92.31 669 ASP A C 1
ATOM 5405 O O . ASP A 1 669 ? 10.812 -39.812 -43.156 1 92.31 669 ASP A O 1
ATOM 5409 N N . GLY A 1 670 ? 10.82 -39.594 -45.281 1 91.38 670 GLY A N 1
ATOM 5410 C CA . GLY A 1 670 ? 12.258 -39.406 -45.375 1 91.38 670 GLY A CA 1
ATOM 5411 C C . GLY A 1 670 ? 13.047 -40.688 -45.188 1 91.38 670 GLY A C 1
ATOM 5412 O O . GLY A 1 670 ? 14.211 -40.656 -44.781 1 91.38 670 GLY A O 1
ATOM 5413 N N . THR A 1 671 ? 12.484 -41.875 -45.281 1 93.12 671 THR A N 1
ATOM 5414 C CA . THR A 1 671 ? 13.18 -43.156 -45.188 1 93.12 671 THR A CA 1
ATOM 5415 C C . THR A 1 671 ? 13.648 -43.656 -46.531 1 93.12 671 THR A C 1
ATOM 5417 O O . THR A 1 671 ? 13.336 -43.031 -47.562 1 93.12 671 THR A O 1
ATOM 5420 N N . SER A 1 672 ? 14.492 -44.75 -46.562 1 91.5 672 SER A N 1
ATOM 5421 C CA . SER A 1 672 ? 14.977 -45.344 -47.812 1 91.5 672 SER A CA 1
ATOM 5422 C C . SER A 1 672 ? 14.211 -46.594 -48.156 1 91.5 672 SER A C 1
ATOM 5424 O O . SER A 1 672 ? 14.766 -47.531 -48.75 1 91.5 672 SER A O 1
ATOM 5426 N N . ILE A 1 673 ? 13.023 -46.656 -47.719 1 91.94 673 ILE A N 1
ATOM 5427 C CA . ILE A 1 673 ? 12.195 -47.812 -47.969 1 91.94 673 ILE A CA 1
ATOM 5428 C C . ILE A 1 673 ? 11.867 -47.938 -49.469 1 91.94 673 ILE A C 1
ATOM 5430 O O . ILE A 1 673 ? 11.438 -46.938 -50.062 1 91.94 673 ILE A O 1
ATOM 5434 N N . GLU A 1 674 ? 12.023 -49.062 -50 1 88.56 674 GLU A N 1
ATOM 5435 C CA . GLU A 1 674 ? 11.797 -49.281 -51.438 1 88.56 674 GLU A CA 1
ATOM 5436 C C . GLU A 1 674 ? 10.383 -49.781 -51.719 1 88.56 674 GLU A C 1
ATOM 5438 O O . GLU A 1 674 ? 9.773 -49.438 -52.719 1 88.56 674 GLU A O 1
ATOM 5443 N N . ALA A 1 675 ? 9.984 -50.656 -50.844 1 88 675 ALA A N 1
ATOM 5444 C CA . ALA A 1 675 ? 8.641 -51.219 -51 1 88 675 ALA A CA 1
ATOM 5445 C C . ALA A 1 675 ? 8.07 -51.594 -49.625 1 88 675 ALA A C 1
ATOM 5447 O O . ALA A 1 675 ? 8.812 -52.062 -48.75 1 88 675 ALA A O 1
ATOM 5448 N N . LEU A 1 676 ? 6.844 -51.406 -49.438 1 90.5 676 LEU A N 1
ATOM 5449 C CA . LEU A 1 676 ? 6.172 -51.844 -48.219 1 90.5 676 LEU A CA 1
ATOM 5450 C C . LEU A 1 676 ? 5.75 -53.312 -48.344 1 90.5 676 LEU A C 1
ATOM 5452 O O . LEU A 1 676 ? 5.445 -53.781 -49.438 1 90.5 676 LEU A O 1
ATOM 5456 N N . PRO A 1 677 ? 5.789 -54 -47.281 1 89.38 677 PRO A N 1
ATOM 5457 C CA . PRO A 1 677 ? 5.391 -55.406 -47.344 1 89.38 677 PRO A CA 1
ATOM 5458 C C . PRO A 1 677 ? 3.895 -55.594 -47.562 1 89.38 677 PRO A C 1
ATOM 5460 O O . PRO A 1 677 ? 3.104 -54.688 -47.25 1 89.38 677 PRO A O 1
ATOM 5463 N N . PHE A 1 678 ? 3.492 -56.812 -48.062 1 87.88 678 PHE A N 1
ATOM 5464 C CA . PHE A 1 678 ? 2.094 -57.125 -48.344 1 87.88 678 PHE A CA 1
ATOM 5465 C C . PHE A 1 678 ? 1.296 -57.25 -47.031 1 87.88 678 PHE A C 1
ATOM 5467 O O . PHE A 1 678 ? 0.081 -57.031 -47.031 1 87.88 678 PHE A O 1
ATOM 5474 N N . SER A 1 679 ? 2.057 -57.406 -46.062 1 91.38 679 SER A N 1
ATOM 5475 C CA . SER A 1 679 ? 1.408 -57.594 -44.75 1 91.38 679 SER A CA 1
ATOM 5476 C C . SER A 1 679 ? 0.966 -56.25 -44.156 1 91.38 679 SER A C 1
ATOM 5478 O O . SER A 1 679 ? 0.435 -56.219 -43.062 1 91.38 679 SER A O 1
ATOM 5480 N N . ILE A 1 680 ? 1.118 -55.156 -44.844 1 90.12 680 ILE A N 1
ATOM 5481 C CA . ILE A 1 680 ? 0.75 -53.844 -44.344 1 90.12 680 ILE A CA 1
ATOM 5482 C C . ILE A 1 680 ? -0.761 -53.781 -44.125 1 90.12 680 ILE A C 1
ATOM 5484 O O . ILE A 1 680 ? -1.252 -52.938 -43.375 1 90.12 680 ILE A O 1
ATOM 5488 N N . GLU A 1 681 ? -1.504 -54.75 -44.844 1 88.38 681 GLU A N 1
ATOM 5489 C CA . GLU A 1 681 ? -2.959 -54.812 -44.719 1 88.38 681 GLU A CA 1
ATOM 5490 C C . GLU A 1 681 ? -3.387 -55.188 -43.312 1 88.38 681 GLU A C 1
ATOM 5492 O O . GLU A 1 681 ? -4.527 -54.938 -42.906 1 88.38 681 GLU A O 1
ATOM 5497 N N . ARG A 1 682 ? -2.457 -55.625 -42.594 1 92.19 682 ARG A N 1
ATOM 5498 C CA . ARG A 1 682 ? -2.766 -56.094 -41.219 1 92.19 682 ARG A CA 1
ATOM 5499 C C . ARG A 1 682 ? -2.74 -54.938 -40.25 1 92.19 682 ARG A C 1
ATOM 5501 O O . ARG A 1 682 ? -3.068 -55.125 -39.062 1 92.19 682 ARG A O 1
ATOM 5508 N N . LEU A 1 683 ? -2.336 -53.875 -40.656 1 93.62 683 LEU A N 1
ATOM 5509 C CA . LEU A 1 683 ? -2.453 -52.656 -39.812 1 93.62 683 LEU A CA 1
ATOM 5510 C C . LEU A 1 683 ? -3.865 -52.094 -39.906 1 93.62 683 LEU A C 1
ATOM 5512 O O . LEU A 1 683 ? -4.066 -51 -40.438 1 93.62 683 LEU A O 1
ATOM 5516 N N . LYS A 1 684 ? -4.773 -52.719 -39.375 1 90.38 684 LYS A N 1
ATOM 5517 C CA . LYS A 1 684 ? -6.203 -52.469 -39.531 1 90.38 684 LYS A CA 1
ATOM 5518 C C . LYS A 1 684 ? -6.602 -51.125 -38.938 1 90.38 684 LYS A C 1
ATOM 5520 O O . LYS A 1 684 ? -7.59 -50.531 -39.375 1 90.38 684 LYS A O 1
ATOM 5525 N N . GLY A 1 685 ? -5.895 -50.656 -38 1 91.5 685 GLY A N 1
ATOM 5526 C CA . GLY A 1 685 ? -6.266 -49.406 -37.344 1 91.5 685 GLY A CA 1
ATOM 5527 C C . GLY A 1 685 ? -5.578 -48.219 -37.969 1 91.5 685 GLY A C 1
ATOM 5528 O O . GLY A 1 685 ? -5.789 -47.094 -37.5 1 91.5 685 GLY A O 1
ATOM 5529 N N . LEU A 1 686 ? -4.844 -48.281 -39 1 93.25 686 LEU A N 1
ATOM 5530 C CA . LEU A 1 686 ? -3.992 -47.219 -39.531 1 93.25 686 LEU A CA 1
ATOM 5531 C C . LEU A 1 686 ? -4.828 -46.125 -40.188 1 93.25 686 LEU A C 1
ATOM 5533 O O . LEU A 1 686 ? -5.559 -46.375 -41.156 1 93.25 686 LEU A O 1
ATOM 5537 N N . GLY A 1 687 ? -4.75 -44.938 -39.656 1 91.38 687 GLY A N 1
ATOM 5538 C CA . GLY A 1 687 ? -5.496 -43.812 -40.188 1 91.38 687 GLY A CA 1
ATOM 5539 C C . GLY A 1 687 ? -4.645 -42.875 -41.031 1 91.38 687 GLY A C 1
ATOM 5540 O O . GLY A 1 687 ? -5.141 -42.25 -41.969 1 91.38 687 GLY A O 1
ATOM 5541 N N . LEU A 1 688 ? -3.371 -42.812 -40.625 1 93.19 688 LEU A N 1
ATOM 5542 C CA . LEU A 1 688 ? -2.465 -41.938 -41.312 1 93.19 688 LEU A CA 1
ATOM 5543 C C . LEU A 1 688 ? -1.169 -42.656 -41.688 1 93.19 688 LEU A C 1
ATOM 5545 O O . LEU A 1 688 ? -0.521 -43.25 -40.812 1 93.19 688 LEU A O 1
ATOM 5549 N N . LEU A 1 689 ? -0.824 -42.656 -42.969 1 92.88 689 LEU A N 1
ATOM 5550 C CA . LEU A 1 689 ? 0.456 -43.125 -43.469 1 92.88 689 LEU A CA 1
ATOM 5551 C C . LEU A 1 689 ? 1.204 -42.031 -44.219 1 92.88 689 LEU A C 1
ATOM 5553 O O . LEU A 1 689 ? 0.742 -41.562 -45.25 1 92.88 689 LEU A O 1
ATOM 5557 N N . ASN A 1 690 ? 2.295 -41.688 -43.625 1 93.81 690 ASN A N 1
ATOM 5558 C CA . ASN A 1 690 ? 3.102 -40.625 -44.219 1 93.81 690 ASN A CA 1
ATOM 5559 C C . ASN A 1 690 ? 4.402 -41.188 -44.812 1 93.81 690 ASN A C 1
ATOM 5561 O O . ASN A 1 690 ? 5.258 -41.656 -44.062 1 93.81 690 ASN A O 1
ATOM 5565 N N . MET A 1 691 ? 4.594 -41.094 -46.062 1 92.62 691 MET A N 1
ATOM 5566 C CA . MET A 1 691 ? 5.812 -41.5 -46.75 1 92.62 691 MET A CA 1
ATOM 5567 C C . MET A 1 691 ? 6.375 -40.375 -47.594 1 92.62 691 MET A C 1
ATOM 5569 O O . MET A 1 691 ? 6.844 -40.594 -48.719 1 92.62 691 MET A O 1
ATOM 5573 N N . ARG A 1 692 ? 6.23 -39.219 -47.031 1 89.88 692 ARG A N 1
ATOM 5574 C CA . ARG A 1 692 ? 6.707 -38.031 -47.75 1 89.88 692 ARG A CA 1
ATOM 5575 C C . ARG A 1 692 ? 8.211 -38.125 -48 1 89.88 692 ARG A C 1
ATOM 5577 O O . ARG A 1 692 ? 8.969 -38.531 -47.125 1 89.88 692 ARG A O 1
ATOM 5584 N N . LYS A 1 693 ? 8.734 -37.875 -49.219 1 88.81 693 LYS A N 1
ATOM 5585 C CA . LYS A 1 693 ? 10.141 -37.75 -49.594 1 88.81 693 LYS A CA 1
ATOM 5586 C C . LYS A 1 693 ? 10.867 -39.062 -49.5 1 88.81 693 LYS A C 1
ATOM 5588 O O . LYS A 1 693 ? 12.039 -39.125 -49.125 1 88.81 693 LYS A O 1
ATOM 5593 N N . CYS A 1 694 ? 10.148 -40.188 -49.594 1 91.44 694 CYS A N 1
ATOM 5594 C CA . CYS A 1 694 ? 10.781 -41.469 -49.781 1 91.44 694 CYS A CA 1
ATOM 5595 C C . CYS A 1 694 ? 11.242 -41.656 -51.219 1 91.44 694 CYS A C 1
ATOM 5597 O O . CYS A 1 694 ? 10.516 -42.25 -52.031 1 91.44 694 CYS A O 1
ATOM 5599 N N . LYS A 1 695 ? 12.406 -41.312 -51.562 1 86.56 695 LYS A N 1
ATOM 5600 C CA . LYS A 1 695 ? 12.906 -41.188 -52.906 1 86.56 695 LYS A CA 1
ATOM 5601 C C . LYS A 1 695 ? 13.078 -42.562 -53.562 1 86.56 695 LYS A C 1
ATOM 5603 O O . LYS A 1 695 ? 13.008 -42.719 -54.781 1 86.56 695 LYS A O 1
ATOM 5608 N N . LYS A 1 696 ? 13.211 -43.594 -52.781 1 89.06 696 LYS A N 1
ATOM 5609 C CA . LYS A 1 696 ? 13.5 -44.938 -53.312 1 89.06 696 LYS A CA 1
ATOM 5610 C C . LYS A 1 696 ? 12.227 -45.781 -53.438 1 89.06 696 LYS A C 1
ATOM 5612 O O . LYS A 1 696 ? 12.266 -46.906 -53.906 1 89.06 696 LYS A O 1
ATOM 5617 N N . LEU A 1 697 ? 11.203 -45.219 -53.031 1 90.5 697 LEU A N 1
ATOM 5618 C CA . LEU A 1 697 ? 9.945 -45.969 -53.062 1 90.5 697 LEU A CA 1
ATOM 5619 C C . LEU A 1 697 ? 9.508 -46.219 -54.5 1 90.5 697 LEU A C 1
ATOM 5621 O O . LEU A 1 697 ? 9.297 -45.281 -55.25 1 90.5 697 LEU A O 1
ATOM 5625 N N . VAL A 1 698 ? 9.344 -47.469 -54.812 1 86.31 698 VAL A N 1
ATOM 5626 C CA . VAL A 1 698 ? 9.07 -47.812 -56.219 1 86.31 698 VAL A CA 1
ATOM 5627 C C . VAL A 1 698 ? 7.594 -48.188 -56.375 1 86.31 698 VAL A C 1
ATOM 5629 O O . VAL A 1 698 ? 6.969 -47.844 -57.375 1 86.31 698 VAL A O 1
ATOM 5632 N N . SER A 1 699 ? 7.086 -48.906 -55.406 1 83.44 699 SER A N 1
ATOM 5633 C CA . SER A 1 699 ? 5.695 -49.344 -55.531 1 83.44 699 SER A CA 1
ATOM 5634 C C . SER A 1 699 ? 5.035 -49.5 -54.188 1 83.44 699 SER A C 1
ATOM 5636 O O . SER A 1 699 ? 5.723 -49.688 -53.156 1 83.44 699 SER A O 1
ATOM 5638 N N . LEU A 1 700 ? 3.801 -49.375 -54.125 1 88.06 700 LEU A N 1
ATOM 5639 C CA . LEU A 1 700 ? 2.959 -49.656 -52.969 1 88.06 700 LEU A CA 1
ATOM 5640 C C . LEU A 1 700 ? 2.115 -50.906 -53.219 1 88.06 700 LEU A C 1
ATOM 5642 O O . LEU A 1 700 ? 1.679 -51.156 -54.344 1 88.06 700 LEU A O 1
ATOM 5646 N N . PRO A 1 701 ? 2.021 -51.625 -52.219 1 87 701 PRO A N 1
ATOM 5647 C CA . PRO A 1 701 ? 1.264 -52.875 -52.375 1 87 701 PRO A CA 1
ATOM 5648 C C . PRO A 1 701 ? -0.215 -52.625 -52.688 1 87 701 PRO A C 1
ATOM 5650 O O . PRO A 1 701 ? -0.809 -51.688 -52.125 1 87 701 PRO A O 1
ATOM 5653 N N . ASN A 1 702 ? -0.888 -53.562 -53.5 1 81.31 702 ASN A N 1
ATOM 5654 C CA . ASN A 1 702 ? -2.277 -53.406 -53.906 1 81.31 702 ASN A CA 1
ATOM 5655 C C . ASN A 1 702 ? -3.246 -53.688 -52.781 1 81.31 702 ASN A C 1
ATOM 5657 O O . ASN A 1 702 ? -4.379 -53.219 -52.781 1 81.31 702 ASN A O 1
ATOM 5661 N N . ASN A 1 703 ? -2.713 -54.375 -51.875 1 83.19 703 ASN A N 1
ATOM 5662 C CA . ASN A 1 703 ? -3.58 -54.75 -50.75 1 83.19 703 ASN A CA 1
ATOM 5663 C C . ASN A 1 703 ? -3.76 -53.594 -49.781 1 83.19 703 ASN A C 1
ATOM 5665 O O . ASN A 1 703 ? -4.395 -53.75 -48.719 1 83.19 703 ASN A O 1
ATOM 5669 N N . MET A 1 704 ? -3.193 -52.531 -50.062 1 85.75 704 MET A N 1
ATOM 5670 C CA . MET A 1 704 ? -3.377 -51.344 -49.25 1 85.75 704 MET A CA 1
ATOM 5671 C C . MET A 1 704 ? -4.832 -50.906 -49.25 1 85.75 704 MET A C 1
ATOM 5673 O O . MET A 1 704 ? -5.277 -50.188 -48.344 1 85.75 704 MET A O 1
ATOM 5677 N N . CYS A 1 705 ? -5.578 -51.375 -50.281 1 80.69 705 CYS A N 1
ATOM 5678 C CA . CYS A 1 705 ? -6.992 -51.031 -50.406 1 80.69 705 CYS A CA 1
ATOM 5679 C C . CYS A 1 705 ? -7.801 -51.688 -49.281 1 80.69 705 CYS A C 1
ATOM 5681 O O . CYS A 1 705 ? -8.93 -51.281 -49.031 1 80.69 705 CYS A O 1
ATOM 5683 N N . ASN A 1 706 ? -7.172 -52.625 -48.656 1 84.25 706 ASN A N 1
ATOM 5684 C CA . ASN A 1 706 ? -7.859 -53.312 -47.562 1 84.25 706 ASN A CA 1
ATOM 5685 C C . ASN A 1 706 ? -7.746 -52.562 -46.25 1 84.25 706 ASN A C 1
ATOM 5687 O O . ASN A 1 706 ? -8.344 -52.969 -45.25 1 84.25 706 ASN A O 1
ATOM 5691 N N . LEU A 1 707 ? -7.035 -51.562 -46.25 1 89.44 707 LEU A N 1
ATOM 5692 C CA . LEU A 1 707 ? -6.934 -50.719 -45.062 1 89.44 707 LEU A CA 1
ATOM 5693 C C . LEU A 1 707 ? -8.133 -49.781 -44.969 1 89.44 707 LEU A C 1
ATOM 5695 O O . LEU A 1 707 ? -8.086 -48.656 -45.438 1 89.44 707 LEU A O 1
ATOM 5699 N N . ARG A 1 708 ? -9.117 -50.156 -44.281 1 85.06 708 ARG A N 1
ATOM 5700 C CA . ARG A 1 708 ? -10.398 -49.469 -44.25 1 85.06 708 ARG A CA 1
ATOM 5701 C C . ARG A 1 708 ? -10.312 -48.219 -43.375 1 85.06 708 ARG A C 1
ATOM 5703 O O . ARG A 1 708 ? -11.086 -47.281 -43.562 1 85.06 708 ARG A O 1
ATOM 5710 N N . SER A 1 709 ? -9.406 -48.25 -42.5 1 90.12 709 SER A N 1
ATOM 5711 C CA . SER A 1 709 ? -9.328 -47.094 -41.562 1 90.12 709 SER A CA 1
ATOM 5712 C C . SER A 1 709 ? -8.422 -46 -42.125 1 90.12 709 SER A C 1
ATOM 5714 O O . SER A 1 709 ? -8.297 -44.938 -41.531 1 90.12 709 SER A O 1
ATOM 5716 N N . LEU A 1 710 ? -7.754 -46.188 -43.188 1 90 710 LEU A N 1
ATOM 5717 C CA . LEU A 1 710 ? -6.793 -45.25 -43.75 1 90 710 LEU A CA 1
ATOM 5718 C C . LEU A 1 710 ? -7.504 -44 -44.281 1 90 710 LEU A C 1
ATOM 5720 O O . LEU A 1 710 ? -8.312 -44.125 -45.219 1 90 710 LEU A O 1
ATOM 5724 N N . GLN A 1 711 ? -7.258 -42.906 -43.781 1 88.06 711 GLN A N 1
ATOM 5725 C CA . GLN A 1 711 ? -7.914 -41.656 -44.188 1 88.06 711 GLN A CA 1
ATOM 5726 C C . GLN A 1 711 ? -6.949 -40.75 -44.938 1 88.06 711 GLN A C 1
ATOM 5728 O O . GLN A 1 711 ? -7.344 -40.062 -45.875 1 88.06 711 GLN A O 1
ATOM 5733 N N . THR A 1 712 ? -5.688 -40.812 -44.5 1 89.94 712 THR A N 1
ATOM 5734 C CA . THR A 1 712 ? -4.727 -39.906 -45.094 1 89.94 712 THR A CA 1
ATOM 5735 C C . THR A 1 712 ? -3.488 -40.656 -45.562 1 89.94 712 THR A C 1
ATOM 5737 O O . THR A 1 712 ? -2.902 -41.438 -44.812 1 89.94 712 THR A O 1
ATOM 5740 N N . LEU A 1 713 ? -3.109 -40.5 -46.844 1 89.5 713 LEU A N 1
ATOM 5741 C CA . LEU A 1 713 ? -1.89 -41.031 -47.406 1 89.5 713 LEU A CA 1
ATOM 5742 C C . LEU A 1 713 ? -1.056 -39.938 -48.062 1 89.5 713 LEU A C 1
ATOM 5744 O O . LEU A 1 713 ? -1.536 -39.25 -48.969 1 89.5 713 LEU A O 1
ATOM 5748 N N . ILE A 1 714 ? 0.108 -39.844 -47.594 1 89.62 714 ILE A N 1
ATOM 5749 C CA . ILE A 1 714 ? 0.992 -38.812 -48.125 1 89.62 714 ILE A CA 1
ATOM 5750 C C . ILE A 1 714 ? 2.184 -39.438 -48.812 1 89.62 714 ILE A C 1
ATOM 5752 O O . ILE A 1 714 ? 3.012 -40.094 -48.188 1 89.62 714 ILE A O 1
ATOM 5756 N N . VAL A 1 715 ? 2.363 -39.25 -50.094 1 89.56 715 VAL A N 1
ATOM 5757 C CA . VAL A 1 715 ? 3.471 -39.812 -50.875 1 89.56 715 VAL A CA 1
ATOM 5758 C C . VAL A 1 715 ? 4.078 -38.719 -51.75 1 89.56 715 VAL A C 1
ATOM 5760 O O . VAL A 1 715 ? 4.566 -38.969 -52.844 1 89.56 715 VAL A O 1
ATOM 5763 N N . SER A 1 716 ? 3.986 -37.5 -51.25 1 84.88 716 SER A N 1
ATOM 5764 C CA . SER A 1 716 ? 4.582 -36.375 -51.969 1 84.88 716 SER A CA 1
ATOM 5765 C C . SER A 1 716 ? 6.105 -36.469 -51.969 1 84.88 716 SER A C 1
ATOM 5767 O O . SER A 1 716 ? 6.699 -36.812 -50.938 1 84.88 716 SER A O 1
ATOM 5769 N N . GLY A 1 717 ? 6.734 -36.344 -53.062 1 83.19 717 GLY A N 1
ATOM 5770 C CA . GLY A 1 717 ? 8.188 -36.312 -53.125 1 83.19 717 GLY A CA 1
ATOM 5771 C C . GLY A 1 717 ? 8.797 -37.688 -53.438 1 83.19 717 GLY A C 1
ATOM 5772 O O . GLY A 1 717 ? 10.016 -37.844 -53.375 1 83.19 717 GLY A O 1
ATOM 5773 N N . CYS A 1 718 ? 7.957 -38.656 -53.625 1 87.62 718 CYS A N 1
ATOM 5774 C CA . CYS A 1 718 ? 8.43 -39.969 -54.031 1 87.62 718 CYS A CA 1
ATOM 5775 C C . CYS A 1 718 ? 8.703 -40.031 -55.531 1 87.62 718 CYS A C 1
ATOM 5777 O O . CYS A 1 718 ? 7.809 -40.312 -56.344 1 87.62 718 CYS A O 1
ATOM 5779 N N . SER A 1 719 ? 9.914 -39.75 -55.969 1 81.56 719 SER A N 1
ATOM 5780 C CA . SER A 1 719 ? 10.273 -39.531 -57.375 1 81.56 719 SER A CA 1
ATOM 5781 C C . SER A 1 719 ? 10.148 -40.812 -58.188 1 81.56 719 SER A C 1
ATOM 5783 O O . SER A 1 719 ? 9.906 -40.781 -59.406 1 81.56 719 SER A O 1
ATOM 5785 N N . GLN A 1 720 ? 10.25 -42 -57.562 1 84.81 720 GLN A N 1
ATOM 5786 C CA . GLN A 1 720 ? 10.273 -43.25 -58.312 1 84.81 720 GLN A CA 1
ATOM 5787 C C . GLN A 1 720 ? 8.898 -43.906 -58.312 1 84.81 720 GLN A C 1
ATOM 5789 O O . GLN A 1 720 ? 8.695 -44.906 -59 1 84.81 720 GLN A O 1
ATOM 5794 N N . LEU A 1 721 ? 8.102 -43.312 -57.594 1 84.38 721 LEU A N 1
ATOM 5795 C CA . LEU A 1 721 ? 6.758 -43.875 -57.531 1 84.38 721 LEU A CA 1
ATOM 5796 C C . LEU A 1 721 ? 5.938 -43.438 -58.75 1 84.38 721 LEU A C 1
ATOM 5798 O O . LEU A 1 721 ? 5.656 -42.25 -58.906 1 84.38 721 LEU A O 1
ATOM 5802 N N . ASP A 1 722 ? 5.637 -44.344 -59.625 1 75.81 722 ASP A N 1
ATOM 5803 C CA . ASP A 1 722 ? 4.992 -44 -60.906 1 75.81 722 ASP A CA 1
ATOM 5804 C C . ASP A 1 722 ? 3.475 -44.156 -60.812 1 75.81 722 ASP A C 1
ATOM 5806 O O . ASP A 1 722 ? 2.73 -43.344 -61.375 1 75.81 722 ASP A O 1
ATOM 5810 N N . GLN A 1 723 ? 3.021 -45.25 -60.094 1 76.12 723 GLN A N 1
ATOM 5811 C CA . GLN A 1 723 ? 1.582 -45.5 -60.094 1 76.12 723 GLN A CA 1
ATOM 5812 C C . GLN A 1 723 ? 1.106 -45.844 -58.688 1 76.12 723 GLN A C 1
ATOM 5814 O O . GLN A 1 723 ? 1.844 -46.469 -57.906 1 76.12 723 GLN A O 1
ATOM 5819 N N . LEU A 1 724 ? 0.026 -45.344 -58.281 1 79.62 724 LEU A N 1
ATOM 5820 C CA . LEU A 1 724 ? -0.653 -45.688 -57.031 1 79.62 724 LEU A CA 1
ATOM 5821 C C . LEU A 1 724 ? -1.496 -46.969 -57.219 1 79.62 724 LEU A C 1
ATOM 5823 O O . LEU A 1 724 ? -1.948 -47.25 -58.344 1 79.62 724 LEU A O 1
ATOM 5827 N N . PRO A 1 725 ? -1.514 -47.781 -56.156 1 77.06 725 PRO A N 1
ATOM 5828 C CA . PRO A 1 725 ? -2.355 -48.969 -56.312 1 77.06 725 PRO A CA 1
ATOM 5829 C C . PRO A 1 725 ? -3.797 -48.656 -56.688 1 77.06 725 PRO A C 1
ATOM 5831 O O . PRO A 1 725 ? -4.289 -47.562 -56.344 1 77.06 725 PRO A O 1
ATOM 5834 N N . LYS A 1 726 ? -4.398 -49.625 -57.344 1 73.25 726 LYS A N 1
ATOM 5835 C CA . LYS A 1 726 ? -5.762 -49.438 -57.844 1 73.25 726 LYS A CA 1
ATOM 5836 C C . LYS A 1 726 ? -6.738 -49.281 -56.656 1 73.25 726 LYS A C 1
ATOM 5838 O O . LYS A 1 726 ? -6.578 -49.938 -55.625 1 73.25 726 LYS A O 1
ATOM 5843 N N . ASN A 1 727 ? -7.629 -48.5 -56.531 1 71.81 727 ASN A N 1
ATOM 5844 C CA . ASN A 1 727 ? -8.766 -48.312 -55.625 1 71.81 727 ASN A CA 1
ATOM 5845 C C . ASN A 1 727 ? -8.336 -47.656 -54.344 1 71.81 727 ASN A C 1
ATOM 5847 O O . ASN A 1 727 ? -9.117 -47.594 -53.375 1 71.81 727 ASN A O 1
ATOM 5851 N N . VAL A 1 728 ? -7.07 -47.281 -54.156 1 74.75 728 VAL A N 1
ATOM 5852 C CA . VAL A 1 728 ? -6.641 -46.688 -52.906 1 74.75 728 VAL A CA 1
ATOM 5853 C C . VAL A 1 728 ? -7.199 -45.25 -52.781 1 74.75 728 VAL A C 1
ATOM 5855 O O . VAL A 1 728 ? -7.496 -44.781 -51.688 1 74.75 728 VAL A O 1
ATOM 5858 N N . GLY A 1 729 ? -7.441 -44.594 -53.938 1 67 729 GLY A N 1
ATOM 5859 C CA . GLY A 1 729 ? -7.906 -43.219 -53.969 1 67 729 GLY A CA 1
ATOM 5860 C C . GLY A 1 729 ? -9.336 -43.062 -53.469 1 67 729 GLY A C 1
ATOM 5861 O O . GLY A 1 729 ? -9.68 -42.031 -52.875 1 67 729 GLY A O 1
ATOM 5862 N N . SER A 1 730 ? -10.117 -44.094 -53.688 1 66.19 730 SER A N 1
ATOM 5863 C CA . SER A 1 730 ? -11.531 -43.969 -53.344 1 66.19 730 SER A CA 1
ATOM 5864 C C . SER A 1 730 ? -11.742 -44.062 -51.812 1 66.19 730 SER A C 1
ATOM 5866 O O . SER A 1 730 ? -12.75 -43.562 -51.312 1 66.19 730 SER A O 1
ATOM 5868 N N . LEU A 1 731 ? -10.812 -44.594 -51.094 1 69.81 731 LEU A N 1
ATOM 5869 C CA . LEU A 1 731 ? -10.969 -44.812 -49.656 1 69.81 731 LEU A CA 1
ATOM 5870 C C . LEU A 1 731 ? -10.359 -43.656 -48.875 1 69.81 731 LEU A C 1
ATOM 5872 O O . LEU A 1 731 ? -10.703 -43.469 -47.688 1 69.81 731 LEU A O 1
ATOM 5876 N N . LEU A 1 732 ? -9.695 -42.812 -49.5 1 79.44 732 LEU A N 1
ATOM 5877 C CA . LEU A 1 732 ? -8.875 -41.844 -48.781 1 79.44 732 LEU A CA 1
ATOM 5878 C C . LEU A 1 732 ? -9.562 -40.5 -48.688 1 79.44 732 LEU A C 1
ATOM 5880 O O . LEU A 1 732 ? -10.273 -40.094 -49.594 1 79.44 732 LEU A O 1
ATOM 5884 N N . LYS A 1 733 ? -9.594 -39.875 -47.625 1 80.69 733 LYS A N 1
ATOM 5885 C CA . LYS A 1 733 ? -10.062 -38.5 -47.438 1 80.69 733 LYS A CA 1
ATOM 5886 C C . LYS A 1 733 ? -9.031 -37.5 -47.969 1 80.69 733 LYS A C 1
ATOM 5888 O O . LYS A 1 733 ? -9.383 -36.469 -48.531 1 80.69 733 LYS A O 1
ATOM 5893 N N . GLU A 1 734 ? -7.762 -37.812 -47.719 1 82 734 GLU A N 1
ATOM 5894 C CA . GLU A 1 734 ? -6.676 -36.938 -48.125 1 82 734 GLU A CA 1
ATOM 5895 C C . GLU A 1 734 ? -5.539 -37.719 -48.781 1 82 734 GLU A C 1
ATOM 5897 O O . GLU A 1 734 ? -5.066 -38.719 -48.219 1 82 734 GLU A O 1
ATOM 5902 N N . LEU A 1 735 ? -5.23 -37.375 -50.031 1 82.5 735 LEU A N 1
ATOM 5903 C CA . LEU A 1 735 ? -4.125 -38 -50.75 1 82.5 735 LEU A CA 1
ATOM 5904 C C . LEU A 1 735 ? -3.188 -36.938 -51.344 1 82.5 735 LEU A C 1
ATOM 5906 O O . LEU A 1 735 ? -3.633 -36 -52 1 82.5 735 LEU A O 1
ATOM 5910 N N . HIS A 1 736 ? -1.96 -36.969 -50.844 1 81.06 736 HIS A N 1
ATOM 5911 C CA . HIS A 1 736 ? -0.923 -36.125 -51.438 1 81.06 736 HIS A CA 1
ATOM 5912 C C . HIS A 1 736 ? -0.006 -36.906 -52.344 1 81.06 736 HIS A C 1
ATOM 5914 O O . HIS A 1 736 ? 0.792 -37.719 -51.875 1 81.06 736 HIS A O 1
ATOM 5920 N N . PHE A 1 737 ? -0.176 -36.844 -53.594 1 78.19 737 PHE A N 1
ATOM 5921 C CA . PHE A 1 737 ? 0.604 -37.594 -54.594 1 78.19 737 PHE A CA 1
ATOM 5922 C C . PHE A 1 737 ? 1.131 -36.656 -55.656 1 78.19 737 PHE A C 1
ATOM 5924 O O . PHE A 1 737 ? 0.397 -35.781 -56.156 1 78.19 737 PHE A O 1
ATOM 5931 N N . HIS A 1 738 ? 2.502 -36.344 -55.688 1 64.56 738 HIS A N 1
ATOM 5932 C CA . HIS A 1 738 ? 3.064 -35.562 -56.781 1 64.56 738 HIS A CA 1
ATOM 5933 C C . HIS A 1 738 ? 3.793 -36.438 -57.781 1 64.56 738 HIS A C 1
ATOM 5935 O O . HIS A 1 738 ? 4.75 -37.125 -57.406 1 64.56 738 HIS A O 1
ATOM 5941 N N . SER A 1 739 ? 3.297 -36.938 -58.812 1 57.16 739 SER A N 1
ATOM 5942 C CA . SER A 1 739 ? 4.039 -37.656 -59.844 1 57.16 739 SER A CA 1
ATOM 5943 C C . SER A 1 739 ? 4.777 -36.719 -60.75 1 57.16 739 SER A C 1
ATOM 5945 O O . SER A 1 739 ? 4.504 -35.5 -60.75 1 57.16 739 SER A O 1
ATOM 5947 N N . LYS A 1 740 ? 6.078 -37.094 -61.531 1 52.41 740 LYS A N 1
ATOM 5948 C CA . LYS A 1 740 ? 6.777 -36.281 -62.531 1 52.41 740 LYS A CA 1
ATOM 5949 C C . LYS A 1 740 ? 5.797 -35.438 -63.344 1 52.41 740 LYS A C 1
ATOM 5951 O O . LYS A 1 740 ? 6.125 -34.344 -63.781 1 52.41 740 LYS A O 1
ATOM 5956 N N . TYR A 1 741 ? 4.582 -35.938 -63.625 1 47.47 741 TYR A N 1
ATOM 5957 C CA . TYR A 1 741 ? 3.729 -35.188 -64.562 1 47.47 741 TYR A CA 1
ATOM 5958 C C . TYR A 1 741 ? 2.551 -34.562 -63.844 1 47.47 741 TYR A C 1
ATOM 5960 O O . TYR A 1 741 ? 1.858 -33.688 -64.375 1 47.47 741 TYR A O 1
ATOM 5968 N N . LYS A 1 742 ? 1.939 -35.156 -62.625 1 44.94 742 LYS A N 1
ATOM 5969 C CA . LYS A 1 742 ? 0.741 -34.531 -62.062 1 44.94 742 LYS A CA 1
ATOM 5970 C C . LYS A 1 742 ? 0.798 -34.469 -60.562 1 44.94 742 LYS A C 1
ATOM 5972 O O . LYS A 1 742 ? 1.146 -35.469 -59.906 1 44.94 742 LYS A O 1
ATOM 5977 N N . THR A 1 743 ? 0.893 -33.375 -59.906 1 47.41 743 THR A N 1
ATOM 5978 C CA . THR A 1 743 ? 0.766 -33.156 -58.469 1 47.41 743 THR A CA 1
ATOM 5979 C C . THR A 1 743 ? -0.681 -33.344 -58 1 47.41 743 THR A C 1
ATOM 5981 O O . THR A 1 743 ? -1.585 -32.688 -58.531 1 47.41 743 THR A O 1
ATOM 5984 N N . LYS A 1 744 ? -1.203 -34.438 -57.688 1 47.91 744 LYS A N 1
ATOM 5985 C CA . LYS A 1 744 ? -2.594 -34.531 -57.25 1 47.91 744 LYS A CA 1
ATOM 5986 C C . LYS A 1 744 ? -2.695 -34.5 -55.719 1 47.91 744 LYS A C 1
ATOM 5988 O O . LYS A 1 744 ? -2.088 -35.312 -55.031 1 47.91 744 LYS A O 1
ATOM 5993 N N . ILE A 1 745 ? -2.906 -33.438 -55.094 1 52.12 745 ILE A N 1
ATOM 5994 C CA . ILE A 1 745 ? -3.344 -33.312 -53.719 1 52.12 745 ILE A CA 1
ATOM 5995 C C . ILE A 1 745 ? -4.844 -33.562 -53.625 1 52.12 745 ILE A C 1
ATOM 5997 O O . ILE A 1 745 ? -5.648 -32.844 -54.219 1 52.12 745 ILE A O 1
ATOM 6001 N N . SER A 1 746 ? -5.348 -34.781 -53.688 1 53.03 746 SER A N 1
ATOM 6002 C CA . SER A 1 746 ? -6.793 -34.969 -53.75 1 53.03 746 SER A CA 1
ATOM 6003 C C . SER A 1 746 ? -7.379 -35.062 -52.344 1 53.03 746 SER A C 1
ATOM 6005 O O . SER A 1 746 ? -6.855 -35.781 -51.5 1 53.03 746 SER A O 1
ATOM 6007 N N . CYS A 1 747 ? -7.676 -34 -51.625 1 49.22 747 CYS A N 1
ATOM 6008 C CA . CYS A 1 747 ? -8.492 -33.969 -50.406 1 49.22 747 CYS A CA 1
ATOM 6009 C C . CYS A 1 747 ? -9.891 -34.5 -50.688 1 49.22 747 CYS A C 1
ATOM 6011 O O . CYS A 1 747 ? -10.625 -33.938 -51.5 1 49.22 747 CYS A O 1
ATOM 6013 N N . PHE A 1 748 ? -10.086 -35.75 -50.562 1 44.22 748 PHE A N 1
ATOM 6014 C CA . PHE A 1 748 ? -11.383 -36.281 -50.938 1 44.22 748 PHE A CA 1
ATOM 6015 C C . PHE A 1 748 ? -12.453 -35.906 -49.938 1 44.22 748 PHE A C 1
ATOM 6017 O O . PHE A 1 748 ? -13.508 -36.531 -49.875 1 44.22 748 PHE A O 1
ATOM 6024 N N . ASN A 1 749 ? -12.25 -35.156 -48.844 1 39.25 749 ASN A N 1
ATOM 6025 C CA . ASN A 1 749 ? -13.5 -34.875 -48.125 1 39.25 749 ASN A CA 1
ATOM 6026 C C . ASN A 1 749 ? -14.531 -34.219 -49.031 1 39.25 749 ASN A C 1
ATOM 6028 O O . ASN A 1 749 ? -14.18 -33.5 -49.938 1 39.25 749 ASN A O 1
ATOM 6032 N N . HIS A 1 750 ? -15.82 -34.656 -48.875 1 36.97 750 HIS A N 1
ATOM 6033 C CA . HIS A 1 750 ? -17.016 -34.031 -49.438 1 36.97 750 HIS A CA 1
ATOM 6034 C C . HIS A 1 750 ? -16.984 -32.531 -49.219 1 36.97 750 HIS A C 1
ATOM 6036 O O . HIS A 1 750 ? -17.656 -31.766 -49.938 1 36.97 750 HIS A O 1
ATOM 6042 N N . THR A 1 751 ? -16.969 -32 -47.969 1 31.86 751 THR A N 1
ATOM 6043 C CA . THR A 1 751 ? -17.391 -30.609 -47.938 1 31.86 751 THR A CA 1
ATOM 6044 C C . THR A 1 751 ? -16.312 -29.719 -48.562 1 31.86 751 THR A C 1
ATOM 6046 O O . THR A 1 751 ? -15.125 -29.969 -48.406 1 31.86 751 THR A O 1
ATOM 6049 N N . LYS A 1 752 ? -16.641 -28.625 -49.344 1 31.05 752 LYS A N 1
ATOM 6050 C CA . LYS A 1 752 ? -16.078 -27.5 -50.094 1 31.05 752 LYS A CA 1
ATOM 6051 C C . LYS A 1 752 ? -15.055 -26.734 -49.25 1 31.05 752 LYS A C 1
ATOM 6053 O O . LYS A 1 752 ? -14.617 -25.656 -49.656 1 31.05 752 LYS A O 1
ATOM 6058 N N . LYS A 1 753 ? -14.805 -26.719 -48 1 29.44 753 LYS A N 1
ATOM 6059 C CA . LYS A 1 753 ? -14 -25.516 -47.812 1 29.44 753 LYS A CA 1
ATOM 6060 C C . LYS A 1 753 ? -12.711 -25.594 -48.625 1 29.44 753 LYS A C 1
ATOM 6062 O O . LYS A 1 753 ? -12.258 -26.688 -48.969 1 29.44 753 LYS A O 1
ATOM 6067 N N . SER A 1 754 ? -11.938 -24.391 -48.688 1 27.36 754 SER A N 1
ATOM 6068 C CA . SER A 1 754 ? -10.898 -23.719 -49.469 1 27.36 754 SER A CA 1
ATOM 6069 C C . SER A 1 754 ? -9.586 -24.484 -49.406 1 27.36 754 SER A C 1
ATOM 6071 O O . SER A 1 754 ? -9.008 -24.656 -48.344 1 27.36 754 SER A O 1
ATOM 6073 N N . CYS A 1 755 ? -9.414 -25.641 -49.969 1 26.3 755 CYS A N 1
ATOM 6074 C CA . CYS A 1 755 ? -8.062 -26.047 -50.344 1 26.3 755 CYS A CA 1
ATOM 6075 C C . CYS A 1 755 ? -7.336 -24.906 -51.031 1 26.3 755 CYS A C 1
ATOM 6077 O O . CYS A 1 755 ? -7.637 -24.578 -52.188 1 26.3 755 CYS A O 1
ATOM 6079 N N . ARG A 1 756 ? -7.082 -23.781 -50.281 1 24.47 756 ARG A N 1
ATOM 6080 C CA . ARG A 1 756 ? -6.18 -22.766 -50.781 1 24.47 756 ARG A CA 1
ATOM 6081 C C . ARG A 1 756 ? -4.914 -23.391 -51.344 1 24.47 756 ARG A C 1
ATOM 6083 O O . ARG A 1 756 ? -4.254 -24.188 -50.688 1 24.47 756 ARG A O 1
ATOM 6090 N N . THR A 1 757 ? -5.012 -23.594 -52.562 1 23.19 757 THR A N 1
ATOM 6091 C CA . THR A 1 757 ? -3.947 -23.672 -53.562 1 23.19 757 THR A CA 1
ATOM 6092 C C . THR A 1 757 ? -2.861 -22.641 -53.281 1 23.19 757 THR A C 1
ATOM 6094 O O . THR A 1 757 ? -3.145 -21.438 -53.156 1 23.19 757 THR A O 1
ATOM 6097 N N . PHE A 1 758 ? -1.803 -22.906 -52.344 1 20.38 758 PHE A N 1
ATOM 6098 C CA . PHE A 1 758 ? -0.678 -22.047 -52.656 1 20.38 758 PHE A CA 1
ATOM 6099 C C . PHE A 1 758 ? -0.118 -22.375 -54.031 1 20.38 758 PHE A C 1
ATOM 6101 O O . PHE A 1 758 ? -0.105 -23.547 -54.438 1 20.38 758 PHE A O 1
ATOM 6108 N N . MET B 1 1 ? -48.062 30.672 9.469 1 24.67 1 MET B N 1
ATOM 6109 C CA . MET B 1 1 ? -47.844 29.484 10.281 1 24.67 1 MET B CA 1
ATOM 6110 C C . MET B 1 1 ? -49.062 29.141 11.102 1 24.67 1 MET B C 1
ATOM 6112 O O . MET B 1 1 ? -49.406 27.953 11.234 1 24.67 1 MET B O 1
ATOM 6116 N N . PHE B 1 2 ? -49.75 30.266 11.555 1 30.25 2 PHE B N 1
ATOM 6117 C CA . PHE B 1 2 ? -51 30.219 12.297 1 30.25 2 PHE B CA 1
ATOM 6118 C C . PHE B 1 2 ? -52.156 29.734 11.414 1 30.25 2 PHE B C 1
ATOM 6120 O O . PHE B 1 2 ? -53.031 28.984 11.875 1 30.25 2 PHE B O 1
ATOM 6127 N N . PHE B 1 3 ? -52.125 30.219 10.141 1 31.55 3 PHE B N 1
ATOM 6128 C CA . PHE B 1 3 ? -53.281 29.969 9.273 1 31.55 3 PHE B CA 1
ATOM 6129 C C . PHE B 1 3 ? -53.281 28.516 8.805 1 31.55 3 PHE B C 1
ATOM 6131 O O . PHE B 1 3 ? -54.344 27.938 8.602 1 31.55 3 PHE B O 1
ATOM 6138 N N . VAL B 1 4 ? -52.031 27.938 8.539 1 31.53 4 VAL B N 1
ATOM 6139 C CA . VAL B 1 4 ? -52.031 26.562 8.039 1 31.53 4 VAL B CA 1
ATOM 6140 C C . VAL B 1 4 ? -52.438 25.609 9.148 1 31.53 4 VAL B C 1
ATOM 6142 O O . VAL B 1 4 ? -53.094 24.594 8.883 1 31.53 4 VAL B O 1
ATOM 6145 N N . VAL B 1 5 ? -52.219 25.984 10.445 1 33.91 5 VAL B N 1
ATOM 6146 C CA . VAL B 1 5 ? -52.719 25.188 11.57 1 33.91 5 VAL B CA 1
ATOM 6147 C C . VAL B 1 5 ? -54.25 25.25 11.617 1 33.91 5 VAL B C 1
ATOM 6149 O O . VAL B 1 5 ? -54.906 24.234 11.867 1 33.91 5 VAL B O 1
ATOM 6152 N N . CYS B 1 6 ? -54.719 26.438 11.273 1 33.47 6 CYS B N 1
ATOM 6153 C CA . CYS B 1 6 ? -56.156 26.609 11.383 1 33.47 6 CYS B CA 1
ATOM 6154 C C . CYS B 1 6 ? -56.906 25.781 10.336 1 33.47 6 CYS B C 1
ATOM 6156 O O . CYS B 1 6 ? -57.969 25.234 10.609 1 33.47 6 CYS B O 1
ATOM 6158 N N . THR B 1 7 ? -56.312 25.734 9.086 1 34.59 7 THR B N 1
ATOM 6159 C CA . THR B 1 7 ? -57.062 25.047 8.039 1 34.59 7 THR B CA 1
ATOM 6160 C C . THR B 1 7 ? -57.031 23.531 8.258 1 34.59 7 THR B C 1
ATOM 6162 O O . THR B 1 7 ? -57.969 22.828 7.906 1 34.59 7 THR B O 1
ATOM 6165 N N . LEU B 1 8 ? -55.906 22.984 8.781 1 33.22 8 LEU B N 1
ATOM 6166 C CA . LEU B 1 8 ? -55.906 21.562 9.086 1 33.22 8 LEU B CA 1
ATOM 6167 C C . LEU B 1 8 ? -56.844 21.266 10.25 1 33.22 8 LEU B C 1
ATOM 6169 O O . LEU B 1 8 ? -57.438 20.188 10.312 1 33.22 8 LEU B O 1
ATOM 6173 N N . LEU B 1 9 ? -56.969 22.266 11.156 1 35.91 9 LEU B N 1
ATOM 6174 C CA . LEU B 1 9 ? -57.969 22.141 12.211 1 35.91 9 LEU B CA 1
ATOM 6175 C C . LEU B 1 9 ? -59.375 22.172 11.641 1 35.91 9 LEU B C 1
ATOM 6177 O O . LEU B 1 9 ? -60.25 21.469 12.117 1 35.91 9 LEU B O 1
ATOM 6181 N N . ALA B 1 10 ? -59.5 23.094 10.672 1 35.38 10 ALA B N 1
ATOM 6182 C CA . ALA B 1 10 ? -60.844 23.234 10.125 1 35.38 10 ALA B CA 1
ATOM 6183 C C . ALA B 1 10 ? -61.281 21.969 9.422 1 35.38 10 ALA B C 1
ATOM 6185 O O . ALA B 1 10 ? -62.469 21.562 9.516 1 35.38 10 ALA B O 1
ATOM 6186 N N . HIS B 1 11 ? -60.375 21.375 8.586 1 34.44 11 HIS B N 1
ATOM 6187 C CA . HIS B 1 11 ? -60.812 20.188 7.879 1 34.44 11 HIS B CA 1
ATOM 6188 C C . HIS B 1 11 ? -60.969 19.016 8.836 1 34.44 11 HIS B C 1
ATOM 6190 O O . HIS B 1 11 ? -61.781 18.109 8.594 1 34.44 11 HIS B O 1
ATOM 6196 N N . SER B 1 12 ? -60.125 18.969 9.859 1 35.12 12 SER B N 1
ATOM 6197 C CA . SER B 1 12 ? -60.344 17.922 10.844 1 35.12 12 SER B CA 1
ATOM 6198 C C . SER B 1 12 ? -61.625 18.188 11.648 1 35.12 12 SER B C 1
ATOM 6200 O O . SER B 1 12 ? -62.125 17.297 12.328 1 35.12 12 SER B O 1
ATOM 6202 N N . CYS B 1 13 ? -61.906 19.469 11.805 1 31.95 13 CYS B N 1
ATOM 6203 C CA . CYS B 1 13 ? -63.125 19.766 12.562 1 31.95 13 CYS B CA 1
ATOM 6204 C C . CYS B 1 13 ? -64.375 19.25 11.844 1 31.95 13 CYS B C 1
ATOM 6206 O O . CYS B 1 13 ? -65.438 19.172 12.43 1 31.95 13 CYS B O 1
ATOM 6208 N N . MET B 1 14 ? -64.375 19.281 10.453 1 33.78 14 MET B N 1
ATOM 6209 C CA . MET B 1 14 ? -65.688 18.953 9.906 1 33.78 14 MET B CA 1
ATOM 6210 C C . MET B 1 14 ? -66.062 17.5 10.227 1 33.78 14 MET B C 1
ATOM 6212 O O . MET B 1 14 ? -67.25 17.125 10.156 1 33.78 14 MET B O 1
ATOM 6216 N N . CYS B 1 15 ? -65.125 16.547 10.047 1 34.12 15 CYS B N 1
ATOM 6217 C CA . CYS B 1 15 ? -65.688 15.219 10.195 1 34.12 15 CYS B CA 1
ATOM 6218 C C . CYS B 1 15 ? -65.938 14.898 11.664 1 34.12 15 CYS B C 1
ATOM 6220 O O . CYS B 1 15 ? -65.188 14.18 12.289 1 34.12 15 CYS B O 1
ATOM 6222 N N . LEU B 1 16 ? -66.188 15.875 12.523 1 35.31 16 LEU B N 1
ATOM 6223 C CA . LEU B 1 16 ? -66.562 15.719 13.922 1 35.31 16 LEU B CA 1
ATOM 6224 C C . LEU B 1 16 ? -67.875 14.922 14.031 1 35.31 16 LEU B C 1
ATOM 6226 O O . LEU B 1 16 ? -68.5 14.945 15.078 1 35.31 16 LEU B O 1
ATOM 6230 N N . THR B 1 17 ? -68.438 14.398 12.969 1 34.5 17 THR B N 1
ATOM 6231 C CA . THR B 1 17 ? -69.688 13.859 13.367 1 34.5 17 THR B CA 1
ATOM 6232 C C . THR B 1 17 ? -69.562 12.82 14.469 1 34.5 17 THR B C 1
ATOM 6234 O O . THR B 1 17 ? -70.5 12.578 15.25 1 34.5 17 THR B O 1
ATOM 6237 N N . GLY B 1 18 ? -68.75 11.719 14.305 1 37.81 18 GLY B N 1
ATOM 6238 C CA . GLY B 1 18 ? -69 10.672 15.281 1 37.81 18 GLY B CA 1
ATOM 6239 C C . GLY B 1 18 ? -68.438 11.008 16.656 1 37.81 18 GLY B C 1
ATOM 6240 O O . GLY B 1 18 ? -67.812 12.047 16.844 1 37.81 18 GLY B O 1
ATOM 6241 N N . GLY B 1 19 ? -68.812 10.242 17.859 1 38.56 19 GLY B N 1
ATOM 6242 C CA . GLY B 1 19 ? -68.812 10.438 19.297 1 38.56 19 GLY B CA 1
ATOM 6243 C C . GLY B 1 19 ? -67.438 10.93 19.797 1 38.56 19 GLY B C 1
ATOM 6244 O O . GLY B 1 19 ? -67.125 10.773 20.969 1 38.56 19 GLY B O 1
ATOM 6245 N N . ARG B 1 20 ? -66.438 10.969 18.938 1 45.59 20 ARG B N 1
ATOM 6246 C CA . ARG B 1 20 ? -65.25 11.516 19.625 1 45.59 20 ARG B CA 1
ATOM 6247 C C . ARG B 1 20 ? -65.5 12.984 19.984 1 45.59 20 ARG B C 1
ATOM 6249 O O . ARG B 1 20 ? -66 13.758 19.188 1 45.59 20 ARG B O 1
ATOM 6256 N N . SER B 1 21 ? -65.625 13.148 21.438 1 44.62 21 SER B N 1
ATOM 6257 C CA . SER B 1 21 ? -65.812 14.508 21.953 1 44.62 21 SER B CA 1
ATOM 6258 C C . SER B 1 21 ? -64.812 15.461 21.328 1 44.62 21 SER B C 1
ATOM 6260 O O . SER B 1 21 ? -63.719 15.039 20.891 1 44.62 21 SER B O 1
ATOM 6262 N N . GLU B 1 22 ? -65.25 16.672 20.906 1 47.38 22 GLU B N 1
ATOM 6263 C CA . GLU B 1 22 ? -64.5 17.812 20.453 1 47.38 22 GLU B CA 1
ATOM 6264 C C . GLU B 1 22 ? -63.156 17.891 21.219 1 47.38 22 GLU B C 1
ATOM 6266 O O . GLU B 1 22 ? -62.125 18.203 20.641 1 47.38 22 GLU B O 1
ATOM 6271 N N . SER B 1 23 ? -63.312 17.484 22.5 1 50.19 23 SER B N 1
ATOM 6272 C CA . SER B 1 23 ? -62.125 17.625 23.375 1 50.19 23 SER B CA 1
ATOM 6273 C C . SER B 1 23 ? -61.031 16.641 23 1 50.19 23 SER B C 1
ATOM 6275 O O . SER B 1 23 ? -59.844 16.969 23.047 1 50.19 23 SER B O 1
ATOM 6277 N N . GLU B 1 24 ? -61.406 15.477 22.594 1 52.59 24 GLU B N 1
ATOM 6278 C CA . GLU B 1 24 ? -60.406 14.461 22.266 1 52.59 24 GLU B CA 1
ATOM 6279 C C . GLU B 1 24 ? -59.688 14.789 20.953 1 52.59 24 GLU B C 1
ATOM 6281 O O . GLU B 1 24 ? -58.5 14.602 20.828 1 52.59 24 GLU B O 1
ATOM 6286 N N . VAL B 1 25 ? -60.5 15.312 20.016 1 51.91 25 VAL B N 1
ATOM 6287 C CA . VAL B 1 25 ? -59.906 15.734 18.734 1 51.91 25 VAL B CA 1
ATOM 6288 C C . VAL B 1 25 ? -58.969 16.906 18.969 1 51.91 25 VAL B C 1
ATOM 6290 O O . VAL B 1 25 ? -57.875 16.938 18.406 1 51.91 25 VAL B O 1
ATOM 6293 N N . VAL B 1 26 ? -59.469 17.891 19.766 1 52.38 26 VAL B N 1
ATOM 6294 C CA . VAL B 1 26 ? -58.625 19.031 20.109 1 52.38 26 VAL B CA 1
ATOM 6295 C C . VAL B 1 26 ? -57.375 18.562 20.859 1 52.38 26 VAL B C 1
ATOM 6297 O O . VAL B 1 26 ? -56.281 19.047 20.609 1 52.38 26 VAL B O 1
ATOM 6300 N N . ASN B 1 27 ? -57.562 17.594 21.703 1 50.75 27 ASN B N 1
ATOM 6301 C CA . ASN B 1 27 ? -56.406 17.078 22.422 1 50.75 27 ASN B CA 1
ATOM 6302 C C . ASN B 1 27 ? -55.406 16.375 21.5 1 50.75 27 ASN B C 1
ATOM 6304 O O . ASN B 1 27 ? -54.219 16.531 21.625 1 50.75 27 ASN B O 1
ATOM 6308 N N . ASP B 1 28 ? -55.938 15.664 20.578 1 52.75 28 ASP B N 1
ATOM 6309 C CA . ASP B 1 28 ? -55.062 15 19.609 1 52.75 28 ASP B CA 1
ATOM 6310 C C . ASP B 1 28 ? -54.344 16.016 18.719 1 52.75 28 ASP B C 1
ATOM 6312 O O . ASP B 1 28 ? -53.156 15.875 18.422 1 52.75 28 ASP B O 1
ATOM 6316 N N . ILE B 1 29 ? -55.094 16.984 18.281 1 48.31 29 ILE B N 1
ATOM 6317 C CA . ILE B 1 29 ? -54.531 18.078 17.516 1 48.31 29 ILE B CA 1
ATOM 6318 C C . ILE B 1 29 ? -53.5 18.828 18.391 1 48.31 29 ILE B C 1
ATOM 6320 O O . ILE B 1 29 ? -52.406 19.141 17.938 1 48.31 29 ILE B O 1
ATOM 6324 N N . THR B 1 30 ? -54 19.156 19.625 1 46.75 30 THR B N 1
ATOM 6325 C CA . THR B 1 30 ? -53.094 19.859 20.531 1 46.75 30 THR B CA 1
ATOM 6326 C C . THR B 1 30 ? -51.844 19.016 20.828 1 46.75 30 THR B C 1
ATOM 6328 O O . THR B 1 30 ? -50.75 19.547 20.875 1 46.75 30 THR B O 1
ATOM 6331 N N . ARG B 1 31 ? -52.031 17.734 21.047 1 45.38 31 ARG B N 1
ATOM 6332 C CA . ARG B 1 31 ? -50.875 16.891 21.234 1 45.38 31 ARG B CA 1
ATOM 6333 C C . ARG B 1 31 ? -50 16.875 19.984 1 45.38 31 ARG B C 1
ATOM 6335 O O . ARG B 1 31 ? -48.75 16.922 20.078 1 45.38 31 ARG B O 1
ATOM 6342 N N . THR B 1 32 ? -50.656 16.797 18.875 1 47.09 32 THR B N 1
ATOM 6343 C CA . THR B 1 32 ? -49.938 16.859 17.609 1 47.09 32 THR B CA 1
ATOM 6344 C C . THR B 1 32 ? -49.25 18.219 17.453 1 47.09 32 THR B C 1
ATOM 6346 O O . THR B 1 32 ? -48.094 18.312 17.031 1 47.09 32 THR B O 1
ATOM 6349 N N . ILE B 1 33 ? -50.094 19.266 17.656 1 43.75 33 ILE B N 1
ATOM 6350 C CA . ILE B 1 33 ? -49.531 20.625 17.578 1 43.75 33 ILE B CA 1
ATOM 6351 C C . ILE B 1 33 ? -48.469 20.797 18.672 1 43.75 33 ILE B C 1
ATOM 6353 O O . ILE B 1 33 ? -47.406 21.359 18.406 1 43.75 33 ILE B O 1
ATOM 6357 N N . LEU B 1 34 ? -48.875 20.391 19.875 1 42.22 34 LEU B N 1
ATOM 6358 C CA . LEU B 1 34 ? -47.906 20.516 20.953 1 42.22 34 LEU B CA 1
ATOM 6359 C C . LEU B 1 34 ? -46.688 19.641 20.688 1 42.22 34 LEU B C 1
ATOM 6361 O O . LEU B 1 34 ? -45.562 20.047 20.969 1 42.22 34 LEU B O 1
ATOM 6365 N N . ALA B 1 35 ? -46.969 18.484 20.297 1 45.53 35 ALA B N 1
ATOM 6366 C CA . ALA B 1 35 ? -45.844 17.641 19.891 1 45.53 35 ALA B CA 1
ATOM 6367 C C . ALA B 1 35 ? -45 18.312 18.797 1 45.53 35 ALA B C 1
ATOM 6369 O O . ALA B 1 35 ? -43.781 18.156 18.766 1 45.53 35 ALA B O 1
ATOM 6370 N N . ARG B 1 36 ? -45.781 18.891 17.922 1 43.09 36 ARG B N 1
ATOM 6371 C CA . ARG B 1 36 ? -45.094 19.672 16.891 1 43.09 36 ARG B CA 1
ATOM 6372 C C . ARG B 1 36 ? -44.406 20.891 17.484 1 43.09 36 ARG B C 1
ATOM 6374 O O . ARG B 1 36 ? -43.344 21.312 16.984 1 43.09 36 ARG B O 1
ATOM 6381 N N . PHE B 1 37 ? -45.125 21.578 18.453 1 41.88 37 PHE B N 1
ATOM 6382 C CA . PHE B 1 37 ? -44.562 22.797 19.016 1 41.88 37 PHE B CA 1
ATOM 6383 C C . PHE B 1 37 ? -43.625 22.469 20.156 1 41.88 37 PHE B C 1
ATOM 6385 O O . PHE B 1 37 ? -42.969 23.359 20.719 1 41.88 37 PHE B O 1
ATOM 6392 N N . THR B 1 38 ? -43.781 21.375 20.781 1 44.94 38 THR B N 1
ATOM 6393 C CA . THR B 1 38 ? -42.812 21.203 21.844 1 44.94 38 THR B CA 1
ATOM 6394 C C . THR B 1 38 ? -41.375 21.25 21.281 1 44.94 38 THR B C 1
ATOM 6396 O O . THR B 1 38 ? -40.969 20.344 20.562 1 44.94 38 THR B O 1
ATOM 6399 N N . ARG B 1 39 ? -41.094 22.438 21.125 1 53.34 39 ARG B N 1
ATOM 6400 C CA . ARG B 1 39 ? -39.781 22.875 20.719 1 53.34 39 ARG B CA 1
ATOM 6401 C C . ARG B 1 39 ? -38.688 22.125 21.469 1 53.34 39 ARG B C 1
ATOM 6403 O O . ARG B 1 39 ? -38.594 22.25 22.703 1 53.34 39 ARG B O 1
ATOM 6410 N N . LYS B 1 40 ? -38.219 21 20.969 1 63.53 40 LYS B N 1
ATOM 6411 C CA . LYS B 1 40 ? -37.156 20.234 21.609 1 63.53 40 LYS B CA 1
ATOM 6412 C C . LYS B 1 40 ? -35.844 21 21.594 1 63.53 40 LYS B C 1
ATOM 6414 O O . LYS B 1 40 ? -35.188 21.156 20.531 1 63.53 40 LYS B O 1
ATOM 6419 N N . HIS B 1 41 ? -35.719 22 22.547 1 75.44 41 HIS B N 1
ATOM 6420 C CA . HIS B 1 41 ? -34.438 22.656 22.719 1 75.44 41 HIS B CA 1
ATOM 6421 C C . HIS B 1 41 ? -33.406 21.719 23.344 1 75.44 41 HIS B C 1
ATOM 6423 O O . HIS B 1 41 ? -33.75 20.906 24.219 1 75.44 41 HIS B O 1
ATOM 6429 N N . LEU B 1 42 ? -32.344 21.719 22.656 1 83.38 42 LEU B N 1
ATOM 6430 C CA . LEU B 1 42 ? -31.25 20.906 23.188 1 83.38 42 LEU B CA 1
ATOM 6431 C C . LEU B 1 42 ? -30.516 21.656 24.297 1 83.38 42 LEU B C 1
ATOM 6433 O O . LEU B 1 42 ? -30.406 22.875 24.266 1 83.38 42 LEU B O 1
ATOM 6437 N N . HIS B 1 43 ? -30.156 21.031 25.281 1 83.19 43 HIS B N 1
ATOM 6438 C CA . HIS B 1 43 ? -29.406 21.625 26.375 1 83.19 43 HIS B CA 1
ATOM 6439 C C . HIS B 1 43 ? -28 22.031 25.938 1 83.19 43 HIS B C 1
ATOM 6441 O O . HIS B 1 43 ? -27.281 21.234 25.344 1 83.19 43 HIS B O 1
ATOM 6447 N N . VAL B 1 44 ? -27.719 23.281 26.125 1 83.5 44 VAL B N 1
ATOM 6448 C CA . VAL B 1 44 ? -26.375 23.812 25.891 1 83.5 44 VAL B CA 1
ATOM 6449 C C . VAL B 1 44 ? -25.922 24.625 27.094 1 83.5 44 VAL B C 1
ATOM 6451 O O . VAL B 1 44 ? -26.75 25.188 27.828 1 83.5 44 VAL B O 1
ATOM 6454 N N . ASP B 1 45 ? -24.656 24.594 27.406 1 78.12 45 ASP B N 1
ATOM 6455 C CA . ASP B 1 45 ? -24.125 25.375 28.531 1 78.12 45 ASP B CA 1
ATOM 6456 C C . ASP B 1 45 ? -24.5 26.844 28.406 1 78.12 45 ASP B C 1
ATOM 6458 O O . ASP B 1 45 ? -24.484 27.406 27.312 1 78.12 45 ASP B O 1
ATOM 6462 N N . LYS B 1 46 ? -24.922 27.469 29.438 1 70.38 46 LYS B N 1
ATOM 6463 C CA . LYS B 1 46 ? -25.391 28.844 29.453 1 70.38 46 LYS B CA 1
ATOM 6464 C C . LYS B 1 46 ? -24.266 29.812 29.141 1 70.38 46 LYS B C 1
ATOM 6466 O O . LYS B 1 46 ? -24.484 30.844 28.484 1 70.38 46 LYS B O 1
ATOM 6471 N N . ASN B 1 47 ? -23.062 29.5 29.609 1 78.94 47 ASN B N 1
ATOM 6472 C CA . ASN B 1 47 ? -21.938 30.422 29.422 1 78.94 47 ASN B CA 1
ATOM 6473 C C . ASN B 1 47 ? -21 29.922 28.344 1 78.94 47 ASN B C 1
ATOM 6475 O O . ASN B 1 47 ? -19.859 29.547 28.625 1 78.94 47 ASN B O 1
ATOM 6479 N N . LEU B 1 48 ? -21.562 30.078 27.156 1 87.31 48 LEU B N 1
ATOM 6480 C CA . LEU B 1 48 ? -20.719 29.656 26.047 1 87.31 48 LEU B CA 1
ATOM 6481 C C . LEU B 1 48 ? -19.719 30.75 25.672 1 87.31 48 LEU B C 1
ATOM 6483 O O . LEU B 1 48 ? -20.047 31.938 25.719 1 87.31 48 LEU B O 1
ATOM 6487 N N . VAL B 1 49 ? -18.516 30.359 25.484 1 87.62 49 VAL B N 1
ATOM 6488 C CA . VAL B 1 49 ? -17.453 31.312 25.156 1 87.62 49 VAL B CA 1
ATOM 6489 C C . VAL B 1 49 ? -17.125 31.219 23.672 1 87.62 49 VAL B C 1
ATOM 6491 O O . VAL B 1 49 ? -16.953 30.125 23.125 1 87.62 49 VAL B O 1
ATOM 6494 N N . GLY B 1 50 ? -17.094 32.438 22.969 1 82.38 50 GLY B N 1
ATOM 6495 C CA . GLY B 1 50 ? -16.656 32.531 21.594 1 82.38 50 GLY B CA 1
ATOM 6496 C C . GLY B 1 50 ? -17.688 32.031 20.594 1 82.38 50 GLY B C 1
ATOM 6497 O O . GLY B 1 50 ? -17.359 31.766 19.438 1 82.38 50 GLY B O 1
ATOM 6498 N N . MET B 1 51 ? -18.891 31.75 20.969 1 86.38 51 MET B N 1
ATOM 6499 C CA . MET B 1 51 ? -19.891 31.109 20.125 1 86.38 51 MET B CA 1
ATOM 6500 C C . MET B 1 51 ? -20.516 32.094 19.156 1 86.38 51 MET B C 1
ATOM 6502 O O . MET B 1 51 ? -20.859 31.734 18.031 1 86.38 51 MET B O 1
ATOM 6506 N N . ASP B 1 52 ? -20.562 33.281 19.531 1 83.69 52 ASP B N 1
ATOM 6507 C CA . ASP B 1 52 ? -21.203 34.281 18.688 1 83.69 52 ASP B CA 1
ATOM 6508 C C . ASP B 1 52 ? -20.438 34.5 17.391 1 83.69 52 ASP B C 1
ATOM 6510 O O . ASP B 1 52 ? -21.047 34.562 16.312 1 83.69 52 ASP B O 1
ATOM 6514 N N . ASP B 1 53 ? -19.188 34.594 17.531 1 84.94 53 ASP B N 1
ATOM 6515 C CA . ASP B 1 53 ? -18.344 34.75 16.344 1 84.94 53 ASP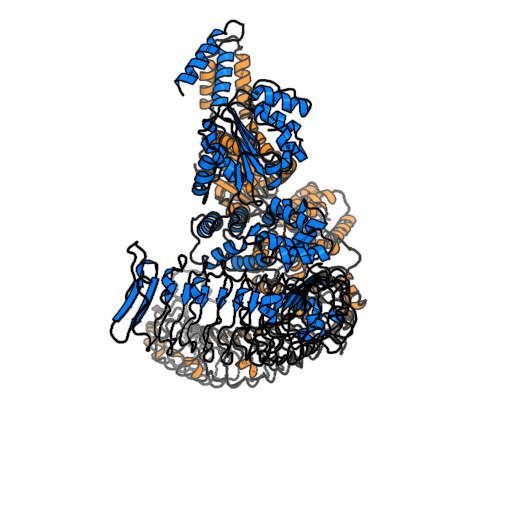 B CA 1
ATOM 6516 C C . ASP B 1 53 ? -18.484 33.562 15.406 1 84.94 53 ASP B C 1
ATOM 6518 O O . ASP B 1 53 ? -18.531 33.719 14.188 1 84.94 53 ASP B O 1
ATOM 6522 N N . ARG B 1 54 ? -18.516 32.406 15.953 1 88.62 54 ARG B N 1
ATOM 6523 C CA . ARG B 1 54 ? -18.625 31.188 15.172 1 88.62 54 ARG B CA 1
ATOM 6524 C C . ARG B 1 54 ? -19.984 31.109 14.484 1 88.62 54 ARG B C 1
ATOM 6526 O O . ARG B 1 54 ? -20.078 30.75 13.312 1 88.62 54 ARG B O 1
ATOM 6533 N N . LEU B 1 55 ? -21.016 31.484 15.18 1 89.69 55 LEU B N 1
ATOM 6534 C CA . LEU B 1 55 ? -22.359 31.406 14.641 1 89.69 55 LEU B CA 1
ATOM 6535 C C . LEU B 1 55 ? -22.547 32.406 13.5 1 89.69 55 LEU B C 1
ATOM 6537 O O . LEU B 1 55 ? -23.266 32.156 12.539 1 89.69 55 LEU B O 1
ATOM 6541 N N . ASN B 1 56 ? -21.859 33.5 13.633 1 86.81 56 ASN B N 1
ATOM 6542 C CA . ASN B 1 56 ? -21.938 34.531 12.594 1 86.81 56 ASN B CA 1
ATOM 6543 C C . ASN B 1 56 ? -21.266 34.062 11.305 1 86.81 56 ASN B C 1
ATOM 6545 O O . ASN B 1 56 ? -21.578 34.562 10.227 1 86.81 56 ASN B O 1
ATOM 6549 N N . GLU B 1 57 ? -20.422 33.156 11.484 1 87.62 57 GLU B N 1
ATOM 6550 C CA . GLU B 1 57 ? -19.75 32.594 10.32 1 87.62 57 GLU B CA 1
ATOM 6551 C C . GLU B 1 57 ? -20.531 31.422 9.742 1 87.62 57 GLU B C 1
ATOM 6553 O O . GLU B 1 57 ? -20.75 31.344 8.531 1 87.62 57 GLU B O 1
ATOM 6558 N N . VAL B 1 58 ? -21.031 30.531 10.57 1 90.38 58 VAL B N 1
ATOM 6559 C CA . VAL B 1 58 ? -21.594 29.25 10.156 1 90.38 58 VAL B CA 1
ATOM 6560 C C . VAL B 1 58 ? -22.984 29.469 9.562 1 90.38 58 VAL B C 1
ATOM 6562 O O . VAL B 1 58 ? -23.312 28.922 8.516 1 90.38 58 VAL B O 1
ATOM 6565 N N . ILE B 1 59 ? -23.812 30.297 10.125 1 87.44 59 ILE B N 1
ATOM 6566 C CA . ILE B 1 59 ? -25.234 30.391 9.766 1 87.44 59 ILE B CA 1
ATOM 6567 C C . ILE B 1 59 ? -25.391 31.188 8.469 1 87.44 59 ILE B C 1
ATOM 6569 O O . ILE B 1 59 ? -25.922 30.688 7.484 1 87.44 59 ILE B O 1
ATOM 6573 N N . PRO B 1 60 ? -24.828 32.344 8.406 1 85.94 60 PRO B N 1
ATOM 6574 C CA . PRO B 1 60 ? -25.062 33.125 7.172 1 85.94 60 PRO B CA 1
ATOM 6575 C C . PRO B 1 60 ? -24.219 32.594 6 1 85.94 60 PRO B C 1
ATOM 6577 O O . PRO B 1 60 ? -24.703 32.531 4.871 1 85.94 60 PRO B O 1
ATOM 6580 N N . GLN B 1 61 ? -23.062 32.219 6.23 1 85.56 61 GLN B N 1
ATOM 6581 C CA . GLN B 1 61 ? -22.156 31.906 5.141 1 85.56 61 GLN B CA 1
ATOM 6582 C C . GLN B 1 61 ? -22.297 30.453 4.703 1 85.56 61 GLN B C 1
ATOM 6584 O O . GLN B 1 61 ? -22.141 30.125 3.521 1 85.56 61 GLN B O 1
ATOM 6589 N N . MET B 1 62 ? -22.609 29.609 5.629 1 88.69 62 MET B N 1
ATOM 6590 C CA . MET B 1 62 ? -22.578 28.188 5.289 1 88.69 62 MET B CA 1
ATOM 6591 C C . MET B 1 62 ? -24 27.625 5.164 1 88.69 62 MET B C 1
ATOM 6593 O O . MET B 1 62 ? -24.344 27.031 4.145 1 88.69 62 MET B O 1
ATOM 6597 N N . ILE B 1 63 ? -24.797 27.812 6.137 1 89.81 63 ILE B N 1
ATOM 6598 C CA . ILE B 1 63 ? -26.141 27.266 6.145 1 89.81 63 ILE B CA 1
ATOM 6599 C C . ILE B 1 63 ? -27.016 28.016 5.148 1 89.81 63 ILE B C 1
ATOM 6601 O O . ILE B 1 63 ? -27.766 27.406 4.387 1 89.81 63 ILE B O 1
ATOM 6605 N N . ASP B 1 64 ? -26.844 29.328 5.008 1 88.06 64 ASP B N 1
ATOM 6606 C CA . ASP B 1 64 ? -27.594 30.172 4.07 1 88.06 64 ASP B CA 1
ATOM 6607 C C . ASP B 1 64 ? -29.094 29.859 4.137 1 88.06 64 ASP B C 1
ATOM 6609 O O . ASP B 1 64 ? -29.609 29.109 3.311 1 88.06 64 ASP B O 1
ATOM 6613 N N . LEU B 1 65 ? -29.828 30.484 4.91 1 88.44 65 LEU B N 1
ATOM 6614 C CA . LEU B 1 65 ? -31.25 30.234 5.129 1 88.44 65 LEU B CA 1
ATOM 6615 C C . LEU B 1 65 ? -32.094 30.906 4.043 1 88.44 65 LEU B C 1
ATOM 6617 O O . LEU B 1 65 ? -33.281 30.609 3.906 1 88.44 65 LEU B O 1
ATOM 6621 N N . SER B 1 66 ? -31.469 31.688 3.174 1 83.69 66 SER B N 1
ATOM 6622 C CA . SER B 1 66 ? -32.188 32.406 2.129 1 83.69 66 SER B CA 1
ATOM 6623 C C . SER B 1 66 ? -32.406 31.516 0.904 1 83.69 66 SER B C 1
ATOM 6625 O O . SER B 1 66 ? -33.344 31.734 0.133 1 83.69 66 SER B O 1
ATOM 6627 N N . SER B 1 67 ? -31.594 30.5 0.808 1 86.94 67 SER B N 1
ATOM 6628 C CA . SER B 1 67 ? -31.688 29.609 -0.345 1 86.94 67 SER B CA 1
ATOM 6629 C C . SER B 1 67 ? -32.781 28.578 -0.157 1 86.94 67 SER B C 1
ATOM 6631 O O . SER B 1 67 ? -33 28.078 0.948 1 86.94 67 SER B O 1
ATOM 6633 N N . ASN B 1 68 ? -33.562 28.281 -1.213 1 88.56 68 ASN B N 1
ATOM 6634 C CA . ASN B 1 68 ? -34.625 27.281 -1.162 1 88.56 68 ASN B CA 1
ATOM 6635 C C . ASN B 1 68 ? -34.094 25.906 -1.562 1 88.56 68 ASN B C 1
ATOM 6637 O O . ASN B 1 68 ? -34.844 24.938 -1.561 1 88.56 68 ASN B O 1
ATOM 6641 N N . GLU B 1 69 ? -32.906 25.812 -1.771 1 92.12 69 GLU B N 1
ATOM 6642 C CA . GLU B 1 69 ? -32.312 24.531 -2.131 1 92.12 69 GLU B CA 1
ATOM 6643 C C . GLU B 1 69 ? -31.984 23.703 -0.887 1 92.12 69 GLU B C 1
ATOM 6645 O O . GLU B 1 69 ? -31.875 24.25 0.211 1 92.12 69 GLU B O 1
ATOM 6650 N N . VAL B 1 70 ? -31.922 22.391 -1.045 1 95.25 70 VAL B N 1
ATOM 6651 C CA . VAL B 1 70 ? -31.438 21.516 0.02 1 95.25 70 VAL B CA 1
ATOM 6652 C C . VAL B 1 70 ? -29.922 21.656 0.15 1 95.25 70 VAL B C 1
ATOM 6654 O O . VAL B 1 70 ? -29.203 21.578 -0.847 1 95.25 70 VAL B O 1
ATOM 6657 N N . ARG B 1 71 ? -29.453 21.938 1.364 1 94.75 71 ARG B N 1
ATOM 6658 C CA . ARG B 1 71 ? -28.031 22.109 1.57 1 94.75 71 ARG B CA 1
ATOM 6659 C C . ARG B 1 71 ? -27.5 21.141 2.637 1 94.75 71 ARG B C 1
ATOM 6661 O O . ARG B 1 71 ? -28.156 20.953 3.67 1 94.75 71 ARG B O 1
ATOM 6668 N N . MET B 1 72 ? -26.484 20.547 2.33 1 96 72 MET B N 1
ATOM 6669 C CA . MET B 1 72 ? -25.797 19.688 3.287 1 96 72 MET B CA 1
ATOM 6670 C C . MET B 1 72 ? -24.484 20.328 3.748 1 96 72 MET B C 1
ATOM 6672 O O . MET B 1 72 ? -23.641 20.672 2.926 1 96 72 MET B O 1
ATOM 6676 N N . ILE B 1 73 ? -24.344 20.562 5.047 1 96 73 ILE B N 1
ATOM 6677 C CA . ILE B 1 73 ? -23.219 21.281 5.617 1 96 73 ILE B CA 1
ATOM 6678 C C . ILE B 1 73 ? -22.422 20.359 6.531 1 96 73 ILE B C 1
ATOM 6680 O O . ILE B 1 73 ? -23 19.609 7.332 1 96 73 ILE B O 1
ATOM 6684 N N . GLY B 1 74 ? -21.094 20.359 6.336 1 96.38 74 GLY B N 1
ATOM 6685 C CA . GLY B 1 74 ? -20.203 19.578 7.188 1 96.38 74 GLY B CA 1
ATOM 6686 C C . GLY B 1 74 ? -19.438 20.422 8.188 1 96.38 74 GLY B C 1
ATOM 6687 O O . GLY B 1 74 ? -18.812 21.422 7.824 1 96.38 74 GLY B O 1
ATOM 6688 N N . ILE B 1 75 ? -19.547 20.109 9.453 1 95.44 75 ILE B N 1
ATOM 6689 C CA . ILE B 1 75 ? -18.75 20.703 10.531 1 95.44 75 ILE B CA 1
ATOM 6690 C C . ILE B 1 75 ? -17.703 19.688 11.008 1 95.44 75 ILE B C 1
ATOM 6692 O O . ILE B 1 75 ? -18.047 18.594 11.453 1 95.44 75 ILE B O 1
ATOM 6696 N N . TYR B 1 76 ? -16.469 20.047 10.844 1 94.31 76 TYR B N 1
ATOM 6697 C CA . TYR B 1 76 ? -15.438 19.062 11.203 1 94.31 76 TYR B CA 1
ATOM 6698 C C . TYR B 1 76 ? -14.32 19.719 12.008 1 94.31 76 TYR B C 1
ATOM 6700 O O . TYR B 1 76 ? -14.273 20.953 12.133 1 94.31 76 TYR B O 1
ATOM 6708 N N . GLY B 1 77 ? -13.508 18.891 12.688 1 91.75 77 GLY B N 1
ATOM 6709 C CA . GLY B 1 77 ? -12.398 19.344 13.508 1 91.75 77 GLY B CA 1
ATOM 6710 C C . GLY B 1 77 ? -11.898 18.297 14.469 1 91.75 77 GLY B C 1
ATOM 6711 O O . GLY B 1 77 ? -12.383 17.156 14.477 1 91.75 77 GLY B O 1
ATOM 6712 N N . LEU B 1 78 ? -10.969 18.75 15.258 1 90.5 78 LEU B N 1
ATOM 6713 C CA . LEU B 1 78 ? -10.328 17.875 16.234 1 90.5 78 LEU B CA 1
ATOM 6714 C C . LEU B 1 78 ? -11.32 17.438 17.297 1 90.5 78 LEU B C 1
ATOM 6716 O O . LEU B 1 78 ? -12.305 18.141 17.562 1 90.5 78 LEU B O 1
ATOM 6720 N N . GLY B 1 79 ? -11.062 16.297 17.859 1 87.88 79 GLY B N 1
ATOM 6721 C CA . GLY B 1 79 ? -11.891 15.844 18.969 1 87.88 79 GLY B CA 1
ATOM 6722 C C . GLY B 1 79 ? -11.852 16.781 20.156 1 87.88 79 GLY B C 1
ATOM 6723 O O . GLY B 1 79 ? -10.781 17.219 20.578 1 87.88 79 GLY B O 1
ATOM 6724 N N . GLY B 1 80 ? -13.008 17.156 20.656 1 88.62 80 GLY B N 1
ATOM 6725 C CA . GLY B 1 80 ? -13.102 18 21.828 1 88.62 80 GLY B CA 1
ATOM 6726 C C . GLY B 1 80 ? -13.031 19.484 21.516 1 88.62 80 GLY B C 1
ATOM 6727 O O . GLY B 1 80 ? -13.039 20.312 22.422 1 88.62 80 GLY B O 1
ATOM 6728 N N . ILE B 1 81 ? -13.023 19.766 20.219 1 90.31 81 ILE B N 1
ATOM 6729 C CA . ILE B 1 81 ? -12.828 21.141 19.812 1 90.31 81 ILE B CA 1
ATOM 6730 C C . ILE B 1 81 ? -14.141 21.906 19.938 1 90.31 81 ILE B C 1
ATOM 6732 O O . ILE B 1 81 ? -14.148 23.141 19.922 1 90.31 81 ILE B O 1
ATOM 6736 N N . GLY B 1 82 ? -15.328 21.172 20.031 1 89.94 82 GLY B N 1
ATOM 6737 C CA . GLY B 1 82 ? -16.609 21.828 20.234 1 89.94 82 GLY B CA 1
ATOM 6738 C C . GLY B 1 82 ? -17.562 21.672 19.047 1 89.94 82 GLY B C 1
ATOM 6739 O O . GLY B 1 82 ? -18.438 22.5 18.844 1 89.94 82 GLY B O 1
ATOM 6740 N N . LYS B 1 83 ? -17.391 20.703 18.172 1 92.31 83 LYS B N 1
ATOM 6741 C CA . LYS B 1 83 ? -18.234 20.484 17.016 1 92.31 83 LYS B CA 1
ATOM 6742 C C . LYS B 1 83 ? -19.688 20.281 17.438 1 92.31 83 LYS B C 1
ATOM 6744 O O . LYS B 1 83 ? -20.594 20.875 16.859 1 92.31 83 LYS B O 1
ATOM 6749 N N . THR B 1 84 ? -19.906 19.375 18.422 1 91.88 84 THR B N 1
ATOM 6750 C CA . THR B 1 84 ? -21.234 19.062 18.922 1 91.88 84 THR B CA 1
ATOM 6751 C C . THR B 1 84 ? -21.906 20.297 19.516 1 91.88 84 THR B C 1
ATOM 6753 O O . THR B 1 84 ? -23.094 20.531 19.312 1 91.88 84 THR B O 1
ATOM 6756 N N . THR B 1 85 ? -21.109 21.078 20.188 1 90.88 85 THR B N 1
ATOM 6757 C CA . THR B 1 85 ? -21.641 22.297 20.797 1 90.88 85 THR B CA 1
ATOM 6758 C C . THR B 1 85 ? -22.109 23.281 19.734 1 90.88 85 THR B C 1
ATOM 6760 O O . THR B 1 85 ? -23.203 23.844 19.844 1 90.88 85 THR B O 1
ATOM 6763 N N . VAL B 1 86 ? -21.281 23.484 18.766 1 92.5 86 VAL B N 1
ATOM 6764 C CA . VAL B 1 86 ? -21.656 24.391 17.672 1 92.5 86 VAL B CA 1
ATOM 6765 C C . VAL B 1 86 ? -22.953 23.906 17.016 1 92.5 86 VAL B C 1
ATOM 6767 O O . VAL B 1 86 ? -23.844 24.703 16.75 1 92.5 86 VAL B O 1
ATOM 6770 N N . ALA B 1 87 ? -23.031 22.656 16.75 1 93.75 87 ALA B N 1
ATOM 6771 C CA . ALA B 1 87 ? -24.203 22.062 16.094 1 93.75 87 ALA B CA 1
ATOM 6772 C C . ALA B 1 87 ? -25.453 22.25 16.938 1 93.75 87 ALA B C 1
ATOM 6774 O O . ALA B 1 87 ? -26.531 22.547 16.406 1 93.75 87 ALA B O 1
ATOM 6775 N N . LYS B 1 88 ? -25.375 22.078 18.281 1 92.94 88 LYS B N 1
ATOM 6776 C CA . LYS B 1 88 ? -26.5 22.25 19.172 1 92.94 88 LYS B CA 1
ATOM 6777 C C . LYS B 1 88 ? -27 23.688 19.188 1 92.94 88 LYS B C 1
ATOM 6779 O O . LYS B 1 88 ? -28.219 23.938 19.156 1 92.94 88 LYS B O 1
ATOM 6784 N N . VAL B 1 89 ? -26.078 24.594 19.25 1 91.81 89 VAL B N 1
ATOM 6785 C CA . VAL B 1 89 ? -26.453 26 19.281 1 91.81 89 VAL B CA 1
ATOM 6786 C C . VAL B 1 89 ? -27.125 26.375 17.969 1 91.81 89 VAL B C 1
ATOM 6788 O O . VAL B 1 89 ? -28.109 27.125 17.969 1 91.81 89 VAL B O 1
ATOM 6791 N N . VAL B 1 90 ? -26.578 25.922 16.875 1 92.88 90 VAL B N 1
ATOM 6792 C CA . VAL B 1 90 ? -27.172 26.172 15.578 1 92.88 90 VAL B CA 1
ATOM 6793 C C . VAL B 1 90 ? -28.578 25.594 15.539 1 92.88 90 VAL B C 1
ATOM 6795 O O . VAL B 1 90 ? -29.516 26.25 15.07 1 92.88 90 VAL B O 1
ATOM 6798 N N . TYR B 1 91 ? -28.719 24.391 15.969 1 93.75 91 TYR B N 1
ATOM 6799 C CA . TYR B 1 91 ? -30.016 23.734 16.016 1 93.75 91 TYR B CA 1
ATOM 6800 C C . TYR B 1 91 ? -31.031 24.578 16.766 1 93.75 91 TYR B C 1
ATOM 6802 O O . TYR B 1 91 ? -32.125 24.828 16.281 1 93.75 91 TYR B O 1
ATOM 6810 N N . ASN B 1 92 ? -30.688 25.047 17.969 1 89.5 92 ASN B N 1
ATOM 6811 C CA . ASN B 1 92 ? -31.578 25.828 18.812 1 89.5 92 ASN B CA 1
ATOM 6812 C C . ASN B 1 92 ? -31.953 27.156 18.141 1 89.5 92 ASN B C 1
ATOM 6814 O O . ASN B 1 92 ? -33.062 27.641 18.328 1 89.5 92 ASN B O 1
ATOM 6818 N N . ARG B 1 93 ? -31.078 27.625 17.391 1 88.31 93 ARG B N 1
ATOM 6819 C CA . ARG B 1 93 ? -31.297 28.953 16.797 1 88.31 93 ARG B CA 1
ATOM 6820 C C . ARG B 1 93 ? -32.188 28.859 15.555 1 88.31 93 ARG B C 1
ATOM 6822 O O . ARG B 1 93 ? -32.969 29.766 15.281 1 88.31 93 ARG B O 1
ATOM 6829 N N . ILE B 1 94 ? -32.062 27.797 14.766 1 91.81 94 ILE B N 1
ATOM 6830 C CA . ILE B 1 94 ? -32.719 27.812 13.461 1 91.81 94 ILE B CA 1
ATOM 6831 C C . ILE B 1 94 ? -33.812 26.766 13.422 1 91.81 94 ILE B C 1
ATOM 6833 O O . ILE B 1 94 ? -34.625 26.734 12.484 1 91.81 94 ILE B O 1
ATOM 6837 N N . ALA B 1 95 ? -33.969 25.938 14.367 1 91.69 95 ALA B N 1
ATOM 6838 C CA . ALA B 1 95 ? -34.906 24.828 14.383 1 91.69 95 ALA B CA 1
ATOM 6839 C C . ALA B 1 95 ? -36.344 25.312 14.117 1 91.69 95 ALA B C 1
ATOM 6841 O O . ALA B 1 95 ? -37.094 24.656 13.398 1 91.69 95 ALA B O 1
ATOM 6842 N N . PRO B 1 96 ? -36.719 26.484 14.594 1 88.06 96 PRO B N 1
ATOM 6843 C CA . PRO B 1 96 ? -38.094 26.938 14.414 1 88.06 96 PRO B CA 1
ATOM 6844 C C . PRO B 1 96 ? -38.438 27.266 12.961 1 88.06 96 PRO B C 1
ATOM 6846 O O . PRO B 1 96 ? -39.594 27.344 12.594 1 88.06 96 PRO B O 1
ATOM 6849 N N . LEU B 1 97 ? -37.531 27.375 12.148 1 89.19 97 LEU B N 1
ATOM 6850 C CA . LEU B 1 97 ? -37.719 27.781 10.766 1 89.19 97 LEU B CA 1
ATOM 6851 C C . LEU B 1 97 ? -38.062 26.594 9.883 1 89.19 97 LEU B C 1
ATOM 6853 O O . LEU B 1 97 ? -38.438 26.766 8.719 1 89.19 97 LEU B O 1
ATOM 6857 N N . PHE B 1 98 ? -38.188 25.391 10.383 1 92.62 98 PHE B N 1
ATOM 6858 C CA . PHE B 1 98 ? -38.344 24.203 9.57 1 92.62 98 PHE B CA 1
ATOM 6859 C C . PHE B 1 98 ? -39.594 23.438 10 1 92.62 98 PHE B C 1
ATOM 6861 O O . PHE B 1 98 ? -40.062 23.578 11.133 1 92.62 98 PHE B O 1
ATOM 6868 N N . MET B 1 99 ? -40.125 22.594 9.125 1 87.62 99 MET B N 1
ATOM 6869 C CA . MET B 1 99 ? -41.312 21.797 9.391 1 87.62 99 MET B CA 1
ATOM 6870 C C . MET B 1 99 ? -41 20.609 10.289 1 87.62 99 MET B C 1
ATOM 6872 O O . MET B 1 99 ? -41.781 20.281 11.188 1 87.62 99 MET B O 1
ATOM 6876 N N . ILE B 1 100 ? -39.938 20 9.938 1 90.5 100 ILE B N 1
ATOM 6877 C CA . ILE B 1 100 ? -39.469 18.844 10.703 1 90.5 100 ILE B CA 1
ATOM 6878 C C . ILE B 1 100 ? -38.062 19.078 11.195 1 90.5 100 ILE B C 1
ATOM 6880 O O . ILE B 1 100 ? -37.219 19.594 10.453 1 90.5 100 ILE B O 1
ATOM 6884 N N . THR B 1 101 ? -37.844 18.844 12.445 1 92.38 101 THR B N 1
ATOM 6885 C CA . THR B 1 101 ? -36.5 18.984 13 1 92.38 101 THR B CA 1
ATOM 6886 C C . THR B 1 101 ? -36.062 17.719 13.75 1 92.38 101 THR B C 1
ATOM 6888 O O . THR B 1 101 ? -36.906 17.078 14.398 1 92.38 101 THR B O 1
ATOM 6891 N N . SER B 1 102 ? -34.844 17.297 13.531 1 93.69 102 SER B N 1
ATOM 6892 C CA . SER B 1 102 ? -34.312 16.125 14.211 1 93.69 102 SER B CA 1
ATOM 6893 C C . SER B 1 102 ? -32.812 16.281 14.508 1 93.69 102 SER B C 1
ATOM 6895 O O . SER B 1 102 ? -32.062 16.797 13.672 1 93.69 102 SER B O 1
ATOM 6897 N N . PHE B 1 103 ? -32.469 16.016 15.766 1 94.62 103 PHE B N 1
ATOM 6898 C CA . PHE B 1 103 ? -31.078 15.977 16.188 1 94.62 103 PHE B CA 1
ATOM 6899 C C . PHE B 1 103 ? -30.688 14.562 16.594 1 94.62 103 PHE B C 1
ATOM 6901 O O . PHE B 1 103 ? -31.047 14.102 17.688 1 94.62 103 PHE B O 1
ATOM 6908 N N . ILE B 1 104 ? -29.984 13.852 15.711 1 95.12 104 ILE B N 1
ATOM 6909 C CA . ILE B 1 104 ? -29.516 12.508 16.016 1 95.12 104 ILE B CA 1
ATOM 6910 C C . ILE B 1 104 ? -28.109 12.57 16.609 1 95.12 104 ILE B C 1
ATOM 6912 O O . ILE B 1 104 ? -27.141 12.773 15.883 1 95.12 104 ILE B O 1
ATOM 6916 N N . ALA B 1 105 ? -28.047 12.305 17.891 1 92.62 105 ALA B N 1
ATOM 6917 C CA . ALA B 1 105 ? -26.781 12.422 18.609 1 92.62 105 ALA B CA 1
ATOM 6918 C C . ALA B 1 105 ? -25.984 11.133 18.531 1 92.62 105 ALA B C 1
ATOM 6920 O O . ALA B 1 105 ? -26.547 10.055 18.328 1 92.62 105 ALA B O 1
ATOM 6921 N N . ASN B 1 106 ? -24.672 11.148 18.594 1 91.88 106 ASN B N 1
ATOM 6922 C CA . ASN B 1 106 ? -23.734 10.031 18.734 1 91.88 106 ASN B CA 1
ATOM 6923 C C . ASN B 1 106 ? -23.984 8.953 17.688 1 91.88 106 ASN B C 1
ATOM 6925 O O . ASN B 1 106 ? -24.156 7.781 18.016 1 91.88 106 ASN B O 1
ATOM 6929 N N . VAL B 1 107 ? -24.031 9.359 16.469 1 94.19 107 VAL B N 1
ATOM 6930 C CA . VAL B 1 107 ? -24.312 8.461 15.359 1 94.19 107 VAL B CA 1
ATOM 6931 C C . VAL B 1 107 ? -23.281 7.336 15.32 1 94.19 107 VAL B C 1
ATOM 6933 O O . VAL B 1 107 ? -23.625 6.176 15.086 1 94.19 107 VAL B O 1
ATOM 6936 N N . ARG B 1 108 ? -22.062 7.648 15.555 1 91.81 108 ARG B N 1
ATOM 6937 C CA . ARG B 1 108 ? -20.969 6.68 15.5 1 91.81 108 ARG B CA 1
ATOM 6938 C C . ARG B 1 108 ? -21.188 5.547 16.5 1 91.81 108 ARG B C 1
ATOM 6940 O O . ARG B 1 108 ? -21.25 4.379 16.125 1 91.81 108 ARG B O 1
ATOM 6947 N N . GLU B 1 109 ? -21.344 5.906 17.75 1 88.44 109 GLU B N 1
ATOM 6948 C CA . GLU B 1 109 ? -21.469 4.922 18.828 1 88.44 109 GLU B CA 1
ATOM 6949 C C . GLU B 1 109 ? -22.766 4.129 18.703 1 88.44 109 GLU B C 1
ATOM 6951 O O . GLU B 1 109 ? -22.766 2.912 18.906 1 88.44 109 GLU B O 1
ATOM 6956 N N . ASP B 1 110 ? -23.828 4.754 18.344 1 90.06 110 ASP B N 1
ATOM 6957 C CA . ASP B 1 110 ? -25.125 4.102 18.266 1 90.06 110 ASP B CA 1
ATOM 6958 C C . ASP B 1 110 ? -25.203 3.164 17.062 1 90.06 110 ASP B C 1
ATOM 6960 O O . ASP B 1 110 ? -25.844 2.119 17.125 1 90.06 110 ASP B O 1
ATOM 6964 N N . SER B 1 111 ? -24.594 3.592 16.031 1 91.5 111 SER B N 1
ATOM 6965 C CA . SER B 1 111 ? -24.578 2.725 14.852 1 91.5 111 SER B CA 1
ATOM 6966 C C . SER B 1 111 ? -23.781 1.45 15.117 1 91.5 111 SER B C 1
ATOM 6968 O O . SER B 1 111 ? -24.156 0.375 14.633 1 91.5 111 SER B O 1
ATOM 6970 N N . LYS B 1 112 ? -22.703 1.551 15.812 1 86.06 112 LYS B N 1
ATOM 6971 C CA . LYS B 1 112 ? -21.859 0.401 16.125 1 86.06 112 LYS B CA 1
ATOM 6972 C C . LYS B 1 112 ? -22.531 -0.513 17.141 1 86.06 112 LYS B C 1
ATOM 6974 O O . LYS B 1 112 ? -22.438 -1.738 17.047 1 86.06 112 LYS B O 1
ATOM 6979 N N . SER B 1 113 ? -23.203 0.056 18.141 1 85.06 113 SER B N 1
ATOM 6980 C CA . SER B 1 113 ? -23.766 -0.724 19.234 1 85.06 113 SER B CA 1
ATOM 6981 C C . SER B 1 113 ? -25.125 -1.296 18.859 1 85.06 113 SER B C 1
ATOM 6983 O O . SER B 1 113 ? -25.391 -2.48 19.078 1 85.06 113 SER B O 1
ATOM 6985 N N . ARG B 1 114 ? -26.062 -0.5 18.266 1 85.31 114 ARG B N 1
ATOM 6986 C CA . ARG B 1 114 ? -27.438 -0.91 18.031 1 85.31 114 ARG B CA 1
ATOM 6987 C C . ARG B 1 114 ? -27.703 -1.069 16.531 1 85.31 114 ARG B C 1
ATOM 6989 O O . ARG B 1 114 ? -28.734 -1.635 16.141 1 85.31 114 ARG B O 1
ATOM 6996 N N . GLY B 1 115 ? -26.812 -0.501 15.734 1 87.94 115 GLY B N 1
ATOM 6997 C CA . GLY B 1 115 ? -26.969 -0.648 14.297 1 87.94 115 GLY B CA 1
ATOM 6998 C C . GLY B 1 115 ? -27.562 0.583 13.633 1 87.94 115 GLY B C 1
ATOM 6999 O O . GLY B 1 115 ? -28.172 1.421 14.297 1 87.94 115 GLY B O 1
ATOM 7000 N N . LEU B 1 116 ? -27.359 0.682 12.352 1 91.88 116 LEU B N 1
ATOM 7001 C CA . LEU B 1 116 ? -27.859 1.805 11.562 1 91.88 116 LEU B CA 1
ATOM 7002 C C . LEU B 1 116 ? -29.391 1.794 11.5 1 91.88 116 LEU B C 1
ATOM 7004 O O . LEU B 1 116 ? -30.016 2.852 11.414 1 91.88 116 LEU B O 1
ATOM 7008 N N . LEU B 1 117 ? -30 0.604 11.523 1 89.69 117 LEU B N 1
ATOM 7009 C CA . LEU B 1 117 ? -31.438 0.448 11.477 1 89.69 117 LEU B CA 1
ATOM 7010 C C . LEU B 1 117 ? -32.094 1.142 12.656 1 89.69 117 LEU B C 1
ATOM 7012 O O . LEU B 1 117 ? -33.188 1.745 12.516 1 89.69 117 LEU B O 1
ATOM 7016 N N . HIS B 1 118 ? -31.5 1.064 13.758 1 90.19 118 HIS B N 1
ATOM 7017 C CA . HIS B 1 118 ? -32 1.711 14.961 1 90.19 118 HIS B CA 1
ATOM 7018 C C . HIS B 1 118 ? -32.094 3.225 14.781 1 90.19 118 HIS B C 1
ATOM 7020 O O . HIS B 1 118 ? -33.062 3.854 15.188 1 90.19 118 HIS B O 1
ATOM 7026 N N . LEU B 1 119 ? -31.062 3.811 14.195 1 93.94 119 LEU B N 1
ATOM 7027 C CA . LEU B 1 119 ? -31.016 5.254 13.977 1 93.94 119 LEU B CA 1
ATOM 7028 C C . LEU B 1 119 ? -32.094 5.68 12.977 1 93.94 119 LEU B C 1
ATOM 7030 O O . LEU B 1 119 ? -32.688 6.746 13.125 1 93.94 119 LEU B O 1
ATOM 7034 N N . GLN B 1 120 ? -32.281 4.863 11.992 1 92.88 120 GLN B N 1
ATOM 7035 C CA . GLN B 1 120 ? -33.312 5.148 11.023 1 92.88 120 GLN B CA 1
ATOM 7036 C C . GLN B 1 120 ? -34.688 5.121 11.672 1 92.88 120 GLN B C 1
ATOM 7038 O O . GLN B 1 120 ? -35.531 5.965 11.383 1 92.88 120 GLN B O 1
ATOM 7043 N N . LYS B 1 121 ? -34.938 4.121 12.508 1 89.44 121 LYS B N 1
ATOM 7044 C CA . LYS B 1 121 ? -36.188 4.035 13.234 1 89.44 121 LYS B CA 1
ATOM 7045 C C . LYS B 1 121 ? -36.406 5.262 14.117 1 89.44 121 LYS B C 1
ATOM 7047 O O . LYS B 1 121 ? -37.531 5.777 14.219 1 89.44 121 LYS B O 1
ATOM 7052 N N . GLN B 1 122 ? -35.312 5.684 14.734 1 89.19 122 GLN B N 1
ATOM 7053 C CA . GLN B 1 122 ? -35.375 6.883 15.562 1 89.19 122 GLN B CA 1
ATOM 7054 C C . GLN B 1 122 ? -35.781 8.102 14.742 1 89.19 122 GLN B C 1
ATOM 7056 O O . GLN B 1 122 ? -36.656 8.883 15.148 1 89.19 122 GLN B O 1
ATOM 7061 N N . LEU B 1 123 ? -35.156 8.281 13.664 1 91.56 123 LEU B N 1
ATOM 7062 C CA . LEU B 1 123 ? -35.438 9.406 12.773 1 91.56 123 LEU B CA 1
ATOM 7063 C C . LEU B 1 123 ? -36.875 9.375 12.305 1 91.56 123 LEU B C 1
ATOM 7065 O O . LEU B 1 123 ? -37.562 10.398 12.312 1 91.56 123 LEU B O 1
ATOM 7069 N N . LEU B 1 124 ? -37.344 8.18 11.906 1 88.94 124 LEU B N 1
ATOM 7070 C CA . LEU B 1 124 ? -38.688 8.023 11.383 1 88.94 124 LEU B CA 1
ATOM 7071 C C . LEU B 1 124 ? -39.75 8.242 12.484 1 88.94 124 LEU B C 1
ATOM 7073 O O . LEU B 1 124 ? -40.812 8.766 12.227 1 88.94 124 LEU B O 1
ATOM 7077 N N . HIS B 1 125 ? -39.344 7.758 13.656 1 85.25 125 HIS B N 1
ATOM 7078 C CA . HIS B 1 125 ? -40.25 7.965 14.789 1 85.25 125 HIS B CA 1
ATOM 7079 C C . HIS B 1 125 ? -40.438 9.445 15.086 1 85.25 125 HIS B C 1
ATOM 7081 O O . HIS B 1 125 ? -41.5 9.875 15.492 1 85.25 125 HIS B O 1
ATOM 7087 N N . GLU B 1 126 ? -39.375 10.188 14.953 1 81 126 GLU B N 1
ATOM 7088 C CA . GLU B 1 126 ? -39.438 11.625 15.203 1 81 126 GLU B CA 1
ATOM 7089 C C . GLU B 1 126 ? -40.219 12.344 14.125 1 81 126 GLU B C 1
ATOM 7091 O O . GLU B 1 126 ? -40.844 13.375 14.391 1 81 126 GLU B O 1
ATOM 7096 N N . ILE B 1 127 ? -40.25 11.852 12.961 1 78.75 127 ILE B N 1
ATOM 7097 C CA . ILE B 1 127 ? -40.938 12.438 11.82 1 78.75 127 ILE B CA 1
ATOM 7098 C C . ILE B 1 127 ? -42.438 12.078 11.883 1 78.75 127 ILE B C 1
ATOM 7100 O O . ILE B 1 127 ? -43.312 12.93 11.648 1 78.75 127 ILE B O 1
ATOM 7104 N N . LEU B 1 128 ? -42.688 10.688 12.062 1 72 128 LEU B N 1
ATOM 7105 C CA . LEU B 1 128 ? -44.062 10.203 12.102 1 72 128 LEU B CA 1
ATOM 7106 C C . LEU B 1 128 ? -44.344 9.445 13.398 1 72 128 LEU B C 1
ATOM 7108 O O . LEU B 1 128 ? -44.188 8.227 13.453 1 72 128 LEU B O 1
ATOM 7112 N N . PRO B 1 129 ? -44.656 10.203 14.523 1 60.22 129 PRO B N 1
ATOM 7113 C CA . PRO B 1 129 ? -44.812 9.508 15.805 1 60.22 129 PRO B CA 1
ATOM 7114 C C . PRO B 1 129 ? -45.906 8.438 15.758 1 60.22 129 PRO B C 1
ATOM 7116 O O . PRO B 1 129 ? -45.844 7.469 16.516 1 60.22 129 PRO B O 1
ATOM 7119 N N . SER B 1 130 ? -46.938 8.578 15.133 1 55.41 130 SER B N 1
ATOM 7120 C CA . SER B 1 130 ? -48.094 7.73 15.328 1 55.41 130 SER B CA 1
ATOM 7121 C C . SER B 1 130 ? -47.906 6.363 14.672 1 55.41 130 SER B C 1
ATOM 7123 O O . SER B 1 130 ? -48.656 5.422 14.961 1 55.41 130 SER B O 1
ATOM 7125 N N . ARG B 1 131 ? -47.156 6.27 13.625 1 52.59 131 ARG B N 1
ATOM 7126 C CA . ARG B 1 131 ? -47.25 5.059 12.812 1 52.59 131 ARG B CA 1
ATOM 7127 C C . ARG B 1 131 ? -46.062 4.133 13.086 1 52.59 131 ARG B C 1
ATOM 7129 O O . ARG B 1 131 ? -44.906 4.582 13.172 1 52.59 131 ARG B O 1
ATOM 7136 N N . LYS B 1 132 ? -46.438 2.996 13.805 1 55.28 132 LYS B N 1
ATOM 7137 C CA . LYS B 1 132 ? -45.438 1.93 13.953 1 55.28 132 LYS B CA 1
ATOM 7138 C C . LYS B 1 132 ? -44.688 1.716 12.648 1 55.28 132 LYS B C 1
ATOM 7140 O O . LYS B 1 132 ? -45.25 1.288 11.648 1 55.28 132 LYS B O 1
ATOM 7145 N N . ASN B 1 133 ? -43.688 2.566 12.391 1 57.25 133 ASN B N 1
ATOM 7146 C CA . ASN B 1 133 ? -42.844 2.439 11.211 1 57.25 133 ASN B CA 1
ATOM 7147 C C . ASN B 1 133 ? -42.125 1.093 11.172 1 57.25 133 ASN B C 1
ATOM 7149 O O . ASN B 1 133 ? -41.25 0.824 12.008 1 57.25 133 ASN B O 1
ATOM 7153 N N . PHE B 1 134 ? -42.688 0.011 10.453 1 66.38 134 PHE B N 1
ATOM 7154 C CA . PHE B 1 134 ? -42.188 -1.354 10.43 1 66.38 134 PHE B CA 1
ATOM 7155 C C . PHE B 1 134 ? -41.094 -1.509 9.359 1 66.38 134 PHE B C 1
ATOM 7157 O O . PHE B 1 134 ? -41.406 -1.837 8.211 1 66.38 134 PHE B O 1
ATOM 7164 N N . ILE B 1 135 ? -39.875 -0.814 9.648 1 79.31 135 ILE B N 1
ATOM 7165 C CA . ILE B 1 135 ? -38.781 -1.131 8.75 1 79.31 135 ILE B CA 1
ATOM 7166 C C . ILE B 1 135 ? -37.969 -2.305 9.312 1 79.31 135 ILE B C 1
ATOM 7168 O O . ILE B 1 135 ? -37.75 -2.391 10.523 1 79.31 135 ILE B O 1
ATOM 7172 N N . SER B 1 136 ? -37.625 -3.211 8.414 1 75.75 136 SER B N 1
ATOM 7173 C CA . SER B 1 136 ? -36.938 -4.422 8.859 1 75.75 136 SER B CA 1
ATOM 7174 C C . SER B 1 136 ? -35.469 -4.426 8.422 1 75.75 136 SER B C 1
ATOM 7176 O O . SER B 1 136 ? -34.688 -5.223 8.914 1 75.75 136 SER B O 1
ATOM 7178 N N . ASN B 1 137 ? -35.188 -3.568 7.523 1 83.94 137 ASN B N 1
ATOM 7179 C CA . ASN B 1 137 ? -33.812 -3.482 7.086 1 83.94 137 ASN B CA 1
ATOM 7180 C C . ASN B 1 137 ? -33.438 -2.062 6.668 1 83.94 137 ASN B C 1
ATOM 7182 O O . ASN B 1 137 ? -34.312 -1.202 6.539 1 83.94 137 ASN B O 1
ATOM 7186 N N . VAL B 1 138 ? -32.188 -1.843 6.516 1 88.56 138 VAL B N 1
ATOM 7187 C CA . VAL B 1 138 ? -31.641 -0.51 6.277 1 88.56 138 VAL B CA 1
ATOM 7188 C C . VAL B 1 138 ? -32.125 0.02 4.938 1 88.56 138 VAL B C 1
ATOM 7190 O O . VAL B 1 138 ? -32.438 1.207 4.809 1 88.56 138 VAL B O 1
ATOM 7193 N N . ASP B 1 139 ? -32.219 -0.819 3.963 1 88 139 ASP B N 1
ATOM 7194 C CA . ASP B 1 139 ? -32.656 -0.393 2.633 1 88 139 ASP B CA 1
ATOM 7195 C C . ASP B 1 139 ? -34.094 0.091 2.643 1 88 139 ASP B C 1
ATOM 7197 O O . ASP B 1 139 ? -34.438 1.077 1.982 1 88 139 ASP B O 1
ATOM 7201 N N . GLU B 1 140 ? -34.906 -0.645 3.354 1 84.12 140 GLU B N 1
ATOM 7202 C CA . GLU B 1 140 ? -36.281 -0.198 3.527 1 84.12 140 GLU B CA 1
ATOM 7203 C C . GLU B 1 140 ? -36.344 1.15 4.238 1 84.12 140 GLU B C 1
ATOM 7205 O O . GLU B 1 140 ? -37.188 1.991 3.918 1 84.12 140 GLU B O 1
ATOM 7210 N N . GLY B 1 141 ? -35.438 1.288 5.184 1 87.88 141 GLY B N 1
ATOM 7211 C CA . GLY B 1 141 ? -35.344 2.553 5.898 1 87.88 141 GLY B CA 1
ATOM 7212 C C . GLY B 1 141 ? -35 3.727 5 1 87.88 141 GLY B C 1
ATOM 7213 O O . GLY B 1 141 ? -35.594 4.805 5.125 1 87.88 141 GLY B O 1
ATOM 7214 N N . ILE B 1 142 ? -34.094 3.537 4.141 1 91.06 142 ILE B N 1
ATOM 7215 C CA . ILE B 1 142 ? -33.656 4.574 3.207 1 91.06 142 ILE B CA 1
ATOM 7216 C C . ILE B 1 142 ? -34.844 5.012 2.35 1 91.06 142 ILE B C 1
ATOM 7218 O O . ILE B 1 142 ? -35.094 6.211 2.193 1 91.06 142 ILE B O 1
ATOM 7222 N N . HIS B 1 143 ? -35.562 4.105 1.899 1 86.19 143 HIS B N 1
ATOM 7223 C CA . HIS B 1 143 ? -36.719 4.414 1.047 1 86.19 143 HIS B CA 1
ATOM 7224 C C . HIS B 1 143 ? -37.812 5.141 1.829 1 86.19 143 HIS B C 1
ATOM 7226 O O . HIS B 1 143 ? -38.406 6.078 1.318 1 86.19 143 HIS B O 1
ATOM 7232 N N . MET B 1 144 ? -38.062 4.668 2.951 1 86.75 144 MET B N 1
ATOM 7233 C CA . MET B 1 144 ? -39.094 5.281 3.768 1 86.75 144 MET B CA 1
ATOM 7234 C C . MET B 1 144 ? -38.75 6.719 4.125 1 86.75 144 MET B C 1
ATOM 7236 O O . MET B 1 144 ? -39.594 7.598 4.125 1 86.75 144 MET B O 1
ATOM 7240 N N . ILE B 1 145 ? -37.531 6.938 4.453 1 90.94 145 ILE B N 1
ATOM 7241 C CA . ILE B 1 145 ? -37.062 8.281 4.781 1 90.94 145 ILE B CA 1
ATOM 7242 C C . ILE B 1 145 ? -37.219 9.195 3.564 1 90.94 145 ILE B C 1
ATOM 7244 O O . ILE B 1 145 ? -37.719 10.312 3.68 1 90.94 145 ILE B O 1
ATOM 7248 N N . GLN B 1 146 ? -36.781 8.703 2.465 1 89.12 146 GLN B N 1
ATOM 7249 C CA . GLN B 1 146 ? -36.906 9.461 1.224 1 89.12 146 GLN B CA 1
ATOM 7250 C C . GLN B 1 146 ? -38.344 9.805 0.908 1 89.12 146 GLN B C 1
ATOM 7252 O O . GLN B 1 146 ? -38.656 10.945 0.583 1 89.12 146 GLN B O 1
ATOM 7257 N N . ASP B 1 147 ? -39.188 8.852 1.05 1 85.88 147 ASP B N 1
ATOM 7258 C CA . ASP B 1 147 ? -40.594 9.008 0.703 1 85.88 147 ASP B CA 1
ATOM 7259 C C . ASP B 1 147 ? -41.281 10 1.641 1 85.88 147 ASP B C 1
ATOM 7261 O O . ASP B 1 147 ? -42.156 10.773 1.213 1 85.88 147 ASP B O 1
ATOM 7265 N N . ARG B 1 148 ? -40.938 10.008 2.801 1 85.81 148 ARG B N 1
ATOM 7266 C CA . ARG B 1 148 ? -41.625 10.789 3.807 1 85.81 148 ARG B CA 1
ATOM 7267 C C . ARG B 1 148 ? -41.094 12.219 3.867 1 85.81 148 ARG B C 1
ATOM 7269 O O . ARG B 1 148 ? -41.812 13.141 4.262 1 85.81 148 ARG B O 1
ATOM 7276 N N . LEU B 1 149 ? -39.875 12.414 3.525 1 92.25 149 LEU B N 1
ATOM 7277 C CA . LEU B 1 149 ? -39.25 13.711 3.779 1 92.25 149 LEU B CA 1
ATOM 7278 C C . LEU B 1 149 ? -39.062 14.492 2.482 1 92.25 149 LEU B C 1
ATOM 7280 O O . LEU B 1 149 ? -38.812 15.695 2.51 1 92.25 149 LEU B O 1
ATOM 7284 N N . CYS B 1 150 ? -39.312 13.961 1.339 1 91.56 150 CYS B N 1
ATOM 7285 C CA . CYS B 1 150 ? -38.969 14.547 0.049 1 91.56 150 CYS B CA 1
ATOM 7286 C C . CYS B 1 150 ? -39.781 15.82 -0.196 1 91.56 150 CYS B C 1
ATOM 7288 O O . CYS B 1 150 ? -39.406 16.656 -1.023 1 91.56 150 CYS B O 1
ATOM 7290 N N . PHE B 1 151 ? -40.844 16 0.583 1 90.19 151 PHE B N 1
ATOM 7291 C CA . PHE B 1 151 ? -41.625 17.188 0.321 1 90.19 151 PHE B CA 1
ATOM 7292 C C . PHE B 1 151 ? -41.688 18.094 1.547 1 90.19 151 PHE B C 1
ATOM 7294 O O . PHE B 1 151 ? -42.438 19.062 1.58 1 90.19 151 PHE B O 1
ATOM 7301 N N . LYS B 1 152 ? -40.906 17.812 2.463 1 90.75 152 LYS B N 1
ATOM 7302 C CA . LYS B 1 152 ? -40.938 18.562 3.715 1 90.75 152 LYS B CA 1
ATOM 7303 C C . LYS B 1 152 ? -39.625 19.281 3.961 1 90.75 152 LYS B C 1
ATOM 7305 O O . LYS B 1 152 ? -38.531 18.75 3.65 1 90.75 152 LYS B O 1
ATOM 7310 N N . SER B 1 153 ? -39.719 20.5 4.488 1 93.12 153 SER B N 1
ATOM 7311 C CA . SER B 1 153 ? -38.531 21.219 4.914 1 93.12 153 SER B CA 1
ATOM 7312 C C . SER B 1 153 ? -38 20.672 6.23 1 93.12 153 SER B C 1
ATOM 7314 O O . SER B 1 153 ? -38.656 20.781 7.266 1 93.12 153 SER B O 1
ATOM 7316 N N . VAL B 1 154 ? -36.75 20.156 6.148 1 94.38 154 VAL B N 1
ATOM 7317 C CA . VAL B 1 154 ? -36.25 19.375 7.27 1 94.38 154 VAL B CA 1
ATOM 7318 C C . VAL B 1 154 ? -34.938 19.969 7.754 1 94.38 154 VAL B C 1
ATOM 7320 O O . VAL B 1 154 ? -34.094 20.391 6.945 1 94.38 154 VAL B O 1
ATOM 7323 N N . LEU B 1 155 ? -34.812 20.156 9.086 1 95.06 155 LEU B N 1
ATOM 7324 C CA . LEU B 1 155 ? -33.5 20.375 9.711 1 95.06 155 LEU B CA 1
ATOM 7325 C C . LEU B 1 155 ? -33.031 19.094 10.383 1 95.06 155 LEU B C 1
ATOM 7327 O O . LEU B 1 155 ? -33.562 18.656 11.391 1 95.06 155 LEU B O 1
ATOM 7331 N N . LEU B 1 156 ? -32.031 18.5 9.742 1 96.44 156 LEU B N 1
ATOM 7332 C CA . LEU B 1 156 ? -31.484 17.25 10.25 1 96.44 156 LEU B CA 1
ATOM 7333 C C . LEU B 1 156 ? -30.016 17.422 10.641 1 96.44 156 LEU B C 1
ATOM 7335 O O . LEU B 1 156 ? -29.188 17.828 9.812 1 96.44 156 LEU B O 1
ATOM 7339 N N . ILE B 1 157 ? -29.734 17.172 11.883 1 96.62 157 ILE B N 1
ATOM 7340 C CA . ILE B 1 157 ? -28.344 17.219 12.336 1 96.62 157 ILE B CA 1
ATOM 7341 C C . ILE B 1 157 ? -27.875 15.82 12.727 1 96.62 157 ILE B C 1
ATOM 7343 O O . ILE B 1 157 ? -28.5 15.164 13.562 1 96.62 157 ILE B O 1
ATOM 7347 N N . LEU B 1 158 ? -26.875 15.352 12.078 1 97.31 158 LEU B N 1
ATOM 7348 C CA . LEU B 1 158 ? -26.219 14.086 12.391 1 97.31 158 LEU B CA 1
ATOM 7349 C C . LEU B 1 158 ? -24.906 14.328 13.117 1 97.31 158 LEU B C 1
ATOM 7351 O O . LEU B 1 158 ? -23.891 14.68 12.492 1 97.31 158 LEU B O 1
ATOM 7355 N N . ASP B 1 159 ? -24.906 14.047 14.406 1 95.31 159 ASP B N 1
ATOM 7356 C CA . ASP B 1 159 ? -23.766 14.383 15.25 1 95.31 159 ASP B CA 1
ATOM 7357 C C . ASP B 1 159 ? -22.781 13.219 15.336 1 95.31 159 ASP B C 1
ATOM 7359 O O . ASP B 1 159 ? -23.188 12.07 15.547 1 95.31 159 ASP B O 1
ATOM 7363 N N . ASP B 1 160 ? -21.469 13.43 15.109 1 94.25 160 ASP B N 1
ATOM 7364 C CA . ASP B 1 160 ? -20.359 12.508 15.312 1 94.25 160 ASP B CA 1
ATOM 7365 C C . ASP B 1 160 ? -20.422 11.344 14.32 1 94.25 160 ASP B C 1
ATOM 7367 O O . ASP B 1 160 ? -20.422 10.18 14.727 1 94.25 160 ASP B O 1
ATOM 7371 N N . VAL B 1 161 ? -20.484 11.641 13.062 1 94.75 161 VAL B N 1
ATOM 7372 C CA . VAL B 1 161 ? -20.5 10.648 11.992 1 94.75 161 VAL B CA 1
ATOM 7373 C C . VAL B 1 161 ? -19.078 10.188 11.703 1 94.75 161 VAL B C 1
ATOM 7375 O O . VAL B 1 161 ? -18.141 10.992 11.688 1 94.75 161 VAL B O 1
ATOM 7378 N N . ASP B 1 162 ? -18.891 8.922 11.438 1 89.62 162 ASP B N 1
ATOM 7379 C CA . ASP B 1 162 ? -17.531 8.414 11.305 1 89.62 162 ASP B CA 1
ATOM 7380 C C . ASP B 1 162 ? -17.375 7.621 10.008 1 89.62 162 ASP B C 1
ATOM 7382 O O . ASP B 1 162 ? -16.25 7.402 9.547 1 89.62 162 ASP B O 1
ATOM 7386 N N . THR B 1 163 ? -18.453 7.152 9.406 1 90.62 163 THR B N 1
ATOM 7387 C CA . THR B 1 163 ? -18.359 6.348 8.188 1 90.62 163 THR B CA 1
ATOM 7388 C C . THR B 1 163 ? -19.328 6.844 7.133 1 90.62 163 THR B C 1
ATOM 7390 O O . THR B 1 163 ? -20.328 7.492 7.457 1 90.62 163 THR B O 1
ATOM 7393 N N . LEU B 1 164 ? -19.016 6.551 5.934 1 90 164 LEU B N 1
ATOM 7394 C CA . LEU B 1 164 ? -19.859 6.969 4.812 1 90 164 LEU B CA 1
ATOM 7395 C C . LEU B 1 164 ? -21.188 6.23 4.82 1 90 164 LEU B C 1
ATOM 7397 O O . LEU B 1 164 ? -22.219 6.789 4.43 1 90 164 LEU B O 1
ATOM 7401 N N . ASP B 1 165 ? -21.188 5.004 5.246 1 89.69 165 ASP B N 1
ATOM 7402 C CA . ASP B 1 165 ? -22.406 4.203 5.297 1 89.69 165 ASP B CA 1
ATOM 7403 C C . ASP B 1 165 ? -23.453 4.859 6.191 1 89.69 165 ASP B C 1
ATOM 7405 O O . ASP B 1 165 ? -24.656 4.793 5.902 1 89.69 165 ASP B O 1
ATOM 7409 N N . GLN B 1 166 ? -23.016 5.406 7.242 1 93.06 166 GLN B N 1
ATOM 7410 C CA . GLN B 1 166 ? -23.922 6.102 8.156 1 93.06 166 GLN B CA 1
ATOM 7411 C C . GLN B 1 166 ? -24.609 7.273 7.461 1 93.06 166 GLN B C 1
ATOM 7413 O O . GLN B 1 166 ? -25.828 7.457 7.602 1 93.06 166 GLN B O 1
ATOM 7418 N N . LEU B 1 167 ? -23.828 7.992 6.742 1 92.88 167 LEU B N 1
ATOM 7419 C CA . LEU B 1 167 ? -24.344 9.156 6.031 1 92.88 167 LEU B CA 1
ATOM 7420 C C . LEU B 1 167 ? -25.281 8.727 4.902 1 92.88 167 LEU B C 1
ATOM 7422 O O . LEU B 1 167 ? -26.359 9.305 4.727 1 92.88 167 LEU B O 1
ATOM 7426 N N . GLU B 1 168 ? -24.891 7.754 4.199 1 91.5 168 GLU B N 1
ATOM 7427 C CA . GLU B 1 168 ? -25.672 7.262 3.076 1 91.5 168 GLU B CA 1
ATOM 7428 C C . GLU B 1 168 ? -26.984 6.633 3.553 1 91.5 168 GLU B C 1
ATOM 7430 O O . GLU B 1 168 ? -27.984 6.664 2.84 1 91.5 168 GLU B O 1
ATOM 7435 N N . GLY B 1 169 ? -26.984 6.109 4.727 1 92.81 169 GLY B N 1
ATOM 7436 C CA . GLY B 1 169 ? -28.172 5.465 5.27 1 92.81 169 GLY B CA 1
ATOM 7437 C C . GLY B 1 169 ? -29.156 6.445 5.887 1 92.81 169 GLY B C 1
ATOM 7438 O O . GLY B 1 169 ? -30.344 6.156 5.984 1 92.81 169 GLY B O 1
ATOM 7439 N N . LEU B 1 170 ? -28.656 7.637 6.277 1 94.31 170 LEU B N 1
ATOM 7440 C CA . LEU B 1 170 ? -29.516 8.586 6.992 1 94.31 170 LEU B CA 1
ATOM 7441 C C . LEU B 1 170 ? -29.797 9.812 6.137 1 94.31 170 LEU B C 1
ATOM 7443 O O . LEU B 1 170 ? -30.844 10.445 6.281 1 94.31 170 LEU B O 1
ATOM 7447 N N . ALA B 1 171 ? -28.875 10.203 5.383 1 94.75 171 ALA B N 1
ATOM 7448 C CA . ALA B 1 171 ? -28.969 11.367 4.5 1 94.75 171 ALA B CA 1
ATOM 7449 C C . ALA B 1 171 ? -28.156 11.148 3.225 1 94.75 171 ALA B C 1
ATOM 7451 O O . ALA B 1 171 ? -27.203 11.883 2.955 1 94.75 171 ALA B O 1
ATOM 7452 N N . GLY B 1 172 ? -28.609 10.281 2.41 1 90.5 172 GLY B N 1
ATOM 7453 C CA . GLY B 1 172 ? -27.844 9.805 1.271 1 90.5 172 GLY B CA 1
ATOM 7454 C C . GLY B 1 172 ? -27.766 10.812 0.141 1 90.5 172 GLY B C 1
ATOM 7455 O O . GLY B 1 172 ? -26.734 10.906 -0.542 1 90.5 172 GLY B O 1
ATOM 7456 N N . ASP B 1 173 ? -28.828 11.508 -0.107 1 89.81 173 ASP B N 1
ATOM 7457 C CA . ASP B 1 173 ? -28.875 12.445 -1.228 1 89.81 173 ASP B CA 1
ATOM 7458 C C . ASP B 1 173 ? -29.797 13.625 -0.914 1 89.81 173 ASP B C 1
ATOM 7460 O O . ASP B 1 173 ? -30.672 13.531 -0.063 1 89.81 173 ASP B O 1
ATOM 7464 N N . CYS B 1 174 ? -29.531 14.688 -1.65 1 91.19 174 CYS B N 1
ATOM 7465 C CA . CYS B 1 174 ? -30.328 15.891 -1.462 1 91.19 174 CYS B CA 1
ATOM 7466 C C . CYS B 1 174 ? -31.781 15.648 -1.866 1 91.19 174 CYS B C 1
ATOM 7468 O O . CYS B 1 174 ? -32.688 16.281 -1.335 1 91.19 174 CYS B O 1
ATOM 7470 N N . ASN B 1 175 ? -31.984 14.641 -2.701 1 89.62 175 ASN B N 1
ATOM 7471 C CA . ASN B 1 175 ? -33.312 14.375 -3.215 1 89.62 175 ASN B CA 1
ATOM 7472 C C . ASN B 1 175 ? -34.188 13.711 -2.16 1 89.62 175 ASN B C 1
ATOM 7474 O O . ASN B 1 175 ? -35.406 13.602 -2.342 1 89.62 175 ASN B O 1
ATOM 7478 N N . TRP B 1 176 ? -33.625 13.336 -1.031 1 93.25 176 TRP B N 1
ATOM 7479 C CA . TRP B 1 176 ? -34.375 12.719 0.049 1 93.25 176 TRP B CA 1
ATOM 7480 C C . TRP B 1 176 ? -35.25 13.742 0.769 1 93.25 176 TRP B C 1
ATOM 7482 O O . TRP B 1 176 ? -36.188 13.391 1.473 1 93.25 176 TRP B O 1
ATOM 7492 N N . PHE B 1 177 ? -34.906 15.078 0.563 1 95.25 177 PHE B N 1
ATOM 7493 C CA . PHE B 1 177 ? -35.5 16.125 1.4 1 95.25 177 PHE B CA 1
ATOM 7494 C C . PHE B 1 177 ? -36.188 17.172 0.548 1 95.25 177 PHE B C 1
ATOM 7496 O O . PHE B 1 177 ? -35.875 17.344 -0.625 1 95.25 177 PHE B O 1
ATOM 7503 N N . GLY B 1 178 ? -37.062 17.797 1.167 1 93.81 178 GLY B N 1
ATOM 7504 C CA . GLY B 1 178 ? -37.781 18.859 0.472 1 93.81 178 GLY B CA 1
ATOM 7505 C C . GLY B 1 178 ? -36.969 20.125 0.346 1 93.81 178 GLY B C 1
ATOM 7506 O O . GLY B 1 178 ? -35.938 20.281 1.002 1 93.81 178 GLY B O 1
ATOM 7507 N N . PRO B 1 179 ? -37.469 21.031 -0.451 1 93.56 179 PRO B N 1
ATOM 7508 C CA . PRO B 1 179 ? -36.75 22.297 -0.653 1 93.56 179 PRO B CA 1
ATOM 7509 C C . PRO B 1 179 ? -36.594 23.094 0.64 1 93.56 179 PRO B C 1
ATOM 7511 O O . PRO B 1 179 ? -37.5 23.125 1.479 1 93.56 179 PRO B O 1
ATOM 7514 N N . GLY B 1 180 ? -35.438 23.734 0.802 1 93.62 180 GLY B N 1
ATOM 7515 C CA . GLY B 1 180 ? -35.125 24.562 1.965 1 93.62 180 GLY B CA 1
ATOM 7516 C C . GLY B 1 180 ? -34.594 23.766 3.133 1 93.62 180 GLY B C 1
ATOM 7517 O O . GLY B 1 180 ? -34.219 24.344 4.168 1 93.62 180 GLY B O 1
ATOM 7518 N N . SER B 1 181 ? -34.5 22.469 2.938 1 95.88 181 SER B N 1
ATOM 7519 C CA . SER B 1 181 ? -34 21.625 4.012 1 95.88 181 SER B CA 1
ATOM 7520 C C . SER B 1 181 ? -32.531 21.844 4.262 1 95.88 181 SER B C 1
ATOM 7522 O O . SER B 1 181 ? -31.781 22.25 3.357 1 95.88 181 SER B O 1
ATOM 7524 N N . ARG B 1 182 ? -32.125 21.719 5.512 1 96.25 182 ARG B N 1
ATOM 7525 C CA . ARG B 1 182 ? -30.734 21.828 5.918 1 96.25 182 ARG B CA 1
ATOM 7526 C C . ARG B 1 182 ? -30.281 20.578 6.672 1 96.25 182 ARG B C 1
ATOM 7528 O O . ARG B 1 182 ? -30.875 20.203 7.688 1 96.25 182 ARG B O 1
ATOM 7535 N N . ILE B 1 183 ? -29.234 19.922 6.113 1 97.25 183 ILE B N 1
ATOM 7536 C CA . ILE B 1 183 ? -28.641 18.75 6.75 1 97.25 183 ILE B CA 1
ATOM 7537 C C . ILE B 1 183 ? -27.25 19.094 7.25 1 97.25 183 ILE B C 1
ATOM 7539 O O . ILE B 1 183 ? -26.375 19.469 6.465 1 97.25 183 ILE B O 1
ATOM 7543 N N . ILE B 1 184 ? -27 19 8.547 1 96.94 184 ILE B N 1
ATOM 7544 C CA . ILE B 1 184 ? -25.719 19.328 9.141 1 96.94 184 ILE B CA 1
ATOM 7545 C C . ILE B 1 184 ? -25.062 18.062 9.719 1 96.94 184 ILE B C 1
ATOM 7547 O O . ILE B 1 184 ? -25.703 17.312 10.453 1 96.94 184 ILE B O 1
ATOM 7551 N N . VAL B 1 185 ? -23.875 17.844 9.344 1 97.06 185 VAL B N 1
ATOM 7552 C CA . VAL B 1 185 ? -23.156 16.656 9.781 1 97.06 185 VAL B CA 1
ATOM 7553 C C . VAL B 1 185 ? -21.891 17.078 10.547 1 97.06 185 VAL B C 1
ATOM 7555 O O . VAL B 1 185 ? -21.141 17.938 10.086 1 97.06 185 VAL B O 1
ATOM 7558 N N . THR B 1 186 ? -21.656 16.609 11.773 1 96.56 186 THR B N 1
ATOM 7559 C CA . THR B 1 186 ? -20.406 16.812 12.492 1 96.56 186 THR B CA 1
ATOM 7560 C C . THR B 1 186 ? -19.516 15.578 12.414 1 96.56 186 THR B C 1
ATOM 7562 O O . THR B 1 186 ? -20 14.453 12.57 1 96.56 186 THR B O 1
ATOM 7565 N N . THR B 1 187 ? -18.328 15.703 12.055 1 94.88 187 THR B N 1
ATOM 7566 C CA . THR B 1 187 ? -17.422 14.57 11.906 1 94.88 187 THR B CA 1
ATOM 7567 C C . THR B 1 187 ? -15.992 14.984 12.211 1 94.88 187 THR B C 1
ATOM 7569 O O . THR B 1 187 ? -15.68 16.172 12.281 1 94.88 187 THR B O 1
ATOM 7572 N N . ARG B 1 188 ? -15.109 14.055 12.5 1 92.19 188 ARG B N 1
ATOM 7573 C CA . ARG B 1 188 ? -13.68 14.273 12.672 1 92.19 188 ARG B CA 1
ATOM 7574 C C . ARG B 1 188 ? -12.922 14.031 11.375 1 92.19 188 ARG B C 1
ATOM 7576 O O . ARG B 1 188 ? -11.719 14.305 11.289 1 92.19 188 ARG B O 1
ATOM 7583 N N . ASP B 1 189 ? -13.656 13.578 10.359 1 92.06 189 ASP B N 1
ATOM 7584 C CA . ASP B 1 189 ? -13.031 13.203 9.094 1 92.06 189 ASP B CA 1
ATOM 7585 C C . ASP B 1 189 ? -13.531 14.078 7.949 1 92.06 189 ASP B C 1
ATOM 7587 O O . ASP B 1 189 ? -14.617 13.844 7.414 1 92.06 189 ASP B O 1
ATOM 7591 N N . ARG B 1 190 ? -12.719 14.93 7.492 1 91.38 190 ARG B N 1
ATOM 7592 C CA . ARG B 1 190 ? -13.086 15.852 6.426 1 91.38 190 ARG B CA 1
ATOM 7593 C C . ARG B 1 190 ? -13.32 15.109 5.113 1 91.38 190 ARG B C 1
ATOM 7595 O O . ARG B 1 190 ? -14.156 15.516 4.305 1 91.38 190 ARG B O 1
ATOM 7602 N N . HIS B 1 191 ? -12.562 14.094 4.934 1 91.19 191 HIS B N 1
ATOM 7603 C CA . HIS B 1 191 ? -12.648 13.344 3.686 1 91.19 191 HIS B CA 1
ATOM 7604 C C . HIS B 1 191 ? -14.047 12.766 3.477 1 91.19 191 HIS B C 1
ATOM 7606 O O . HIS B 1 191 ? -14.516 12.68 2.342 1 91.19 191 HIS B O 1
ATOM 7612 N N . LEU B 1 192 ? -14.625 12.352 4.516 1 91.44 192 LEU B N 1
ATOM 7613 C CA . LEU B 1 192 ? -15.992 11.828 4.465 1 91.44 192 LEU B CA 1
ATOM 7614 C C . LEU B 1 192 ? -16.938 12.852 3.857 1 91.44 192 LEU B C 1
ATOM 7616 O O . LEU B 1 192 ? -17.828 12.5 3.076 1 91.44 192 LEU B O 1
ATOM 7620 N N . LEU B 1 193 ? -16.75 14.07 4.219 1 92.88 193 LEU B N 1
ATOM 7621 C CA . LEU B 1 193 ? -17.594 15.156 3.732 1 92.88 193 LEU B CA 1
ATOM 7622 C C . LEU B 1 193 ? -17.344 15.414 2.248 1 92.88 193 LEU B C 1
ATOM 7624 O O . LEU B 1 193 ? -18.297 15.695 1.5 1 92.88 193 LEU B O 1
ATOM 7628 N N . ASP B 1 194 ? -16.078 15.234 1.878 1 90.69 194 ASP B N 1
ATOM 7629 C CA . ASP B 1 194 ? -15.719 15.414 0.475 1 90.69 194 ASP B CA 1
ATOM 7630 C C . ASP B 1 194 ? -16.391 14.359 -0.404 1 90.69 194 ASP B C 1
ATOM 7632 O O . ASP B 1 194 ? -16.969 14.688 -1.441 1 90.69 194 ASP B O 1
ATOM 7636 N N . VAL B 1 195 ? -16.312 13.211 0.049 1 90.31 195 VAL B N 1
ATOM 7637 C CA . VAL B 1 195 ? -16.812 12.086 -0.732 1 90.31 195 VAL B CA 1
ATOM 7638 C C . VAL B 1 195 ? -18.344 12.195 -0.861 1 90.31 195 VAL B C 1
ATOM 7640 O O . VAL B 1 195 ? -18.906 11.82 -1.892 1 90.31 195 VAL B O 1
ATOM 7643 N N . HIS B 1 196 ? -18.969 12.641 0.186 1 91.88 196 HIS B N 1
ATOM 7644 C CA . HIS B 1 196 ? -20.422 12.766 0.184 1 91.88 196 HIS B CA 1
ATOM 7645 C C . HIS B 1 196 ? -20.859 14.047 -0.513 1 91.88 196 HIS B C 1
ATOM 7647 O O . HIS B 1 196 ? -22.062 14.336 -0.58 1 91.88 196 HIS B O 1
ATOM 7653 N N . LYS B 1 197 ? -19.953 14.891 -0.973 1 89 197 LYS B N 1
ATOM 7654 C CA . LYS B 1 197 ? -20.188 16.094 -1.769 1 89 197 LYS B CA 1
ATOM 7655 C C . LYS B 1 197 ? -21.016 17.109 -0.989 1 89 197 LYS B C 1
ATOM 7657 O O . LYS B 1 197 ? -22.062 17.562 -1.464 1 89 197 LYS B O 1
ATOM 7662 N N . MET B 1 198 ? -20.578 17.438 0.163 1 92 198 MET B N 1
ATOM 7663 C CA . MET B 1 198 ? -21.234 18.469 0.966 1 92 198 MET B CA 1
ATOM 7664 C C . MET B 1 198 ? -21.188 19.812 0.269 1 92 198 MET B C 1
ATOM 7666 O O . MET B 1 198 ? -20.266 20.078 -0.514 1 92 198 MET B O 1
ATOM 7670 N N . ASP B 1 199 ? -22.125 20.625 0.532 1 92.31 199 ASP B N 1
ATOM 7671 C CA . ASP B 1 199 ? -22.219 21.938 -0.108 1 92.31 199 ASP B CA 1
ATOM 7672 C C . ASP B 1 199 ? -21.281 22.938 0.552 1 92.31 199 ASP B C 1
ATOM 7674 O O . ASP B 1 199 ? -20.812 23.875 -0.097 1 92.31 199 ASP B O 1
ATOM 7678 N N . ALA B 1 200 ? -21.062 22.75 1.827 1 93.56 200 ALA B N 1
ATOM 7679 C CA . ALA B 1 200 ? -20.203 23.656 2.572 1 93.56 200 ALA B CA 1
ATOM 7680 C C . ALA B 1 200 ? -19.453 22.922 3.678 1 93.56 200 ALA B C 1
ATOM 7682 O O . ALA B 1 200 ? -19.938 21.906 4.203 1 93.56 200 ALA B O 1
ATOM 7683 N N . PHE B 1 201 ? -18.281 23.484 3.938 1 93.06 201 PHE B N 1
ATOM 7684 C CA . PHE B 1 201 ? -17.406 22.922 4.965 1 93.06 201 PHE B CA 1
ATOM 7685 C C . PHE B 1 201 ? -17.078 23.969 6.016 1 93.06 201 PHE B C 1
ATOM 7687 O O . PHE B 1 201 ? -16.719 25.109 5.68 1 93.06 201 PHE B O 1
ATOM 7694 N N . TYR B 1 202 ? -17.25 23.594 7.23 1 93.62 202 TYR B N 1
ATOM 7695 C CA . TYR B 1 202 ? -16.844 24.484 8.312 1 93.62 202 TYR B CA 1
ATOM 7696 C C . TYR B 1 202 ? -15.883 23.766 9.266 1 93.62 202 TYR B C 1
ATOM 7698 O O . TYR B 1 202 ? -16.266 22.797 9.93 1 93.62 202 TYR B O 1
ATOM 7706 N N . GLU B 1 203 ? -14.688 24.234 9.312 1 92.5 203 GLU B N 1
ATOM 7707 C CA . GLU B 1 203 ? -13.727 23.719 10.289 1 92.5 203 GLU B CA 1
ATOM 7708 C C . GLU B 1 203 ? -13.812 24.516 11.594 1 92.5 203 GLU B C 1
ATOM 7710 O O . GLU B 1 203 ? -13.57 25.719 11.617 1 92.5 203 GLU B O 1
ATOM 7715 N N . VAL B 1 204 ? -14.133 23.844 12.656 1 91.81 204 VAL B N 1
ATOM 7716 C CA . VAL B 1 204 ? -14.234 24.516 13.945 1 91.81 204 VAL B CA 1
ATOM 7717 C C . VAL B 1 204 ? -12.844 24.969 14.406 1 91.81 204 VAL B C 1
ATOM 7719 O O . VAL B 1 204 ? -11.898 24.172 14.422 1 91.81 204 VAL B O 1
ATOM 7722 N N . LYS B 1 205 ? -12.711 26.172 14.773 1 88.25 205 LYS B N 1
ATOM 7723 C CA . LYS B 1 205 ? -11.438 26.75 15.18 1 88.25 205 LYS B CA 1
ATOM 7724 C C . LYS B 1 205 ? -11.25 26.656 16.688 1 88.25 205 LYS B C 1
ATOM 7726 O O . LYS B 1 205 ? -12.227 26.594 17.438 1 88.25 205 LYS B O 1
ATOM 7731 N N . LYS B 1 206 ? -10 26.641 17.094 1 88.06 206 LYS B N 1
ATOM 7732 C CA . LYS B 1 206 ? -9.719 26.656 18.531 1 88.06 206 LYS B CA 1
ATOM 7733 C C . LYS B 1 206 ? -10.008 28.031 19.141 1 88.06 206 LYS B C 1
ATOM 7735 O O . LYS B 1 206 ? -10.164 29.016 18.406 1 88.06 206 LYS B O 1
ATOM 7740 N N . LEU B 1 207 ? -10.109 28.047 20.438 1 90.69 207 LEU B N 1
ATOM 7741 C CA . LEU B 1 207 ? -10.352 29.312 21.141 1 90.69 207 LEU B CA 1
ATOM 7742 C C . LEU B 1 207 ? -9.078 30.156 21.188 1 90.69 207 LEU B C 1
ATOM 7744 O O . LEU B 1 207 ? -7.98 29.609 21.359 1 90.69 207 LEU B O 1
ATOM 7748 N N . ASP B 1 208 ? -9.234 31.391 20.938 1 90.44 208 ASP B N 1
ATOM 7749 C CA . ASP B 1 208 ? -8.078 32.25 21.109 1 90.44 208 ASP B CA 1
ATOM 7750 C C . ASP B 1 208 ? -7.707 32.406 22.594 1 90.44 208 ASP B C 1
ATOM 7752 O 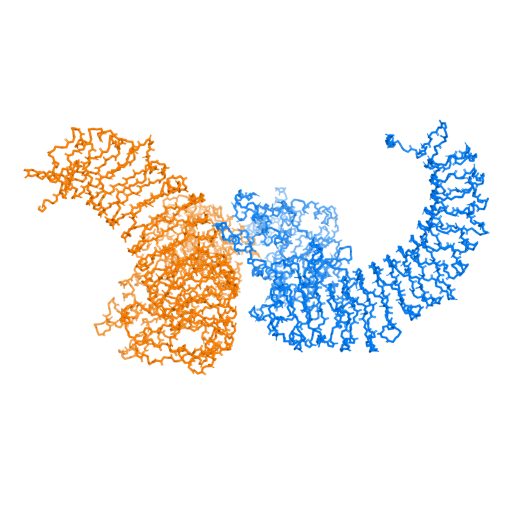O . ASP B 1 208 ? -8.398 31.859 23.453 1 90.44 208 ASP B O 1
ATOM 7756 N N . GLN B 1 209 ? -6.668 33.094 22.906 1 90.94 209 GLN B N 1
ATOM 7757 C CA . GLN B 1 209 ? -6.113 33.156 24.25 1 90.94 209 GLN B CA 1
ATOM 7758 C C . GLN B 1 209 ? -7.105 33.781 25.234 1 90.94 209 GLN B C 1
ATOM 7760 O O . GLN B 1 209 ? -7.293 33.281 26.344 1 90.94 209 GLN B O 1
ATOM 7765 N N . MET B 1 210 ? -7.758 34.812 24.781 1 90.81 210 MET B N 1
ATOM 7766 C CA . MET B 1 210 ? -8.703 35.531 25.656 1 90.81 210 MET B CA 1
ATOM 7767 C C . MET B 1 210 ? -9.914 34.656 25.953 1 90.81 210 MET B C 1
ATOM 7769 O O . MET B 1 210 ? -10.359 34.562 27.094 1 90.81 210 MET B O 1
ATOM 7773 N N . GLU B 1 211 ? -10.422 34.031 24.938 1 92.69 211 GLU B N 1
ATOM 7774 C CA . GLU B 1 211 ? -11.562 33.156 25.094 1 92.69 211 GLU B CA 1
ATOM 7775 C C . GLU B 1 211 ? -11.203 31.938 25.938 1 92.69 211 GLU B C 1
ATOM 7777 O O . GLU B 1 211 ? -12.016 31.484 26.766 1 92.69 211 GLU B O 1
ATOM 7782 N N . ALA B 1 212 ? -10.039 31.406 25.703 1 93.75 212 ALA B N 1
ATOM 7783 C CA . ALA B 1 212 ? -9.594 30.219 26.406 1 93.75 212 ALA B CA 1
ATOM 7784 C C . ALA B 1 212 ? -9.477 30.484 27.906 1 93.75 212 ALA B C 1
ATOM 7786 O O . ALA B 1 212 ? -9.898 29.656 28.719 1 93.75 212 ALA B O 1
ATOM 7787 N N . ILE B 1 213 ? -8.922 31.609 28.281 1 94.31 213 ILE B N 1
ATOM 7788 C CA . ILE B 1 213 ? -8.766 31.969 29.688 1 94.31 213 ILE B CA 1
ATOM 7789 C C . ILE B 1 213 ? -10.141 32.125 30.328 1 94.31 213 ILE B C 1
ATOM 7791 O O . ILE B 1 213 ? -10.328 31.781 31.5 1 94.31 213 ILE B O 1
ATOM 7795 N N . GLU B 1 214 ? -11.023 32.719 29.562 1 93.88 214 GLU B N 1
ATOM 7796 C CA . GLU B 1 214 ? -12.375 32.938 30.078 1 93.88 214 GLU B CA 1
ATOM 7797 C C . GLU B 1 214 ? -13.062 31.609 30.375 1 93.88 214 GLU B C 1
ATOM 7799 O O . GLU B 1 214 ? -13.633 31.422 31.453 1 93.88 214 GLU B O 1
ATOM 7804 N N . LEU B 1 215 ? -13.039 30.734 29.422 1 93.12 215 LEU B N 1
ATOM 7805 C CA . LEU B 1 215 ? -13.672 29.438 29.609 1 93.12 215 LEU B CA 1
ATOM 7806 C C . LEU B 1 215 ? -13.031 28.672 30.766 1 93.12 215 LEU B C 1
ATOM 7808 O O . LEU B 1 215 ? -13.727 28.062 31.562 1 93.12 215 LEU B O 1
ATOM 7812 N N . PHE B 1 216 ? -11.695 28.703 30.797 1 94.31 216 PHE B N 1
ATOM 7813 C CA . PHE B 1 216 ? -10.961 28.031 31.875 1 94.31 216 PHE B CA 1
ATOM 7814 C C . PHE B 1 216 ? -11.352 28.594 33.219 1 94.31 216 PHE B C 1
ATOM 7816 O O . PHE B 1 216 ? -11.609 27.844 34.188 1 94.31 216 PHE B O 1
ATOM 7823 N N . SER B 1 217 ? -11.438 29.859 33.344 1 94.44 217 SER B N 1
ATOM 7824 C CA . SER B 1 217 ? -11.719 30.562 34.594 1 94.44 217 SER B CA 1
ATOM 7825 C C . SER B 1 217 ? -13.141 30.281 35.094 1 94.44 217 SER B C 1
ATOM 7827 O O . SER B 1 217 ? -13.391 30.234 36.281 1 94.44 217 SER B O 1
ATOM 7829 N N . GLN B 1 218 ? -14.031 30.156 34.156 1 92.12 218 GLN B N 1
ATOM 7830 C CA . GLN B 1 218 ? -15.414 29.828 34.531 1 92.12 218 GLN B CA 1
ATOM 7831 C C . GLN B 1 218 ? -15.484 28.516 35.312 1 92.12 218 GLN B C 1
ATOM 7833 O O . GLN B 1 218 ? -16.281 28.391 36.219 1 92.12 218 GLN B O 1
ATOM 7838 N N . HIS B 1 219 ? -14.672 27.656 34.969 1 91.12 219 HIS B N 1
ATOM 7839 C CA . HIS B 1 219 ? -14.734 26.344 35.562 1 91.12 219 HIS B CA 1
ATOM 7840 C C . HIS B 1 219 ? -13.789 26.234 36.75 1 91.12 219 HIS B C 1
ATOM 7842 O O . HIS B 1 219 ? -14.062 25.5 37.719 1 91.12 219 HIS B O 1
ATOM 7848 N N . ALA B 1 220 ? -12.664 26.969 36.656 1 92.81 220 ALA B N 1
ATOM 7849 C CA . ALA B 1 220 ? -11.672 26.875 37.75 1 92.81 220 ALA B CA 1
ATOM 7850 C C . ALA B 1 220 ? -12.055 27.797 38.906 1 92.81 220 ALA B C 1
ATOM 7852 O O . ALA B 1 220 ? -11.766 27.484 40.062 1 92.81 220 ALA B O 1
ATOM 7853 N N . PHE B 1 221 ? -12.719 28.984 38.594 1 93.44 221 PHE B N 1
ATOM 7854 C CA . PHE B 1 221 ? -12.953 30 39.625 1 93.44 221 PHE B CA 1
ATOM 7855 C C . PHE B 1 221 ? -14.422 30.391 39.656 1 93.44 221 PHE B C 1
ATOM 7857 O O . PHE B 1 221 ? -14.828 31.188 40.531 1 93.44 221 PHE B O 1
ATOM 7864 N N . GLU B 1 222 ? -15.242 29.922 38.719 1 89.06 222 GLU B N 1
ATOM 7865 C CA . GLU B 1 222 ? -16.625 30.328 38.594 1 89.06 222 GLU B CA 1
ATOM 7866 C C . GLU B 1 222 ? -16.734 31.828 38.312 1 89.06 222 GLU B C 1
ATOM 7868 O O . GLU B 1 222 ? -17.641 32.5 38.812 1 89.06 222 GLU B O 1
ATOM 7873 N N . GLN B 1 223 ? -15.664 32.312 37.562 1 89.81 223 GLN B N 1
ATOM 7874 C CA . GLN B 1 223 ? -15.602 33.688 37.125 1 89.81 223 GLN B CA 1
ATOM 7875 C C . GLN B 1 223 ? -15.078 33.781 35.688 1 89.81 223 GLN B C 1
ATOM 7877 O O . GLN B 1 223 ? -14.602 32.812 35.125 1 89.81 223 GLN B O 1
ATOM 7882 N N . LYS B 1 224 ? -15.125 34.969 35.125 1 89.69 224 LYS B N 1
ATOM 7883 C CA . LYS B 1 224 ? -14.711 35.156 33.75 1 89.69 224 LYS B CA 1
ATOM 7884 C C . LYS B 1 224 ? -13.211 35.406 33.656 1 89.69 224 LYS B C 1
ATOM 7886 O O . LYS B 1 224 ? -12.617 35.219 32.594 1 89.69 224 LYS B O 1
ATOM 7891 N N . HIS B 1 225 ? -12.656 35.781 34.75 1 91.38 225 HIS B N 1
ATOM 7892 C CA . HIS B 1 225 ? -11.227 36.062 34.781 1 91.38 225 HIS B CA 1
ATOM 7893 C C . HIS B 1 225 ? -10.547 35.281 35.906 1 91.38 225 HIS B C 1
ATOM 7895 O O . HIS B 1 225 ? -11.188 34.938 36.906 1 91.38 225 HIS B O 1
ATOM 7901 N N . PRO B 1 226 ? -9.32 34.969 35.719 1 92.94 226 PRO B N 1
ATOM 7902 C CA . PRO B 1 226 ? -8.602 34.281 36.781 1 92.94 226 PRO B CA 1
ATOM 7903 C C . PRO B 1 226 ? -8.438 35.125 38.062 1 92.94 226 PRO B C 1
ATOM 7905 O O . PRO B 1 226 ? -8.422 36.344 37.969 1 92.94 226 PRO B O 1
ATOM 7908 N N . LYS B 1 227 ? -8.359 34.5 39.156 1 91.62 227 LYS B N 1
ATOM 7909 C CA . LYS B 1 227 ? -7.984 35.188 40.375 1 91.62 227 LYS B CA 1
ATOM 7910 C C . LYS B 1 227 ? -6.57 35.75 40.281 1 91.62 227 LYS B C 1
ATOM 7912 O O . LYS B 1 227 ? -5.707 35.156 39.625 1 91.62 227 LYS B O 1
ATOM 7917 N N . GLU B 1 228 ? -6.289 36.844 40.875 1 89 228 GLU B N 1
ATOM 7918 C CA . GLU B 1 228 ? -5.047 37.594 40.719 1 89 228 GLU B CA 1
ATOM 7919 C C . GLU B 1 228 ? -3.832 36.719 41.031 1 89 228 GLU B C 1
ATOM 7921 O O . GLU B 1 228 ? -2.863 36.719 40.25 1 89 228 GLU B O 1
ATOM 7926 N N . ASP B 1 229 ? -3.898 35.906 42.125 1 91.38 229 ASP B N 1
ATOM 7927 C CA . ASP B 1 229 ? -2.76 35.062 42.531 1 91.38 229 ASP B CA 1
ATOM 7928 C C . ASP B 1 229 ? -2.559 33.906 41.562 1 91.38 229 ASP B C 1
ATOM 7930 O O . ASP B 1 229 ? -1.483 33.312 41.5 1 91.38 229 ASP B O 1
ATOM 7934 N N . TYR B 1 230 ? -3.561 33.656 40.75 1 93.81 230 TYR B N 1
ATOM 7935 C CA . TYR B 1 230 ? -3.533 32.469 39.906 1 93.81 230 TYR B CA 1
ATOM 7936 C C . TYR B 1 230 ? -3.355 32.844 38.438 1 93.81 230 TYR B C 1
ATOM 7938 O O . TYR B 1 230 ? -3.434 32 37.562 1 93.81 230 TYR B O 1
ATOM 7946 N N . GLU B 1 231 ? -3.1 34.031 38.094 1 93.38 231 GLU B N 1
ATOM 7947 C CA . GLU B 1 231 ? -3.098 34.531 36.719 1 93.38 231 GLU B CA 1
ATOM 7948 C C . GLU B 1 231 ? -1.999 33.875 35.906 1 93.38 231 GLU B C 1
ATOM 7950 O O . GLU B 1 231 ? -2.254 33.375 34.781 1 93.38 231 GLU B O 1
ATOM 7955 N N . THR B 1 232 ? -0.836 33.875 36.375 1 93.06 232 THR B N 1
ATOM 7956 C CA . THR B 1 232 ? 0.29 33.281 35.656 1 93.06 232 THR B CA 1
ATOM 7957 C C . THR B 1 232 ? 0.088 31.781 35.469 1 93.06 232 THR B C 1
ATOM 7959 O O . THR B 1 232 ? 0.34 31.25 34.375 1 93.06 232 THR B O 1
ATOM 7962 N N . LEU B 1 233 ? -0.326 31.125 36.469 1 93.44 233 LEU B N 1
ATOM 7963 C CA . LEU B 1 233 ? -0.567 29.688 36.406 1 93.44 233 LEU B CA 1
ATOM 7964 C C . LEU B 1 233 ? -1.704 29.359 35.438 1 93.44 233 LEU B C 1
ATOM 7966 O O . LEU B 1 233 ? -1.655 28.359 34.719 1 93.44 233 LEU B O 1
ATOM 7970 N N . SER B 1 234 ? -2.713 30.234 35.5 1 94.38 234 SER B N 1
ATOM 7971 C CA . SER B 1 234 ? -3.834 30.047 34.594 1 94.38 234 SER B CA 1
ATOM 7972 C C . SER B 1 234 ? -3.381 30.156 33.125 1 94.38 234 SER B C 1
ATOM 7974 O O . SER B 1 234 ? -3.805 29.359 32.281 1 94.38 234 SER B O 1
ATOM 7976 N N . ASN B 1 235 ? -2.547 31.094 32.875 1 93.38 235 ASN B N 1
ATOM 7977 C CA . ASN B 1 235 ? -2.025 31.25 31.531 1 93.38 235 ASN B CA 1
ATOM 7978 C C . ASN B 1 235 ? -1.189 30.062 31.109 1 93.38 235 ASN B C 1
ATOM 7980 O O . ASN B 1 235 ? -1.248 29.641 29.938 1 93.38 235 ASN B O 1
ATOM 7984 N N . SER B 1 236 ? -0.482 29.547 32.062 1 91.88 236 SER B N 1
ATOM 7985 C CA . SER B 1 236 ? 0.337 28.375 31.75 1 91.88 236 SER B CA 1
ATOM 7986 C C . SER B 1 236 ? -0.529 27.156 31.469 1 91.88 236 SER B C 1
ATOM 7988 O O . SER B 1 236 ? -0.224 26.359 30.578 1 91.88 236 SER B O 1
ATOM 7990 N N . MET B 1 237 ? -1.545 27.047 32.25 1 90.69 237 MET B N 1
ATOM 7991 C CA . MET B 1 237 ? -2.463 25.922 32.094 1 90.69 237 MET B CA 1
ATOM 7992 C C . MET B 1 237 ? -3.154 26 30.719 1 90.69 237 MET B C 1
ATOM 7994 O O . MET B 1 237 ? -3.301 24.984 30.031 1 90.69 237 MET B O 1
ATOM 7998 N N . VAL B 1 238 ? -3.561 27.141 30.375 1 91.75 238 VAL B N 1
ATOM 7999 C CA . VAL B 1 238 ? -4.254 27.375 29.109 1 91.75 238 VAL B CA 1
ATOM 8000 C C . VAL B 1 238 ? -3.307 27.094 27.953 1 91.75 238 VAL B C 1
ATOM 8002 O O . VAL B 1 238 ? -3.721 26.547 26.922 1 91.75 238 VAL B O 1
ATOM 8005 N N . ARG B 1 239 ? -2.121 27.422 28.109 1 88.5 239 ARG B N 1
ATOM 8006 C CA . ARG B 1 239 ? -1.128 27.172 27.078 1 88.5 239 ARG B CA 1
ATOM 8007 C C . ARG B 1 239 ? -0.895 25.672 26.891 1 88.5 239 ARG B C 1
ATOM 8009 O O . ARG B 1 239 ? -0.661 25.219 25.766 1 88.5 239 ARG B O 1
ATOM 8016 N N . CYS B 1 240 ? -1.002 24.953 27.938 1 86.56 240 CYS B N 1
ATOM 8017 C CA . CYS B 1 240 ? -0.76 23.516 27.891 1 86.56 240 CYS B CA 1
ATOM 8018 C C . CYS B 1 240 ? -1.813 22.812 27.047 1 86.56 240 CYS B C 1
ATOM 8020 O O . CYS B 1 240 ? -1.541 21.766 26.453 1 86.56 240 CYS B O 1
ATOM 8022 N N . VAL B 1 241 ? -2.969 23.391 27.047 1 89.5 241 VAL B N 1
ATOM 8023 C CA . VAL B 1 241 ? -4.047 22.703 26.328 1 89.5 241 VAL B CA 1
ATOM 8024 C C . VAL B 1 241 ? -4.289 23.406 24.984 1 89.5 241 VAL B C 1
ATOM 8026 O O . VAL B 1 241 ? -5.125 22.969 24.188 1 89.5 241 VAL B O 1
ATOM 8029 N N . ASP B 1 242 ? -3.617 24.469 24.672 1 87.81 242 ASP B N 1
ATOM 8030 C CA . ASP B 1 242 ? -3.566 25.172 23.391 1 87.81 242 ASP B CA 1
ATOM 8031 C C . ASP B 1 242 ? -4.969 25.5 22.891 1 87.81 242 ASP B C 1
ATOM 8033 O O . ASP B 1 242 ? -5.324 25.188 21.766 1 87.81 242 ASP B O 1
ATOM 8037 N N . GLY B 1 243 ? -5.879 25.953 23.781 1 87.06 243 GLY B N 1
ATOM 8038 C CA . GLY B 1 243 ? -7.164 26.5 23.391 1 87.06 243 GLY B CA 1
ATOM 8039 C C . GLY B 1 243 ? -8.211 25.438 23.109 1 87.06 243 GLY B C 1
ATOM 8040 O O . GLY B 1 243 ? -9.266 25.734 22.547 1 87.06 243 GLY B O 1
ATOM 8041 N N . LEU B 1 244 ? -7.988 24.188 23.406 1 90.38 244 LEU B N 1
ATOM 8042 C CA . LEU B 1 244 ? -8.977 23.125 23.219 1 90.38 244 LEU B CA 1
ATOM 8043 C C . LEU B 1 244 ? -10.055 23.203 24.297 1 90.38 244 LEU B C 1
ATOM 8045 O O . LEU B 1 244 ? -9.773 23.016 25.484 1 90.38 244 LEU B O 1
ATOM 8049 N N . PRO B 1 245 ? -11.258 23.422 23.906 1 89.56 245 PRO B N 1
ATOM 8050 C CA . PRO B 1 245 ? -12.344 23.625 24.875 1 89.56 245 PRO B CA 1
ATOM 8051 C C . PRO B 1 245 ? -12.484 22.438 25.844 1 89.56 245 PRO B C 1
ATOM 8053 O O . PRO B 1 245 ? -12.656 22.641 27.047 1 89.56 245 PRO B O 1
ATOM 8056 N N . LEU B 1 246 ? -12.438 21.219 25.359 1 88.12 246 LEU B N 1
ATOM 8057 C CA . LEU B 1 246 ? -12.531 20.062 26.25 1 88.12 246 LEU B CA 1
ATOM 8058 C C . LEU B 1 246 ? -11.445 20.109 27.312 1 88.12 246 LEU B C 1
ATOM 8060 O O . LEU B 1 246 ? -11.727 19.859 28.5 1 88.12 246 LEU B O 1
ATOM 8064 N N . GLY B 1 247 ? -10.258 20.375 26.906 1 89.62 247 GLY B N 1
ATOM 8065 C CA . GLY B 1 247 ? -9.141 20.453 27.828 1 89.62 247 GLY B CA 1
ATOM 8066 C C . GLY B 1 247 ? -9.305 21.547 28.875 1 89.62 247 GLY B C 1
ATOM 8067 O O . GLY B 1 247 ? -9 21.328 30.047 1 89.62 247 GLY B O 1
ATOM 8068 N N . LEU B 1 248 ? -9.812 22.672 28.453 1 91.62 248 LEU B N 1
ATOM 8069 C CA . LEU B 1 248 ? -10.016 23.812 29.344 1 91.62 248 LEU B CA 1
ATOM 8070 C C . LEU B 1 248 ? -11.062 23.484 30.406 1 91.62 248 LEU B C 1
ATOM 8072 O O . LEU B 1 248 ? -10.867 23.781 31.578 1 91.62 248 LEU B O 1
ATOM 8076 N N . LYS B 1 249 ? -12.102 22.828 30.062 1 89.44 249 LYS B N 1
ATOM 8077 C CA . LYS B 1 249 ? -13.172 22.453 30.984 1 89.44 249 LYS B CA 1
ATOM 8078 C C . LYS B 1 249 ? -12.695 21.406 31.969 1 89.44 249 LYS B C 1
ATOM 8080 O O . LYS B 1 249 ? -12.945 21.516 33.188 1 89.44 249 LYS B O 1
ATOM 8085 N N . VAL B 1 250 ? -12.047 20.375 31.422 1 88.81 250 VAL B N 1
ATOM 8086 C CA . VAL B 1 250 ? -11.609 19.266 32.25 1 88.81 250 VAL B CA 1
ATOM 8087 C C . VAL B 1 250 ? -10.586 19.75 33.281 1 88.81 250 VAL B C 1
ATOM 8089 O O . VAL B 1 250 ? -10.695 19.453 34.469 1 88.81 250 VAL B O 1
ATOM 8092 N N . LEU B 1 251 ? -9.594 20.531 32.875 1 90.25 251 LEU B N 1
ATOM 8093 C CA . LEU B 1 251 ? -8.555 21.031 33.75 1 90.25 251 LEU B CA 1
ATOM 8094 C C . LEU B 1 251 ? -9.125 22.047 34.75 1 90.25 251 LEU B C 1
ATOM 8096 O O . LEU B 1 251 ? -8.742 22.078 35.906 1 90.25 251 LEU B O 1
ATOM 8100 N N . GLY B 1 252 ? -9.977 22.969 34.219 1 91.12 252 GLY B N 1
ATOM 8101 C CA . GLY B 1 252 ? -10.625 23.938 35.094 1 91.12 252 GLY B CA 1
ATOM 8102 C C . GLY B 1 252 ? -11.383 23.281 36.25 1 91.12 252 GLY B C 1
ATOM 8103 O O . GLY B 1 252 ? -11.219 23.688 37.406 1 91.12 252 GLY B O 1
ATOM 8104 N N . ARG B 1 253 ? -12.148 22.281 35.938 1 88.88 253 ARG B N 1
ATOM 8105 C CA . ARG B 1 253 ? -12.922 21.562 36.938 1 88.88 253 ARG B CA 1
ATOM 8106 C C . ARG B 1 253 ? -12 20.828 37.906 1 88.88 253 ARG B C 1
ATOM 8108 O O . ARG B 1 253 ? -12.266 20.781 39.125 1 88.88 253 ARG B O 1
ATOM 8115 N N . PHE B 1 254 ? -11.016 20.234 37.406 1 89.81 254 PHE B N 1
ATOM 8116 C CA . PHE B 1 254 ? -10.078 19.469 38.219 1 89.81 254 PHE B CA 1
ATOM 8117 C C . PHE B 1 254 ? -9.367 20.359 39.219 1 89.81 254 PHE B C 1
ATOM 8119 O O . PHE B 1 254 ? -9.117 19.953 40.375 1 89.81 254 PHE B O 1
ATOM 8126 N N . LEU B 1 255 ? -9.031 21.609 38.844 1 92.25 255 LEU B N 1
ATOM 8127 C CA . LEU B 1 255 ? -8.211 22.5 39.656 1 92.25 255 LEU B CA 1
ATOM 8128 C C . LEU B 1 255 ? -9.086 23.359 40.562 1 92.25 255 LEU B C 1
ATOM 8130 O O . LEU B 1 255 ? -8.57 24.109 41.406 1 92.25 255 LEU B O 1
ATOM 8134 N N . PHE B 1 256 ? -10.328 23.156 40.438 1 92.31 256 PHE B N 1
ATOM 8135 C CA . PHE B 1 256 ? -11.266 23.938 41.219 1 92.31 256 PHE B CA 1
ATOM 8136 C C . PHE B 1 256 ? -11.031 23.719 42.719 1 92.31 256 PHE B C 1
ATOM 8138 O O . PHE B 1 256 ? -11.016 22.578 43.188 1 92.31 256 PHE B O 1
ATOM 8145 N N . GLY B 1 257 ? -10.836 24.719 43.438 1 89.44 257 GLY B N 1
ATOM 8146 C CA . GLY B 1 257 ? -10.711 24.656 44.875 1 89.44 257 GLY B CA 1
ATOM 8147 C C . GLY B 1 257 ? -9.336 24.219 45.344 1 89.44 257 GLY B C 1
ATOM 8148 O O . GLY B 1 257 ? -9.109 24.016 46.531 1 89.44 257 GLY B O 1
ATOM 8149 N N . LYS B 1 258 ? -8.484 24 44.469 1 92.5 258 LYS B N 1
ATOM 8150 C CA . LYS B 1 258 ? -7.141 23.562 44.812 1 92.5 258 LYS B CA 1
ATOM 8151 C C . LYS B 1 258 ? -6.219 24.75 45.094 1 92.5 258 LYS B C 1
ATOM 8153 O O . LYS B 1 258 ? -6.496 25.859 44.625 1 92.5 258 LYS B O 1
ATOM 8158 N N . THR B 1 259 ? -5.16 24.469 45.781 1 91.44 259 THR B N 1
ATOM 8159 C CA . THR B 1 259 ? -4.223 25.516 46.188 1 91.44 259 THR B CA 1
ATOM 8160 C C . THR B 1 259 ? -3.197 25.766 45.094 1 91.44 259 THR B C 1
ATOM 8162 O O . THR B 1 259 ? -3.105 24.984 44.125 1 91.44 259 THR B O 1
ATOM 8165 N N . ILE B 1 260 ? -2.453 26.906 45.188 1 92.88 260 ILE B N 1
ATOM 8166 C CA . ILE B 1 260 ? -1.438 27.312 44.219 1 92.88 260 ILE B CA 1
ATOM 8167 C C . ILE B 1 260 ? -0.382 26.219 44.094 1 92.88 260 ILE B C 1
ATOM 8169 O O . ILE B 1 260 ? 0.113 25.953 43 1 92.88 260 ILE B O 1
ATOM 8173 N N . LEU B 1 261 ? -0.056 25.562 45.219 1 91.75 261 LEU B N 1
ATOM 8174 C CA . LEU B 1 261 ? 0.948 24.516 45.188 1 91.75 261 LEU B CA 1
ATOM 8175 C C . LEU B 1 261 ? 0.452 23.297 44.406 1 91.75 261 LEU B C 1
ATOM 8177 O O . LEU B 1 261 ? 1.222 22.672 43.688 1 91.75 261 LEU B O 1
ATOM 8181 N N . GLU B 1 262 ? -0.726 23.047 44.594 1 92.62 262 GLU B N 1
ATOM 8182 C CA . GLU B 1 262 ? -1.32 21.938 43.875 1 92.62 262 GLU B CA 1
ATOM 8183 C C . GLU B 1 262 ? -1.385 22.234 42.375 1 92.62 262 GLU B C 1
ATOM 8185 O O . GLU B 1 262 ? -1.194 21.344 41.531 1 92.62 262 GLU B O 1
ATOM 8190 N N . TRP B 1 263 ? -1.645 23.469 42.062 1 93.31 263 TRP B N 1
ATOM 8191 C CA . TRP B 1 263 ? -1.664 23.906 40.688 1 93.31 263 TRP B CA 1
ATOM 8192 C C . TRP B 1 263 ? -0.299 23.703 40.031 1 93.31 263 TRP B C 1
ATOM 8194 O O . TRP B 1 263 ? -0.205 23.188 38.906 1 93.31 263 TRP B O 1
ATOM 8204 N N . LYS B 1 264 ? 0.7 24.141 40.719 1 91.94 264 LYS B N 1
ATOM 8205 C CA . LYS B 1 264 ? 2.062 24.031 40.188 1 91.94 264 LYS B CA 1
ATOM 8206 C C . LYS B 1 264 ? 2.455 22.562 40 1 91.94 264 LYS B C 1
ATOM 8208 O O . LYS B 1 264 ? 3.102 22.219 39.031 1 91.94 264 LYS B O 1
ATOM 8213 N N . SER B 1 265 ? 2.053 21.75 40.938 1 91.25 265 SER B N 1
ATOM 8214 C CA . SER B 1 265 ? 2.334 20.312 40.844 1 91.25 265 SER B CA 1
ATOM 8215 C C . SER B 1 265 ? 1.635 19.688 39.656 1 91.25 265 SER B C 1
ATOM 8217 O O . SER B 1 265 ? 2.227 18.875 38.938 1 91.25 265 SER B O 1
ATOM 8219 N N . GLU B 1 266 ? 0.416 20.078 39.469 1 90.31 266 GLU B N 1
ATOM 8220 C CA . GLU B 1 266 ? -0.347 19.531 38.344 1 90.31 266 GLU B CA 1
ATOM 8221 C C . GLU B 1 266 ? 0.219 20 37 1 90.31 266 GLU B C 1
ATOM 8223 O O . GLU B 1 266 ? 0.196 19.25 36.031 1 90.31 266 GLU B O 1
ATOM 8228 N N . LEU B 1 267 ? 0.61 21.203 36.938 1 90.62 267 LEU B N 1
ATOM 8229 C CA . LEU B 1 267 ? 1.2 21.734 35.719 1 90.62 267 LEU B CA 1
ATOM 8230 C C . LEU B 1 267 ? 2.445 20.953 35.312 1 90.62 267 LEU B C 1
ATOM 8232 O O . LEU B 1 267 ? 2.654 20.656 34.125 1 90.62 267 LEU B O 1
ATOM 8236 N N . GLN B 1 268 ? 3.219 20.609 36.281 1 87.25 268 GLN B N 1
ATOM 8237 C CA . GLN B 1 268 ? 4.422 19.828 36 1 87.25 268 GLN B CA 1
ATOM 8238 C C . GLN B 1 268 ? 4.066 18.422 35.562 1 87.25 268 GLN B C 1
ATOM 8240 O O . GLN B 1 268 ? 4.734 17.859 34.688 1 87.25 268 GLN B O 1
ATOM 8245 N N . LYS B 1 269 ? 3.105 17.953 36.125 1 87.31 269 LYS B N 1
ATOM 8246 C CA . LYS B 1 269 ? 2.646 16.625 35.75 1 87.31 269 LYS B CA 1
ATOM 8247 C C . LYS B 1 269 ? 2.135 16.609 34.312 1 87.31 269 LYS B C 1
ATOM 8249 O O . LYS B 1 269 ? 2.402 15.664 33.562 1 87.31 269 LYS B O 1
ATOM 8254 N N . LEU B 1 270 ? 1.426 17.625 33.938 1 86.31 270 LEU B N 1
ATOM 8255 C CA . LEU B 1 270 ? 0.801 17.703 32.625 1 86.31 270 LEU B CA 1
ATOM 8256 C C . LEU B 1 270 ? 1.854 17.797 31.516 1 86.31 270 LEU B C 1
ATOM 8258 O O . LEU B 1 270 ? 1.589 17.438 30.359 1 86.31 270 LEU B O 1
ATOM 8262 N N . LYS B 1 271 ? 2.994 18.188 31.906 1 81.19 271 LYS B N 1
ATOM 8263 C CA . LYS B 1 271 ? 4.062 18.281 30.922 1 81.19 271 LYS B CA 1
ATOM 8264 C C . LYS B 1 271 ? 4.578 16.906 30.531 1 81.19 271 LYS B C 1
ATOM 8266 O O . LYS B 1 271 ? 5.07 16.719 29.422 1 81.19 271 LYS B O 1
ATOM 8271 N N . GLN B 1 272 ? 4.344 15.93 31.375 1 79.94 272 GLN B N 1
ATOM 8272 C CA . GLN B 1 272 ? 4.891 14.602 31.125 1 79.94 272 GLN B CA 1
ATOM 8273 C C . GLN B 1 272 ? 3.781 13.586 30.875 1 79.94 272 GLN B C 1
ATOM 8275 O O . GLN B 1 272 ? 3.967 12.625 30.125 1 79.94 272 GLN B O 1
ATOM 8280 N N . GLU B 1 273 ? 2.773 13.82 31.578 1 84.69 273 GLU B N 1
ATOM 8281 C CA . GLU B 1 273 ? 1.675 12.867 31.484 1 84.69 273 GLU B CA 1
ATOM 8282 C C . GLU B 1 273 ? 0.368 13.555 31.109 1 84.69 273 GLU B C 1
ATOM 8284 O O . GLU B 1 273 ? -0.235 14.25 31.938 1 84.69 273 GLU B O 1
ATOM 8289 N N . PRO B 1 274 ? -0.078 13.188 29.984 1 86.06 274 PRO B N 1
ATOM 8290 C CA . PRO B 1 274 ? -1.334 13.82 29.578 1 86.06 274 PRO B CA 1
ATOM 8291 C C . PRO B 1 274 ? -2.529 13.344 30.406 1 86.06 274 PRO B C 1
ATOM 8293 O O . PRO B 1 274 ? -2.482 12.266 31 1 86.06 274 PRO B O 1
ATOM 8296 N N . ASN B 1 275 ? -3.504 14.211 30.562 1 87.88 275 ASN B N 1
ATOM 8297 C CA . ASN B 1 275 ? -4.742 13.867 31.25 1 87.88 275 ASN B CA 1
ATOM 8298 C C . ASN B 1 275 ? -5.492 12.75 30.516 1 87.88 275 ASN B C 1
ATOM 8300 O O . ASN B 1 275 ? -5.68 12.812 29.312 1 87.88 275 ASN B O 1
ATOM 8304 N N . GLN B 1 276 ? -6.023 11.82 31.203 1 85.88 276 GLN B N 1
ATOM 8305 C CA . GLN B 1 276 ? -6.598 10.602 30.641 1 85.88 276 GLN B CA 1
ATOM 8306 C C . GLN B 1 276 ? -7.922 10.898 29.938 1 85.88 276 GLN B C 1
ATOM 8308 O O . GLN B 1 276 ? -8.219 10.32 28.891 1 85.88 276 GLN B O 1
ATOM 8313 N N . GLU B 1 277 ? -8.648 11.711 30.531 1 86 277 GLU B N 1
ATOM 8314 C CA . GLU B 1 277 ? -9.953 12.031 29.953 1 86 277 GLU B CA 1
ATOM 8315 C C . GLU B 1 277 ? -9.797 12.734 28.609 1 86 277 GLU B C 1
ATOM 8317 O O . GLU B 1 277 ? -10.523 12.43 27.672 1 86 277 GLU B O 1
ATOM 8322 N N . ILE B 1 278 ? -8.914 13.68 28.578 1 88 278 ILE B N 1
ATOM 8323 C CA . ILE B 1 278 ? -8.656 14.406 27.344 1 88 278 ILE B CA 1
ATOM 8324 C C . ILE B 1 278 ? -8.094 13.445 26.297 1 88 278 ILE B C 1
ATOM 8326 O O . ILE B 1 278 ? -8.547 13.445 25.141 1 88 278 ILE B O 1
ATOM 8330 N N . GLN B 1 279 ? -7.254 12.617 26.719 1 88.44 279 GLN B N 1
ATOM 8331 C CA . GLN B 1 279 ? -6.602 11.68 25.797 1 88.44 279 GLN B CA 1
ATOM 8332 C C . GLN B 1 279 ? -7.602 10.68 25.234 1 88.44 279 GLN B C 1
ATOM 8334 O O . GLN B 1 279 ? -7.477 10.25 24.078 1 88.44 279 GLN B O 1
ATOM 8339 N N . GLY B 1 280 ? -8.516 10.289 26.047 1 86.5 280 GLY B N 1
ATOM 8340 C CA . GLY B 1 280 ? -9.523 9.344 25.578 1 86.5 280 GLY B CA 1
ATOM 8341 C C . GLY B 1 280 ? -10.305 9.852 24.391 1 86.5 280 GLY B C 1
ATOM 8342 O O . GLY B 1 280 ? -10.609 9.078 23.469 1 86.5 280 GLY B O 1
ATOM 8343 N N . VAL B 1 281 ? -10.477 11.062 24.328 1 84.5 281 VAL B N 1
ATOM 8344 C CA . VAL B 1 281 ? -11.234 11.664 23.234 1 84.5 281 VAL B CA 1
ATOM 8345 C C . VAL B 1 281 ? -10.336 11.852 22.016 1 84.5 281 VAL B C 1
ATOM 8347 O O . VAL B 1 281 ? -10.742 11.562 20.891 1 84.5 281 VAL B O 1
ATOM 8350 N N . LEU B 1 282 ? -9.109 12.289 22.25 1 88.06 282 LEU B N 1
ATOM 8351 C CA . LEU B 1 282 ? -8.18 12.562 21.156 1 88.06 282 LEU B CA 1
ATOM 8352 C C . LEU B 1 282 ? -7.73 11.266 20.5 1 88.06 282 LEU B C 1
ATOM 8354 O O . LEU B 1 282 ? -7.539 11.219 19.281 1 88.06 282 LEU B O 1
ATOM 8358 N N . LYS B 1 283 ? -7.629 10.227 21.234 1 92.06 283 LYS B N 1
ATOM 8359 C CA . LYS B 1 283 ? -7.039 8.961 20.812 1 92.06 283 LYS B CA 1
ATOM 8360 C C . LYS B 1 283 ? -7.953 8.234 19.828 1 92.06 283 LYS B C 1
ATOM 8362 O O . LYS B 1 283 ? -7.5 7.367 19.078 1 92.06 283 LYS B O 1
ATOM 8367 N N . ARG B 1 284 ? -9.156 8.531 19.703 1 87.75 284 ARG B N 1
ATOM 8368 C CA . ARG B 1 284 ? -10.109 7.852 18.844 1 87.75 284 ARG B CA 1
ATOM 8369 C C . ARG B 1 284 ? -9.695 7.945 17.375 1 87.75 284 ARG B C 1
ATOM 8371 O O . ARG B 1 284 ? -9.734 6.949 16.656 1 87.75 284 ARG B O 1
ATOM 8378 N N . SER B 1 285 ? -9.352 9.156 16.922 1 89.44 285 SER B N 1
ATOM 8379 C CA . SER B 1 285 ? -8.906 9.328 15.547 1 89.44 285 SER B CA 1
ATOM 8380 C C . SER B 1 285 ? -7.617 8.555 15.281 1 89.44 285 SER B C 1
ATOM 8382 O O . SER B 1 285 ? -7.422 8.023 14.188 1 89.44 285 SER B O 1
ATOM 8384 N N . TYR B 1 286 ? -6.73 8.508 16.344 1 93.5 286 TYR B N 1
ATOM 8385 C CA . TYR B 1 286 ? -5.48 7.762 16.234 1 93.5 286 TYR B CA 1
ATOM 8386 C C . TYR B 1 286 ? -5.746 6.27 16.109 1 93.5 286 TYR B C 1
ATOM 8388 O O . TYR B 1 286 ? -5.086 5.582 15.32 1 93.5 286 TYR B O 1
ATOM 8396 N N . ASP B 1 287 ? -6.668 5.777 16.812 1 91 287 ASP B N 1
ATOM 8397 C CA . ASP B 1 287 ? -6.965 4.348 16.828 1 91 287 ASP B CA 1
ATOM 8398 C C . ASP B 1 287 ? -7.52 3.881 15.484 1 91 287 ASP B C 1
ATOM 8400 O O . ASP B 1 287 ? -7.438 2.695 15.156 1 91 287 ASP B O 1
ATOM 8404 N N . GLU B 1 288 ? -8.062 4.758 14.719 1 88.06 288 GLU B N 1
ATOM 8405 C CA . GLU B 1 288 ? -8.648 4.414 13.43 1 88.06 288 GLU B CA 1
ATOM 8406 C C . GLU B 1 288 ? -7.582 4.344 12.344 1 88.06 288 GLU B C 1
ATOM 8408 O O . GLU B 1 288 ? -7.836 3.844 11.242 1 88.06 288 GLU B O 1
ATOM 8413 N N . LEU B 1 289 ? -6.375 4.801 12.641 1 90.94 289 LEU B N 1
ATOM 8414 C CA . LEU B 1 289 ? -5.285 4.789 11.672 1 90.94 289 LEU B CA 1
ATOM 8415 C C . LEU B 1 289 ? -4.746 3.375 11.477 1 90.94 289 LEU B C 1
ATOM 8417 O O . LEU B 1 289 ? -4.867 2.533 12.367 1 90.94 289 LEU B O 1
ATOM 8421 N N . ASP B 1 290 ? -4.258 3.131 10.25 1 89.25 290 ASP B N 1
ATOM 8422 C CA . ASP B 1 290 ? -3.568 1.861 10.047 1 89.25 290 ASP B CA 1
ATOM 8423 C C . ASP B 1 290 ? -2.162 1.896 10.641 1 89.25 290 ASP B C 1
ATOM 8425 O O . ASP B 1 290 ? -1.74 2.916 11.188 1 89.25 290 ASP B O 1
ATOM 8429 N N . LEU B 1 291 ? -1.425 0.861 10.625 1 87.88 291 LEU B N 1
ATOM 8430 C CA . LEU B 1 291 ? -0.151 0.719 11.32 1 87.88 291 LEU B CA 1
ATOM 8431 C C . LEU B 1 291 ? 0.876 1.708 10.781 1 87.88 291 LEU B C 1
ATOM 8433 O O . LEU B 1 291 ? 1.562 2.381 11.555 1 87.88 291 LEU B O 1
ATOM 8437 N N . THR B 1 292 ? 0.976 1.841 9.492 1 91.56 292 THR B N 1
ATOM 8438 C CA . THR B 1 292 ? 1.94 2.752 8.891 1 91.56 292 THR B CA 1
ATOM 8439 C C . THR B 1 292 ? 1.588 4.203 9.203 1 91.56 292 THR B C 1
ATOM 8441 O O . THR B 1 292 ? 2.473 5.02 9.469 1 91.56 292 THR B O 1
ATOM 8444 N N . GLN B 1 293 ? 0.291 4.492 9.141 1 93.31 293 GLN B N 1
ATOM 8445 C CA . GLN B 1 293 ? -0.168 5.84 9.469 1 93.31 293 GLN B CA 1
ATOM 8446 C C . GLN B 1 293 ? 0.11 6.176 10.93 1 93.31 293 GLN B C 1
ATOM 8448 O O . GLN B 1 293 ? 0.441 7.32 11.258 1 93.31 293 GLN B O 1
ATOM 8453 N N . LYS B 1 294 ? -0.015 5.188 11.773 1 94.06 294 LYS B N 1
ATOM 8454 C CA . LYS B 1 294 ? 0.324 5.383 13.18 1 94.06 294 LYS B CA 1
ATOM 8455 C C . LYS B 1 294 ? 1.804 5.715 13.344 1 94.06 294 LYS B C 1
ATOM 8457 O O . LYS B 1 294 ? 2.162 6.59 14.133 1 94.06 294 LYS B O 1
ATOM 8462 N N . ASP B 1 295 ? 2.596 5.055 12.602 1 94.62 295 ASP B N 1
ATOM 8463 C CA . ASP B 1 295 ? 4.031 5.316 12.664 1 94.62 295 ASP B CA 1
ATOM 8464 C C . ASP B 1 295 ? 4.352 6.727 12.18 1 94.62 295 ASP B C 1
ATOM 8466 O O . ASP B 1 295 ? 5.211 7.402 12.75 1 94.62 295 ASP B O 1
ATOM 8470 N N . ILE B 1 296 ? 3.705 7.141 11.094 1 96 296 ILE B N 1
ATOM 8471 C CA . ILE B 1 296 ? 3.902 8.5 10.594 1 96 296 ILE B CA 1
ATOM 8472 C C . ILE B 1 296 ? 3.502 9.508 11.672 1 96 296 ILE B C 1
ATOM 8474 O O . ILE B 1 296 ? 4.227 10.469 11.93 1 96 296 ILE B O 1
ATOM 8478 N N . PHE B 1 297 ? 2.34 9.242 12.328 1 97.31 297 PHE B N 1
ATOM 8479 C CA . PHE B 1 297 ? 1.852 10.125 13.383 1 97.31 297 PHE B CA 1
ATOM 8480 C C . PHE B 1 297 ? 2.869 10.234 14.516 1 97.31 297 PHE B C 1
ATOM 8482 O O . PHE B 1 297 ? 3.158 11.336 14.992 1 97.31 297 PHE B O 1
ATOM 8489 N N . LEU B 1 298 ? 3.375 9.18 14.914 1 96.56 298 LEU B N 1
ATOM 8490 C CA . LEU B 1 298 ? 4.316 9.156 16.031 1 96.56 298 LEU B CA 1
ATOM 8491 C C . LEU B 1 298 ? 5.625 9.836 15.648 1 96.56 298 LEU B C 1
ATOM 8493 O O . LEU B 1 298 ? 6.227 10.539 16.469 1 96.56 298 LEU B O 1
ATOM 8497 N N . ASP B 1 299 ? 6.098 9.641 14.461 1 97 299 ASP B N 1
ATOM 8498 C CA . ASP B 1 299 ? 7.312 10.312 14.008 1 97 299 ASP B CA 1
ATOM 8499 C C . ASP B 1 299 ? 7.121 11.82 13.969 1 97 299 ASP B C 1
ATOM 8501 O O . ASP B 1 299 ? 8.023 12.578 14.336 1 97 299 ASP B O 1
ATOM 8505 N N . VAL B 1 300 ? 5.98 12.25 13.469 1 96.62 300 VAL B N 1
ATOM 8506 C CA . VAL B 1 300 ? 5.695 13.68 13.406 1 96.62 300 VAL B CA 1
ATOM 8507 C C . VAL B 1 300 ? 5.637 14.258 14.82 1 96.62 300 VAL B C 1
ATOM 8509 O O . VAL B 1 300 ? 6.184 15.328 15.078 1 96.62 300 VAL B O 1
ATOM 8512 N N . ALA B 1 301 ? 4.996 13.562 15.719 1 95.94 301 ALA B N 1
ATOM 8513 C CA . ALA B 1 301 ? 4.852 14.023 17.094 1 95.94 301 ALA B CA 1
ATOM 8514 C C . ALA B 1 301 ? 6.207 14.133 17.781 1 95.94 301 ALA B C 1
ATOM 8516 O O . ALA B 1 301 ? 6.438 15.055 18.578 1 95.94 301 ALA B O 1
ATOM 8517 N N . CYS B 1 302 ? 7.105 13.273 17.453 1 95.5 302 CYS B N 1
ATOM 8518 C CA . CYS B 1 302 ? 8.367 13.203 18.172 1 95.5 302 CYS B CA 1
ATOM 8519 C C . CYS B 1 302 ? 9.445 14.008 17.453 1 95.5 302 CYS B C 1
ATOM 8521 O O . CYS B 1 302 ? 10.281 14.641 18.109 1 95.5 302 CYS B O 1
ATOM 8523 N N . PHE B 1 303 ? 9.391 14.086 16.094 1 94.62 303 PHE B N 1
ATOM 8524 C CA . PHE B 1 303 ? 10.586 14.594 15.43 1 94.62 303 PHE B CA 1
ATOM 8525 C C . PHE B 1 303 ? 10.227 15.719 14.469 1 94.62 303 PHE B C 1
ATOM 8527 O O . PHE B 1 303 ? 11.062 16.578 14.18 1 94.62 303 PHE B O 1
ATOM 8534 N N . PHE B 1 304 ? 9.016 15.75 13.945 1 95.12 304 PHE B N 1
ATOM 8535 C CA . PHE B 1 304 ? 8.859 16.531 12.719 1 95.12 304 PHE B CA 1
ATOM 8536 C C . PHE B 1 304 ? 7.785 17.594 12.883 1 95.12 304 PHE B C 1
ATOM 8538 O O . PHE B 1 304 ? 7.316 18.172 11.898 1 95.12 304 PHE B O 1
ATOM 8545 N N . ASN B 1 305 ? 7.352 17.828 14.094 1 94.62 305 ASN B N 1
ATOM 8546 C CA . ASN B 1 305 ? 6.406 18.922 14.297 1 94.62 305 ASN B CA 1
ATOM 8547 C C . ASN B 1 305 ? 7.016 20.266 13.914 1 94.62 305 ASN B C 1
ATOM 8549 O O . ASN B 1 305 ? 8.086 20.625 14.398 1 94.62 305 ASN B O 1
ATOM 8553 N N . GLY B 1 306 ? 6.406 21 13.039 1 92.62 306 GLY B N 1
ATOM 8554 C CA . GLY B 1 306 ? 6.879 22.312 12.617 1 92.62 306 GLY B CA 1
ATOM 8555 C C . GLY B 1 306 ? 7.828 22.25 11.438 1 92.62 306 GLY B C 1
ATOM 8556 O O . GLY B 1 306 ? 8.297 23.281 10.953 1 92.62 306 GLY B O 1
ATOM 8557 N N . GLU B 1 307 ? 8.047 21.062 10.922 1 93.38 307 GLU B N 1
ATOM 8558 C CA . GLU B 1 307 ? 8.992 20.906 9.82 1 93.38 307 GLU B CA 1
ATOM 8559 C C . GLU B 1 307 ? 8.289 21.016 8.469 1 93.38 307 GLU B C 1
ATOM 8561 O O . GLU B 1 307 ? 7.062 20.922 8.391 1 93.38 307 GLU B O 1
ATOM 8566 N N . ASP B 1 308 ? 9.117 21.188 7.473 1 93.88 308 ASP B N 1
ATOM 8567 C CA . ASP B 1 308 ? 8.617 21.281 6.105 1 93.88 308 ASP B CA 1
ATOM 8568 C C . ASP B 1 308 ? 8.023 19.969 5.637 1 93.88 308 ASP B C 1
ATOM 8570 O O . ASP B 1 308 ? 8.602 18.906 5.871 1 93.88 308 ASP B O 1
ATOM 8574 N N . LYS B 1 309 ? 6.898 20.062 4.988 1 94.69 309 LYS B N 1
ATOM 8575 C CA . LYS B 1 309 ? 6.164 18.875 4.578 1 94.69 309 LYS B CA 1
ATOM 8576 C C . LYS B 1 309 ? 6.973 18.047 3.584 1 94.69 309 LYS B C 1
ATOM 8578 O O . LYS B 1 309 ? 7.051 16.812 3.709 1 94.69 309 LYS B O 1
ATOM 8583 N N . ASP B 1 310 ? 7.531 18.641 2.52 1 91.81 310 ASP B N 1
ATOM 8584 C CA . ASP B 1 310 ? 8.273 17.906 1.49 1 91.81 310 ASP B CA 1
ATOM 8585 C C . ASP B 1 310 ? 9.5 17.219 2.076 1 91.81 310 ASP B C 1
ATOM 8587 O O . ASP B 1 310 ? 9.836 16.109 1.688 1 91.81 310 ASP B O 1
ATOM 8591 N N . HIS B 1 311 ? 10.109 17.938 2.992 1 91.88 311 HIS B N 1
ATOM 8592 C CA . HIS B 1 311 ? 11.266 17.391 3.684 1 91.88 311 HIS B CA 1
ATOM 8593 C C . HIS B 1 311 ? 10.891 16.141 4.465 1 91.88 311 HIS B C 1
ATOM 8595 O O . HIS B 1 311 ? 11.547 15.094 4.332 1 91.88 311 HIS B O 1
ATOM 8601 N N . VAL B 1 312 ? 9.891 16.266 5.238 1 94.81 312 VAL B N 1
ATOM 8602 C CA . VAL B 1 312 ? 9.438 15.148 6.07 1 94.81 312 VAL B CA 1
ATOM 8603 C C . VAL B 1 312 ? 8.984 13.992 5.18 1 94.81 312 VAL B C 1
ATOM 8605 O O . VAL B 1 312 ? 9.266 12.828 5.48 1 94.81 312 VAL B O 1
ATOM 8608 N N . THR B 1 313 ? 8.25 14.266 4.086 1 93.94 313 THR B N 1
ATOM 8609 C CA . THR B 1 313 ? 7.758 13.25 3.166 1 93.94 313 THR B CA 1
ATOM 8610 C C . THR B 1 313 ? 8.914 12.438 2.578 1 93.94 313 THR B C 1
ATOM 8612 O O . THR B 1 313 ? 8.82 11.219 2.449 1 93.94 313 THR B O 1
ATOM 8615 N N . ARG B 1 314 ? 9.969 13.07 2.24 1 91.38 314 ARG B N 1
ATOM 8616 C CA . ARG B 1 314 ? 11.133 12.391 1.666 1 91.38 314 ARG B CA 1
ATOM 8617 C C . ARG B 1 314 ? 11.75 11.422 2.668 1 91.38 314 ARG B C 1
ATOM 8619 O O . ARG B 1 314 ? 12.094 10.289 2.314 1 91.38 314 ARG B O 1
ATOM 8626 N N . ILE B 1 315 ? 11.883 11.852 3.873 1 92.75 315 ILE B N 1
ATOM 8627 C CA . ILE B 1 315 ? 12.492 11.016 4.906 1 92.75 315 ILE B CA 1
ATOM 8628 C C . ILE B 1 315 ? 11.609 9.805 5.18 1 92.75 315 ILE B C 1
ATOM 8630 O O . ILE B 1 315 ? 12.094 8.672 5.25 1 92.75 315 ILE B O 1
ATOM 8634 N N . LEU B 1 316 ? 10.312 10.102 5.316 1 94 316 LEU B N 1
ATOM 8635 C CA . LEU B 1 316 ? 9.391 9.023 5.668 1 94 316 LEU B CA 1
ATOM 8636 C C . LEU B 1 316 ? 9.219 8.055 4.504 1 94 316 LEU B C 1
ATOM 8638 O O . LEU B 1 316 ? 9.023 6.855 4.715 1 94 316 LEU B O 1
ATOM 8642 N N . ASP B 1 317 ? 9.234 8.508 3.307 1 90.88 317 ASP B N 1
ATOM 8643 C CA . ASP B 1 317 ? 9.125 7.625 2.15 1 90.88 317 ASP B CA 1
ATOM 8644 C C . ASP B 1 317 ? 10.328 6.684 2.07 1 90.88 317 ASP B C 1
ATOM 8646 O O . ASP B 1 317 ? 10.203 5.543 1.623 1 90.88 317 ASP B O 1
ATOM 8650 N N . ALA B 1 318 ? 11.445 7.199 2.482 1 87.62 318 ALA B N 1
ATOM 8651 C CA . ALA B 1 318 ? 12.633 6.34 2.518 1 87.62 318 ALA B CA 1
ATOM 8652 C C . ALA B 1 318 ? 12.453 5.203 3.518 1 87.62 318 ALA B C 1
ATOM 8654 O O . ALA B 1 318 ? 13.109 4.164 3.408 1 87.62 318 ALA B O 1
ATOM 8655 N N . CYS B 1 319 ? 11.609 5.422 4.492 1 88.75 319 CYS B N 1
ATOM 8656 C CA . CYS B 1 319 ? 11.305 4.387 5.473 1 88.75 319 CYS B CA 1
ATOM 8657 C C . CYS B 1 319 ? 10.203 3.465 4.969 1 88.75 319 CYS B C 1
ATOM 8659 O O . CYS B 1 319 ? 9.719 2.604 5.707 1 88.75 319 CYS B O 1
ATOM 8661 N N . ASN B 1 320 ? 9.695 3.668 3.771 1 85.44 320 ASN B N 1
ATOM 8662 C CA . ASN B 1 320 ? 8.625 2.887 3.162 1 85.44 320 ASN B CA 1
ATOM 8663 C C . ASN B 1 320 ? 7.293 3.117 3.867 1 85.44 320 ASN B C 1
ATOM 8665 O O . ASN B 1 320 ? 6.539 2.172 4.102 1 85.44 320 ASN B O 1
ATOM 8669 N N . PHE B 1 321 ? 7.051 4.316 4.375 1 91.19 321 PHE B N 1
ATOM 8670 C CA . PHE B 1 321 ? 5.809 4.637 5.066 1 91.19 321 PHE B CA 1
ATOM 8671 C C . PHE B 1 321 ? 4.797 5.246 4.105 1 91.19 321 PHE B C 1
ATOM 8673 O O . PHE B 1 321 ? 3.664 5.547 4.492 1 91.19 321 PHE B O 1
ATOM 8680 N N . TYR B 1 322 ? 5.113 5.41 2.898 1 91.69 322 TYR B N 1
ATOM 8681 C CA . TYR B 1 322 ? 4.184 5.996 1.938 1 91.69 322 TYR B CA 1
ATOM 8682 C C . TYR B 1 322 ? 3.617 7.309 2.459 1 91.69 322 TYR B C 1
ATOM 8684 O O . TYR B 1 322 ? 2.4 7.457 2.592 1 91.69 322 TYR B O 1
ATOM 8692 N N . ALA B 1 323 ? 4.418 8.258 2.654 1 93.25 323 ALA B N 1
ATOM 8693 C CA . ALA B 1 323 ? 4.18 9.453 3.459 1 93.25 323 ALA B CA 1
ATOM 8694 C C . ALA B 1 323 ? 3.162 10.367 2.787 1 93.25 323 ALA B C 1
ATOM 8696 O O . ALA B 1 323 ? 2.348 11.008 3.463 1 93.25 323 ALA B O 1
ATOM 8697 N N . GLU B 1 324 ? 3.145 10.438 1.432 1 92.44 324 GLU B N 1
ATOM 8698 C CA . GLU B 1 324 ? 2.223 11.352 0.764 1 92.44 324 GLU B CA 1
ATOM 8699 C C . GLU B 1 324 ? 0.773 11.023 1.107 1 92.44 324 GLU B C 1
ATOM 8701 O O . GLU B 1 324 ? -0.01 11.914 1.439 1 92.44 324 GLU B O 1
ATOM 8706 N N . SER B 1 325 ? 0.448 9.82 1.022 1 92.06 325 SER B N 1
ATOM 8707 C CA . SER B 1 325 ? -0.901 9.375 1.356 1 92.06 325 SER B CA 1
ATOM 8708 C C . SER B 1 325 ? -1.146 9.43 2.861 1 92.06 325 SER B C 1
ATOM 8710 O O . SER B 1 325 ? -2.232 9.812 3.305 1 92.06 325 SER B O 1
ATOM 8712 N N . GLY B 1 326 ? -0.172 9.055 3.615 1 93.56 326 GLY B N 1
ATOM 8713 C CA . GLY B 1 326 ? -0.317 9.039 5.062 1 93.56 326 GLY B CA 1
ATOM 8714 C C . GLY B 1 326 ? -0.53 10.414 5.66 1 93.56 326 GLY B C 1
ATOM 8715 O O . GLY B 1 326 ? -1.375 10.594 6.539 1 93.56 326 GLY B O 1
ATOM 8716 N N . ILE B 1 327 ? 0.245 11.375 5.211 1 94 327 ILE B N 1
ATOM 8717 C CA . ILE B 1 327 ? 0.13 12.742 5.707 1 94 327 ILE B CA 1
ATOM 8718 C C . ILE B 1 327 ? -1.239 13.312 5.34 1 94 327 ILE B C 1
ATOM 8720 O O . ILE B 1 327 ? -1.852 14.031 6.133 1 94 327 ILE B O 1
ATOM 8724 N N . ARG B 1 328 ? -1.685 12.969 4.191 1 92.19 328 ARG B N 1
ATOM 8725 C CA . ARG B 1 328 ? -3.014 13.406 3.773 1 92.19 328 ARG B CA 1
ATOM 8726 C C . ARG B 1 328 ? -4.09 12.844 4.699 1 92.19 328 ARG B C 1
ATOM 8728 O O . ARG B 1 328 ? -5.004 13.562 5.102 1 92.19 328 ARG B O 1
ATOM 8735 N N . VAL B 1 329 ? -3.986 11.609 5.031 1 92.69 329 VAL B N 1
ATOM 8736 C CA . VAL B 1 329 ? -4.969 10.977 5.906 1 92.69 329 VAL B CA 1
ATOM 8737 C C . VAL B 1 329 ? -4.938 11.633 7.285 1 92.69 329 VAL B C 1
ATOM 8739 O O . VAL B 1 329 ? -5.988 11.875 7.887 1 92.69 329 VAL B O 1
ATOM 8742 N N . LEU B 1 330 ? -3.717 11.859 7.797 1 93.69 330 LEU B N 1
ATOM 8743 C CA . LEU B 1 330 ? -3.605 12.539 9.086 1 93.69 330 LEU B CA 1
ATOM 8744 C C . LEU B 1 330 ? -4.258 13.914 9.031 1 93.69 330 LEU B C 1
ATOM 8746 O O . LEU B 1 330 ? -4.898 14.344 10 1 93.69 330 LEU B O 1
ATOM 8750 N N . GLY B 1 331 ? -4.07 14.586 7.902 1 91.81 331 GLY B N 1
ATOM 8751 C CA . GLY B 1 331 ? -4.723 15.875 7.719 1 91.81 331 GLY B CA 1
ATOM 8752 C C . GLY B 1 331 ? -6.238 15.773 7.656 1 91.81 331 GLY B C 1
ATOM 8753 O O . GLY B 1 331 ? -6.945 16.578 8.266 1 91.81 331 GLY B O 1
ATOM 8754 N N . ASP B 1 332 ? -6.703 14.773 6.965 1 90.19 332 ASP B N 1
ATOM 8755 C CA . ASP B 1 332 ? -8.141 14.555 6.824 1 90.19 332 ASP B CA 1
ATOM 8756 C C . ASP B 1 332 ? -8.789 14.266 8.18 1 90.19 332 ASP B C 1
ATOM 8758 O O . ASP B 1 332 ? -9.922 14.68 8.43 1 90.19 332 ASP B O 1
ATOM 8762 N N . LYS B 1 333 ? -8.094 13.641 9.047 1 91.06 333 LYS B N 1
ATOM 8763 C CA . LYS B 1 333 ? -8.625 13.266 10.359 1 91.06 333 LYS B CA 1
ATOM 8764 C C . LYS B 1 333 ? -8.312 14.328 11.406 1 91.06 333 LYS B C 1
ATOM 8766 O O . LYS B 1 333 ? -8.492 14.094 12.602 1 91.06 333 LYS B O 1
ATOM 8771 N N . CYS B 1 334 ? -7.75 15.469 11 1 90.81 334 CYS B N 1
ATOM 8772 C CA . CYS B 1 334 ? -7.492 16.656 11.812 1 90.81 334 CYS B CA 1
ATOM 8773 C C . CYS B 1 334 ? -6.449 16.375 12.883 1 90.81 334 CYS B C 1
ATOM 8775 O O . CYS B 1 334 ? -6.547 16.875 14 1 90.81 334 CYS B O 1
ATOM 8777 N N . LEU B 1 335 ? -5.539 15.445 12.57 1 93.19 335 LEU B N 1
ATOM 8778 C CA . LEU B 1 335 ? -4.457 15.125 13.5 1 93.19 335 LEU B CA 1
ATOM 8779 C C . LEU B 1 335 ? -3.258 16.031 13.273 1 93.19 335 LEU B C 1
ATOM 8781 O O . LEU B 1 335 ? -2.402 16.172 14.148 1 93.19 335 LEU B O 1
ATOM 8785 N N . ILE B 1 336 ? -3.195 16.531 12.039 1 92.94 336 ILE B N 1
ATOM 8786 C CA . ILE B 1 336 ? -2.176 17.5 11.688 1 92.94 336 ILE B CA 1
ATOM 8787 C C . ILE B 1 336 ? -2.783 18.578 10.789 1 92.94 336 ILE B C 1
ATOM 8789 O O . ILE B 1 336 ? -3.883 18.406 10.258 1 92.94 336 ILE B O 1
ATOM 8793 N N . THR B 1 337 ? -2.178 19.688 10.75 1 91.88 337 THR B N 1
ATOM 8794 C CA . THR B 1 337 ? -2.547 20.781 9.844 1 91.88 337 THR B CA 1
ATOM 8795 C C . THR B 1 337 ? -1.337 21.25 9.039 1 91.88 337 THR B C 1
ATOM 8797 O O . THR B 1 337 ? -0.221 21.297 9.555 1 91.88 337 THR B O 1
ATOM 8800 N N . ILE B 1 338 ? -1.531 21.5 7.793 1 90.81 338 ILE B N 1
ATOM 8801 C CA . ILE B 1 338 ? -0.458 21.984 6.934 1 90.81 338 ILE B CA 1
ATOM 8802 C C . ILE B 1 338 ? -0.639 23.484 6.68 1 90.81 338 ILE B C 1
ATOM 8804 O O . ILE B 1 338 ? -1.681 23.906 6.18 1 90.81 338 ILE B O 1
ATOM 8808 N N . PHE B 1 339 ? 0.225 24.219 7.188 1 89.56 339 PHE B N 1
ATOM 8809 C CA . PHE B 1 339 ? 0.219 25.672 6.984 1 89.56 339 PHE B CA 1
ATOM 8810 C C . PHE B 1 339 ? 1.561 26.141 6.441 1 89.56 339 PHE B C 1
ATOM 8812 O O . PHE B 1 339 ? 2.609 25.859 7.023 1 89.56 339 PHE B O 1
ATOM 8819 N N . ASP B 1 340 ? 1.583 26.812 5.375 1 87.19 340 ASP B N 1
ATOM 8820 C CA . ASP B 1 340 ? 2.803 27.281 4.723 1 87.19 340 ASP B CA 1
ATOM 8821 C C . ASP B 1 340 ? 3.777 26.141 4.492 1 87.19 340 ASP B C 1
ATOM 8823 O O . ASP B 1 340 ? 4.949 26.219 4.859 1 87.19 340 ASP B O 1
ATOM 8827 N N . ASN B 1 341 ? 3.318 24.969 4.133 1 90.94 341 ASN B N 1
ATOM 8828 C CA . ASN B 1 341 ? 4.039 23.734 3.795 1 90.94 341 ASN B CA 1
ATOM 8829 C C . ASN B 1 341 ? 4.758 23.156 5.008 1 90.94 341 ASN B C 1
ATOM 8831 O O . ASN B 1 341 ? 5.746 22.438 4.863 1 90.94 341 ASN B O 1
ATOM 8835 N N . LYS B 1 342 ? 4.305 23.578 6.156 1 94.69 342 LYS B N 1
ATOM 8836 C CA . LYS B 1 342 ? 4.832 23.016 7.391 1 94.69 342 LYS B CA 1
ATOM 8837 C C . LYS B 1 342 ? 3.799 22.109 8.07 1 94.69 342 LYS B C 1
ATOM 8839 O O . LYS B 1 342 ? 2.605 22.422 8.062 1 94.69 342 LYS B O 1
ATOM 8844 N N . ILE B 1 343 ? 4.258 21.109 8.594 1 95.56 343 ILE B N 1
ATOM 8845 C CA . ILE B 1 343 ? 3.381 20.203 9.312 1 95.56 343 ILE B CA 1
ATOM 8846 C C . ILE B 1 343 ? 3.232 20.656 10.758 1 95.56 343 ILE B C 1
ATOM 8848 O O . ILE B 1 343 ? 4.223 20.781 11.484 1 95.56 343 ILE B O 1
ATOM 8852 N N . LEU B 1 344 ? 2.045 20.953 11.117 1 94.25 344 LEU B N 1
ATOM 8853 C CA . LEU B 1 344 ? 1.784 21.422 12.469 1 94.25 344 LEU B CA 1
ATOM 8854 C C . LEU B 1 344 ? 0.871 20.453 13.219 1 94.25 344 LEU B C 1
ATOM 8856 O O . LEU B 1 344 ? -0.088 19.922 12.641 1 94.25 344 LEU B O 1
ATOM 8860 N N . MET B 1 345 ? 1.231 20.156 14.352 1 93.19 345 MET B N 1
ATOM 8861 C CA . MET B 1 345 ? 0.459 19.281 15.234 1 93.19 345 MET B CA 1
ATOM 8862 C C . MET B 1 345 ? 0.072 20 16.516 1 93.19 345 MET B C 1
ATOM 8864 O O . MET B 1 345 ? 0.879 20.75 17.078 1 93.19 345 MET B O 1
ATOM 8868 N N . HIS B 1 346 ? -1.179 19.875 16.859 1 88.44 346 HIS B N 1
ATOM 8869 C CA . HIS B 1 346 ? -1.662 20.469 18.109 1 88.44 346 HIS B CA 1
ATOM 8870 C C . HIS B 1 346 ? -0.862 19.953 19.312 1 88.44 346 HIS B C 1
ATOM 8872 O O . HIS B 1 346 ? -0.498 18.766 19.359 1 88.44 346 HIS B O 1
ATOM 8878 N N . ASP B 1 347 ? -0.637 20.75 20.297 1 87.25 347 ASP B N 1
ATOM 8879 C CA . ASP B 1 347 ? 0.226 20.406 21.422 1 87.25 347 ASP B CA 1
ATOM 8880 C C . ASP B 1 347 ? -0.284 19.172 22.156 1 87.25 347 ASP B C 1
ATOM 8882 O O . ASP B 1 347 ? 0.502 18.312 22.547 1 87.25 347 ASP B O 1
ATOM 8886 N N . LEU B 1 348 ? -1.527 19.094 22.375 1 88.75 348 LEU B N 1
ATOM 8887 C CA . LEU B 1 348 ? -2.094 17.953 23.094 1 88.75 348 LEU B CA 1
ATOM 8888 C C . LEU B 1 348 ? -1.909 16.672 22.297 1 88.75 348 LEU B C 1
ATOM 8890 O O . LEU B 1 348 ? -1.729 15.594 22.875 1 88.75 348 LEU B O 1
ATOM 8894 N N . LEU B 1 349 ? -2.023 16.781 21.016 1 91.69 349 LEU B N 1
ATOM 8895 C CA . LEU B 1 349 ? -1.79 15.617 20.172 1 91.69 349 LEU B CA 1
ATOM 8896 C C . LEU B 1 349 ? -0.328 15.188 20.219 1 91.69 349 LEU B C 1
ATOM 8898 O O . LEU B 1 349 ? -0.028 13.992 20.234 1 91.69 349 LEU B O 1
ATOM 8902 N N . GLN B 1 350 ? 0.541 16.172 20.172 1 91.94 350 GLN B N 1
ATOM 8903 C CA . GLN B 1 350 ? 1.964 15.875 20.297 1 91.94 350 GLN B CA 1
ATOM 8904 C C . GLN B 1 350 ? 2.271 15.172 21.609 1 91.94 350 GLN B C 1
ATOM 8906 O O . GLN B 1 350 ? 3.004 14.18 21.641 1 91.94 350 GLN B O 1
ATOM 8911 N N . GLN B 1 351 ? 1.702 15.703 22.641 1 90.44 351 GLN B N 1
ATOM 8912 C CA . GLN B 1 351 ? 1.886 15.078 23.938 1 90.44 351 GLN B CA 1
ATOM 8913 C C . GLN B 1 351 ? 1.327 13.656 23.969 1 90.44 351 GLN B C 1
ATOM 8915 O O . GLN B 1 351 ? 1.923 12.758 24.562 1 90.44 351 GLN B O 1
ATOM 8920 N N . MET B 1 352 ? 0.259 13.523 23.344 1 91.94 352 MET B N 1
ATOM 8921 C CA . MET B 1 352 ? -0.351 12.195 23.266 1 91.94 352 MET B CA 1
ATOM 8922 C C . MET B 1 352 ? 0.559 11.219 22.531 1 91.94 352 MET B C 1
ATOM 8924 O O . MET B 1 352 ? 0.757 10.086 22.984 1 91.94 352 MET B O 1
ATOM 8928 N N . GLY B 1 353 ? 1.053 11.648 21.391 1 93.69 353 GLY B N 1
ATOM 8929 C CA . GLY B 1 353 ? 1.951 10.797 20.625 1 93.69 353 GLY B CA 1
ATOM 8930 C C . GLY B 1 353 ? 3.18 10.367 21.406 1 93.69 353 GLY B C 1
ATOM 8931 O O . GLY B 1 353 ? 3.555 9.195 21.391 1 93.69 353 GLY B O 1
ATOM 8932 N N . ARG B 1 354 ? 3.752 11.266 22.109 1 92.12 354 ARG B N 1
ATOM 8933 C CA . ARG B 1 354 ? 4.945 10.984 22.891 1 92.12 354 ARG B CA 1
ATOM 8934 C C . ARG B 1 354 ? 4.613 10.078 24.078 1 92.12 354 ARG B C 1
ATOM 8936 O O . ARG B 1 354 ? 5.441 9.258 24.484 1 92.12 354 ARG B O 1
ATOM 8943 N N . TYR B 1 355 ? 3.449 10.258 24.578 1 91.75 355 TYR B N 1
ATOM 8944 C CA . TYR B 1 355 ? 3.021 9.414 25.688 1 91.75 355 TYR B CA 1
ATOM 8945 C C . TYR B 1 355 ? 2.732 7.996 25.219 1 91.75 355 TYR B C 1
ATOM 8947 O O . TYR B 1 355 ? 3.018 7.031 25.938 1 91.75 355 TYR B O 1
ATOM 8955 N N . ILE B 1 356 ? 2.15 7.785 24.062 1 93.38 356 ILE B N 1
ATOM 8956 C CA . ILE B 1 356 ? 1.801 6.48 23.5 1 93.38 356 ILE B CA 1
ATOM 8957 C C . ILE B 1 356 ? 3.057 5.621 23.375 1 93.38 356 ILE B C 1
ATOM 8959 O O . ILE B 1 356 ? 3.014 4.41 23.625 1 93.38 356 ILE B O 1
ATOM 8963 N N . VAL B 1 357 ? 4.129 6.203 23.047 1 93.69 357 VAL B N 1
ATOM 8964 C CA . VAL B 1 357 ? 5.391 5.496 22.844 1 93.69 357 VAL B CA 1
ATOM 8965 C C . VAL B 1 357 ? 5.875 4.918 24.172 1 93.69 357 VAL B C 1
ATOM 8967 O O . VAL B 1 357 ? 6.473 3.84 24.203 1 93.69 357 VAL B O 1
ATOM 8970 N N . ARG B 1 358 ? 5.52 5.531 25.297 1 91.81 358 ARG B N 1
ATOM 8971 C CA . ARG B 1 358 ? 6.086 5.137 26.594 1 91.81 358 ARG B CA 1
ATOM 8972 C C . ARG B 1 358 ? 5.051 4.414 27.438 1 91.81 358 ARG B C 1
ATOM 8974 O O . ARG B 1 358 ? 5.391 3.812 28.469 1 91.81 358 ARG B O 1
ATOM 8981 N N . GLN B 1 359 ? 3.893 4.418 27.047 1 88.44 359 GLN B N 1
ATOM 8982 C CA . GLN B 1 359 ? 2.775 3.99 27.891 1 88.44 359 GLN B CA 1
ATOM 8983 C C . GLN B 1 359 ? 2.898 2.512 28.25 1 88.44 359 GLN B C 1
ATOM 8985 O O . GLN B 1 359 ? 2.574 2.115 29.375 1 88.44 359 GLN B O 1
ATOM 8990 N N . ASP B 1 360 ? 3.42 1.685 27.375 1 86.12 360 ASP B N 1
ATOM 8991 C CA . ASP B 1 360 ? 3.473 0.247 27.625 1 86.12 360 ASP B CA 1
ATOM 8992 C C . ASP B 1 360 ? 4.59 -0.1 28.609 1 86.12 360 ASP B C 1
ATOM 8994 O O . ASP B 1 360 ? 4.477 -1.062 29.375 1 86.12 360 ASP B O 1
ATOM 8998 N N . TYR B 1 361 ? 5.688 0.751 28.531 1 90.25 361 TYR B N 1
ATOM 8999 C CA . TYR B 1 361 ? 6.824 0.541 29.422 1 90.25 361 TYR B CA 1
ATOM 9000 C C . TYR B 1 361 ? 7.289 1.856 30.031 1 90.25 361 TYR B C 1
ATOM 9002 O O . TYR B 1 361 ? 8.406 2.311 29.766 1 90.25 361 TYR B O 1
ATOM 9010 N N . PRO B 1 362 ? 6.5 2.412 30.906 1 86.06 362 PRO B N 1
ATOM 9011 C CA . PRO B 1 362 ? 6.742 3.771 31.391 1 86.06 362 PRO B CA 1
ATOM 9012 C C . PRO B 1 362 ? 8.094 3.92 32.094 1 86.06 362 PRO B C 1
ATOM 9014 O O . PRO B 1 362 ? 8.688 5 32.062 1 86.06 362 PRO B O 1
ATOM 9017 N N . ASN B 1 363 ? 8.656 2.83 32.625 1 86.94 363 ASN B N 1
ATOM 9018 C CA . ASN B 1 363 ? 9.891 2.973 33.406 1 86.94 363 ASN B CA 1
ATOM 9019 C C . ASN B 1 363 ? 11.086 2.381 32.656 1 86.94 363 ASN B C 1
ATOM 9021 O O . ASN B 1 363 ? 12.164 2.246 33.219 1 86.94 363 ASN B O 1
ATOM 9025 N N . TYR B 1 364 ? 10.906 2.066 31.453 1 90.81 364 TYR B N 1
ATOM 9026 C CA . TYR B 1 364 ? 11.969 1.436 30.672 1 90.81 364 TYR B CA 1
ATOM 9027 C C . TYR B 1 364 ? 12.195 2.168 29.359 1 90.81 364 TYR B C 1
ATOM 9029 O O . TYR B 1 364 ? 11.781 1.697 28.297 1 90.81 364 TYR B O 1
ATOM 9037 N N . PRO B 1 365 ? 12.922 3.219 29.438 1 91.56 365 PRO B N 1
ATOM 9038 C CA . PRO B 1 365 ? 13.156 3.996 28.219 1 91.56 365 PRO B CA 1
ATOM 9039 C C . PRO B 1 365 ? 13.875 3.193 27.141 1 91.56 365 PRO B C 1
ATOM 9041 O O . PRO B 1 365 ? 13.766 3.518 25.953 1 91.56 365 PRO B O 1
ATOM 9044 N N . GLU B 1 366 ? 14.578 2.107 27.453 1 91.12 366 GLU B N 1
ATOM 9045 C CA . GLU B 1 366 ? 15.305 1.284 26.5 1 91.12 366 GLU B CA 1
ATOM 9046 C C . GLU B 1 366 ? 14.344 0.518 25.594 1 91.12 366 GLU B C 1
ATOM 9048 O O . GLU B 1 366 ? 14.742 0.034 24.531 1 91.12 366 GLU B O 1
ATOM 9053 N N . LYS B 1 367 ? 13.109 0.496 26.016 1 91.44 367 LYS B N 1
ATOM 9054 C CA . LYS B 1 367 ? 12.133 -0.271 25.25 1 91.44 367 LYS B CA 1
ATOM 9055 C C . LYS B 1 367 ? 11.25 0.648 24.406 1 91.44 367 LYS B C 1
ATOM 9057 O O . LYS B 1 367 ? 10.367 0.18 23.688 1 91.44 367 LYS B O 1
ATOM 9062 N N . TRP B 1 368 ? 11.602 1.914 24.469 1 93.94 368 TRP B N 1
ATOM 9063 C CA . TRP B 1 368 ? 10.781 2.854 23.719 1 93.94 368 TRP B CA 1
ATOM 9064 C C . TRP B 1 368 ? 11.227 2.93 22.266 1 93.94 368 TRP B C 1
ATOM 9066 O O . TRP B 1 368 ? 12.43 2.895 21.969 1 93.94 368 TRP B O 1
ATOM 9076 N N . SER B 1 369 ? 10.312 2.998 21.375 1 93.94 369 SER B N 1
ATOM 9077 C CA . SER B 1 369 ? 10.641 3.068 19.953 1 93.94 369 SER B CA 1
ATOM 9078 C C . SER B 1 369 ? 11.258 4.418 19.594 1 93.94 369 SER B C 1
ATOM 9080 O O . SER B 1 369 ? 12.102 4.508 18.703 1 93.94 369 SER B O 1
ATOM 9082 N N . ARG B 1 370 ? 10.836 5.473 20.312 1 96 370 ARG B N 1
ATOM 9083 C CA . ARG B 1 370 ? 11.32 6.828 20.062 1 96 370 ARG B CA 1
ATOM 9084 C C . ARG B 1 370 ? 11.695 7.523 21.359 1 96 370 ARG B C 1
ATOM 9086 O O . ARG B 1 370 ? 10.891 7.605 22.281 1 96 370 ARG B O 1
ATOM 9093 N N . LEU B 1 371 ? 12.891 7.996 21.391 1 94.44 371 LEU B N 1
ATOM 9094 C CA . LEU B 1 371 ? 13.375 8.727 22.562 1 94.44 371 LEU B CA 1
ATOM 9095 C C . LEU B 1 371 ? 13.414 10.227 22.281 1 94.44 371 LEU B C 1
ATOM 9097 O O . LEU B 1 371 ? 14.227 10.703 21.484 1 94.44 371 LEU B O 1
ATOM 9101 N N . CYS B 1 372 ? 12.547 10.977 23 1 90.62 372 CYS B N 1
ATOM 9102 C CA . CYS B 1 372 ? 12.43 12.391 22.641 1 90.62 372 CYS B CA 1
ATOM 9103 C C . CYS B 1 372 ? 12.727 13.281 23.844 1 90.62 372 CYS B C 1
ATOM 9105 O O . CYS B 1 372 ? 12.828 14.5 23.703 1 90.62 372 CYS B O 1
ATOM 9107 N N . TYR B 1 373 ? 12.781 12.781 24.984 1 88.75 373 TYR B N 1
ATOM 9108 C CA . TYR B 1 373 ? 13.109 13.578 26.156 1 88.75 373 TYR B CA 1
ATOM 9109 C C . TYR B 1 373 ? 14.594 13.484 26.484 1 88.75 373 TYR B C 1
ATOM 9111 O O . TYR B 1 373 ? 15.141 12.391 26.594 1 88.75 373 TYR B O 1
ATOM 9119 N N . PRO B 1 374 ? 15.18 14.578 26.625 1 86.69 374 PRO B N 1
ATOM 9120 C CA . PRO B 1 374 ? 16.641 14.625 26.766 1 86.69 374 PRO B CA 1
ATOM 9121 C C . PRO B 1 374 ? 17.141 13.812 27.969 1 86.69 374 PRO B C 1
ATOM 9123 O O . PRO B 1 374 ? 18.156 13.141 27.875 1 86.69 374 PRO B O 1
ATOM 9126 N N . ASP B 1 375 ? 16.422 13.82 29.094 1 84.81 375 ASP B N 1
ATOM 9127 C CA . ASP B 1 375 ? 16.875 13.102 30.281 1 84.81 375 ASP B CA 1
ATOM 9128 C C . ASP B 1 375 ? 16.859 11.594 30.047 1 84.81 375 ASP B C 1
ATOM 9130 O O . ASP B 1 375 ? 17.766 10.883 30.5 1 84.81 375 ASP B O 1
ATOM 9134 N N . ASP B 1 376 ? 15.938 11.18 29.391 1 89.69 376 ASP B N 1
ATOM 9135 C CA . ASP B 1 376 ? 15.836 9.75 29.109 1 89.69 376 ASP B CA 1
ATOM 9136 C C . ASP B 1 376 ? 16.875 9.32 28.078 1 89.69 376 ASP B C 1
ATOM 9138 O O . ASP B 1 376 ? 17.438 8.227 28.172 1 89.69 376 ASP B O 1
ATOM 9142 N N . VAL B 1 377 ? 17.078 10.141 27.109 1 90.44 377 VAL B N 1
ATOM 9143 C CA . VAL B 1 377 ? 18.078 9.844 26.094 1 90.44 377 VAL B CA 1
ATOM 9144 C C . VAL B 1 377 ? 19.453 9.734 26.75 1 90.44 377 VAL B C 1
ATOM 9146 O O . VAL B 1 377 ? 20.219 8.805 26.469 1 90.44 377 VAL B O 1
ATOM 9149 N N . ASN B 1 378 ? 19.688 10.688 27.594 1 86.5 378 ASN B N 1
ATOM 9150 C CA . ASN B 1 378 ? 20.969 10.695 28.297 1 86.5 378 ASN B CA 1
ATOM 9151 C C . ASN B 1 378 ? 21.156 9.422 29.141 1 86.5 378 ASN B C 1
ATOM 9153 O O . ASN B 1 378 ? 22.234 8.836 29.141 1 86.5 378 ASN B O 1
ATOM 9157 N N . ARG B 1 379 ? 20.188 9.062 29.734 1 86.75 379 ARG B N 1
ATOM 9158 C CA . ARG B 1 379 ? 20.234 7.863 30.562 1 86.75 379 ARG B CA 1
ATOM 9159 C C . ARG B 1 379 ? 20.516 6.625 29.719 1 86.75 379 ARG B C 1
ATOM 9161 O O . ARG B 1 379 ? 21.359 5.797 30.078 1 86.75 379 ARG B O 1
ATOM 9168 N N . VAL B 1 380 ? 19.891 6.484 28.609 1 91.12 380 VAL B N 1
ATOM 9169 C CA . VAL B 1 380 ? 20.016 5.312 27.75 1 91.12 380 VAL B CA 1
ATOM 9170 C C . VAL B 1 380 ? 21.422 5.285 27.125 1 91.12 380 VAL B C 1
ATOM 9172 O O . VAL B 1 380 ? 22.031 4.219 27 1 91.12 380 VAL B O 1
ATOM 9175 N N . LEU B 1 381 ? 21.906 6.422 26.781 1 87 381 LEU B N 1
ATOM 9176 C CA . LEU B 1 381 ? 23.188 6.484 26.094 1 87 381 LEU B CA 1
ATOM 9177 C C . LEU B 1 381 ? 24.344 6.266 27.062 1 87 381 LEU B C 1
ATOM 9179 O O . LEU B 1 381 ? 25.312 5.586 26.75 1 87 381 LEU B O 1
ATOM 9183 N N . ILE B 1 382 ? 24.25 6.773 28.266 1 83.69 382 ILE B N 1
ATOM 9184 C CA . ILE B 1 382 ? 25.312 6.652 29.266 1 83.69 382 ILE B CA 1
ATOM 9185 C C . ILE B 1 382 ? 25.375 5.219 29.781 1 83.69 382 ILE B C 1
ATOM 9187 O O . ILE B 1 382 ? 26.453 4.668 30 1 83.69 382 ILE B O 1
ATOM 9191 N N . ARG B 1 383 ? 24.234 4.652 29.984 1 85.19 383 ARG B N 1
ATOM 9192 C CA . ARG B 1 383 ? 24.172 3.299 30.516 1 85.19 383 ARG B CA 1
ATOM 9193 C C . ARG B 1 383 ? 24.359 2.26 29.422 1 85.19 383 ARG B C 1
ATOM 9195 O O . ARG B 1 383 ? 24.484 1.065 29.703 1 85.19 383 ARG B O 1
ATOM 9202 N N . LYS B 1 384 ? 24.406 2.705 28.203 1 87.31 384 LYS B N 1
ATOM 9203 C CA . LYS B 1 384 ? 24.562 1.807 27.062 1 87.31 384 LYS B CA 1
ATOM 9204 C C . LYS B 1 384 ? 23.484 0.724 27.062 1 87.31 384 LYS B C 1
ATOM 9206 O O . LYS B 1 384 ? 23.781 -0.457 26.875 1 87.31 384 LYS B O 1
ATOM 9211 N N . SER B 1 385 ? 22.281 1.141 27.359 1 88.5 385 SER B N 1
ATOM 9212 C CA . SER B 1 385 ? 21.188 0.197 27.5 1 88.5 385 SER B CA 1
ATOM 9213 C C . SER B 1 385 ? 20.281 0.224 26.281 1 88.5 385 SER B C 1
ATOM 9215 O O . SER B 1 385 ? 19.125 -0.214 26.344 1 88.5 385 SER B O 1
ATOM 9217 N N . GLY B 1 386 ? 20.75 0.717 25.234 1 88.06 386 GLY B N 1
ATOM 9218 C CA . GLY B 1 386 ? 19.938 0.758 24.031 1 88.06 386 GLY B CA 1
ATOM 9219 C C . GLY B 1 386 ? 19.578 -0.619 23.516 1 88.06 386 GLY B C 1
ATOM 9220 O O . GLY B 1 386 ? 20.359 -1.558 23.625 1 88.06 386 GLY B O 1
ATOM 9221 N N . THR B 1 387 ? 18.359 -0.738 22.984 1 88.5 387 THR B N 1
ATOM 9222 C CA . THR B 1 387 ? 17.906 -2.016 22.438 1 88.5 387 THR B CA 1
ATOM 9223 C C . THR B 1 387 ? 17.406 -1.848 21 1 88.5 387 THR B C 1
ATOM 9225 O O . THR B 1 387 ? 17.438 -0.744 20.453 1 88.5 387 THR B O 1
ATOM 9228 N N . GLU B 1 388 ? 16.953 -2.961 20.438 1 86.62 388 GLU B N 1
ATOM 9229 C CA . GLU B 1 388 ? 16.469 -2.963 19.062 1 86.62 388 GLU B CA 1
ATOM 9230 C C . GLU B 1 388 ? 15.117 -2.27 18.938 1 86.62 388 GLU B C 1
ATOM 9232 O O . GLU B 1 388 ? 14.68 -1.916 17.844 1 86.62 388 GLU B O 1
ATOM 9237 N N . ALA B 1 389 ? 14.555 -1.979 20.078 1 89.5 389 ALA B N 1
ATOM 9238 C CA . ALA B 1 389 ? 13.242 -1.336 20.078 1 89.5 389 ALA B CA 1
ATOM 9239 C C . ALA B 1 389 ? 13.352 0.13 19.672 1 89.5 389 ALA B C 1
ATOM 9241 O O . ALA B 1 389 ? 12.391 0.706 19.141 1 89.5 389 ALA B O 1
ATOM 9242 N N . ILE B 1 390 ? 14.492 0.735 19.828 1 92.62 390 ILE B N 1
ATOM 9243 C CA . ILE B 1 390 ? 14.68 2.162 19.594 1 92.62 390 ILE B CA 1
ATOM 9244 C C . ILE B 1 390 ? 14.844 2.422 18.094 1 92.62 390 ILE B C 1
ATOM 9246 O O . ILE B 1 390 ? 15.781 1.922 17.469 1 92.62 390 ILE B O 1
ATOM 9250 N N . GLU B 1 391 ? 13.953 3.238 17.562 1 93.38 391 GLU B N 1
ATOM 9251 C CA . GLU B 1 391 ? 13.953 3.547 16.141 1 93.38 391 GLU B CA 1
ATOM 9252 C C . GLU B 1 391 ? 14.391 4.988 15.883 1 93.38 391 GLU B C 1
ATOM 9254 O O . GLU B 1 391 ? 14.82 5.328 14.773 1 93.38 391 GLU B O 1
ATOM 9259 N N . GLY B 1 392 ? 14.211 5.852 16.812 1 94.5 392 GLY B N 1
ATOM 9260 C CA . GLY B 1 392 ? 14.578 7.254 16.656 1 94.5 392 GLY B CA 1
ATOM 9261 C C . GLY B 1 392 ? 15.031 7.898 17.953 1 94.5 392 GLY B C 1
ATOM 9262 O O . GLY B 1 392 ? 14.523 7.566 19.031 1 94.5 392 GLY B O 1
ATOM 9263 N N . ILE B 1 393 ? 15.953 8.805 17.859 1 94.44 393 ILE B N 1
ATOM 9264 C CA . ILE B 1 393 ? 16.469 9.523 19.016 1 94.44 393 ILE B CA 1
ATOM 9265 C C . ILE B 1 393 ? 16.5 11.023 18.719 1 94.44 393 ILE B C 1
ATOM 9267 O O . ILE B 1 393 ? 17.016 11.453 17.688 1 94.44 393 ILE B O 1
ATOM 9271 N N . LEU B 1 394 ? 15.836 11.742 19.469 1 94 394 LEU B N 1
ATOM 9272 C CA . LEU B 1 394 ? 15.891 13.203 19.469 1 94 394 LEU B CA 1
ATOM 9273 C C . LEU B 1 394 ? 16.609 13.711 20.719 1 94 394 LEU B C 1
ATOM 9275 O O . LEU B 1 394 ? 16.094 13.57 21.828 1 94 394 LEU B O 1
ATOM 9279 N N . PHE B 1 395 ? 17.719 14.242 20.516 1 90.44 395 PHE B N 1
ATOM 9280 C CA . PHE B 1 395 ? 18.516 14.648 21.656 1 90.44 395 PHE B CA 1
ATOM 9281 C C . PHE B 1 395 ? 18.797 16.141 21.625 1 90.44 395 PHE B C 1
ATOM 9283 O O . PHE B 1 395 ? 19.656 16.609 20.859 1 90.44 395 PHE B O 1
ATOM 9290 N N . ASP B 1 396 ? 18.125 16.906 22.391 1 85.5 396 ASP B N 1
ATOM 9291 C CA . ASP B 1 396 ? 18.328 18.344 22.531 1 85.5 396 ASP B CA 1
ATOM 9292 C C . ASP B 1 396 ? 19.422 18.641 23.562 1 85.5 396 ASP B C 1
ATOM 9294 O O . ASP B 1 396 ? 19.234 18.391 24.75 1 85.5 396 ASP B O 1
ATOM 9298 N N . LEU B 1 397 ? 20.484 19.156 23.172 1 80.88 397 LEU B N 1
ATOM 9299 C CA . LEU B 1 397 ? 21.641 19.391 24.031 1 80.88 397 LEU B CA 1
ATOM 9300 C C . LEU B 1 397 ? 21.578 20.781 24.672 1 80.88 397 LEU B C 1
ATOM 9302 O O . LEU B 1 397 ? 22.469 21.156 25.422 1 80.88 397 LEU B O 1
ATOM 9306 N N . SER B 1 398 ? 20.516 21.562 24.344 1 73.5 398 SER B N 1
ATOM 9307 C CA . SER B 1 398 ? 20.438 22.922 24.844 1 73.5 398 SER B CA 1
ATOM 9308 C C . SER B 1 398 ? 20.172 22.969 26.344 1 73.5 398 SER B C 1
ATOM 9310 O O . SER B 1 398 ? 20.375 24 26.984 1 73.5 398 SER B O 1
ATOM 9312 N N . ILE B 1 399 ? 19.797 21.984 26.859 1 61.56 399 ILE B N 1
ATOM 9313 C CA . ILE B 1 399 ? 19.453 22.047 28.281 1 61.56 399 ILE B CA 1
ATOM 9314 C C . ILE B 1 399 ? 20.734 22.156 29.109 1 61.56 399 ILE B C 1
ATOM 9316 O O . ILE B 1 399 ? 21.625 21.297 29.031 1 61.56 399 ILE B O 1
ATOM 9320 N N . PRO B 1 400 ? 21.109 23.516 29.469 1 57 400 PRO B N 1
ATOM 9321 C CA . PRO B 1 400 ? 22.359 24 30.062 1 57 400 PRO B CA 1
ATOM 9322 C C . PRO B 1 400 ? 22.953 23.031 31.078 1 57 400 PRO B C 1
ATOM 9324 O O . PRO B 1 400 ? 24.188 22.922 31.188 1 57 400 PRO B O 1
ATOM 9327 N N . LYS B 1 401 ? 22.156 22.594 31.984 1 55.75 401 LYS B N 1
ATOM 9328 C CA . LYS B 1 401 ? 22.766 22.062 33.188 1 55.75 401 LYS B CA 1
ATOM 9329 C C . LYS B 1 401 ? 23.438 20.719 32.969 1 55.75 401 LYS B C 1
ATOM 9331 O O . LYS B 1 401 ? 23.766 20 33.906 1 55.75 401 LYS B O 1
ATOM 9336 N N . ARG B 1 402 ? 23.688 20.484 31.594 1 58.09 402 ARG B N 1
ATOM 9337 C CA . ARG B 1 402 ? 24.078 19.078 31.547 1 58.09 402 ARG B CA 1
ATOM 9338 C C . ARG B 1 402 ? 25.594 18.938 31.328 1 58.09 402 ARG B C 1
ATOM 9340 O O . ARG B 1 402 ? 26.203 19.781 30.672 1 58.09 402 ARG B O 1
ATOM 9347 N N . LYS B 1 403 ? 26.234 18.266 32.25 1 59.91 403 LYS B N 1
ATOM 9348 C CA . LYS B 1 403 ? 27.641 17.859 32.156 1 59.91 403 LYS B CA 1
ATOM 9349 C C . LYS B 1 403 ? 27.953 17.219 30.812 1 59.91 403 LYS B C 1
ATOM 9351 O O . LYS B 1 403 ? 27.047 16.828 30.078 1 59.91 403 LYS B O 1
ATOM 9356 N N . ARG B 1 404 ? 29.156 17.156 30.469 1 65.75 404 ARG B N 1
ATOM 9357 C CA . ARG B 1 404 ? 29.734 16.531 29.281 1 65.75 404 ARG B CA 1
ATOM 9358 C C . ARG B 1 404 ? 29.266 15.086 29.141 1 65.75 404 ARG B C 1
ATOM 9360 O O . ARG B 1 404 ? 29.234 14.344 30.125 1 65.75 404 ARG B O 1
ATOM 9367 N N . ILE B 1 405 ? 28.609 14.805 27.922 1 75.38 405 ILE B N 1
ATOM 9368 C CA . ILE B 1 405 ? 28.094 13.469 27.672 1 75.38 405 ILE B CA 1
ATOM 9369 C C . ILE B 1 405 ? 29.094 12.68 26.828 1 75.38 405 ILE B C 1
ATOM 9371 O O . ILE B 1 405 ? 29.516 13.141 25.766 1 75.38 405 ILE B O 1
ATOM 9375 N N . ASP B 1 406 ? 29.594 11.562 27.344 1 76.31 406 ASP B N 1
ATOM 9376 C CA . ASP B 1 406 ? 30.5 10.672 26.609 1 76.31 406 ASP B CA 1
ATOM 9377 C C . ASP B 1 406 ? 29.719 9.57 25.906 1 76.31 406 ASP B C 1
ATOM 9379 O O . ASP B 1 406 ? 29.094 8.719 26.547 1 76.31 406 ASP B O 1
ATOM 9383 N N . ILE B 1 407 ? 29.672 9.727 24.609 1 78.69 407 ILE B N 1
ATOM 9384 C CA . ILE B 1 407 ? 28.969 8.727 23.812 1 78.69 407 ILE B CA 1
ATOM 9385 C C . ILE B 1 407 ? 29.984 7.781 23.156 1 78.69 407 ILE B C 1
ATOM 9387 O O . ILE B 1 407 ? 30.984 8.227 22.594 1 78.69 407 ILE B O 1
ATOM 9391 N N . THR B 1 408 ? 29.781 6.492 23.438 1 76.5 408 THR B N 1
ATOM 9392 C CA . THR B 1 408 ? 30.641 5.477 22.828 1 76.5 408 THR B CA 1
ATOM 9393 C C . THR B 1 408 ? 29.859 4.688 21.766 1 76.5 408 THR B C 1
ATOM 9395 O O . THR B 1 408 ? 28.641 4.809 21.672 1 76.5 408 THR B O 1
ATOM 9398 N N . THR B 1 409 ? 30.609 3.971 21 1 74.5 409 THR B N 1
ATOM 9399 C CA . THR B 1 409 ? 30.016 3.111 19.984 1 74.5 409 THR B CA 1
ATOM 9400 C C . THR B 1 409 ? 29.094 2.08 20.625 1 74.5 409 THR B C 1
ATOM 9402 O O . THR B 1 409 ? 28.047 1.73 20.062 1 74.5 409 THR B O 1
ATOM 9405 N N . LYS B 1 410 ? 29.422 1.651 21.719 1 76.31 410 LYS B N 1
ATOM 9406 C CA . LYS B 1 410 ? 28.672 0.614 22.406 1 76.31 410 LYS B CA 1
ATOM 9407 C C . LYS B 1 410 ? 27.266 1.105 22.766 1 76.31 410 LYS B C 1
ATOM 9409 O O . LYS B 1 410 ? 26.344 0.303 22.938 1 76.31 410 LYS B O 1
ATOM 9414 N N . SER B 1 411 ? 27.203 2.438 22.844 1 82.44 411 SER B N 1
ATOM 9415 C CA . SER B 1 411 ? 25.922 3.018 23.219 1 82.44 411 SER B CA 1
ATOM 9416 C C . SER B 1 411 ? 24.875 2.748 22.141 1 82.44 411 SER B C 1
ATOM 9418 O O . SER B 1 411 ? 23.672 2.701 22.438 1 82.44 411 SER B O 1
ATOM 9420 N N . PHE B 1 412 ? 25.312 2.486 20.922 1 85.31 412 PHE B N 1
ATOM 9421 C CA . PHE B 1 412 ? 24.391 2.328 19.812 1 85.31 412 PHE B CA 1
ATOM 9422 C C . PHE B 1 412 ? 24.406 0.9 19.281 1 85.31 412 PHE B C 1
ATOM 9424 O O . PHE B 1 412 ? 23.672 0.564 18.344 1 85.31 412 PHE B O 1
ATOM 9431 N N . GLU B 1 413 ? 25.203 0.071 19.812 1 80.19 413 GLU B N 1
ATOM 9432 C CA . GLU B 1 413 ? 25.5 -1.252 19.266 1 80.19 413 GLU B CA 1
ATOM 9433 C C . GLU B 1 413 ? 24.234 -2.088 19.109 1 80.19 413 GLU B C 1
ATOM 9435 O O . GLU B 1 413 ? 24.047 -2.748 18.078 1 80.19 413 GLU B O 1
ATOM 9440 N N . MET B 1 414 ? 23.328 -1.973 20.125 1 82.81 414 MET B N 1
ATOM 9441 C CA . MET B 1 414 ? 22.156 -2.84 20.125 1 82.81 414 MET B CA 1
ATOM 9442 C C . MET B 1 414 ? 20.984 -2.16 19.438 1 82.81 414 MET B C 1
ATOM 9444 O O . MET B 1 414 ? 19.922 -2.762 19.266 1 82.81 414 MET B O 1
ATOM 9448 N N . MET B 1 415 ? 21.25 -0.975 18.953 1 87.88 415 MET B N 1
ATOM 9449 C CA . MET B 1 415 ? 20.172 -0.251 18.281 1 87.88 415 MET B CA 1
ATOM 9450 C C . MET B 1 415 ? 20.188 -0.527 16.781 1 87.88 415 MET B C 1
ATOM 9452 O O . MET B 1 415 ? 20.328 0.395 15.977 1 87.88 415 MET B O 1
ATOM 9456 N N . THR B 1 416 ? 19.812 -1.642 16.359 1 81.19 416 THR B N 1
ATOM 9457 C CA . THR B 1 416 ? 19.953 -2.1 14.977 1 81.19 416 THR B CA 1
ATOM 9458 C C . THR B 1 416 ? 18.859 -1.507 14.102 1 81.19 416 THR B C 1
ATOM 9460 O O . THR B 1 416 ? 18.969 -1.492 12.875 1 81.19 416 THR B O 1
ATOM 9463 N N . ARG B 1 417 ? 17.828 -0.955 14.727 1 85.94 417 ARG B N 1
ATOM 9464 C CA . ARG B 1 417 ? 16.703 -0.458 13.938 1 85.94 417 ARG B CA 1
ATOM 9465 C C . ARG B 1 417 ? 16.641 1.065 13.977 1 85.94 417 ARG B C 1
ATOM 9467 O O . ARG B 1 417 ? 15.641 1.661 13.562 1 85.94 417 ARG B O 1
ATOM 9474 N N . LEU B 1 418 ? 17.703 1.665 14.422 1 91.06 418 LEU B N 1
ATOM 9475 C CA . LEU B 1 418 ? 17.734 3.121 14.508 1 91.06 418 LEU B CA 1
ATOM 9476 C C . LEU B 1 418 ? 17.688 3.75 13.117 1 91.06 418 LEU B C 1
ATOM 9478 O O . LEU B 1 418 ? 18.609 3.537 12.312 1 91.06 418 LEU B O 1
ATOM 9482 N N . ARG B 1 419 ? 16.672 4.465 12.844 1 92.5 419 ARG B N 1
ATOM 9483 C CA . ARG B 1 419 ? 16.531 5.051 11.516 1 92.5 419 ARG B CA 1
ATOM 9484 C C . ARG B 1 419 ? 16.656 6.57 11.57 1 92.5 419 ARG B C 1
ATOM 9486 O O . ARG B 1 419 ? 17.016 7.203 10.57 1 92.5 419 ARG B O 1
ATOM 9493 N N . LEU B 1 420 ? 16.25 7.215 12.695 1 94.5 420 LEU B N 1
ATOM 9494 C CA . LEU B 1 420 ? 16.281 8.664 12.844 1 94.5 420 LEU B CA 1
ATOM 9495 C C . LEU B 1 420 ? 17.188 9.07 14.008 1 94.5 420 LEU B C 1
ATOM 9497 O O . LEU B 1 420 ? 16.953 8.656 15.148 1 94.5 420 LEU B O 1
ATOM 9501 N N . LEU B 1 421 ? 18.203 9.766 13.742 1 92.75 421 LEU B N 1
ATOM 9502 C CA . LEU B 1 421 ? 19.094 10.273 14.781 1 92.75 421 LEU B CA 1
ATOM 9503 C C . LEU B 1 421 ? 19.25 11.789 14.656 1 92.75 421 LEU B C 1
ATOM 9505 O O . LEU B 1 421 ? 19.828 12.273 13.68 1 92.75 421 LEU B O 1
ATOM 9509 N N . LYS B 1 422 ? 18.734 12.531 15.562 1 92.94 422 LYS B N 1
ATOM 9510 C CA . LYS B 1 422 ? 18.797 13.992 15.555 1 92.94 422 LYS B CA 1
ATOM 9511 C C . LYS B 1 422 ? 19.406 14.523 16.859 1 92.94 422 LYS B C 1
ATOM 9513 O O . LYS B 1 422 ? 18.781 14.43 17.922 1 92.94 422 LYS B O 1
ATOM 9518 N N . ILE B 1 423 ? 20.547 14.961 16.781 1 89.31 423 ILE B N 1
ATOM 9519 C CA . ILE B 1 423 ? 21.25 15.602 17.891 1 89.31 423 ILE B CA 1
ATOM 9520 C C . ILE B 1 423 ? 21.469 17.078 17.594 1 89.31 423 ILE B C 1
ATOM 9522 O O . ILE B 1 423 ? 22.094 17.422 16.594 1 89.31 423 ILE B O 1
ATOM 9526 N N . TYR B 1 424 ? 20.875 18 18.406 1 85.56 424 TYR B N 1
ATOM 9527 C CA . TYR B 1 424 ? 20.938 19.391 18.016 1 85.56 424 TYR B CA 1
ATOM 9528 C C . TYR B 1 424 ? 20.969 20.297 19.234 1 85.56 424 TYR B C 1
ATOM 9530 O O . TYR B 1 424 ? 20.859 19.828 20.375 1 85.56 424 TYR B O 1
ATOM 9538 N N . TRP B 1 425 ? 21.281 21.562 18.906 1 75.69 425 TRP B N 1
ATOM 9539 C CA . TRP B 1 425 ? 21.203 22.625 19.891 1 75.69 425 TRP B CA 1
ATOM 9540 C C . TRP B 1 425 ? 20.047 23.578 19.578 1 75.69 425 TRP B C 1
ATOM 9542 O O . TRP B 1 425 ? 19.969 24.109 18.469 1 75.69 425 TRP B O 1
ATOM 9552 N N . ALA B 1 426 ? 19.125 23.656 20.297 1 62.25 426 ALA B N 1
ATOM 9553 C CA . ALA B 1 426 ? 18.031 24.594 20.031 1 62.25 426 ALA B CA 1
ATOM 9554 C C . ALA B 1 426 ? 18.531 26.031 20.078 1 62.25 426 ALA B C 1
ATOM 9556 O O . ALA B 1 426 ? 19.516 26.344 20.75 1 62.25 426 ALA B O 1
ATOM 9557 N N . HIS B 1 427 ? 18.516 27.031 19.156 1 54.72 427 HIS B N 1
ATOM 9558 C CA . HIS B 1 427 ? 19 28.359 18.812 1 54.72 427 HIS B CA 1
ATOM 9559 C C . HIS B 1 427 ? 19.562 29.062 20.047 1 54.72 427 HIS B C 1
ATOM 9561 O O . HIS B 1 427 ? 20.234 30.094 19.922 1 54.72 427 HIS B O 1
ATOM 9567 N N . GLY B 1 428 ? 18.719 29.359 21.109 1 44.41 428 GLY B N 1
ATOM 9568 C CA . GLY B 1 428 ? 19.094 30.609 21.719 1 44.41 428 GLY B CA 1
ATOM 9569 C C . GLY B 1 428 ? 20.578 30.719 22 1 44.41 428 GLY B C 1
ATOM 9570 O O . GLY B 1 428 ? 21.172 31.781 21.812 1 44.41 428 GLY B O 1
ATOM 9571 N N . SER B 1 429 ? 21.188 29.938 22.766 1 42.31 429 SER B N 1
ATOM 9572 C CA . SER B 1 429 ? 22.453 30.281 23.391 1 42.31 429 SER B CA 1
ATOM 9573 C C . SER B 1 429 ? 23.641 29.766 22.578 1 42.31 429 SER B C 1
ATOM 9575 O O . SER B 1 429 ? 24.141 28.672 22.828 1 42.31 429 SER B O 1
ATOM 9577 N N . ILE B 1 430 ? 23.578 29.734 21.312 1 44.25 430 ILE B N 1
ATOM 9578 C CA . ILE B 1 430 ? 24.797 29.297 20.641 1 44.25 430 ILE B CA 1
ATOM 9579 C C . ILE B 1 430 ? 26.016 30.016 21.234 1 44.25 430 ILE B C 1
ATOM 9581 O O . ILE B 1 430 ? 26.391 31.094 20.781 1 44.25 430 ILE B O 1
ATOM 9585 N N . SER B 1 431 ? 26.078 30.703 22.234 1 41.72 431 SER B N 1
ATOM 9586 C CA . SER B 1 431 ? 27.484 31.016 22.484 1 41.72 431 SER B CA 1
ATOM 9587 C C . SER B 1 431 ? 28.375 29.844 22.094 1 41.72 431 SER B C 1
ATOM 9589 O O . SER B 1 431 ? 28.297 28.766 22.672 1 41.72 431 SER B O 1
ATOM 9591 N N . ILE B 1 432 ? 28.609 29.672 20.797 1 44.75 432 ILE B N 1
ATOM 9592 C CA . ILE B 1 432 ? 29.453 28.766 20.016 1 44.75 432 ILE B CA 1
ATOM 9593 C C . ILE B 1 432 ? 30.5 28.125 20.922 1 44.75 432 ILE B C 1
ATOM 9595 O O . ILE B 1 432 ? 31.062 27.078 20.594 1 44.75 432 ILE B O 1
ATOM 9599 N N . ARG B 1 433 ? 31.328 29.031 21.5 1 42.44 433 ARG B N 1
ATOM 9600 C CA . ARG B 1 433 ? 32.625 28.641 22.031 1 42.44 433 ARG B CA 1
ATOM 9601 C C . ARG B 1 433 ? 32.5 27.547 23.078 1 42.44 433 ARG B C 1
ATOM 9603 O O . ARG B 1 433 ? 33.5 27.141 23.688 1 42.44 433 ARG B O 1
ATOM 9610 N N . GLU B 1 434 ? 31.234 27.422 23.562 1 46.03 434 GLU B N 1
ATOM 9611 C CA . GLU B 1 434 ? 31.406 26.594 24.75 1 46.03 434 GLU B CA 1
ATOM 9612 C C . GLU B 1 434 ? 31.719 25.141 24.375 1 46.03 434 GLU B C 1
ATOM 9614 O O . GLU B 1 434 ? 31.391 24.703 23.266 1 46.03 434 GLU B O 1
ATOM 9619 N N . ASP B 1 435 ? 32.281 24.266 25.203 1 48.59 435 ASP B N 1
ATOM 9620 C CA . ASP B 1 435 ? 32.844 22.906 25.344 1 48.59 435 ASP B CA 1
ATOM 9621 C C . ASP B 1 435 ? 31.875 21.875 24.781 1 48.59 435 ASP B C 1
ATOM 9623 O O . ASP B 1 435 ? 30.703 21.828 25.188 1 48.59 435 ASP B O 1
ATOM 9627 N N . ASN B 1 436 ? 32.062 21.531 23.453 1 54.91 436 ASN B N 1
ATOM 9628 C CA . ASN B 1 436 ? 31.438 20.344 22.875 1 54.91 436 ASN B CA 1
ATOM 9629 C C . ASN B 1 436 ? 31.016 19.344 23.953 1 54.91 436 ASN B C 1
ATOM 9631 O O . ASN B 1 436 ? 31.859 18.781 24.656 1 54.91 436 ASN B O 1
ATOM 9635 N N . LYS B 1 437 ? 29.75 19.469 24.344 1 63 437 LYS B N 1
ATOM 9636 C CA . LYS B 1 437 ? 29.203 18.672 25.453 1 63 437 LYS B CA 1
ATOM 9637 C C . LYS B 1 437 ? 29.219 17.188 25.109 1 63 437 LYS B C 1
ATOM 9639 O O . LYS B 1 437 ? 29.156 16.344 26.016 1 63 437 LYS B O 1
ATOM 9644 N N . VAL B 1 438 ? 29.391 16.906 23.672 1 74.12 438 VAL B N 1
ATOM 9645 C CA . VAL B 1 438 ? 29.344 15.484 23.359 1 74.12 438 VAL B CA 1
ATOM 9646 C C . VAL B 1 438 ? 30.734 15.016 22.938 1 74.12 438 VAL B C 1
ATOM 9648 O O . VAL B 1 438 ? 31.375 15.633 22.078 1 74.12 438 VAL B O 1
ATOM 9651 N N . LYS B 1 439 ? 31.297 14.172 23.719 1 74.12 439 LYS B N 1
ATOM 9652 C CA . LYS B 1 439 ? 32.562 13.539 23.344 1 74.12 439 LYS B CA 1
ATOM 9653 C C . LYS B 1 439 ? 32.312 12.141 22.781 1 74.12 439 LYS B C 1
ATOM 9655 O O . LYS B 1 439 ? 31.594 11.344 23.375 1 74.12 439 LYS B O 1
ATOM 9660 N N . LEU B 1 440 ? 32.781 11.984 21.547 1 77.69 440 LEU B N 1
ATOM 9661 C CA . LEU B 1 440 ? 32.688 10.672 20.922 1 77.69 440 LEU B CA 1
ATOM 9662 C C . LEU B 1 440 ? 34.031 9.961 20.969 1 77.69 440 LEU B C 1
ATOM 9664 O O . LEU B 1 440 ? 35.094 10.594 20.797 1 77.69 440 LEU B O 1
ATOM 9668 N N . SER B 1 441 ? 33.969 8.68 21.281 1 72.88 441 SER B N 1
ATOM 9669 C CA . SER B 1 441 ? 35.188 7.879 21.25 1 72.88 441 SER B CA 1
ATOM 9670 C C . SER B 1 441 ? 35.75 7.777 19.828 1 72.88 441 SER B C 1
ATOM 9672 O O . SER B 1 441 ? 35 7.844 18.859 1 72.88 441 SER B O 1
ATOM 9674 N N . LYS B 1 442 ? 36.969 7.73 19.641 1 65.38 442 LYS B N 1
ATOM 9675 C CA . LYS B 1 442 ? 37.656 7.672 18.344 1 65.38 442 LYS B CA 1
ATOM 9676 C C . LYS B 1 442 ? 37.219 6.434 17.562 1 65.38 442 LYS B C 1
ATOM 9678 O O . LYS B 1 442 ? 37.25 6.438 16.328 1 65.38 442 LYS B O 1
ATOM 9683 N N . ASP B 1 443 ? 36.844 5.418 18.344 1 65.94 443 ASP B N 1
ATOM 9684 C CA . ASP B 1 443 ? 36.469 4.168 17.688 1 65.94 443 ASP B CA 1
ATOM 9685 C C . ASP B 1 443 ? 34.969 4.098 17.453 1 65.94 443 ASP B C 1
ATOM 9687 O O . ASP B 1 443 ? 34.406 3.008 17.312 1 65.94 443 ASP B O 1
ATOM 9691 N N . PHE B 1 444 ? 34.438 5.254 17.297 1 71.94 444 PHE B N 1
ATOM 9692 C CA . PHE B 1 444 ? 32.969 5.305 17.203 1 71.94 444 PHE B CA 1
ATOM 9693 C C . PHE B 1 444 ? 32.5 4.754 15.852 1 71.94 444 PHE B C 1
ATOM 9695 O O . PHE B 1 444 ? 33.062 5.109 14.805 1 71.94 444 PHE B O 1
ATOM 9702 N N . GLU B 1 445 ? 31.656 3.689 16 1 70.81 445 GLU B N 1
ATOM 9703 C CA . GLU B 1 445 ? 31.031 3.137 14.812 1 70.81 445 GLU B CA 1
ATOM 9704 C C . GLU B 1 445 ? 29.516 3.398 14.82 1 70.81 445 GLU B C 1
ATOM 9706 O O . GLU B 1 445 ? 28.875 3.299 15.859 1 70.81 445 GLU B O 1
ATOM 9711 N N . PHE B 1 446 ? 29.109 4 13.742 1 70.12 446 PHE B N 1
ATOM 9712 C CA . PHE B 1 446 ? 27.672 4.23 13.664 1 70.12 446 PHE B CA 1
ATOM 9713 C C . PHE B 1 446 ? 26.906 2.906 13.656 1 70.12 446 PHE B C 1
ATOM 9715 O O . PHE B 1 446 ? 27.359 1.937 13.039 1 70.12 446 PHE B O 1
ATOM 9722 N N . PRO B 1 447 ? 26.031 2.83 14.578 1 60.84 447 PRO B N 1
ATOM 9723 C CA . PRO B 1 447 ? 25.406 1.558 14.938 1 60.84 447 PRO B CA 1
ATOM 9724 C C . PRO B 1 447 ? 24.609 0.946 13.781 1 60.84 447 PRO B C 1
ATOM 9726 O O . PRO B 1 447 ? 24.438 -0.274 13.727 1 60.84 447 PRO B O 1
ATOM 9729 N N . SER B 1 448 ? 23.812 1.742 12.992 1 66.44 448 SER B N 1
ATOM 9730 C CA . SER B 1 448 ? 22.703 1.056 12.328 1 66.44 448 SER B CA 1
ATOM 9731 C C . SER B 1 448 ? 22.812 1.19 10.812 1 66.44 448 SER B C 1
ATOM 9733 O O . SER B 1 448 ? 23.094 2.273 10.297 1 66.44 448 SER B O 1
ATOM 9735 N N . TYR B 1 449 ? 22.688 0.038 10.266 1 70.75 449 TYR B N 1
ATOM 9736 C CA . TYR B 1 449 ? 22.578 -0.072 8.812 1 70.75 449 TYR B CA 1
ATOM 9737 C C . TYR B 1 449 ? 21.266 0.514 8.32 1 70.75 449 TYR B C 1
ATOM 9739 O O . TYR B 1 449 ? 21.109 0.81 7.129 1 70.75 449 TYR B O 1
ATOM 9747 N N . GLU B 1 450 ? 20.406 0.935 9.297 1 81.31 450 GLU B N 1
ATOM 9748 C CA . GLU B 1 450 ? 19.078 1.345 8.883 1 81.31 450 GLU B CA 1
ATOM 9749 C C . GLU B 1 450 ? 18.906 2.857 8.984 1 81.31 450 GLU B C 1
ATOM 9751 O O . GLU B 1 450 ? 17.797 3.379 8.797 1 81.31 450 GLU B O 1
ATOM 9756 N N . LEU B 1 451 ? 19.984 3.547 9.164 1 89.44 451 LEU B N 1
ATOM 9757 C CA . LEU B 1 451 ? 19.891 4.988 9.359 1 89.44 451 LEU B CA 1
ATOM 9758 C C . LEU B 1 451 ? 19.422 5.676 8.078 1 89.44 451 LEU B C 1
ATOM 9760 O O . LEU B 1 451 ? 19.953 5.418 7 1 89.44 451 LEU B O 1
ATOM 9764 N N . ARG B 1 452 ? 18.406 6.484 8.195 1 92.12 452 ARG B N 1
ATOM 9765 C CA . ARG B 1 452 ? 17.859 7.215 7.059 1 92.12 452 ARG B CA 1
ATOM 9766 C C . ARG B 1 452 ? 18.109 8.711 7.195 1 92.12 452 ARG B C 1
ATOM 9768 O O . ARG B 1 452 ? 18.281 9.414 6.195 1 92.12 452 ARG B O 1
ATOM 9775 N N . TYR B 1 453 ? 18.031 9.195 8.391 1 93.56 453 TYR B N 1
ATOM 9776 C CA . TYR B 1 453 ? 18.172 10.617 8.68 1 93.56 453 TYR B CA 1
ATOM 9777 C C . TYR B 1 453 ? 19.203 10.852 9.781 1 93.56 453 TYR B C 1
ATOM 9779 O O . TYR B 1 453 ? 19.016 10.383 10.914 1 93.56 453 TYR B O 1
ATOM 9787 N N . LEU B 1 454 ? 20.281 11.445 9.422 1 92.88 454 LEU B N 1
ATOM 9788 C CA . LEU B 1 454 ? 21.312 11.773 10.391 1 92.88 454 LEU B CA 1
ATOM 9789 C C . LEU B 1 454 ? 21.469 13.281 10.531 1 92.88 454 LEU B C 1
ATOM 9791 O O . LEU B 1 454 ? 21.938 13.953 9.609 1 92.88 454 LEU B O 1
ATOM 9795 N N . TYR B 1 455 ? 20.984 13.844 11.594 1 93.12 455 TYR B N 1
ATOM 9796 C CA . TYR B 1 455 ? 21.094 15.25 11.969 1 93.12 455 TYR B CA 1
ATOM 9797 C C . TYR B 1 455 ? 21.953 15.414 13.211 1 93.12 455 TYR B C 1
ATOM 9799 O O . TYR B 1 455 ? 21.531 15.07 14.32 1 93.12 455 TYR B O 1
ATOM 9807 N N . TRP B 1 456 ? 23.141 15.844 12.977 1 90.25 456 TRP B N 1
ATOM 9808 C CA . TRP B 1 456 ? 24.078 15.961 14.094 1 90.25 456 TRP B CA 1
ATOM 9809 C C . TRP B 1 456 ? 24.781 17.312 14.07 1 90.25 456 TRP B C 1
ATOM 9811 O O . TRP B 1 456 ? 25.906 17.438 13.562 1 90.25 456 TRP B O 1
ATOM 9821 N N . HIS B 1 457 ? 24.203 18.266 14.719 1 88.38 457 HIS B N 1
ATOM 9822 C CA . HIS B 1 457 ? 24.812 19.594 14.828 1 88.38 457 HIS B CA 1
ATOM 9823 C C . HIS B 1 457 ? 25.953 19.594 15.836 1 88.38 457 HIS B C 1
ATOM 9825 O O . HIS B 1 457 ? 25.797 19.109 16.969 1 88.38 457 HIS B O 1
ATOM 9831 N N . GLY B 1 458 ? 27.031 19.984 15.43 1 84.5 458 GLY B N 1
ATOM 9832 C CA . GLY B 1 458 ? 28.188 20.016 16.312 1 84.5 458 GLY B CA 1
ATOM 9833 C C . GLY B 1 458 ? 28.906 18.688 16.406 1 84.5 458 GLY B C 1
ATOM 9834 O O . GLY B 1 458 ? 29.406 18.328 17.469 1 84.5 458 GLY B O 1
ATOM 9835 N N . TYR B 1 459 ? 28.891 17.969 15.336 1 88.19 459 TYR B N 1
ATOM 9836 C CA . TYR B 1 459 ? 29.578 16.688 15.297 1 88.19 459 TYR B CA 1
ATOM 9837 C C . TYR B 1 459 ? 31.047 16.844 15.672 1 88.19 459 TYR B C 1
ATOM 9839 O O . TYR B 1 459 ? 31.75 17.656 15.078 1 88.19 459 TYR B O 1
ATOM 9847 N N . PRO B 1 460 ? 31.562 16.031 16.578 1 84.62 460 PRO B N 1
ATOM 9848 C CA . PRO B 1 460 ? 32.844 16.328 17.203 1 84.62 460 PRO B CA 1
ATOM 9849 C C . PRO B 1 460 ? 34.031 15.695 16.453 1 84.62 460 PRO B C 1
ATOM 9851 O O . PRO B 1 460 ? 35.156 16.125 16.625 1 84.62 460 PRO B O 1
ATOM 9854 N N . LEU B 1 461 ? 33.938 14.703 15.695 1 85.94 461 LEU B N 1
ATOM 9855 C CA . LEU B 1 461 ? 35.062 14 15.086 1 85.94 461 LEU B CA 1
ATOM 9856 C C . LEU B 1 461 ? 35.5 14.703 13.805 1 85.94 461 LEU B C 1
ATOM 9858 O O . LEU B 1 461 ? 34.781 15.523 13.25 1 85.94 461 LEU B O 1
ATOM 9862 N N . GLU B 1 462 ? 36.688 14.383 13.344 1 87.75 462 GLU B N 1
ATOM 9863 C CA . GLU B 1 462 ? 37.312 15.031 12.188 1 87.75 462 GLU B CA 1
ATOM 9864 C C . GLU B 1 462 ? 36.781 14.438 10.883 1 87.75 462 GLU B C 1
ATOM 9866 O O . GLU B 1 462 ? 36.906 15.062 9.82 1 87.75 462 GLU B O 1
ATOM 9871 N N . SER B 1 463 ? 36.344 13.328 10.977 1 88 463 SER B N 1
ATOM 9872 C CA . SER B 1 463 ? 35.75 12.664 9.82 1 88 463 SER B CA 1
ATOM 9873 C C . SER B 1 463 ? 34.75 11.602 10.258 1 88 463 SER B C 1
ATOM 9875 O O . SER B 1 463 ? 34.75 11.188 11.414 1 88 463 SER B O 1
ATOM 9877 N N . LEU B 1 464 ? 33.906 11.227 9.383 1 86.12 464 LEU B N 1
ATOM 9878 C CA . LEU B 1 464 ? 33.031 10.086 9.656 1 86.12 464 LEU B CA 1
ATOM 9879 C C . LEU B 1 464 ? 33.844 8.789 9.75 1 86.12 464 LEU B C 1
ATOM 9881 O O . LEU B 1 464 ? 34.781 8.602 9 1 86.12 464 LEU B O 1
ATOM 9885 N N . PRO B 1 465 ? 33.438 7.992 10.633 1 80.56 465 PRO B N 1
ATOM 9886 C CA . PRO B 1 465 ? 34.188 6.746 10.789 1 80.56 465 PRO B CA 1
ATOM 9887 C C . PRO B 1 465 ? 34.219 5.902 9.516 1 80.56 465 PRO B C 1
ATOM 9889 O O . PRO B 1 465 ? 33.25 5.957 8.719 1 80.56 465 PRO B O 1
ATOM 9892 N N . SER B 1 466 ? 35.25 5.145 9.25 1 75.81 466 SER B N 1
ATOM 9893 C CA . SER B 1 466 ? 35.438 4.328 8.055 1 75.81 466 SER B CA 1
ATOM 9894 C C . SER B 1 466 ? 34.375 3.215 7.988 1 75.81 466 SER B C 1
ATOM 9896 O O . SER B 1 466 ? 34.062 2.711 6.91 1 75.81 466 SER B O 1
ATOM 9898 N N . SER B 1 467 ? 33.906 2.869 9.141 1 73.75 467 SER B N 1
ATOM 9899 C CA . SER B 1 467 ? 32.938 1.795 9.211 1 73.75 467 SER B CA 1
ATOM 9900 C C . SER B 1 467 ? 31.516 2.32 8.953 1 73.75 467 SER B C 1
ATOM 9902 O O . SER B 1 467 ? 30.547 1.553 8.953 1 73.75 467 SER B O 1
ATOM 9904 N N . PHE B 1 468 ? 31.453 3.6 8.617 1 77.62 468 PHE B N 1
ATOM 9905 C CA . PHE B 1 468 ? 30.141 4.184 8.43 1 77.62 468 PHE B CA 1
ATOM 9906 C C . PHE B 1 468 ? 29.5 3.688 7.133 1 77.62 468 PHE B C 1
ATOM 9908 O O . PHE B 1 468 ? 30.016 3.961 6.043 1 77.62 468 PHE B O 1
ATOM 9915 N N . TYR B 1 469 ? 28.609 2.822 7.348 1 74.38 469 TYR B N 1
ATOM 9916 C CA . TYR B 1 469 ? 27.875 2.309 6.199 1 74.38 469 TYR B CA 1
ATOM 9917 C C . TYR B 1 469 ? 26.359 2.383 6.434 1 74.38 469 TYR B C 1
ATOM 9919 O O . TYR B 1 469 ? 25.812 1.634 7.246 1 74.38 469 TYR B O 1
ATOM 9927 N N . ALA B 1 470 ? 25.766 3.35 5.82 1 78.75 470 ALA B N 1
ATOM 9928 C CA . ALA B 1 470 ? 24.312 3.502 5.859 1 78.75 470 ALA B CA 1
ATOM 9929 C C . ALA B 1 470 ? 23.734 3.525 4.449 1 78.75 470 ALA B C 1
ATOM 9931 O O . ALA B 1 470 ? 23.547 4.594 3.861 1 78.75 470 ALA B O 1
ATOM 9932 N N . GLU B 1 471 ? 23.391 2.414 4.004 1 76.69 471 GLU B N 1
ATOM 9933 C CA . GLU B 1 471 ? 22.953 2.266 2.617 1 76.69 471 GLU B CA 1
ATOM 9934 C C . GLU B 1 471 ? 21.672 3.037 2.359 1 76.69 471 GLU B C 1
ATOM 9936 O O . GLU B 1 471 ? 21.438 3.506 1.244 1 76.69 471 GLU B O 1
ATOM 9941 N N . ASP B 1 472 ? 20.891 3.246 3.424 1 82.81 472 ASP B N 1
ATOM 9942 C CA . ASP B 1 472 ? 19.562 3.836 3.211 1 82.81 472 ASP B CA 1
ATOM 9943 C C . ASP B 1 472 ? 19.531 5.293 3.67 1 82.81 472 ASP B C 1
ATOM 9945 O O . ASP B 1 472 ? 18.469 5.902 3.756 1 82.81 472 ASP B O 1
ATOM 9949 N N . LEU B 1 473 ? 20.672 5.859 3.871 1 90.19 473 LEU B N 1
ATOM 9950 C CA . LEU B 1 473 ? 20.75 7.238 4.336 1 90.19 473 LEU B CA 1
ATOM 9951 C C . LEU B 1 473 ? 20.297 8.203 3.242 1 90.19 473 LEU B C 1
ATOM 9953 O O . LEU B 1 473 ? 20.734 8.109 2.098 1 90.19 473 LEU B O 1
ATOM 9957 N N . ILE B 1 474 ? 19.453 9.125 3.607 1 92.12 474 ILE B N 1
ATOM 9958 C CA . ILE B 1 474 ? 18.891 10.055 2.629 1 92.12 474 ILE B CA 1
ATOM 9959 C C . ILE B 1 474 ? 19.469 11.453 2.869 1 92.12 474 ILE B C 1
ATOM 9961 O O . ILE B 1 474 ? 19.734 12.188 1.92 1 92.12 474 ILE B O 1
ATOM 9965 N N . GLU B 1 475 ? 19.562 11.781 4.094 1 93.69 475 GLU B N 1
ATOM 9966 C CA . GLU B 1 475 ? 19.984 13.141 4.43 1 93.69 475 GLU B CA 1
ATOM 9967 C C . GLU B 1 475 ? 21.047 13.133 5.52 1 93.69 475 GLU B C 1
ATOM 9969 O O . GLU B 1 475 ? 20.969 12.367 6.48 1 93.69 475 GLU B O 1
ATOM 9974 N N . LEU B 1 476 ? 22.047 13.82 5.238 1 93.12 476 LEU B N 1
ATOM 9975 C CA . LEU B 1 476 ? 23.141 14.031 6.184 1 93.12 476 LEU B CA 1
ATOM 9976 C C . LEU B 1 476 ? 23.281 15.508 6.527 1 93.12 476 LEU B C 1
ATOM 9978 O O . LEU B 1 476 ? 23.641 16.312 5.672 1 93.12 476 LEU B O 1
ATOM 9982 N N . ASP B 1 477 ? 22.953 15.93 7.723 1 93.38 477 ASP B N 1
ATOM 9983 C CA . ASP B 1 477 ? 23.047 17.312 8.188 1 93.38 477 ASP B CA 1
ATOM 9984 C C . ASP B 1 477 ? 24.031 17.422 9.359 1 93.38 477 ASP B C 1
ATOM 9986 O O . ASP B 1 477 ? 23.672 17.109 10.5 1 93.38 477 ASP B O 1
ATOM 9990 N N . MET B 1 478 ? 25.172 17.891 9.094 1 92.56 478 MET B N 1
ATOM 9991 C CA . MET B 1 478 ? 26.219 18 10.109 1 92.56 478 MET B CA 1
ATOM 9992 C C . MET B 1 478 ? 26.75 19.438 10.172 1 92.56 478 MET B C 1
ATOM 9994 O O . MET B 1 478 ? 27.953 19.656 10.047 1 92.56 478 MET B O 1
ATOM 9998 N N . CYS B 1 479 ? 25.938 20.344 10.523 1 90.56 479 CYS B N 1
ATOM 9999 C CA . CYS B 1 479 ? 26.344 21.75 10.609 1 90.56 479 CYS B CA 1
ATOM 10000 C C . CYS B 1 479 ? 27.156 22 11.867 1 90.56 479 CYS B C 1
ATOM 10002 O O . CYS B 1 479 ? 27.047 21.266 12.852 1 90.56 479 CYS B O 1
ATOM 10004 N N . TYR B 1 480 ? 28.031 22.938 11.844 1 88.12 480 TYR B N 1
ATOM 10005 C CA . TYR B 1 480 ? 28.844 23.359 12.977 1 88.12 480 TYR B CA 1
ATOM 10006 C C . TYR B 1 480 ? 29.75 22.219 13.453 1 88.12 480 TYR B C 1
ATOM 10008 O O . TYR B 1 480 ? 29.938 22.031 14.656 1 88.12 480 TYR B O 1
ATOM 10016 N N . SER B 1 481 ? 30.141 21.422 12.523 1 89.12 481 SER B N 1
ATOM 10017 C CA . SER B 1 481 ? 30.906 20.234 12.867 1 89.12 481 SER B CA 1
ATOM 10018 C C . SER B 1 481 ? 32.406 20.547 12.922 1 89.12 481 SER B C 1
ATOM 10020 O O . SER B 1 481 ? 32.844 21.609 12.492 1 89.12 481 SER B O 1
ATOM 10022 N N . SER B 1 482 ? 33.094 19.594 13.547 1 87.69 482 SER B N 1
ATOM 10023 C CA . SER B 1 482 ? 34.562 19.672 13.586 1 87.69 482 SER B CA 1
ATOM 10024 C C . SER B 1 482 ? 35.188 18.844 12.469 1 87.69 482 SER B C 1
ATOM 10026 O O . SER B 1 482 ? 36.344 18.469 12.547 1 87.69 482 SER B O 1
ATOM 10028 N N . LEU B 1 483 ? 34.469 18.625 11.492 1 89.81 483 LEU B N 1
ATOM 10029 C CA . LEU B 1 483 ? 34.906 17.812 10.367 1 89.81 483 LEU B CA 1
ATOM 10030 C C . LEU B 1 483 ? 36 18.484 9.586 1 89.81 483 LEU B C 1
ATOM 10032 O O . LEU B 1 483 ? 35.938 19.688 9.289 1 89.81 483 LEU B O 1
ATOM 10036 N N . LYS B 1 484 ? 37.031 17.812 9.281 1 89.12 484 LYS B N 1
ATOM 10037 C CA . LYS B 1 484 ? 38.094 18.266 8.383 1 89.12 484 LYS B CA 1
ATOM 10038 C C . LYS B 1 484 ? 37.875 17.719 6.973 1 89.12 484 LYS B C 1
ATOM 10040 O O . LYS B 1 484 ? 38.25 18.359 5.984 1 89.12 484 LYS B O 1
ATOM 10045 N N . GLN B 1 485 ? 37.438 16.531 7.047 1 88.75 485 GLN B N 1
ATOM 10046 C CA . GLN B 1 485 ? 37.031 15.852 5.828 1 88.75 485 GLN B CA 1
ATOM 10047 C C . GLN B 1 485 ? 35.719 15.109 6.051 1 88.75 485 GLN B C 1
ATOM 10049 O O . GLN B 1 485 ? 35.438 14.633 7.156 1 88.75 485 GLN B O 1
ATOM 10054 N N . LEU B 1 486 ? 34.906 15.023 5.117 1 87.75 486 LEU B N 1
ATOM 10055 C CA . LEU B 1 486 ? 33.594 14.398 5.277 1 87.75 486 LEU B CA 1
ATOM 10056 C C . LEU B 1 486 ? 33.75 12.898 5.52 1 87.75 486 LEU B C 1
ATOM 10058 O O . LEU B 1 486 ? 33.188 12.367 6.496 1 87.75 486 LEU B O 1
ATOM 10062 N N . TRP B 1 487 ? 34.344 12.094 4.523 1 84.25 487 TRP B N 1
ATOM 10063 C CA . TRP B 1 487 ? 34.531 10.656 4.719 1 84.25 487 TRP B CA 1
ATOM 10064 C C . TRP B 1 487 ? 35.781 10.164 4 1 84.25 487 TRP B C 1
ATOM 10066 O O . TRP B 1 487 ? 36.312 10.867 3.146 1 84.25 487 TRP B O 1
ATOM 10076 N N . GLU B 1 488 ? 36.219 8.945 4.488 1 76.88 488 GLU B N 1
ATOM 10077 C CA . GLU B 1 488 ? 37.406 8.328 3.902 1 76.88 488 GLU B CA 1
ATOM 10078 C C . GLU B 1 488 ? 37.031 7.082 3.098 1 76.88 488 GLU B C 1
ATOM 10080 O O . GLU B 1 488 ? 37.75 6.699 2.174 1 76.88 488 GLU B O 1
ATOM 10085 N N . SER B 1 489 ? 35.938 6.551 3.424 1 74.38 489 SER B N 1
ATOM 10086 C CA . SER B 1 489 ? 35.562 5.281 2.812 1 74.38 489 SER B CA 1
ATOM 10087 C C . SER B 1 489 ? 34.875 5.5 1.461 1 74.38 489 SER B C 1
ATOM 10089 O O . SER B 1 489 ? 34.312 6.566 1.208 1 74.38 489 SER B O 1
ATOM 10091 N N . ASP B 1 490 ? 35.031 4.473 0.56 1 73.5 490 ASP B N 1
ATOM 10092 C CA . ASP B 1 490 ? 34.469 4.566 -0.782 1 73.5 490 ASP B CA 1
ATOM 10093 C C . ASP B 1 490 ? 3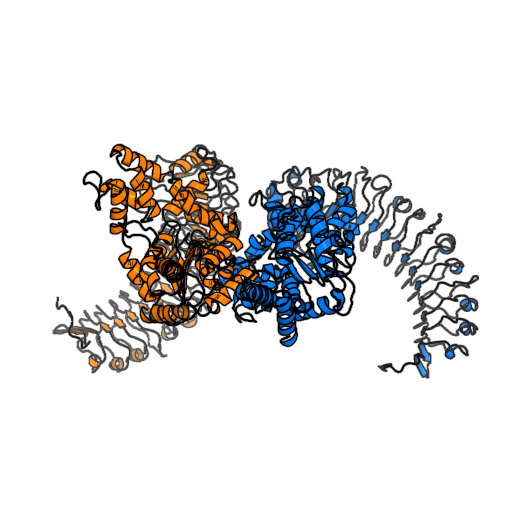3.219 3.721 -0.903 1 73.5 490 ASP B C 1
ATOM 10095 O O . ASP B 1 490 ? 32.719 3.482 -2.008 1 73.5 490 ASP B O 1
ATOM 10099 N N . GLU B 1 491 ? 32.688 3.408 0.186 1 77.12 491 GLU B N 1
ATOM 10100 C CA . GLU B 1 491 ? 31.469 2.627 0.074 1 77.12 491 GLU B CA 1
ATOM 10101 C C . GLU B 1 491 ? 30.297 3.496 -0.39 1 77.12 491 GLU B C 1
ATOM 10103 O O . GLU B 1 491 ? 30.078 4.582 0.147 1 77.12 491 GLU B O 1
ATOM 10108 N N . PRO B 1 492 ? 29.578 3.006 -1.322 1 81.06 492 PRO B N 1
ATOM 10109 C CA . PRO B 1 492 ? 28.547 3.85 -1.949 1 81.06 492 PRO B CA 1
ATOM 10110 C C . PRO B 1 492 ? 27.328 4.047 -1.064 1 81.06 492 PRO B C 1
ATOM 10112 O O . PRO B 1 492 ? 26.891 3.113 -0.381 1 81.06 492 PRO B O 1
ATOM 10115 N N . LEU B 1 493 ? 26.891 5.27 -0.958 1 85.81 493 LEU B N 1
ATOM 10116 C CA . LEU B 1 493 ? 25.609 5.66 -0.383 1 85.81 493 LEU B CA 1
ATOM 10117 C C . LEU B 1 493 ? 24.609 6.035 -1.477 1 85.81 493 LEU B C 1
ATOM 10119 O O . LEU B 1 493 ? 24.359 7.223 -1.706 1 85.81 493 LEU B O 1
ATOM 10123 N N . GLU B 1 494 ? 23.984 5.137 -2.021 1 81.88 494 GLU B N 1
ATOM 10124 C CA . GLU B 1 494 ? 23.203 5.281 -3.248 1 81.88 494 GLU B CA 1
ATOM 10125 C C . GLU B 1 494 ? 21.969 6.152 -3.023 1 81.88 494 GLU B C 1
ATOM 10127 O O . GLU B 1 494 ? 21.516 6.852 -3.934 1 81.88 494 GLU B O 1
ATOM 10132 N N . LYS B 1 495 ? 21.453 6.25 -1.835 1 86.88 495 LYS B N 1
ATOM 10133 C CA . LYS B 1 495 ? 20.188 6.941 -1.626 1 86.88 495 LYS B CA 1
ATOM 10134 C C . LYS B 1 495 ? 20.406 8.336 -1.055 1 86.88 495 LYS B C 1
ATOM 10136 O O . LYS B 1 495 ? 19.453 9.109 -0.894 1 86.88 495 LYS B O 1
ATOM 10141 N N . LEU B 1 496 ? 21.609 8.656 -0.814 1 91.38 496 LEU B N 1
ATOM 10142 C CA . LEU B 1 496 ? 21.906 9.961 -0.229 1 91.38 496 LEU B CA 1
ATOM 10143 C C . LEU B 1 496 ? 21.547 11.086 -1.191 1 91.38 496 LEU B C 1
ATOM 10145 O O . LEU B 1 496 ? 22.016 11.102 -2.334 1 91.38 496 LEU B O 1
ATOM 10149 N N . ASN B 1 497 ? 20.75 11.992 -0.724 1 91.88 497 ASN B N 1
ATOM 10150 C CA . ASN B 1 497 ? 20.203 13.039 -1.588 1 91.88 497 ASN B CA 1
ATOM 10151 C C . ASN B 1 497 ? 20.641 14.43 -1.124 1 91.88 497 ASN B C 1
ATOM 10153 O O . ASN B 1 497 ? 20.719 15.352 -1.93 1 91.88 497 ASN B O 1
ATOM 10157 N N . THR B 1 498 ? 20.844 14.578 0.126 1 94.31 498 THR B N 1
ATOM 10158 C CA . THR B 1 498 ? 21.125 15.898 0.664 1 94.31 498 THR B CA 1
ATOM 10159 C C . THR B 1 498 ? 22.281 15.844 1.665 1 94.31 498 THR B C 1
ATOM 10161 O O . THR B 1 498 ? 22.297 14.984 2.549 1 94.31 498 THR B O 1
ATOM 10164 N N . ILE B 1 499 ? 23.25 16.688 1.467 1 94.62 499 ILE B N 1
ATOM 10165 C CA . ILE B 1 499 ? 24.344 16.859 2.418 1 94.62 499 ILE B CA 1
ATOM 10166 C C . ILE B 1 499 ? 24.422 18.312 2.859 1 94.62 499 ILE B C 1
ATOM 10168 O O . ILE B 1 499 ? 24.484 19.219 2.023 1 94.62 499 ILE B O 1
ATOM 10172 N N . ARG B 1 500 ? 24.375 18.578 4.059 1 94.19 500 ARG B N 1
ATOM 10173 C CA . ARG B 1 500 ? 24.516 19.922 4.629 1 94.19 500 ARG B CA 1
ATOM 10174 C C . ARG B 1 500 ? 25.641 19.938 5.668 1 94.19 500 ARG B C 1
ATOM 10176 O O . ARG B 1 500 ? 25.547 19.266 6.695 1 94.19 500 ARG B O 1
ATOM 10183 N N . VAL B 1 501 ? 26.672 20.609 5.48 1 94.44 501 VAL B N 1
ATOM 10184 C CA . VAL B 1 501 ? 27.781 20.734 6.41 1 94.44 501 VAL B CA 1
ATOM 10185 C C . VAL B 1 501 ? 28.125 22.219 6.617 1 94.44 501 VAL B C 1
ATOM 10187 O O . VAL B 1 501 ? 29.297 22.594 6.66 1 94.44 501 VAL B O 1
ATOM 10190 N N . SER B 1 502 ? 27.141 23.031 6.828 1 92.38 502 SER B N 1
ATOM 10191 C CA . SER B 1 502 ? 27.312 24.484 6.91 1 92.38 502 SER B CA 1
ATOM 10192 C C . SER B 1 502 ? 28.016 24.891 8.203 1 92.38 502 SER B C 1
ATOM 10194 O O . SER B 1 502 ? 27.875 24.219 9.227 1 92.38 502 SER B O 1
ATOM 10196 N N . PHE B 1 503 ? 28.812 25.906 8.141 1 90.38 503 PHE B N 1
ATOM 10197 C CA . PHE B 1 503 ? 29.469 26.578 9.258 1 90.38 503 PHE B CA 1
ATOM 10198 C C . PHE B 1 503 ? 30.438 25.625 9.953 1 90.38 503 PHE B C 1
ATOM 10200 O O . PHE B 1 503 ? 30.578 25.656 11.18 1 90.38 503 PHE B O 1
ATOM 10207 N N . SER B 1 504 ? 30.906 24.688 9.203 1 90.75 504 SER B N 1
ATOM 10208 C CA . SER B 1 504 ? 32 23.844 9.68 1 90.75 504 SER B CA 1
ATOM 10209 C C . SER B 1 504 ? 33.344 24.484 9.375 1 90.75 504 SER B C 1
ATOM 10211 O O . SER B 1 504 ? 33.906 24.281 8.289 1 90.75 504 SER B O 1
ATOM 10213 N N . GLN B 1 505 ? 33.938 25.062 10.305 1 87.69 505 GLN B N 1
ATOM 10214 C CA . GLN B 1 505 ? 35.062 25.953 10.117 1 87.69 505 GLN B CA 1
ATOM 10215 C C . GLN B 1 505 ? 36.344 25.188 9.844 1 87.69 505 GLN B C 1
ATOM 10217 O O . GLN B 1 505 ? 37.312 25.734 9.312 1 87.69 505 GLN B O 1
ATOM 10222 N N . HIS B 1 506 ? 36.344 23.906 10.133 1 89.75 506 HIS B N 1
ATOM 10223 C CA . HIS B 1 506 ? 37.594 23.141 9.977 1 89.75 506 HIS B CA 1
ATOM 10224 C C . HIS B 1 506 ? 37.562 22.312 8.703 1 89.75 506 HIS B C 1
ATOM 10226 O O . HIS B 1 506 ? 38.562 21.641 8.383 1 89.75 506 HIS B O 1
ATOM 10232 N N . LEU B 1 507 ? 36.531 22.359 8.023 1 92.12 507 LEU B N 1
ATOM 10233 C CA . LEU B 1 507 ? 36.406 21.562 6.805 1 92.12 507 LEU B CA 1
ATOM 10234 C C . LEU B 1 507 ? 37.344 22.094 5.723 1 92.12 507 LEU B C 1
ATOM 10236 O O . LEU B 1 507 ? 37.25 23.25 5.316 1 92.12 507 LEU B O 1
ATOM 10240 N N . MET B 1 508 ? 38.219 21.266 5.23 1 90.19 508 MET B N 1
ATOM 10241 C CA . MET B 1 508 ? 39.281 21.734 4.32 1 90.19 508 MET B CA 1
ATOM 10242 C C . MET B 1 508 ? 39.062 21.156 2.92 1 90.19 508 MET B C 1
ATOM 10244 O O . MET B 1 508 ? 39.438 21.781 1.928 1 90.19 508 MET B O 1
ATOM 10248 N N . GLU B 1 509 ? 38.531 20 2.924 1 88.62 509 GLU B N 1
ATOM 10249 C CA . GLU B 1 509 ? 38.406 19.359 1.62 1 88.62 509 GLU B CA 1
ATOM 10250 C C . GLU B 1 509 ? 37.062 18.609 1.492 1 88.62 509 GLU B C 1
ATOM 10252 O O . GLU B 1 509 ? 36.531 18.125 2.484 1 88.62 509 GLU B O 1
ATOM 10257 N N . ILE B 1 510 ? 36.562 18.609 0.282 1 87.56 510 ILE B N 1
ATOM 10258 C CA . ILE B 1 510 ? 35.406 17.812 -0.064 1 87.56 510 ILE B CA 1
ATOM 10259 C C . ILE B 1 510 ? 35.812 16.625 -0.911 1 87.56 510 ILE B C 1
ATOM 10261 O O . ILE B 1 510 ? 36.5 16.781 -1.931 1 87.56 510 ILE B O 1
ATOM 10265 N N . PRO B 1 511 ? 35.406 15.453 -0.426 1 87 511 PRO B N 1
ATOM 10266 C CA . PRO B 1 511 ? 35.906 14.25 -1.107 1 87 511 PRO B CA 1
ATOM 10267 C C . PRO B 1 511 ? 35.156 13.977 -2.414 1 87 511 PRO B C 1
ATOM 10269 O O . PRO B 1 511 ? 34.375 14.82 -2.873 1 87 511 PRO B O 1
ATOM 10272 N N . ASP B 1 512 ? 35.5 12.797 -3.053 1 86.88 512 ASP B N 1
ATOM 10273 C CA . ASP B 1 512 ? 34.875 12.359 -4.309 1 86.88 512 ASP B CA 1
ATOM 10274 C C . ASP B 1 512 ? 33.469 11.859 -4.086 1 86.88 512 ASP B C 1
ATOM 10276 O O . ASP B 1 512 ? 33.219 10.984 -3.248 1 86.88 512 ASP B O 1
ATOM 10280 N N . PHE B 1 513 ? 32.531 12.453 -4.805 1 88 513 PHE B N 1
ATOM 10281 C CA . PHE B 1 513 ? 31.125 12.086 -4.652 1 88 513 PHE B CA 1
ATOM 10282 C C . PHE B 1 513 ? 30.688 11.148 -5.773 1 88 513 PHE B C 1
ATOM 10284 O O . PHE B 1 513 ? 29.562 10.633 -5.758 1 88 513 PHE B O 1
ATOM 10291 N N . SER B 1 514 ? 31.484 10.883 -6.797 1 82 514 SER B N 1
ATOM 10292 C CA . SER B 1 514 ? 31.094 10.125 -7.98 1 82 514 SER B CA 1
ATOM 10293 C C . SER B 1 514 ? 30.719 8.688 -7.617 1 82 514 SER B C 1
ATOM 10295 O O . SER B 1 514 ? 29.734 8.156 -8.125 1 82 514 SER B O 1
ATOM 10297 N N . VAL B 1 515 ? 31.5 8.188 -6.707 1 79.5 515 VAL B N 1
ATOM 10298 C CA . VAL B 1 515 ? 31.266 6.789 -6.367 1 79.5 515 VAL B CA 1
ATOM 10299 C C . VAL B 1 515 ? 30.391 6.695 -5.117 1 79.5 515 VAL B C 1
ATOM 10301 O O . VAL B 1 515 ? 29.453 5.895 -5.059 1 79.5 515 VAL B O 1
ATOM 10304 N N . ARG B 1 516 ? 30.547 7.547 -4.207 1 82.31 516 ARG B N 1
ATOM 10305 C CA . ARG B 1 516 ? 29.922 7.41 -2.895 1 82.31 516 ARG B CA 1
ATOM 10306 C C . ARG B 1 516 ? 28.516 7.996 -2.895 1 82.31 516 ARG B C 1
ATOM 10308 O O . ARG B 1 516 ? 27.609 7.465 -2.238 1 82.31 516 ARG B O 1
ATOM 10315 N N . ALA B 1 517 ? 28.297 9.102 -3.57 1 88.31 517 ALA B N 1
ATOM 10316 C CA . ALA B 1 517 ? 26.984 9.734 -3.578 1 88.31 517 ALA B CA 1
ATOM 10317 C C . ALA B 1 517 ? 26.578 10.125 -4.996 1 88.31 517 ALA B C 1
ATOM 10319 O O . ALA B 1 517 ? 26.375 11.305 -5.289 1 88.31 517 ALA B O 1
ATOM 10320 N N . PRO B 1 518 ? 26.281 9.18 -5.801 1 86.25 518 PRO B N 1
ATOM 10321 C CA . PRO B 1 518 ? 25.969 9.477 -7.199 1 86.25 518 PRO B CA 1
ATOM 10322 C C . PRO B 1 518 ? 24.625 10.164 -7.367 1 86.25 518 PRO B C 1
ATOM 10324 O O . PRO B 1 518 ? 24.391 10.852 -8.367 1 86.25 518 PRO B O 1
ATOM 10327 N N . ASN B 1 519 ? 23.734 10.078 -6.391 1 89.25 519 ASN B N 1
ATOM 10328 C CA . ASN B 1 519 ? 22.391 10.609 -6.543 1 89.25 519 ASN B CA 1
ATOM 10329 C C . ASN B 1 519 ? 22.188 11.859 -5.688 1 89.25 519 ASN B C 1
ATOM 10331 O O . ASN B 1 519 ? 21.047 12.195 -5.34 1 89.25 519 ASN B O 1
ATOM 10335 N N . LEU B 1 520 ? 23.234 12.555 -5.414 1 92.94 520 LEU B N 1
ATOM 10336 C CA . LEU B 1 520 ? 23.156 13.758 -4.586 1 92.94 520 LEU B CA 1
ATOM 10337 C C . LEU B 1 520 ? 22.391 14.867 -5.301 1 92.94 520 LEU B C 1
ATOM 10339 O O . LEU B 1 520 ? 22.641 15.141 -6.477 1 92.94 520 LEU B O 1
ATOM 10343 N N . GLU B 1 521 ? 21.469 15.5 -4.66 1 93.38 521 GLU B N 1
ATOM 10344 C CA . GLU B 1 521 ? 20.656 16.547 -5.254 1 93.38 521 GLU B CA 1
ATOM 10345 C C . GLU B 1 521 ? 20.969 17.906 -4.621 1 93.38 521 GLU B C 1
ATOM 10347 O O . GLU B 1 521 ? 20.828 18.953 -5.273 1 93.38 521 GLU B O 1
ATOM 10352 N N . LYS B 1 522 ? 21.328 17.922 -3.379 1 94.56 522 LYS B N 1
ATOM 10353 C CA . LYS B 1 522 ? 21.609 19.172 -2.676 1 94.56 522 LYS B CA 1
ATOM 10354 C C . LYS B 1 522 ? 22.906 19.078 -1.897 1 94.56 522 LYS B C 1
ATOM 10356 O O . LYS B 1 522 ? 23.109 18.156 -1.106 1 94.56 522 LYS B O 1
ATOM 10361 N N . LEU B 1 523 ? 23.781 19.984 -2.164 1 94.5 523 LEU B N 1
ATOM 10362 C CA . LEU B 1 523 ? 25.031 20.109 -1.426 1 94.5 523 LEU B CA 1
ATOM 10363 C C . LEU B 1 523 ? 25.188 21.516 -0.864 1 94.5 523 LEU B C 1
ATOM 10365 O O . LEU B 1 523 ? 25.359 22.484 -1.619 1 94.5 523 LEU B O 1
ATOM 10369 N N . ILE B 1 524 ? 25.141 21.672 0.442 1 95.38 524 ILE B N 1
ATOM 10370 C CA . ILE B 1 524 ? 25.141 22.984 1.088 1 95.38 524 ILE B CA 1
ATOM 10371 C C . ILE B 1 524 ? 26.391 23.125 1.962 1 95.38 524 ILE B C 1
ATOM 10373 O O . ILE B 1 524 ? 26.5 22.469 3.002 1 95.38 524 ILE B O 1
ATOM 10377 N N . LEU B 1 525 ? 27.281 23.953 1.607 1 94.75 525 LEU B N 1
ATOM 10378 C CA . LEU B 1 525 ? 28.531 24.188 2.312 1 94.75 525 LEU B CA 1
ATOM 10379 C C . LEU B 1 525 ? 28.625 25.641 2.775 1 94.75 525 LEU B C 1
ATOM 10381 O O . LEU B 1 525 ? 29.703 26.234 2.73 1 94.75 525 LEU B O 1
ATOM 10385 N N . ASP B 1 526 ? 27.578 26.203 3.283 1 93.38 526 ASP B N 1
ATOM 10386 C CA . ASP B 1 526 ? 27.531 27.609 3.686 1 93.38 526 ASP B CA 1
ATOM 10387 C C . ASP B 1 526 ? 28.469 27.875 4.859 1 93.38 526 ASP B C 1
ATOM 10389 O O . ASP B 1 526 ? 28.438 27.172 5.863 1 93.38 526 ASP B O 1
ATOM 10393 N N . GLY B 1 527 ? 29.281 28.812 4.738 1 92 527 GLY B N 1
ATOM 10394 C CA . GLY B 1 527 ? 30.062 29.297 5.852 1 92 527 GLY B CA 1
ATOM 10395 C C . GLY B 1 527 ? 31.281 28.438 6.156 1 92 527 GLY B C 1
ATOM 10396 O O . GLY B 1 527 ? 31.781 28.438 7.277 1 92 527 GLY B O 1
ATOM 10397 N N . CYS B 1 528 ? 31.688 27.562 5.277 1 93.12 528 CYS B N 1
ATOM 10398 C CA . CYS B 1 528 ? 32.906 26.797 5.445 1 93.12 528 CYS B CA 1
ATOM 10399 C C . CYS B 1 528 ? 34.125 27.625 5.055 1 93.12 528 CYS B C 1
ATOM 10401 O O . CYS B 1 528 ? 34.688 27.438 3.971 1 93.12 528 CYS B O 1
ATOM 10403 N N . SER B 1 529 ? 34.562 28.391 5.965 1 90.38 529 SER B N 1
ATOM 10404 C CA . SER B 1 529 ? 35.562 29.438 5.691 1 90.38 529 SER B CA 1
ATOM 10405 C C . SER B 1 529 ? 36.938 28.844 5.418 1 90.38 529 SER B C 1
ATOM 10407 O O . SER B 1 529 ? 37.781 29.484 4.809 1 90.38 529 SER B O 1
ATOM 10409 N N . SER B 1 530 ? 37.219 27.562 5.797 1 91.25 530 SER B N 1
ATOM 10410 C CA . SER B 1 530 ? 38.562 26.969 5.629 1 91.25 530 SER B CA 1
ATOM 10411 C C . SER B 1 530 ? 38.594 26.047 4.418 1 91.25 530 SER B C 1
ATOM 10413 O O . SER B 1 530 ? 39.625 25.422 4.137 1 91.25 530 SER B O 1
ATOM 10415 N N . LEU B 1 531 ? 37.562 25.969 3.713 1 92.06 531 LEU B N 1
ATOM 10416 C CA . LEU B 1 531 ? 37.531 25.078 2.559 1 92.06 531 LEU B CA 1
ATOM 10417 C C . LEU B 1 531 ? 38.5 25.547 1.472 1 92.06 531 LEU B C 1
ATOM 10419 O O . LEU B 1 531 ? 38.375 26.672 0.983 1 92.06 531 LEU B O 1
ATOM 10423 N N . LEU B 1 532 ? 39.406 24.688 1.127 1 87.62 532 LEU B N 1
ATOM 10424 C CA . LEU B 1 532 ? 40.469 25.047 0.185 1 87.62 532 LEU B CA 1
ATOM 10425 C C . LEU B 1 532 ? 40.188 24.469 -1.195 1 87.62 532 LEU B C 1
ATOM 10427 O O . LEU B 1 532 ? 40.406 25.125 -2.211 1 87.62 532 LEU B O 1
ATOM 10431 N N . GLU B 1 533 ? 39.812 23.234 -1.101 1 86.38 533 GLU B N 1
ATOM 10432 C CA . GLU B 1 533 ? 39.688 22.547 -2.381 1 86.38 533 GLU B CA 1
ATOM 10433 C C . GLU B 1 533 ? 38.406 21.703 -2.42 1 86.38 533 GLU B C 1
ATOM 10435 O O . GLU B 1 533 ? 37.969 21.188 -1.393 1 86.38 533 GLU B O 1
ATOM 10440 N N . VAL B 1 534 ? 37.844 21.719 -3.611 1 87.75 534 VAL B N 1
ATOM 10441 C CA . VAL B 1 534 ? 36.688 20.859 -3.883 1 87.75 534 VAL B CA 1
ATOM 10442 C C . VAL B 1 534 ? 37.062 19.828 -4.953 1 87.75 534 VAL B C 1
ATOM 10444 O O . VAL B 1 534 ? 37.688 20.172 -5.957 1 87.75 534 VAL B O 1
ATOM 10447 N N . HIS B 1 535 ? 36.75 18.641 -4.656 1 88.69 535 HIS B N 1
ATOM 10448 C CA . HIS B 1 535 ? 37.094 17.578 -5.605 1 88.69 535 HIS B CA 1
ATOM 10449 C C . HIS B 1 535 ? 36.406 17.812 -6.949 1 88.69 535 HIS B C 1
ATOM 10451 O O . HIS B 1 535 ? 35.25 18.25 -7 1 88.69 535 HIS B O 1
ATOM 10457 N N . PRO B 1 536 ? 37 17.5 -8.008 1 86.44 536 PRO B N 1
ATOM 10458 C CA . PRO B 1 536 ? 36.469 17.781 -9.344 1 86.44 536 PRO B CA 1
ATOM 10459 C C . PRO B 1 536 ? 35.219 16.984 -9.656 1 86.44 536 PRO B C 1
ATOM 10461 O O . PRO B 1 536 ? 34.469 17.328 -10.57 1 86.44 536 PRO B O 1
ATOM 10464 N N . SER B 1 537 ? 34.969 15.922 -8.945 1 86.62 537 SER B N 1
ATOM 10465 C CA . SER B 1 537 ? 33.781 15.102 -9.188 1 86.62 537 SER B CA 1
ATOM 10466 C C . SER B 1 537 ? 32.5 15.914 -8.977 1 86.62 537 SER B C 1
ATOM 10468 O O . SER B 1 537 ? 31.438 15.555 -9.492 1 86.62 537 SER B O 1
ATOM 10470 N N . ILE B 1 538 ? 32.5 17.016 -8.305 1 87.19 538 ILE B N 1
ATOM 10471 C CA . ILE B 1 538 ? 31.328 17.828 -7.988 1 87.19 538 ILE B CA 1
ATOM 10472 C C . ILE B 1 538 ? 30.766 18.422 -9.273 1 87.19 538 ILE B C 1
ATOM 10474 O O . ILE B 1 538 ? 29.547 18.625 -9.383 1 87.19 538 ILE B O 1
ATOM 10478 N N . GLY B 1 539 ? 31.672 18.688 -10.148 1 85.44 539 GLY B N 1
ATOM 10479 C CA . GLY B 1 539 ? 31.25 19.281 -11.414 1 85.44 539 GLY B CA 1
ATOM 10480 C C . GLY B 1 539 ? 30.562 18.281 -12.328 1 85.44 539 GLY B C 1
ATOM 10481 O O . GLY B 1 539 ? 29.906 18.672 -13.289 1 85.44 539 GLY B O 1
ATOM 10482 N N . ARG B 1 540 ? 30.594 17.031 -11.961 1 85.94 540 ARG B N 1
ATOM 10483 C CA . ARG B 1 540 ? 30.047 16.016 -12.852 1 85.94 540 ARG B CA 1
ATOM 10484 C C . ARG B 1 540 ? 28.812 15.367 -12.242 1 85.94 540 ARG B C 1
ATOM 10486 O O . ARG B 1 540 ? 28.328 14.352 -12.75 1 85.94 540 ARG B O 1
ATOM 10493 N N . LEU B 1 541 ? 28.359 15.914 -11.211 1 88.88 541 LEU B N 1
ATOM 10494 C CA . LEU B 1 541 ? 27.156 15.375 -10.578 1 88.88 541 LEU B CA 1
ATOM 10495 C C . LEU B 1 541 ? 25.906 15.703 -11.414 1 88.88 541 LEU B C 1
ATOM 10497 O O . LEU B 1 541 ? 25.453 16.844 -11.422 1 88.88 541 LEU B O 1
ATOM 10501 N N . LYS B 1 542 ? 25.266 14.773 -12.023 1 86.19 542 LYS B N 1
ATOM 10502 C CA . LYS B 1 542 ? 24.203 14.969 -13.008 1 86.19 542 LYS B CA 1
ATOM 10503 C C . LYS B 1 542 ? 22.875 15.281 -12.32 1 86.19 542 LYS B C 1
ATOM 10505 O O . LYS B 1 542 ? 22 15.914 -12.914 1 86.19 542 LYS B O 1
ATOM 10510 N N . LYS B 1 543 ? 22.75 14.938 -11.086 1 90.69 543 LYS B N 1
ATOM 10511 C CA . LYS B 1 543 ? 21.453 15.062 -10.461 1 90.69 543 LYS B CA 1
ATOM 10512 C C . LYS B 1 543 ? 21.406 16.234 -9.477 1 90.69 543 LYS B C 1
ATOM 10514 O O . LYS B 1 543 ? 20.375 16.516 -8.883 1 90.69 543 LYS B O 1
ATOM 10519 N N . ILE B 1 544 ? 22.453 17 -9.328 1 92.5 544 ILE B N 1
ATOM 10520 C CA . ILE B 1 544 ? 22.531 18.078 -8.344 1 92.5 544 ILE B CA 1
ATOM 10521 C C . ILE B 1 544 ? 21.625 19.219 -8.758 1 92.5 544 ILE B C 1
ATOM 10523 O O . ILE B 1 544 ? 21.609 19.625 -9.922 1 92.5 544 ILE B O 1
ATOM 10527 N N . ILE B 1 545 ? 20.875 19.703 -7.859 1 93.44 545 ILE B N 1
ATOM 10528 C CA . ILE B 1 545 ? 19.922 20.766 -8.117 1 93.44 545 ILE B CA 1
ATOM 10529 C C . ILE B 1 545 ? 20.391 22.047 -7.438 1 93.44 545 ILE B C 1
ATOM 10531 O O . ILE B 1 545 ? 20.234 23.141 -7.996 1 93.44 545 ILE B O 1
ATOM 10535 N N . VAL B 1 546 ? 20.938 21.875 -6.27 1 95.25 546 VAL B N 1
ATOM 10536 C CA . VAL B 1 546 ? 21.391 23.031 -5.508 1 95.25 546 VAL B CA 1
ATOM 10537 C C . VAL B 1 546 ? 22.828 22.828 -5.055 1 95.25 546 VAL B C 1
ATOM 10539 O O . VAL B 1 546 ? 23.156 21.812 -4.438 1 95.25 546 VAL B O 1
ATOM 10542 N N . LEU B 1 547 ? 23.656 23.703 -5.406 1 94.12 547 LEU B N 1
ATOM 10543 C CA . LEU B 1 547 ? 25.031 23.766 -4.918 1 94.12 547 LEU B CA 1
ATOM 10544 C C . LEU B 1 547 ? 25.312 25.109 -4.246 1 94.12 547 LEU B C 1
ATOM 10546 O O . LEU B 1 547 ? 25.406 26.141 -4.914 1 94.12 547 LEU B O 1
ATOM 10550 N N . ASN B 1 548 ? 25.453 25.109 -2.959 1 94.81 548 ASN B N 1
ATOM 10551 C CA . ASN B 1 548 ? 25.656 26.328 -2.189 1 94.81 548 ASN B CA 1
ATOM 10552 C C . ASN B 1 548 ? 27.016 26.359 -1.511 1 94.81 548 ASN B C 1
ATOM 10554 O O . ASN B 1 548 ? 27.25 25.609 -0.56 1 94.81 548 ASN B O 1
ATOM 10558 N N . ILE B 1 549 ? 27.875 27.141 -1.981 1 93.94 549 ILE B N 1
ATOM 10559 C CA . ILE B 1 549 ? 29.219 27.328 -1.412 1 93.94 549 ILE B CA 1
ATOM 10560 C C . ILE B 1 549 ? 29.359 28.766 -0.926 1 93.94 549 ILE B C 1
ATOM 10562 O O . ILE B 1 549 ? 30.406 29.406 -1.154 1 93.94 549 ILE B O 1
ATOM 10566 N N . LYS B 1 550 ? 28.344 29.297 -0.301 1 94.06 550 LYS B N 1
ATOM 10567 C CA . LYS B 1 550 ? 28.312 30.688 0.16 1 94.06 550 LYS B CA 1
ATOM 10568 C C . LYS B 1 550 ? 29.328 30.922 1.287 1 94.06 550 LYS B C 1
ATOM 10570 O O . LYS B 1 550 ? 29.453 30.078 2.184 1 94.06 550 LYS B O 1
ATOM 10575 N N . ASN B 1 551 ? 30.094 31.922 1.233 1 93.12 551 ASN B N 1
ATOM 10576 C CA . ASN B 1 551 ? 31 32.406 2.275 1 93.12 551 ASN B CA 1
ATOM 10577 C C . ASN B 1 551 ? 32.125 31.422 2.535 1 93.12 551 ASN B C 1
ATOM 10579 O O . ASN B 1 551 ? 32.562 31.234 3.678 1 93.12 551 ASN B O 1
ATOM 10583 N N . CYS B 1 552 ? 32.469 30.562 1.578 1 93.69 552 CYS B N 1
ATOM 10584 C CA . CYS B 1 552 ? 33.688 29.812 1.614 1 93.69 552 CYS B CA 1
ATOM 10585 C C . CYS B 1 552 ? 34.875 30.688 1.194 1 93.69 552 CYS B C 1
ATOM 10587 O O . CYS B 1 552 ? 35.375 30.578 0.07 1 93.69 552 CYS B O 1
ATOM 10589 N N . LYS B 1 553 ? 35.344 31.422 2.096 1 91.75 553 LYS B N 1
ATOM 10590 C CA . LYS B 1 553 ? 36.219 32.562 1.858 1 91.75 553 LYS B CA 1
ATOM 10591 C C . LYS B 1 553 ? 37.562 32.125 1.286 1 91.75 553 LYS B C 1
ATOM 10593 O O . LYS B 1 553 ? 38.156 32.812 0.452 1 91.75 553 LYS B O 1
ATOM 10598 N N . LYS B 1 554 ? 38.094 30.906 1.625 1 91.25 554 LYS B N 1
ATOM 10599 C CA . LYS B 1 554 ? 39.438 30.484 1.228 1 91.25 554 LYS B CA 1
ATOM 10600 C C . LYS B 1 554 ? 39.375 29.641 -0.051 1 91.25 554 LYS B C 1
ATOM 10602 O O . LYS B 1 554 ? 40.438 29.219 -0.558 1 91.25 554 LYS B O 1
ATOM 10607 N N . LEU B 1 555 ? 38.219 29.469 -0.563 1 90.62 555 LEU B N 1
ATOM 10608 C CA . LEU B 1 555 ? 38.125 28.672 -1.783 1 90.62 555 LEU B CA 1
ATOM 10609 C C . LEU B 1 555 ? 38.688 29.438 -2.975 1 90.62 555 LEU B C 1
ATOM 10611 O O . LEU B 1 555 ? 38.188 30.484 -3.354 1 90.62 555 LEU B O 1
ATOM 10615 N N . GLY B 1 556 ? 39.75 28.891 -3.541 1 83.5 556 GLY B N 1
ATOM 10616 C CA . GLY B 1 556 ? 40.438 29.609 -4.594 1 83.5 556 GLY B CA 1
ATOM 10617 C C . GLY B 1 556 ? 40.094 29.125 -5.984 1 83.5 556 GLY B C 1
ATOM 10618 O O . GLY B 1 556 ? 40.219 29.859 -6.965 1 83.5 556 GLY B O 1
ATOM 10619 N N . SER B 1 557 ? 39.781 27.859 -6.012 1 82.25 557 SER B N 1
ATOM 10620 C CA . SER B 1 557 ? 39.5 27.344 -7.348 1 82.25 557 SER B CA 1
ATOM 10621 C C . SER B 1 557 ? 38.344 26.359 -7.332 1 82.25 557 SER B C 1
ATOM 10623 O O . SER B 1 557 ? 38.062 25.719 -6.309 1 82.25 557 SER B O 1
ATOM 10625 N N . PHE B 1 558 ? 37.562 26.344 -8.336 1 86.12 558 PHE B N 1
ATOM 10626 C CA . PHE B 1 558 ? 36.469 25.422 -8.594 1 86.12 558 PHE B CA 1
ATOM 10627 C C . PHE B 1 558 ? 36.688 24.672 -9.898 1 86.12 558 PHE B C 1
ATOM 10629 O O . PHE B 1 558 ? 37.406 25.156 -10.789 1 86.12 558 PHE B O 1
ATOM 10636 N N . PRO B 1 559 ? 36.281 23.484 -9.945 1 82.06 559 PRO B N 1
ATOM 10637 C CA . PRO B 1 559 ? 36.562 22.703 -11.156 1 82.06 559 PRO B CA 1
ATOM 10638 C C . PRO B 1 559 ? 36.156 23.438 -12.438 1 82.06 559 PRO B C 1
ATOM 10640 O O . PRO B 1 559 ? 35.125 24.109 -12.469 1 82.06 559 PRO B O 1
ATOM 10643 N N . SER B 1 560 ? 36.969 23.297 -13.477 1 73.38 560 SER B N 1
ATOM 10644 C CA . SER B 1 560 ? 36.875 24.062 -14.711 1 73.38 560 SER B CA 1
ATOM 10645 C C . SER B 1 560 ? 35.688 23.578 -15.555 1 73.38 560 SER B C 1
ATOM 10647 O O . SER B 1 560 ? 35.188 24.312 -16.406 1 73.38 560 SER B O 1
ATOM 10649 N N . ILE B 1 561 ? 35.438 22.266 -15.367 1 73.69 561 ILE B N 1
ATOM 10650 C CA . ILE B 1 561 ? 34.344 21.703 -16.203 1 73.69 561 ILE B CA 1
ATOM 10651 C C . ILE B 1 561 ? 33.125 21.438 -15.344 1 73.69 561 ILE B C 1
ATOM 10653 O O . ILE B 1 561 ? 33.188 20.719 -14.352 1 73.69 561 ILE B O 1
ATOM 10657 N N . ILE B 1 562 ? 32.031 22.125 -15.648 1 79.25 562 ILE B N 1
ATOM 10658 C CA . ILE B 1 562 ? 30.781 21.922 -14.953 1 79.25 562 ILE B CA 1
ATOM 10659 C C . ILE B 1 562 ? 29.75 21.297 -15.906 1 79.25 562 ILE B C 1
ATOM 10661 O O . ILE B 1 562 ? 29.391 21.906 -16.906 1 79.25 562 ILE B O 1
ATOM 10665 N N . ASP B 1 563 ? 29.516 20.062 -15.703 1 80.06 563 ASP B N 1
ATOM 10666 C CA . ASP B 1 563 ? 28.5 19.328 -16.469 1 80.06 563 ASP B CA 1
ATOM 10667 C C . ASP B 1 563 ? 27.328 18.938 -15.578 1 80.06 563 ASP B C 1
ATOM 10669 O O . ASP B 1 563 ? 27.016 17.75 -15.445 1 80.06 563 ASP B O 1
ATOM 10673 N N . MET B 1 564 ? 26.703 19.938 -15.016 1 86.19 564 MET B N 1
ATOM 10674 C CA . MET B 1 564 ? 25.578 19.688 -14.102 1 86.19 564 MET B CA 1
ATOM 10675 C C . MET B 1 564 ? 24.25 20.016 -14.766 1 86.19 564 MET B C 1
ATOM 10677 O O . MET B 1 564 ? 23.734 21.125 -14.602 1 86.19 564 MET B O 1
ATOM 10681 N N . GLU B 1 565 ? 23.609 19.094 -15.359 1 82.69 565 GLU B N 1
ATOM 10682 C CA . GLU B 1 565 ? 22.422 19.297 -16.203 1 82.69 565 GLU B CA 1
ATOM 10683 C C . GLU B 1 565 ? 21.219 19.688 -15.359 1 82.69 565 GLU B C 1
ATOM 10685 O O . GLU B 1 565 ? 20.359 20.453 -15.797 1 82.69 565 GLU B O 1
ATOM 10690 N N . ALA B 1 566 ? 21.188 19.25 -14.125 1 89.06 566 ALA B N 1
ATOM 10691 C CA . ALA B 1 566 ? 19.969 19.453 -13.328 1 89.06 566 ALA B CA 1
ATOM 10692 C C . ALA B 1 566 ? 20.125 20.641 -12.391 1 89.06 566 ALA B C 1
ATOM 10694 O O . ALA B 1 566 ? 19.156 21.016 -11.711 1 89.06 566 ALA B O 1
ATOM 10695 N N . LEU B 1 567 ? 21.219 21.359 -12.414 1 91.62 567 LEU B N 1
ATOM 10696 C CA . LEU B 1 567 ? 21.531 22.406 -11.445 1 91.62 567 LEU B CA 1
ATOM 10697 C C . LEU B 1 567 ? 20.609 23.609 -11.617 1 91.62 567 LEU B C 1
ATOM 10699 O O . LEU B 1 567 ? 20.438 24.109 -12.734 1 91.62 567 LEU B O 1
ATOM 10703 N N . LYS B 1 568 ? 20.016 24.094 -10.594 1 93.12 568 LYS B N 1
ATOM 10704 C CA . LYS B 1 568 ? 19.094 25.234 -10.641 1 93.12 568 LYS B CA 1
ATOM 10705 C C . LYS B 1 568 ? 19.672 26.438 -9.906 1 93.12 568 LYS B C 1
ATOM 10707 O O . LYS B 1 568 ? 19.438 27.578 -10.312 1 93.12 568 LYS B O 1
ATOM 10712 N N . ILE B 1 569 ? 20.422 26.141 -8.844 1 94.31 569 ILE B N 1
ATOM 10713 C CA . ILE B 1 569 ? 20.969 27.234 -8.039 1 94.31 569 ILE B CA 1
ATOM 10714 C C . ILE B 1 569 ? 22.453 27 -7.801 1 94.31 569 ILE B C 1
ATOM 10716 O O . ILE B 1 569 ? 22.859 25.938 -7.332 1 94.31 569 ILE B O 1
ATOM 10720 N N . LEU B 1 570 ? 23.234 27.953 -8.156 1 93.56 570 LEU B N 1
ATOM 10721 C CA . LEU B 1 570 ? 24.672 27.953 -7.902 1 93.56 570 LEU B CA 1
ATOM 10722 C C . LEU B 1 570 ? 25.094 29.203 -7.137 1 93.56 570 LEU B C 1
ATOM 10724 O O . LEU B 1 570 ? 24.953 30.312 -7.645 1 93.56 570 LEU B O 1
ATOM 10728 N N . ASN B 1 571 ? 25.562 29.047 -5.934 1 94.81 571 ASN B N 1
ATOM 10729 C CA . ASN B 1 571 ? 25.828 30.172 -5.059 1 94.81 571 ASN B CA 1
ATOM 10730 C C . ASN B 1 571 ? 27.297 30.219 -4.641 1 94.81 571 ASN B C 1
ATOM 10732 O O . ASN B 1 571 ? 27.766 29.375 -3.879 1 94.81 571 ASN B O 1
ATOM 10736 N N . PHE B 1 572 ? 28.078 31.188 -5.094 1 93.81 572 PHE B N 1
ATOM 10737 C CA . PHE B 1 572 ? 29.453 31.422 -4.707 1 93.81 572 PHE B CA 1
ATOM 10738 C C . PHE B 1 572 ? 29.578 32.719 -3.92 1 93.81 572 PHE B C 1
ATOM 10740 O O . PHE B 1 572 ? 30.688 33.281 -3.785 1 93.81 572 PHE B O 1
ATOM 10747 N N . ALA B 1 573 ? 28.438 33.188 -3.367 1 94.31 573 ALA B N 1
ATOM 10748 C CA . ALA B 1 573 ? 28.453 34.5 -2.699 1 94.31 573 ALA B CA 1
ATOM 10749 C C . ALA B 1 573 ? 29.422 34.5 -1.519 1 94.31 573 ALA B C 1
ATOM 10751 O O . ALA B 1 573 ? 29.422 33.594 -0.702 1 94.31 573 ALA B O 1
ATOM 10752 N N . GLY B 1 574 ? 30.234 35.438 -1.49 1 93.38 574 GLY B N 1
ATOM 10753 C CA . GLY B 1 574 ? 31.141 35.594 -0.36 1 93.38 574 GLY B CA 1
ATOM 10754 C C . GLY B 1 574 ? 32.438 34.812 -0.511 1 93.38 574 GLY B C 1
ATOM 10755 O O . GLY B 1 574 ? 33.281 34.812 0.396 1 93.38 574 GLY B O 1
ATOM 10756 N N . CYS B 1 575 ? 32.688 34.094 -1.62 1 93.44 575 CYS B N 1
ATOM 10757 C CA . CYS B 1 575 ? 33.969 33.406 -1.893 1 93.44 575 CYS B CA 1
ATOM 10758 C C . CYS B 1 575 ? 35 34.438 -2.324 1 93.44 575 CYS B C 1
ATOM 10760 O O . CYS B 1 575 ? 35.344 34.531 -3.508 1 93.44 575 CYS B O 1
ATOM 10762 N N . SER B 1 576 ? 35.656 35.031 -1.399 1 90.94 576 SER B N 1
ATOM 10763 C CA . SER B 1 576 ? 36.469 36.219 -1.618 1 90.94 576 SER B CA 1
ATOM 10764 C C . SER B 1 576 ? 37.781 35.875 -2.346 1 90.94 576 SER B C 1
ATOM 10766 O O . SER B 1 576 ? 38.406 36.719 -2.93 1 90.94 576 SER B O 1
ATOM 10768 N N . GLU B 1 577 ? 38.188 34.594 -2.426 1 90.5 577 GLU B N 1
ATOM 10769 C CA . GLU B 1 577 ? 39.438 34.25 -3.07 1 90.5 577 GLU B CA 1
ATOM 10770 C C . GLU B 1 577 ? 39.188 33.625 -4.438 1 90.5 577 GLU B C 1
ATOM 10772 O O . GLU B 1 577 ? 40.156 33.281 -5.141 1 90.5 577 GLU B O 1
ATOM 10777 N N . LEU B 1 578 ? 38 33.531 -4.77 1 90.31 578 LEU B N 1
ATOM 10778 C CA . LEU B 1 578 ? 37.688 32.938 -6.074 1 90.31 578 LEU B CA 1
ATOM 10779 C C . LEU B 1 578 ? 37.969 33.938 -7.191 1 90.31 578 LEU B C 1
ATOM 10781 O O . LEU B 1 578 ? 37.312 34.969 -7.305 1 90.31 578 LEU B O 1
ATOM 10785 N N . LYS B 1 579 ? 38.844 33.594 -8.117 1 87.06 579 LYS B N 1
ATOM 10786 C CA . LYS B 1 579 ? 39.312 34.562 -9.125 1 87.06 579 LYS B CA 1
ATOM 10787 C C . LYS B 1 579 ? 38.656 34.281 -10.477 1 87.06 579 LYS B C 1
ATOM 10789 O O . LYS B 1 579 ? 38.531 35.188 -11.305 1 87.06 579 LYS B O 1
ATOM 10794 N N . LYS B 1 580 ? 38.375 33 -10.633 1 85.44 580 LYS B N 1
ATOM 10795 C CA . LYS B 1 580 ? 37.844 32.688 -11.953 1 85.44 580 LYS B CA 1
ATOM 10796 C C . LYS B 1 580 ? 36.562 31.828 -11.828 1 85.44 580 LYS B C 1
ATOM 10798 O O . LYS B 1 580 ? 36.5 30.953 -10.961 1 85.44 580 LYS B O 1
ATOM 10803 N N . PHE B 1 581 ? 35.594 32.188 -12.602 1 86.88 581 PHE B N 1
ATOM 10804 C CA . PHE B 1 581 ? 34.406 31.375 -12.742 1 86.88 581 PHE B CA 1
ATOM 10805 C C . PHE B 1 581 ? 34.625 30.297 -13.797 1 86.88 581 PHE B C 1
ATOM 10807 O O . PHE B 1 581 ? 35.219 30.562 -14.852 1 86.88 581 PHE B O 1
ATOM 10814 N N . PRO B 1 582 ? 34.219 29.125 -13.484 1 81.12 582 PRO B N 1
ATOM 10815 C CA . PRO B 1 582 ? 34.5 28.031 -14.406 1 81.12 582 PRO B CA 1
ATOM 10816 C C . PRO B 1 582 ? 33.781 28.172 -15.734 1 81.12 582 PRO B C 1
ATOM 10818 O O . PRO B 1 582 ? 32.75 28.828 -15.805 1 81.12 582 PRO B O 1
ATOM 10821 N N . ASP B 1 583 ? 34.438 27.531 -16.812 1 78.81 583 ASP B N 1
ATOM 10822 C CA . ASP B 1 583 ? 33.812 27.516 -18.141 1 78.81 583 ASP B CA 1
ATOM 10823 C C . ASP B 1 583 ? 32.688 26.484 -18.219 1 78.81 583 ASP B C 1
ATOM 10825 O O . ASP B 1 583 ? 32.844 25.375 -17.688 1 78.81 583 ASP B O 1
ATOM 10829 N N . ILE B 1 584 ? 31.672 26.906 -18.703 1 78.56 584 ILE B N 1
ATOM 10830 C CA . ILE B 1 584 ? 30.516 26.031 -18.859 1 78.56 584 ILE B CA 1
ATOM 10831 C C . ILE B 1 584 ? 30.562 25.359 -20.234 1 78.56 584 ILE B C 1
ATOM 10833 O O . ILE B 1 584 ? 30.578 26.031 -21.266 1 78.56 584 ILE B O 1
ATOM 10837 N N . GLN B 1 585 ? 30.844 24.109 -20.234 1 71.62 585 GLN B N 1
ATOM 10838 C CA . GLN B 1 585 ? 30.969 23.391 -21.5 1 71.62 585 GLN B CA 1
ATOM 10839 C C . GLN B 1 585 ? 29.609 22.875 -21.984 1 71.62 585 GLN B C 1
ATOM 10841 O O . GLN B 1 585 ? 29.391 22.75 -23.188 1 71.62 585 GLN B O 1
ATOM 10846 N N . CYS B 1 586 ? 28.828 22.484 -21.016 1 73.25 586 CYS B N 1
ATOM 10847 C CA . CYS B 1 586 ? 27.547 21.891 -21.422 1 73.25 586 CYS B CA 1
ATOM 10848 C C . CYS B 1 586 ? 26.391 22.859 -21.172 1 73.25 586 CYS B C 1
ATOM 10850 O O . CYS B 1 586 ? 26.578 23.891 -20.516 1 73.25 586 CYS B O 1
ATOM 10852 N N . ASN B 1 587 ? 25.391 22.594 -21.906 1 77.44 587 ASN B N 1
ATOM 10853 C CA . ASN B 1 587 ? 24.188 23.422 -21.766 1 77.44 587 ASN B CA 1
ATOM 10854 C C . ASN B 1 587 ? 23.531 23.234 -20.406 1 77.44 587 ASN B C 1
ATOM 10856 O O . ASN B 1 587 ? 23.094 22.141 -20.062 1 77.44 587 ASN B O 1
ATOM 10860 N N . MET B 1 588 ? 23.672 24.203 -19.625 1 84.56 588 MET B N 1
ATOM 10861 C CA . MET B 1 588 ? 23 24.25 -18.328 1 84.56 588 MET B CA 1
ATOM 10862 C C . MET B 1 588 ? 21.719 25.078 -18.391 1 84.56 588 MET B C 1
ATOM 10864 O O . MET B 1 588 ? 21.609 26.125 -17.75 1 84.56 588 MET B O 1
ATOM 10868 N N . GLU B 1 589 ? 20.734 24.594 -19.094 1 83.44 589 GLU B N 1
ATOM 10869 C CA . GLU B 1 589 ? 19.5 25.312 -19.359 1 83.44 589 GLU B CA 1
ATOM 10870 C C . GLU B 1 589 ? 18.641 25.422 -18.109 1 83.44 589 GLU B C 1
ATOM 10872 O O . GLU B 1 589 ? 17.781 26.312 -18.016 1 83.44 589 GLU B O 1
ATOM 10877 N N . HIS B 1 590 ? 18.953 24.641 -17.078 1 88.19 590 HIS B N 1
ATOM 10878 C CA . HIS B 1 590 ? 18.078 24.625 -15.922 1 88.19 590 HIS B CA 1
ATOM 10879 C C . HIS B 1 590 ? 18.578 25.562 -14.828 1 88.19 590 HIS B C 1
ATOM 10881 O O . HIS B 1 590 ? 17.891 25.766 -13.82 1 88.19 590 HIS B O 1
ATOM 10887 N N . LEU B 1 591 ? 19.734 26.156 -14.984 1 90.69 591 LEU B N 1
ATOM 10888 C CA . LEU B 1 591 ? 20.266 27.062 -13.969 1 90.69 591 LEU B CA 1
ATOM 10889 C C . LEU B 1 591 ? 19.422 28.328 -13.891 1 90.69 591 LEU B C 1
ATOM 10891 O O . LEU B 1 591 ? 19.328 29.078 -14.867 1 90.69 591 LEU B O 1
ATOM 10895 N N . LEU B 1 592 ? 18.859 28.641 -12.789 1 93.44 592 LEU B N 1
ATOM 10896 C CA . LEU B 1 592 ? 17.969 29.781 -12.625 1 93.44 592 LEU B CA 1
ATOM 10897 C C . LEU B 1 592 ? 18.641 30.922 -11.875 1 93.44 592 LEU B C 1
ATOM 10899 O O . LEU B 1 592 ? 18.469 32.094 -12.219 1 93.44 592 LEU B O 1
ATOM 10903 N N . GLU B 1 593 ? 19.438 30.547 -10.922 1 95.25 593 GLU B N 1
ATOM 10904 C CA . GLU B 1 593 ? 20.047 31.578 -10.086 1 95.25 593 GLU B CA 1
ATOM 10905 C C . GLU B 1 593 ? 21.562 31.359 -9.961 1 95.25 593 GLU B C 1
ATOM 10907 O O . GLU B 1 593 ? 22.016 30.25 -9.664 1 95.25 593 GLU B O 1
ATOM 10912 N N . LEU B 1 594 ? 22.312 32.406 -10.203 1 93.81 594 LEU B N 1
ATOM 10913 C CA . LEU B 1 594 ? 23.766 32.406 -10.055 1 93.81 594 LEU B CA 1
ATOM 10914 C C . LEU B 1 594 ? 24.219 33.531 -9.156 1 93.81 594 LEU B C 1
ATOM 10916 O O . LEU B 1 594 ? 24 34.719 -9.469 1 93.81 594 LEU B O 1
ATOM 10920 N N . TYR B 1 595 ? 24.828 33.219 -8.055 1 95.31 595 TYR B N 1
ATOM 10921 C CA . TYR B 1 595 ? 25.297 34.219 -7.105 1 95.31 595 TYR B CA 1
ATOM 10922 C C . TYR B 1 595 ? 26.812 34.281 -7.094 1 95.31 595 TYR B C 1
ATOM 10924 O O . TYR B 1 595 ? 27.484 33.312 -6.777 1 95.31 595 TYR B O 1
ATOM 10932 N N . LEU B 1 596 ? 27.375 35.406 -7.387 1 94.19 596 LEU B N 1
ATOM 10933 C CA . LEU B 1 596 ? 28.812 35.594 -7.402 1 94.19 596 LEU B CA 1
ATOM 10934 C C . LEU B 1 596 ? 29.188 36.875 -6.625 1 94.19 596 LEU B C 1
ATOM 10936 O O . LEU B 1 596 ? 30.25 37.469 -6.855 1 94.19 596 LEU B O 1
ATOM 10940 N N . SER B 1 597 ? 28.297 37.312 -5.711 1 94.38 597 SER B N 1
ATOM 10941 C CA . SER B 1 597 ? 28.5 38.531 -4.98 1 94.38 597 SER B CA 1
ATOM 10942 C C . SER B 1 597 ? 29.75 38.469 -4.102 1 94.38 597 SER B C 1
ATOM 10944 O O . SER B 1 597 ? 30.031 37.438 -3.51 1 94.38 597 SER B O 1
ATOM 10946 N N . SER B 1 598 ? 30.547 39.5 -3.99 1 93.62 598 SER B N 1
ATOM 10947 C CA . SER B 1 598 ? 31.703 39.656 -3.113 1 93.62 598 SER B CA 1
ATOM 10948 C C . SER B 1 598 ? 32.812 38.656 -3.463 1 93.62 598 SER B C 1
ATOM 10950 O O . SER B 1 598 ? 33.406 38.031 -2.574 1 93.62 598 SER B O 1
ATOM 10952 N N . THR B 1 599 ? 32.906 38.281 -4.707 1 92.88 599 THR B N 1
ATOM 10953 C CA . THR B 1 599 ? 34.031 37.5 -5.191 1 92.88 599 THR B CA 1
ATOM 10954 C C . THR B 1 599 ? 35.094 38.375 -5.824 1 92.88 599 THR B C 1
ATOM 10956 O O . THR B 1 599 ? 34.938 39.594 -5.926 1 92.88 599 THR B O 1
ATOM 10959 N N . THR B 1 600 ? 36.312 37.75 -6.195 1 91.06 600 THR B N 1
ATOM 10960 C CA . THR B 1 600 ? 37.375 38.5 -6.844 1 91.06 600 THR B CA 1
ATOM 10961 C C . THR B 1 600 ? 37.5 38.094 -8.312 1 91.06 600 THR B C 1
ATOM 10963 O O . THR B 1 600 ? 38.594 37.938 -8.836 1 91.06 600 THR B O 1
ATOM 10966 N N . ILE B 1 601 ? 36.375 37.844 -8.828 1 89.44 601 ILE B N 1
ATOM 10967 C CA . ILE B 1 601 ? 36.344 37.469 -10.242 1 89.44 601 ILE B CA 1
ATOM 10968 C C . ILE B 1 601 ? 36.656 38.688 -11.102 1 89.44 601 ILE B C 1
ATOM 10970 O O . ILE B 1 601 ? 36.062 39.781 -10.898 1 89.44 601 ILE B O 1
ATOM 10974 N N . GLU B 1 602 ? 37.5 38.562 -12.078 1 87.06 602 GLU B N 1
ATOM 10975 C CA . GLU B 1 602 ? 37.906 39.688 -12.906 1 87.06 602 GLU B CA 1
ATOM 10976 C C . GLU B 1 602 ? 37.094 39.75 -14.195 1 87.06 602 GLU B C 1
ATOM 10978 O O . GLU B 1 602 ? 36.75 40.844 -14.664 1 87.06 602 GLU B O 1
ATOM 10983 N N . GLU B 1 603 ? 36.875 38.594 -14.695 1 85.25 603 GLU B N 1
ATOM 10984 C CA . GLU B 1 603 ? 36.125 38.562 -15.938 1 85.25 603 GLU B CA 1
ATOM 10985 C C . GLU B 1 603 ? 35.219 37.312 -15.992 1 85.25 603 GLU B C 1
ATOM 10987 O O . GLU B 1 603 ? 35.531 36.281 -15.422 1 85.25 603 GLU B O 1
ATOM 10992 N N . LEU B 1 604 ? 34.062 37.5 -16.5 1 86.06 604 LEU B N 1
ATOM 10993 C CA . LEU B 1 604 ? 33.156 36.375 -16.734 1 86.06 604 LEU B CA 1
ATOM 10994 C C . LEU B 1 604 ? 33.281 35.844 -18.172 1 86.06 604 LEU B C 1
ATOM 10996 O O . LEU B 1 604 ? 33.375 36.656 -19.109 1 86.06 604 LEU B O 1
ATOM 11000 N N . SER B 1 605 ? 33.406 34.625 -18.312 1 80.81 605 SER B N 1
ATOM 11001 C CA . SER B 1 605 ? 33.562 34 -19.625 1 80.81 605 SER B CA 1
ATOM 11002 C C . SER B 1 605 ? 32.312 34.188 -20.484 1 80.81 605 SER B C 1
ATOM 11004 O O . SER B 1 605 ? 31.219 34.344 -19.953 1 80.81 605 SER B O 1
ATOM 11006 N N . SER B 1 606 ? 32.469 34.219 -21.828 1 82.12 606 SER B N 1
ATOM 11007 C CA . SER B 1 606 ? 31.391 34.375 -22.781 1 82.12 606 SER B CA 1
ATOM 11008 C C . SER B 1 606 ? 30.5 33.156 -22.812 1 82.12 606 SER B C 1
ATOM 11010 O O . SER B 1 606 ? 29.359 33.188 -23.297 1 82.12 606 SER B O 1
ATOM 11012 N N . SER B 1 607 ? 31.016 32.156 -22.156 1 81.62 607 SER B N 1
ATOM 11013 C CA . SER B 1 607 ? 30.25 30.906 -22.125 1 81.62 607 SER B CA 1
ATOM 11014 C C . SER B 1 607 ? 28.953 31.078 -21.328 1 81.62 607 SER B C 1
ATOM 11016 O O . SER B 1 607 ? 28 30.328 -21.531 1 81.62 607 SER B O 1
ATOM 11018 N N . ILE B 1 608 ? 28.859 32.031 -20.453 1 83 608 ILE B N 1
ATOM 11019 C CA . ILE B 1 608 ? 27.688 32.281 -19.609 1 83 608 ILE B CA 1
ATOM 11020 C C . ILE B 1 608 ? 26.5 32.688 -20.469 1 83 608 ILE B C 1
ATOM 11022 O O . ILE B 1 608 ? 25.359 32.281 -20.219 1 83 608 ILE B O 1
ATOM 11026 N N . GLY B 1 609 ? 26.75 33.438 -21.547 1 82.19 609 GLY B N 1
ATOM 11027 C CA . GLY B 1 609 ? 25.688 33.906 -22.406 1 82.19 609 GLY B CA 1
ATOM 11028 C C . GLY B 1 609 ? 25.125 32.844 -23.312 1 82.19 609 GLY B C 1
ATOM 11029 O O . GLY B 1 609 ? 23.938 32.844 -23.641 1 82.19 609 GLY B O 1
ATOM 11030 N N . TRP B 1 610 ? 25.984 31.859 -23.594 1 81.5 610 TRP B N 1
ATOM 11031 C CA . TRP B 1 610 ? 25.594 30.891 -24.609 1 81.5 610 TRP B CA 1
ATOM 11032 C C . TRP B 1 610 ? 25.016 29.625 -23.953 1 81.5 610 TRP B C 1
ATOM 11034 O O . TRP B 1 610 ? 24.141 28.969 -24.516 1 81.5 610 TRP B O 1
ATOM 11044 N N . HIS B 1 611 ? 25.469 29.375 -22.781 1 84.56 611 HIS B N 1
ATOM 11045 C CA . HIS B 1 611 ? 25.172 28.047 -22.25 1 84.56 611 HIS B CA 1
ATOM 11046 C C . HIS B 1 611 ? 24.203 28.125 -21.062 1 84.56 611 HIS B C 1
ATOM 11048 O O . HIS B 1 611 ? 23.688 27.109 -20.609 1 84.56 611 HIS B O 1
ATOM 11054 N N . ILE B 1 612 ? 23.938 29.25 -20.516 1 88.19 612 ILE B N 1
ATOM 11055 C CA . ILE B 1 612 ? 23.031 29.375 -19.391 1 88.19 612 ILE B CA 1
ATOM 11056 C C . ILE B 1 612 ? 21.828 30.219 -19.781 1 88.19 612 ILE B C 1
ATOM 11058 O O . ILE B 1 612 ? 21.5 31.203 -19.125 1 88.19 612 ILE B O 1
ATOM 11062 N N . THR B 1 613 ? 21.094 29.766 -20.734 1 84.75 613 THR B N 1
ATOM 11063 C CA . THR B 1 613 ? 20.016 30.531 -21.328 1 84.75 613 THR B CA 1
ATOM 11064 C C . THR B 1 613 ? 18.828 30.625 -20.391 1 84.75 613 THR B C 1
ATOM 11066 O O . THR B 1 613 ? 17.969 31.5 -20.531 1 84.75 613 THR B O 1
ATOM 11069 N N . GLY B 1 614 ? 18.734 29.812 -19.422 1 88.56 614 GLY B N 1
ATOM 11070 C CA . GLY B 1 614 ? 17.594 29.812 -18.516 1 88.56 614 GLY B CA 1
ATOM 11071 C C . GLY B 1 614 ? 17.812 30.672 -17.281 1 88.56 614 GLY B C 1
ATOM 11072 O O . GLY B 1 614 ? 16.922 30.766 -16.438 1 88.56 614 GLY B O 1
ATOM 11073 N N . LEU B 1 615 ? 18.859 31.438 -17.188 1 92.31 615 LEU B N 1
ATOM 11074 C CA . LEU B 1 615 ? 19.25 32.188 -15.984 1 92.31 615 LEU B CA 1
ATOM 11075 C C . LEU B 1 615 ? 18.266 33.312 -15.711 1 92.31 615 LEU B C 1
ATOM 11077 O O . LEU B 1 615 ? 17.953 34.094 -16.609 1 92.31 615 LEU B O 1
ATOM 11081 N N . VAL B 1 616 ? 17.797 33.438 -14.578 1 95.31 616 VAL B N 1
ATOM 11082 C CA . VAL B 1 616 ? 16.812 34.438 -14.195 1 95.31 616 VAL B CA 1
ATOM 11083 C C . VAL B 1 616 ? 17.469 35.5 -13.336 1 95.31 616 VAL B C 1
ATOM 11085 O O . VAL B 1 616 ? 17.109 36.688 -13.422 1 95.31 616 VAL B O 1
ATOM 11088 N N . LEU B 1 617 ? 18.438 35.062 -12.531 1 96.19 617 LEU B N 1
ATOM 11089 C CA . LEU B 1 617 ? 19.094 35.969 -11.617 1 96.19 617 LEU B CA 1
ATOM 11090 C C . LEU B 1 617 ? 20.609 35.844 -11.703 1 96.19 617 LEU B C 1
ATOM 11092 O O . LEU B 1 617 ? 21.156 34.75 -11.602 1 96.19 617 LEU B O 1
ATOM 11096 N N . LEU B 1 618 ? 21.297 36.969 -11.961 1 95 618 LEU B N 1
ATOM 11097 C CA . LEU B 1 618 ? 22.75 37.062 -11.914 1 95 618 LEU B CA 1
ATOM 11098 C C . LEU B 1 618 ? 23.203 38.094 -10.906 1 95 618 LEU B C 1
ATOM 11100 O O . LEU B 1 618 ? 22.984 39.312 -11.117 1 95 618 LEU B O 1
ATOM 11104 N N . ASP B 1 619 ? 23.812 37.688 -9.859 1 96.19 619 ASP B N 1
ATOM 11105 C CA . ASP B 1 619 ? 24.219 38.562 -8.781 1 96.19 619 ASP B CA 1
ATOM 11106 C C . ASP B 1 619 ? 25.734 38.75 -8.758 1 96.19 619 ASP B C 1
ATOM 11108 O O . ASP B 1 619 ? 26.469 37.812 -8.422 1 96.19 619 ASP B O 1
ATOM 11112 N N . LEU B 1 620 ? 26.234 39.875 -9.094 1 95 620 LEU B N 1
ATOM 11113 C CA . LEU B 1 620 ? 27.641 40.219 -9.07 1 95 620 LEU B CA 1
ATOM 11114 C C . LEU B 1 620 ? 27.906 41.406 -8.156 1 95 620 LEU B C 1
ATOM 11116 O O . LEU B 1 620 ? 28.781 42.219 -8.43 1 95 620 LEU B O 1
ATOM 11120 N N . ASN B 1 621 ? 27.125 41.5 -7.062 1 94.06 621 ASN B N 1
ATOM 11121 C CA . ASN B 1 621 ? 27.281 42.625 -6.137 1 94.06 621 ASN B CA 1
ATOM 11122 C C . ASN B 1 621 ? 28.656 42.625 -5.477 1 94.06 621 ASN B C 1
ATOM 11124 O O . ASN B 1 621 ? 29.188 41.594 -5.129 1 94.06 621 ASN B O 1
ATOM 11128 N N . ARG B 1 622 ? 29.25 43.75 -5.402 1 93.62 622 ARG B N 1
ATOM 11129 C CA . ARG B 1 622 ? 30.484 44 -4.652 1 93.62 622 ARG B CA 1
ATOM 11130 C C . ARG B 1 622 ? 31.641 43.219 -5.23 1 93.62 622 ARG B C 1
ATOM 11132 O O . ARG B 1 622 ? 32.438 42.656 -4.484 1 93.62 622 ARG B O 1
ATOM 11139 N N . CYS B 1 623 ? 31.625 42.906 -6.477 1 93.62 623 CYS B N 1
ATOM 11140 C CA . CYS B 1 623 ? 32.812 42.406 -7.184 1 93.62 623 CYS B CA 1
ATOM 11141 C C . CYS B 1 623 ? 33.75 43.562 -7.555 1 93.62 623 CYS B C 1
ATOM 11143 O O . CYS B 1 623 ? 33.719 44.031 -8.695 1 93.62 623 CYS B O 1
ATOM 11145 N N . LYS B 1 624 ? 34.594 43.906 -6.75 1 90.44 624 LYS B N 1
ATOM 11146 C CA . LYS B 1 624 ? 35.375 45.125 -6.832 1 90.44 624 LYS B CA 1
ATOM 11147 C C . LYS B 1 624 ? 36.438 45.031 -7.949 1 90.44 624 LYS B C 1
ATOM 11149 O O . LYS B 1 624 ? 36.875 46.062 -8.461 1 90.44 624 LYS B O 1
ATOM 11154 N N . VAL B 1 625 ? 36.75 43.812 -8.375 1 91.12 625 VAL B N 1
ATOM 11155 C CA . VAL B 1 625 ? 37.844 43.656 -9.344 1 91.12 625 VAL B CA 1
ATOM 11156 C C . VAL B 1 625 ? 37.25 43.375 -10.727 1 91.12 625 VAL B C 1
ATOM 11158 O O . VAL B 1 625 ? 38 43.281 -11.711 1 91.12 625 VAL B O 1
ATOM 11161 N N . LEU B 1 626 ? 36 43.344 -10.836 1 92.06 626 LEU B N 1
ATOM 11162 C CA . LEU B 1 626 ? 35.375 43.094 -12.125 1 92.06 626 LEU B CA 1
ATOM 11163 C C . LEU B 1 626 ? 35.562 44.281 -13.062 1 92.06 626 LEU B C 1
ATOM 11165 O O . LEU B 1 626 ? 35.188 45.406 -12.734 1 92.06 626 LEU B O 1
ATOM 11169 N N . THR B 1 627 ? 36.094 44 -14.258 1 88.75 627 THR B N 1
ATOM 11170 C CA . THR B 1 627 ? 36.406 45.094 -15.164 1 88.75 627 THR B CA 1
ATOM 11171 C C . THR B 1 627 ? 35.406 45.156 -16.328 1 88.75 627 THR B C 1
ATOM 11173 O O . THR B 1 627 ? 35.156 46.219 -16.875 1 88.75 627 THR B O 1
ATOM 11176 N N . CYS B 1 628 ? 34.969 44 -16.656 1 87.12 628 CYS B N 1
ATOM 11177 C CA . CYS B 1 628 ? 34.062 44 -17.797 1 87.12 628 CYS B CA 1
ATOM 11178 C C . CYS B 1 628 ? 33.062 42.844 -17.719 1 87.12 628 CYS B C 1
ATOM 11180 O O . CYS B 1 628 ? 33.375 41.812 -17.094 1 87.12 628 CYS B O 1
ATOM 11182 N N . LEU B 1 629 ? 31.875 43.031 -18.219 1 89.62 629 LEU B N 1
ATOM 11183 C CA . LEU B 1 629 ? 30.875 42 -18.406 1 89.62 629 LEU B CA 1
ATOM 11184 C C . LEU B 1 629 ? 31 41.344 -19.781 1 89.62 629 LEU B C 1
ATOM 11186 O O . LEU B 1 629 ? 31.547 41.969 -20.703 1 89.62 629 LEU B O 1
ATOM 11190 N N . PRO B 1 630 ? 30.516 40.156 -19.875 1 87.5 630 PRO B N 1
ATOM 11191 C CA . PRO B 1 630 ? 30.594 39.531 -21.203 1 87.5 630 PRO B CA 1
ATOM 11192 C C . PRO B 1 630 ? 29.719 40.25 -22.234 1 87.5 630 PRO B C 1
ATOM 11194 O O . PRO B 1 630 ? 28.625 40.688 -21.922 1 87.5 630 PRO B O 1
ATOM 11197 N N . THR B 1 631 ? 30.188 40.312 -23.547 1 85.56 631 THR B N 1
ATOM 11198 C CA . THR B 1 631 ? 29.5 41.031 -24.625 1 85.56 631 THR B CA 1
ATOM 11199 C C . THR B 1 631 ? 28.219 40.312 -25.016 1 85.56 631 THR B C 1
ATOM 11201 O O . THR B 1 631 ? 27.328 40.906 -25.609 1 85.56 631 THR B O 1
ATOM 11204 N N . CYS B 1 632 ? 28.25 39.094 -24.594 1 86.75 632 CYS B N 1
ATOM 11205 C CA . CYS B 1 632 ? 27.094 38.281 -25 1 86.75 632 CYS B CA 1
ATOM 11206 C C . CYS B 1 632 ? 26.062 38.219 -23.891 1 86.75 632 CYS B C 1
ATOM 11208 O O . CYS B 1 632 ? 25.25 37.281 -23.859 1 86.75 632 CYS B O 1
ATOM 11210 N N . ILE B 1 633 ? 26 39.125 -22.938 1 88.44 633 ILE B N 1
ATOM 11211 C CA . ILE B 1 633 ? 25.078 39.125 -21.812 1 88.44 633 ILE B CA 1
ATOM 11212 C C . ILE B 1 633 ? 23.641 39.219 -22.328 1 88.44 633 ILE B C 1
ATOM 11214 O O . ILE B 1 633 ? 22.703 38.75 -21.672 1 88.44 633 ILE B O 1
ATOM 11218 N N . PHE B 1 634 ? 23.516 39.844 -23.672 1 88.94 634 PHE B N 1
ATOM 11219 C CA . PHE B 1 634 ? 22.203 40.031 -24.266 1 88.94 634 PHE B CA 1
ATOM 11220 C C . PHE B 1 634 ? 21.594 38.688 -24.672 1 88.94 634 PHE B C 1
ATOM 11222 O O . PHE B 1 634 ? 20.391 38.594 -24.906 1 88.94 634 PHE B O 1
ATOM 11229 N N . LYS B 1 635 ? 22.359 37.625 -24.641 1 90 635 LYS B N 1
ATOM 11230 C CA . LYS B 1 635 ? 21.875 36.312 -25.016 1 90 635 LYS B CA 1
ATOM 11231 C C . LYS B 1 635 ? 21.078 35.656 -23.891 1 90 635 LYS B C 1
ATOM 11233 O O . LYS B 1 635 ? 20.344 34.719 -24.109 1 90 635 LYS B O 1
ATOM 11238 N N . LEU B 1 636 ? 21.234 36.188 -22.703 1 91.62 636 LEU B N 1
ATOM 11239 C CA . LEU B 1 636 ? 20.453 35.688 -21.562 1 91.62 636 LEU B CA 1
ATOM 11240 C C . LEU B 1 636 ? 19.031 36.219 -21.609 1 91.62 636 LEU B C 1
ATOM 11242 O O . LEU B 1 636 ? 18.672 37.125 -20.828 1 91.62 636 LEU B O 1
ATOM 11246 N N . LYS B 1 637 ? 18.219 35.594 -22.359 1 90.12 637 LYS B N 1
ATOM 11247 C CA . LYS B 1 637 ? 16.875 36.094 -22.656 1 90.12 637 LYS B CA 1
ATOM 11248 C C . LYS B 1 637 ? 15.953 35.938 -21.453 1 90.12 637 LYS B C 1
ATOM 11250 O O . LYS B 1 637 ? 14.953 36.656 -21.344 1 90.12 637 LYS B O 1
ATOM 11255 N N . SER B 1 638 ? 16.25 35.062 -20.516 1 93.12 638 SER B N 1
ATOM 11256 C CA . SER B 1 638 ? 15.375 34.812 -19.391 1 93.12 638 SER B CA 1
ATOM 11257 C C . SER B 1 638 ? 15.781 35.656 -18.172 1 93.12 638 SER B C 1
ATOM 11259 O O . SER B 1 638 ? 15.125 35.594 -17.141 1 93.12 638 SER B O 1
ATOM 11261 N N . LEU B 1 639 ? 16.844 36.469 -18.281 1 93.75 639 LEU B N 1
ATOM 11262 C CA . LEU B 1 639 ? 17.391 37.219 -17.156 1 93.75 639 LEU B CA 1
ATOM 11263 C C . LEU B 1 639 ? 16.406 38.312 -16.703 1 93.75 639 LEU B C 1
ATOM 11265 O O . LEU B 1 639 ? 15.961 39.125 -17.5 1 93.75 639 LEU B O 1
ATOM 11269 N N . LYS B 1 640 ? 16.047 38.344 -15.508 1 95.31 640 LYS B N 1
ATOM 11270 C CA . LYS B 1 640 ? 15.125 39.312 -14.953 1 95.31 640 LYS B CA 1
ATOM 11271 C C . LYS B 1 640 ? 15.844 40.281 -14.016 1 95.31 640 LYS B C 1
ATOM 11273 O O . LYS B 1 640 ? 15.445 41.438 -13.883 1 95.31 640 LYS B O 1
ATOM 11278 N N . TYR B 1 641 ? 16.891 39.75 -13.352 1 95.62 641 TYR B N 1
ATOM 11279 C CA . TYR B 1 641 ? 17.609 40.531 -12.352 1 95.62 641 TYR B CA 1
ATOM 11280 C C . TYR B 1 641 ? 19.109 40.531 -12.609 1 95.62 641 TYR B C 1
ATOM 11282 O O . TYR B 1 641 ? 19.719 39.469 -12.68 1 95.62 641 TYR B O 1
ATOM 11290 N N . LEU B 1 642 ? 19.719 41.656 -12.789 1 95.69 642 LEU B N 1
ATOM 11291 C CA . LEU B 1 642 ? 21.156 41.812 -12.922 1 95.69 642 LEU B CA 1
ATOM 11292 C C . LEU B 1 642 ? 21.703 42.812 -11.906 1 95.69 642 LEU B C 1
ATOM 11294 O O . LEU B 1 642 ? 21.453 44.031 -12.016 1 95.69 642 LEU B O 1
ATOM 11298 N N . PHE B 1 643 ? 22.438 42.344 -10.945 1 96.19 643 PHE B N 1
ATOM 11299 C CA . PHE B 1 643 ? 22.938 43.188 -9.859 1 96.19 643 PHE B CA 1
ATOM 11300 C C . PHE B 1 643 ? 24.438 43.406 -10 1 96.19 643 PHE B C 1
ATOM 11302 O O . PHE B 1 643 ? 25.219 42.469 -9.961 1 96.19 643 PHE B O 1
ATOM 11309 N N . LEU B 1 644 ? 24.891 44.594 -10.109 1 95.19 644 LEU B N 1
ATOM 11310 C CA . LEU B 1 644 ? 26.297 44.938 -10.227 1 95.19 644 LEU B CA 1
ATOM 11311 C C . LEU B 1 644 ? 26.641 46.062 -9.242 1 95.19 644 LEU B C 1
ATOM 11313 O O . LEU B 1 644 ? 27.547 46.875 -9.516 1 95.19 644 LEU B O 1
ATOM 11317 N N . SER B 1 645 ? 25.938 46.094 -8.094 1 94.56 645 SER B N 1
ATOM 11318 C CA . SER B 1 645 ? 26.156 47.125 -7.102 1 94.56 645 SER B CA 1
ATOM 11319 C C . SER B 1 645 ? 27.562 47.031 -6.5 1 94.56 645 SER B C 1
ATOM 11321 O O . SER B 1 645 ? 28 45.938 -6.117 1 94.56 645 SER B O 1
ATOM 11323 N N . GLY B 1 646 ? 28.234 48.031 -6.477 1 92.81 646 GLY B N 1
ATOM 11324 C CA . GLY B 1 646 ? 29.516 48.094 -5.801 1 92.81 646 GLY B CA 1
ATOM 11325 C C . GLY B 1 646 ? 30.672 47.562 -6.648 1 92.81 646 GLY B C 1
ATOM 11326 O O . GLY B 1 646 ? 31.734 47.25 -6.129 1 92.81 646 GLY B O 1
ATOM 11327 N N . CYS B 1 647 ? 30.531 47.375 -7.957 1 94.06 647 CYS B N 1
ATOM 11328 C CA . CYS B 1 647 ? 31.625 47 -8.867 1 94.06 647 CYS B CA 1
ATOM 11329 C C . CYS B 1 647 ? 32.406 48.25 -9.266 1 94.06 647 CYS B C 1
ATOM 11331 O O . CYS B 1 647 ? 32.25 48.781 -10.375 1 94.06 647 CYS B O 1
ATOM 11333 N N . SER B 1 648 ? 33.375 48.625 -8.484 1 90.81 648 SER B N 1
ATOM 11334 C CA . SER B 1 648 ? 34.031 49.938 -8.562 1 90.81 648 SER B CA 1
ATOM 11335 C C . SER B 1 648 ? 34.938 50 -9.789 1 90.81 648 SER B C 1
ATOM 11337 O O . SER B 1 648 ? 35.25 51.094 -10.258 1 90.81 648 SER B O 1
ATOM 11339 N N . LYS B 1 649 ? 35.344 48.906 -10.445 1 91.94 649 LYS B N 1
ATOM 11340 C CA . LYS B 1 649 ? 36.281 48.938 -11.578 1 91.94 649 LYS B CA 1
ATOM 11341 C C . LYS B 1 649 ? 35.531 48.75 -12.898 1 91.94 649 LYS B C 1
ATOM 11343 O O . LYS B 1 649 ? 36.125 48.781 -13.969 1 91.94 649 LYS B O 1
ATOM 11348 N N . LEU B 1 650 ? 34.312 48.562 -12.75 1 92.88 650 LEU B N 1
ATOM 11349 C CA . LEU B 1 650 ? 33.531 48.406 -13.969 1 92.88 650 LEU B CA 1
ATOM 11350 C C . LEU B 1 650 ? 33.344 49.75 -14.672 1 92.88 650 LEU B C 1
ATOM 11352 O O . LEU B 1 650 ? 32.625 50.625 -14.172 1 92.88 650 LEU B O 1
ATOM 11356 N N . GLU B 1 651 ? 33.844 49.906 -15.867 1 89.56 651 GLU B N 1
ATOM 11357 C CA . GLU B 1 651 ? 33.844 51.219 -16.516 1 89.56 651 GLU B CA 1
ATOM 11358 C C . GLU B 1 651 ? 32.844 51.281 -17.656 1 89.56 651 GLU B C 1
ATOM 11360 O O . GLU B 1 651 ? 32.344 52.344 -18.016 1 89.56 651 GLU B O 1
ATOM 11365 N N . ASN B 1 652 ? 32.562 50.062 -18.203 1 88.81 652 ASN B N 1
ATOM 11366 C CA . ASN B 1 652 ? 31.672 50.094 -19.344 1 88.81 652 ASN B CA 1
ATOM 11367 C C . ASN B 1 652 ? 30.594 49 -19.219 1 88.81 652 ASN B C 1
ATOM 11369 O O . ASN B 1 652 ? 30.875 47.906 -18.719 1 88.81 652 ASN B O 1
ATOM 11373 N N . PHE B 1 653 ? 29.375 49.344 -19.531 1 91.56 653 PHE B N 1
ATOM 11374 C CA . PHE B 1 653 ? 28.312 48.375 -19.719 1 91.56 653 PHE B CA 1
ATOM 11375 C C . PHE B 1 653 ? 28.25 47.875 -21.156 1 91.56 653 PHE B C 1
ATOM 11377 O O . PHE B 1 653 ? 28.422 48.656 -22.094 1 91.56 653 PHE B O 1
ATOM 11384 N N . PRO B 1 654 ? 28.109 46.656 -21.406 1 89.31 654 PRO B N 1
ATOM 11385 C CA . PRO B 1 654 ? 28.219 46.125 -22.766 1 89.31 654 PRO B CA 1
ATOM 11386 C C . PRO B 1 654 ? 27.062 46.562 -23.656 1 89.31 654 PRO B C 1
ATOM 11388 O O . PRO B 1 654 ? 25.984 46.906 -23.172 1 89.31 654 PRO B O 1
ATOM 11391 N N . GLU B 1 655 ? 27.406 46.5 -25.016 1 90.5 655 GLU B N 1
ATOM 11392 C CA . GLU B 1 655 ? 26.391 46.781 -26.016 1 90.5 655 GLU B CA 1
ATOM 11393 C C . GLU B 1 655 ? 25.359 45.656 -26.125 1 90.5 655 GLU B C 1
ATOM 11395 O O . GLU B 1 655 ? 25.719 44.5 -26.031 1 90.5 655 GLU B O 1
ATOM 11400 N N . ILE B 1 656 ? 24.172 46.031 -26.203 1 91.38 656 ILE B N 1
ATOM 11401 C CA . ILE B 1 656 ? 23.094 45.062 -26.297 1 91.38 656 ILE B CA 1
ATOM 11402 C C . ILE B 1 656 ? 22.656 44.938 -27.766 1 91.38 656 ILE B C 1
ATOM 11404 O O . ILE B 1 656 ? 22.047 45.844 -28.328 1 91.38 656 ILE B O 1
ATOM 11408 N N . MET B 1 657 ? 22.938 43.781 -28.375 1 88.81 657 MET B N 1
ATOM 11409 C CA . MET B 1 657 ? 22.703 43.562 -29.797 1 88.81 657 MET B CA 1
ATOM 11410 C C . MET B 1 657 ? 21.297 43.031 -30.047 1 88.81 657 MET B C 1
ATOM 11412 O O . MET B 1 657 ? 20.781 43.125 -31.156 1 88.81 657 MET B O 1
ATOM 11416 N N . GLU B 1 658 ? 20.766 42.406 -29.094 1 91.69 658 GLU B N 1
ATOM 11417 C CA . GLU B 1 658 ? 19.422 41.844 -29.203 1 91.69 658 GLU B CA 1
ATOM 11418 C C . GLU B 1 658 ? 18.562 42.281 -28.016 1 91.69 658 GLU B C 1
ATOM 11420 O O . GLU B 1 658 ? 19.062 42.531 -26.922 1 91.69 658 GLU B O 1
ATOM 11425 N N . ASP B 1 659 ? 17.266 42.281 -28.203 1 91.62 659 ASP B N 1
ATOM 11426 C CA . ASP B 1 659 ? 16.328 42.781 -27.203 1 91.62 659 ASP B CA 1
ATOM 11427 C C . ASP B 1 659 ? 16.281 41.844 -26 1 91.62 659 ASP B C 1
ATOM 11429 O O . ASP B 1 659 ? 16.219 40.625 -26.156 1 91.62 659 ASP B O 1
ATOM 11433 N N . MET B 1 660 ? 16.406 42.375 -24.891 1 91.88 660 MET B N 1
ATOM 11434 C CA . MET B 1 660 ? 16.188 41.688 -23.625 1 91.88 660 MET B CA 1
ATOM 11435 C C . MET B 1 660 ? 14.836 42.062 -23.031 1 91.88 660 MET B C 1
ATOM 11437 O O . MET B 1 660 ? 14.742 43.031 -22.266 1 91.88 660 MET B O 1
ATOM 11441 N N . GLU B 1 661 ? 13.875 41.344 -23.234 1 91.75 661 GLU B N 1
ATOM 11442 C CA . GLU B 1 661 ? 12.492 41.688 -22.891 1 91.75 661 GLU B CA 1
ATOM 11443 C C . GLU B 1 661 ? 12.188 41.344 -21.438 1 91.75 661 GLU B C 1
ATOM 11445 O O . GLU B 1 661 ? 11.273 41.938 -20.844 1 91.75 661 GLU B O 1
ATOM 11450 N N . ASN B 1 662 ? 13.008 40.531 -20.75 1 93.38 662 ASN B N 1
ATOM 11451 C CA . ASN B 1 662 ? 12.617 40.031 -19.438 1 93.38 662 ASN B CA 1
ATOM 11452 C C . ASN B 1 662 ? 13.367 40.719 -18.312 1 93.38 662 ASN B C 1
ATOM 11454 O O . ASN B 1 662 ? 13 40.625 -17.141 1 93.38 662 ASN B O 1
ATOM 11458 N N . LEU B 1 663 ? 14.398 41.562 -18.594 1 94.06 663 LEU B N 1
ATOM 11459 C CA . LEU B 1 663 ? 15.172 42.219 -17.547 1 94.06 663 LEU B CA 1
ATOM 11460 C C . LEU B 1 663 ? 14.344 43.281 -16.828 1 94.06 663 LEU B C 1
ATOM 11462 O O . LEU B 1 663 ? 13.938 44.281 -17.453 1 94.06 663 LEU B O 1
ATOM 11466 N N . LYS B 1 664 ? 14.109 43.188 -15.602 1 95.12 664 LYS B N 1
ATOM 11467 C CA . LYS B 1 664 ? 13.234 44.094 -14.852 1 95.12 664 LYS B CA 1
ATOM 11468 C C . LYS B 1 664 ? 14.039 45.031 -13.984 1 95.12 664 LYS B C 1
ATOM 11470 O O . LYS B 1 664 ? 13.703 46.219 -13.875 1 95.12 664 LYS B O 1
ATOM 11475 N N . GLU B 1 665 ? 15.109 44.469 -13.398 1 95.44 665 GLU B N 1
ATOM 11476 C CA . GLU B 1 665 ? 15.898 45.312 -12.492 1 95.44 665 GLU B CA 1
ATOM 11477 C C . GLU B 1 665 ? 17.375 45.281 -12.875 1 95.44 665 GLU B C 1
ATOM 11479 O O . GLU B 1 665 ? 17.953 44.219 -13.062 1 95.44 665 GLU B O 1
ATOM 11484 N N . LEU B 1 666 ? 17.969 46.438 -13.023 1 95 666 LEU B N 1
ATOM 11485 C CA . LEU B 1 666 ? 19.391 46.594 -13.281 1 95 666 LEU B CA 1
ATOM 11486 C C . LEU B 1 666 ? 20.016 47.531 -12.25 1 95 666 LEU B C 1
ATOM 11488 O O . LEU B 1 666 ? 19.734 48.719 -12.227 1 95 666 LEU B O 1
ATOM 11492 N N . LEU B 1 667 ? 20.828 46.969 -11.438 1 95.75 667 LEU B N 1
ATOM 11493 C CA . LEU B 1 667 ? 21.484 47.75 -10.406 1 95.75 667 LEU B CA 1
ATOM 11494 C C . LEU B 1 667 ? 22.938 48.031 -10.781 1 95.75 667 LEU B C 1
ATOM 11496 O O . LEU B 1 667 ? 23.75 47.094 -10.898 1 95.75 667 LEU B O 1
ATOM 11500 N N . LEU B 1 668 ? 23.328 49.25 -10.938 1 94.44 668 LEU B N 1
ATOM 11501 C CA . LEU B 1 668 ? 24.672 49.656 -11.32 1 94.44 668 LEU B CA 1
ATOM 11502 C C . LEU B 1 668 ? 25.234 50.656 -10.32 1 94.44 668 LEU B C 1
ATOM 11504 O O . LEU B 1 668 ? 26.156 51.406 -10.656 1 94.44 668 LEU B O 1
ATOM 11508 N N . ASP B 1 669 ? 24.656 50.719 -9.133 1 92.81 669 ASP B N 1
ATOM 11509 C CA . ASP B 1 669 ? 25.062 51.719 -8.164 1 92.81 669 ASP B CA 1
ATOM 11510 C C . ASP B 1 669 ? 26.516 51.5 -7.723 1 92.81 669 ASP B C 1
ATOM 11512 O O . ASP B 1 669 ? 26.953 50.375 -7.547 1 92.81 669 ASP B O 1
ATOM 11516 N N . GLY B 1 670 ? 27.219 52.5 -7.586 1 91.88 670 GLY B N 1
ATOM 11517 C CA . GLY B 1 670 ? 28.578 52.469 -7.098 1 91.88 670 GLY B CA 1
ATOM 11518 C C . GLY B 1 670 ? 29.578 51.969 -8.133 1 91.88 670 GLY B C 1
ATOM 11519 O O . GLY B 1 670 ? 30.641 51.469 -7.789 1 91.88 670 GLY B O 1
ATOM 11520 N N . THR B 1 671 ? 29.328 52 -9.453 1 93.25 671 THR B N 1
ATOM 11521 C CA . THR B 1 671 ? 30.234 51.594 -10.508 1 93.25 671 THR B CA 1
ATOM 11522 C C . THR B 1 671 ? 31 52.781 -11.062 1 93.25 671 THR B C 1
ATOM 11524 O O . THR B 1 671 ? 30.719 53.938 -10.68 1 93.25 671 THR B O 1
ATOM 11527 N N . SER B 1 672 ? 32.031 52.531 -11.953 1 91.69 672 SER B N 1
ATOM 11528 C CA . SER B 1 672 ? 32.781 53.594 -12.578 1 91.69 672 SER B CA 1
ATOM 11529 C C . SER B 1 672 ? 32.375 53.812 -14.023 1 91.69 672 SER B C 1
ATOM 11531 O O . SER B 1 672 ? 33.188 54.188 -14.867 1 91.69 672 SER B O 1
ATOM 11533 N N . ILE B 1 673 ? 31.172 53.562 -14.258 1 92.12 673 ILE B N 1
ATOM 11534 C CA . ILE B 1 673 ? 30.656 53.688 -15.617 1 92.12 673 ILE B CA 1
ATOM 11535 C C . ILE B 1 673 ? 30.578 55.156 -15.992 1 92.12 673 ILE B C 1
ATOM 11537 O O . ILE B 1 673 ? 30.047 55.969 -15.234 1 92.12 673 ILE B O 1
ATOM 11541 N N . GLU B 1 674 ? 31.016 55.531 -17.109 1 88.88 674 GLU B N 1
ATOM 11542 C CA . GLU B 1 674 ? 31.047 56.906 -17.547 1 88.88 674 GLU B CA 1
ATOM 11543 C C . GLU B 1 674 ? 29.828 57.25 -18.391 1 88.88 674 GLU B C 1
ATOM 11545 O O . GLU B 1 674 ? 29.312 58.375 -18.344 1 88.88 674 GLU B O 1
ATOM 11550 N N . ALA B 1 675 ? 29.5 56.344 -19.203 1 88.38 675 ALA B N 1
ATOM 11551 C CA . ALA B 1 675 ? 28.328 56.531 -20.062 1 88.38 675 ALA B CA 1
ATOM 11552 C C . ALA B 1 675 ? 27.672 55.188 -20.391 1 88.38 675 ALA B C 1
ATOM 11554 O O . ALA B 1 675 ? 28.359 54.188 -20.547 1 88.38 675 ALA B O 1
ATOM 11555 N N . LEU B 1 676 ? 26.391 55.156 -20.422 1 90.56 676 LEU B N 1
ATOM 11556 C CA . LEU B 1 676 ? 25.656 53.969 -20.859 1 90.56 676 LEU B CA 1
ATOM 11557 C C . LEU B 1 676 ? 25.578 53.906 -22.375 1 90.56 676 LEU B C 1
ATOM 11559 O O . LEU B 1 676 ? 25.547 54.969 -23.047 1 90.56 676 LEU B O 1
ATOM 11563 N N . PRO B 1 677 ? 25.594 52.719 -22.922 1 89.31 677 PRO B N 1
ATOM 11564 C CA . PRO B 1 677 ? 25.516 52.625 -24.375 1 89.31 677 PRO B CA 1
ATOM 11565 C C . PRO B 1 677 ? 24.141 53 -24.922 1 89.31 677 PRO B C 1
ATOM 11567 O O . PRO B 1 677 ? 23.141 52.906 -24.203 1 89.31 677 PRO B O 1
ATOM 11570 N N . PHE B 1 678 ? 24.094 53.344 -26.266 1 87.75 678 PHE B N 1
ATOM 11571 C CA . PHE B 1 678 ? 22.844 53.719 -26.922 1 87.75 678 PHE B CA 1
ATOM 11572 C C . PHE B 1 678 ? 21.922 52.5 -27.047 1 87.75 678 PHE B C 1
ATOM 11574 O O . PHE B 1 678 ? 20.703 52.656 -27.141 1 87.75 678 PHE B O 1
ATOM 11581 N N . SER B 1 679 ? 22.547 51.438 -26.906 1 91.31 679 SER B N 1
ATOM 11582 C CA . SER B 1 679 ? 21.781 50.219 -27.062 1 91.31 679 SER B CA 1
ATOM 11583 C C . SER B 1 679 ? 20.984 49.875 -25.812 1 91.31 679 SER B C 1
ATOM 11585 O O . SER B 1 679 ? 20.297 48.844 -25.75 1 91.31 679 SER B O 1
ATOM 11587 N N . ILE B 1 680 ? 20.969 50.688 -24.766 1 90 680 ILE B N 1
ATOM 11588 C CA . ILE B 1 680 ? 20.266 50.469 -23.516 1 90 680 ILE B CA 1
ATOM 11589 C C . ILE B 1 680 ? 18.766 50.438 -23.766 1 90 680 ILE B C 1
ATOM 11591 O O . ILE B 1 680 ? 18 49.875 -22.969 1 90 680 ILE B O 1
ATOM 11595 N N . GLU B 1 681 ? 18.359 51.094 -24.938 1 88.31 681 GLU B N 1
ATOM 11596 C CA . GLU B 1 681 ? 16.953 51.125 -25.328 1 88.31 681 GLU B CA 1
ATOM 11597 C C . GLU B 1 681 ? 16.422 49.719 -25.609 1 88.31 681 GLU B C 1
ATOM 11599 O O . GLU B 1 681 ? 15.211 49.5 -25.578 1 88.31 681 GLU B O 1
ATOM 11604 N N . ARG B 1 682 ? 17.297 48.812 -25.766 1 92.31 682 ARG B N 1
ATOM 11605 C CA . ARG B 1 682 ? 16.906 47.438 -26.109 1 92.31 682 ARG B CA 1
ATOM 11606 C C . ARG B 1 682 ? 16.547 46.625 -24.875 1 92.31 682 ARG B C 1
ATOM 11608 O O . ARG B 1 682 ? 16.094 45.5 -24.969 1 92.31 682 ARG B O 1
ATOM 11615 N N . LEU B 1 683 ? 16.797 47.188 -23.766 1 93.56 683 LEU B N 1
ATOM 11616 C CA . LEU B 1 683 ? 16.297 46.562 -22.531 1 93.56 683 LEU B CA 1
ATOM 11617 C C . LEU B 1 683 ? 14.82 46.906 -22.328 1 93.56 683 LEU B C 1
ATOM 11619 O O . LEU B 1 683 ? 14.469 47.594 -21.375 1 93.56 683 LEU B O 1
ATOM 11623 N N . LYS B 1 684 ? 13.992 46.375 -23.109 1 90.25 684 LYS B N 1
ATOM 11624 C CA . LYS B 1 684 ? 12.586 46.719 -23.219 1 90.25 684 LYS B CA 1
ATOM 11625 C C . LYS B 1 684 ? 11.828 46.406 -21.938 1 90.25 684 LYS B C 1
ATOM 11627 O O . LYS B 1 684 ? 10.805 47.031 -21.641 1 90.25 684 LYS B O 1
ATOM 11632 N N . GLY B 1 685 ? 12.289 45.469 -21.156 1 91.38 685 GLY B N 1
ATOM 11633 C CA . GLY B 1 685 ? 11.578 45.094 -19.953 1 91.38 685 GLY B CA 1
ATOM 11634 C C . GLY B 1 685 ? 12.07 45.781 -18.719 1 91.38 685 GLY B C 1
ATOM 11635 O O . GLY B 1 685 ? 11.562 45.562 -17.609 1 91.38 685 GLY B O 1
ATOM 11636 N N . LEU B 1 686 ? 12.961 46.75 -18.719 1 93 686 LEU B N 1
ATOM 11637 C CA . LEU B 1 686 ? 13.641 47.344 -17.578 1 93 686 LEU B CA 1
ATOM 11638 C C . LEU B 1 686 ? 12.695 48.25 -16.797 1 93 686 LEU B C 1
ATOM 11640 O O . LEU B 1 686 ? 12.18 49.219 -17.328 1 93 686 LEU B O 1
ATOM 11644 N N . GLY B 1 687 ? 12.438 47.938 -15.578 1 91.75 687 GLY B N 1
ATOM 11645 C CA . GLY B 1 687 ? 11.562 48.719 -14.734 1 91.75 687 GLY B CA 1
ATOM 11646 C C . GLY B 1 687 ? 12.305 49.594 -13.742 1 91.75 687 GLY B C 1
ATOM 11647 O O . GLY B 1 687 ? 11.828 50.656 -13.367 1 91.75 687 GLY B O 1
ATOM 11648 N N . LEU B 1 688 ? 13.461 49.031 -13.344 1 93.75 688 LEU B N 1
ATOM 11649 C CA . LEU B 1 688 ? 14.258 49.781 -12.359 1 93.75 688 LEU B CA 1
ATOM 11650 C C . LEU B 1 688 ? 15.711 49.875 -12.805 1 93.75 688 LEU B C 1
ATOM 11652 O O . LEU B 1 688 ? 16.344 48.844 -13.125 1 93.75 688 LEU B O 1
ATOM 11656 N N . LEU B 1 689 ? 16.234 51.062 -12.93 1 93.12 689 LEU B N 1
ATOM 11657 C CA . LEU B 1 689 ? 17.656 51.344 -13.172 1 93.12 689 LEU B CA 1
ATOM 11658 C C . LEU B 1 689 ? 18.25 52.156 -12.039 1 93.12 689 LEU B C 1
ATOM 11660 O O . LEU B 1 689 ? 17.859 53.312 -11.82 1 93.12 689 LEU B O 1
ATOM 11664 N N . ASN B 1 690 ? 19.125 51.531 -11.328 1 94.19 690 ASN B N 1
ATOM 11665 C CA . ASN B 1 690 ? 19.781 52.188 -10.195 1 94.19 690 ASN B CA 1
ATOM 11666 C C . ASN B 1 690 ? 21.234 52.531 -10.508 1 94.19 690 ASN B C 1
ATOM 11668 O O . ASN B 1 690 ? 22.062 51.625 -10.688 1 94.19 690 ASN B O 1
ATOM 11672 N N . MET B 1 691 ? 21.625 53.75 -10.609 1 92.94 691 MET B N 1
ATOM 11673 C CA . MET B 1 691 ? 22.984 54.219 -10.82 1 92.94 691 MET B CA 1
ATOM 11674 C C . MET B 1 691 ? 23.422 55.156 -9.711 1 92.94 691 MET B C 1
ATOM 11676 O O . MET B 1 691 ? 24.094 56.156 -9.961 1 92.94 691 MET B O 1
ATOM 11680 N N . ARG B 1 692 ? 22.969 54.781 -8.516 1 90.81 692 ARG B N 1
ATOM 11681 C CA . ARG B 1 692 ? 23.281 55.625 -7.359 1 90.81 692 ARG B CA 1
ATOM 11682 C C . ARG B 1 692 ? 24.781 55.688 -7.121 1 90.81 692 ARG B C 1
ATOM 11684 O O . ARG B 1 692 ? 25.469 54.656 -7.234 1 90.81 692 ARG B O 1
ATOM 11691 N N . LYS B 1 693 ? 25.406 56.844 -6.895 1 89.19 693 LYS B N 1
ATOM 11692 C CA . LYS B 1 693 ? 26.797 57.062 -6.496 1 89.19 693 LYS B CA 1
ATOM 11693 C C . LYS B 1 693 ? 27.766 56.688 -7.613 1 89.19 693 LYS B C 1
ATOM 11695 O O . LYS B 1 693 ? 28.844 56.188 -7.355 1 89.19 693 LYS B O 1
ATOM 11700 N N . CYS B 1 694 ? 27.344 56.719 -8.891 1 91.94 694 CYS B N 1
ATOM 11701 C CA . CYS B 1 694 ? 28.25 56.625 -10.031 1 91.94 694 CYS B CA 1
ATOM 11702 C C . CYS B 1 694 ? 28.938 57.969 -10.289 1 91.94 694 CYS B C 1
ATOM 11704 O O . CYS B 1 694 ? 28.5 58.719 -11.148 1 91.94 694 CYS B O 1
ATOM 11706 N N . LYS B 1 695 ? 30.016 58.219 -9.719 1 86.81 695 LYS B N 1
ATOM 11707 C CA . LYS B 1 695 ? 30.672 59.531 -9.68 1 86.81 695 LYS B CA 1
ATOM 11708 C C . LYS B 1 695 ? 31.219 59.906 -11.047 1 86.81 695 LYS B C 1
ATOM 11710 O O . LYS B 1 695 ? 31.391 61.094 -11.344 1 86.81 695 LYS B O 1
ATOM 11715 N N . LYS B 1 696 ? 31.453 58.969 -11.938 1 89.25 696 LYS B N 1
ATOM 11716 C CA . LYS B 1 696 ? 32.062 59.25 -13.227 1 89.25 696 LYS B CA 1
ATOM 11717 C C . LYS B 1 696 ? 31.031 59.375 -14.328 1 89.25 696 LYS B C 1
ATOM 11719 O O . LYS B 1 696 ? 31.359 59.656 -15.477 1 89.25 696 LYS B O 1
ATOM 11724 N N . LEU B 1 697 ? 29.875 59.188 -13.961 1 90.5 697 LEU B N 1
ATOM 11725 C CA . LEU B 1 697 ? 28.812 59.25 -14.961 1 90.5 697 LEU B CA 1
ATOM 11726 C C . LEU B 1 697 ? 28.641 60.656 -15.5 1 90.5 697 LEU B C 1
ATOM 11728 O O . LEU B 1 697 ? 28.359 61.594 -14.742 1 90.5 697 LEU B O 1
ATOM 11732 N N . VAL B 1 698 ? 28.797 60.781 -16.797 1 86 698 VAL B N 1
ATOM 11733 C CA . VAL B 1 698 ? 28.797 62.125 -17.375 1 86 698 VAL B CA 1
ATOM 11734 C C . VAL B 1 698 ? 27.469 62.375 -18.094 1 86 698 VAL B C 1
ATOM 11736 O O . VAL B 1 698 ? 26.938 63.5 -18.047 1 86 698 VAL B O 1
ATOM 11739 N N . SER B 1 699 ? 26.984 61.406 -18.734 1 83.56 699 SER B N 1
ATOM 11740 C CA . SER B 1 699 ? 25.75 61.625 -19.484 1 83.56 699 SER B CA 1
ATOM 11741 C C . SER B 1 699 ? 24.953 60.344 -19.625 1 83.56 699 SER B C 1
ATOM 11743 O O . SER B 1 699 ? 25.516 59.25 -19.516 1 83.56 699 SER B O 1
ATOM 11745 N N . LEU B 1 700 ? 23.734 60.406 -19.75 1 88.19 700 LEU B N 1
ATOM 11746 C CA . LEU B 1 700 ? 22.812 59.344 -20.078 1 88.19 700 LEU B CA 1
ATOM 11747 C C . LEU B 1 700 ? 22.281 59.469 -21.5 1 88.19 700 LEU B C 1
ATOM 11749 O O . LEU B 1 700 ? 22.078 60.594 -21.984 1 88.19 700 LEU B O 1
ATOM 11753 N N . PRO B 1 701 ? 22.172 58.375 -22.141 1 87.12 701 PRO B N 1
ATOM 11754 C CA . PRO B 1 701 ? 21.734 58.469 -23.547 1 87.12 701 PRO B CA 1
ATOM 11755 C C . PRO B 1 701 ? 20.297 58.938 -23.672 1 87.12 701 PRO B C 1
ATOM 11757 O O . PRO B 1 701 ? 19.438 58.594 -22.859 1 87.12 701 PRO B O 1
ATOM 11760 N N . ASN B 1 702 ? 19.984 59.688 -24.797 1 81.94 702 ASN B N 1
ATOM 11761 C CA . ASN B 1 702 ? 18.672 60.281 -25.031 1 81.94 702 ASN B CA 1
ATOM 11762 C C . ASN B 1 702 ? 17.625 59.219 -25.375 1 81.94 702 ASN B C 1
ATOM 11764 O O . ASN B 1 702 ? 16.438 59.438 -25.188 1 81.94 702 ASN B O 1
ATOM 11768 N N . ASN B 1 703 ? 18.141 58.156 -25.812 1 83.62 703 ASN B N 1
ATOM 11769 C CA . ASN B 1 703 ? 17.219 57.094 -26.234 1 83.62 703 ASN B CA 1
ATOM 11770 C C . ASN B 1 703 ? 16.672 56.344 -25.031 1 83.62 703 ASN B C 1
ATOM 11772 O O . ASN B 1 703 ? 15.922 55.375 -25.188 1 83.62 703 ASN B O 1
ATOM 11776 N N . MET B 1 704 ? 17.016 56.719 -23.875 1 86 704 MET B N 1
ATOM 11777 C CA . MET B 1 704 ? 16.469 56.094 -22.672 1 86 704 MET B CA 1
ATOM 11778 C C . MET B 1 704 ? 14.969 56.344 -22.562 1 86 704 MET B C 1
ATOM 11780 O O . MET B 1 704 ? 14.258 55.625 -21.891 1 86 704 MET B O 1
ATOM 11784 N N . CYS B 1 705 ? 14.508 57.406 -23.328 1 80.81 705 CYS B N 1
ATOM 11785 C CA . CYS B 1 705 ? 13.086 57.719 -23.344 1 80.81 705 CYS B CA 1
ATOM 11786 C C . CYS B 1 705 ? 12.281 56.625 -24.031 1 80.81 705 CYS B C 1
ATOM 11788 O O . CYS B 1 705 ? 11.07 56.531 -23.859 1 80.81 705 CYS B O 1
ATOM 11790 N N . ASN B 1 706 ? 12.984 55.781 -24.719 1 85 706 ASN B N 1
ATOM 11791 C CA . ASN B 1 706 ? 12.305 54.688 -25.422 1 85 706 ASN B CA 1
ATOM 11792 C C . ASN B 1 706 ? 12.062 53.5 -24.516 1 85 706 ASN B C 1
ATOM 11794 O O . ASN B 1 706 ? 11.414 52.531 -24.906 1 85 706 ASN B O 1
ATOM 11798 N N . LEU B 1 707 ? 12.562 53.562 -23.359 1 89.56 707 LEU B N 1
ATOM 11799 C CA . LEU B 1 707 ? 12.305 52.531 -22.375 1 89.56 707 LEU B CA 1
ATOM 11800 C C . LEU B 1 707 ? 10.922 52.688 -21.75 1 89.56 707 LEU B C 1
ATOM 11802 O O . LEU B 1 707 ? 10.797 53.312 -20.672 1 89.56 707 LEU B O 1
ATOM 11806 N N . ARG B 1 708 ? 9.945 52.125 -22.281 1 84.94 708 ARG B N 1
ATOM 11807 C CA . ARG B 1 708 ? 8.555 52.344 -21.906 1 84.94 708 ARG B CA 1
ATOM 11808 C C . ARG B 1 708 ? 8.25 51.688 -20.578 1 84.94 708 ARG B C 1
ATOM 11810 O O . ARG B 1 708 ? 7.297 52.062 -19.891 1 84.94 708 ARG B O 1
ATOM 11817 N N . SER B 1 709 ? 9.039 50.688 -20.172 1 90 709 SER B N 1
ATOM 11818 C CA . SER B 1 709 ? 8.742 49.938 -18.938 1 90 709 SER B CA 1
ATOM 11819 C C . SER B 1 709 ? 9.461 50.562 -17.75 1 90 709 SER B C 1
ATOM 11821 O O . SER B 1 709 ? 9.258 50.125 -16.609 1 90 709 SER B O 1
ATOM 11823 N N . LEU B 1 710 ? 10.328 51.531 -17.922 1 89.81 710 LEU B N 1
ATOM 11824 C CA . LEU B 1 710 ? 11.133 52.125 -16.859 1 89.81 710 LEU B CA 1
ATOM 11825 C C . LEU B 1 710 ? 10.266 52.938 -15.898 1 89.81 710 LEU B C 1
ATOM 11827 O O . LEU B 1 710 ? 9.617 53.906 -16.312 1 89.81 710 LEU B O 1
ATOM 11831 N N . GLN B 1 711 ? 10.219 52.562 -14.711 1 88.5 711 GLN B N 1
ATOM 11832 C CA . GLN B 1 711 ? 9.383 53.25 -13.727 1 88.5 711 GLN B CA 1
ATOM 11833 C C . GLN B 1 711 ? 10.227 54.031 -12.719 1 88.5 711 GLN B C 1
ATOM 11835 O O . GLN B 1 711 ? 9.836 55.094 -12.258 1 88.5 711 GLN B O 1
ATOM 11840 N N . THR B 1 712 ? 11.367 53.375 -12.398 1 90.44 712 THR B N 1
ATOM 11841 C CA . THR B 1 712 ? 12.195 54 -11.383 1 90.44 712 THR B CA 1
ATOM 11842 C C . THR B 1 712 ? 13.617 54.219 -11.891 1 90.44 712 THR B C 1
ATOM 11844 O O . THR B 1 712 ? 14.242 53.281 -12.406 1 90.44 712 THR B O 1
ATOM 11847 N N . LEU B 1 713 ? 14.141 55.438 -11.844 1 89.81 713 LEU B N 1
ATOM 11848 C CA . LEU B 1 713 ? 15.516 55.812 -12.18 1 89.81 713 LEU B CA 1
ATOM 11849 C C . LEU B 1 713 ? 16.188 56.5 -11.016 1 89.81 713 LEU B C 1
ATOM 11851 O O . LEU B 1 713 ? 15.711 57.562 -10.555 1 89.81 713 LEU B O 1
ATOM 11855 N N . ILE B 1 714 ? 17.203 55.938 -10.547 1 90.06 714 ILE B N 1
ATOM 11856 C CA . ILE B 1 714 ? 17.922 56.5 -9.414 1 90.06 714 ILE B CA 1
ATOM 11857 C C . ILE B 1 714 ? 19.312 56.969 -9.859 1 90.06 714 ILE B C 1
ATOM 11859 O O . ILE B 1 714 ? 20.156 56.125 -10.227 1 90.06 714 ILE B O 1
ATOM 11863 N N . VAL B 1 715 ? 19.656 58.188 -9.836 1 89.69 715 VAL B N 1
ATOM 11864 C CA . VAL B 1 715 ? 20.953 58.75 -10.219 1 89.69 715 VAL B CA 1
ATOM 11865 C C . VAL B 1 715 ? 21.438 59.719 -9.141 1 89.69 715 VAL B C 1
ATOM 11867 O O . VAL B 1 715 ? 22.109 60.688 -9.438 1 89.69 715 VAL B O 1
ATOM 11870 N N . SER B 1 716 ? 21.031 59.406 -7.891 1 85.31 716 SER B N 1
ATOM 11871 C CA . SER B 1 716 ? 21.484 60.25 -6.781 1 85.31 716 SER B CA 1
ATOM 11872 C C . SER B 1 716 ? 22.969 60.031 -6.512 1 85.31 716 SER B C 1
ATOM 11874 O O . SER B 1 716 ? 23.484 58.938 -6.582 1 85.31 716 SER B O 1
ATOM 11876 N N . GLY B 1 717 ? 23.734 61.062 -6.383 1 84.31 717 GLY B N 1
ATOM 11877 C CA . GLY B 1 717 ? 25.141 60.969 -6.051 1 84.31 717 GLY B CA 1
ATOM 11878 C C . GLY B 1 717 ? 26.047 61 -7.27 1 84.31 717 GLY B C 1
ATOM 11879 O O . GLY B 1 717 ? 27.25 60.781 -7.16 1 84.31 717 GLY B O 1
ATOM 11880 N N . CYS B 1 718 ? 25.5 61.156 -8.445 1 88.12 718 CYS B N 1
ATOM 11881 C CA . CYS B 1 718 ? 26.281 61.312 -9.664 1 88.12 718 CYS B CA 1
ATOM 11882 C C . CYS B 1 718 ? 26.766 62.75 -9.836 1 88.12 718 CYS B C 1
ATOM 11884 O O . CYS B 1 718 ? 26.094 63.562 -10.469 1 88.12 718 CYS B O 1
ATOM 11886 N N . SER B 1 719 ? 27.922 63.062 -9.352 1 81.94 719 SER B N 1
ATOM 11887 C CA . SER B 1 719 ? 28.422 64.438 -9.234 1 81.94 719 SER B CA 1
ATOM 11888 C C . SER B 1 719 ? 28.688 65.062 -10.609 1 81.94 719 SER B C 1
ATOM 11890 O O . SER B 1 719 ? 28.625 66.25 -10.773 1 81.94 719 SER B O 1
ATOM 11892 N N . GLN B 1 720 ? 28.938 64.25 -11.656 1 84.38 720 GLN B N 1
ATOM 11893 C CA . GLN B 1 720 ? 29.328 64.75 -12.953 1 84.38 720 GLN B CA 1
ATOM 11894 C C . GLN B 1 720 ? 28.125 64.812 -13.906 1 84.38 720 GLN B C 1
ATOM 11896 O O . GLN B 1 720 ? 28.219 65.375 -15 1 84.38 720 GLN B O 1
ATOM 11901 N N . LEU B 1 721 ? 27.109 64.312 -13.375 1 84.69 721 LEU B N 1
ATOM 11902 C CA . LEU B 1 721 ? 25.922 64.312 -14.227 1 84.69 721 LEU B CA 1
ATOM 11903 C C . LEU B 1 721 ? 25.203 65.688 -14.133 1 84.69 721 LEU B C 1
ATOM 11905 O O . LEU B 1 721 ? 24.688 66 -13.078 1 84.69 721 LEU B O 1
ATOM 11909 N N . ASP B 1 722 ? 25.219 66.438 -15.148 1 75.94 722 ASP B N 1
ATOM 11910 C CA . ASP B 1 722 ? 24.688 67.812 -15.102 1 75.94 722 ASP B CA 1
ATOM 11911 C C . ASP B 1 722 ? 23.25 67.812 -15.578 1 75.94 722 ASP B C 1
ATOM 11913 O O . ASP B 1 722 ? 22.422 68.562 -15.039 1 75.94 722 ASP B O 1
ATOM 11917 N N . GLN B 1 723 ? 22.984 67.062 -16.672 1 75.56 723 GLN B N 1
ATOM 11918 C CA . GLN B 1 723 ? 21.641 67.188 -17.234 1 75.56 723 GLN B CA 1
ATOM 11919 C C . GLN B 1 723 ? 21.062 65.75 -17.516 1 75.56 723 GLN B C 1
ATOM 11921 O O . GLN B 1 723 ? 21.797 64.812 -17.859 1 75.56 723 GLN B O 1
ATOM 11926 N N . LEU B 1 724 ? 19.875 65.562 -17.219 1 80 724 LEU B N 1
ATOM 11927 C CA . LEU B 1 724 ? 19.109 64.375 -17.562 1 80 724 LEU B CA 1
ATOM 11928 C C . LEU B 1 724 ? 18.578 64.438 -19 1 80 724 LEU B C 1
ATOM 11930 O O . LEU B 1 724 ? 18.359 65.562 -19.516 1 80 724 LEU B O 1
ATOM 11934 N N . PRO B 1 725 ? 18.562 63.281 -19.688 1 77.56 725 PRO B N 1
ATOM 11935 C CA . PRO B 1 725 ? 18.016 63.344 -21.047 1 77.56 725 PRO B CA 1
ATOM 11936 C C . PRO B 1 725 ? 16.594 63.906 -21.094 1 77.56 725 PRO B C 1
ATOM 11938 O O . PRO B 1 725 ? 15.852 63.781 -20.125 1 77.56 725 PRO B O 1
ATOM 11941 N N . LYS B 1 726 ? 16.359 64.5 -22.234 1 72.62 726 LYS B N 1
ATOM 11942 C CA . LYS B 1 726 ? 15.062 65.188 -22.406 1 72.62 726 LYS B CA 1
ATOM 11943 C C . LYS B 1 726 ? 13.922 64.188 -22.359 1 72.62 726 LYS B C 1
ATOM 11945 O O . LYS B 1 726 ? 14.07 63.031 -22.797 1 72.62 726 LYS B O 1
ATOM 11950 N N . ASN B 1 727 ? 12.828 64.312 -21.781 1 72.12 727 ASN B N 1
ATOM 11951 C CA . ASN B 1 727 ? 11.562 63.562 -21.75 1 72.12 727 ASN B CA 1
ATOM 11952 C C . ASN B 1 727 ? 11.648 62.312 -20.859 1 72.12 727 ASN B C 1
ATOM 11954 O O . ASN B 1 727 ? 10.758 61.469 -20.891 1 72.12 727 ASN B O 1
ATOM 11958 N N . VAL B 1 728 ? 12.773 62.062 -20.188 1 74.56 728 VAL B N 1
ATOM 11959 C CA . VAL B 1 728 ? 12.875 60.875 -19.359 1 74.56 728 VAL B CA 1
ATOM 11960 C C . VAL B 1 728 ? 12.023 61.031 -18.109 1 74.56 728 VAL B C 1
ATOM 11962 O O . VAL B 1 728 ? 11.484 60.062 -17.578 1 74.56 728 VAL B O 1
ATOM 11965 N N . GLY B 1 729 ? 11.836 62.281 -17.625 1 66.88 729 GLY B N 1
ATOM 11966 C CA . GLY B 1 729 ? 11.109 62.562 -16.406 1 66.88 729 GLY B CA 1
ATOM 11967 C C . GLY B 1 729 ? 9.617 62.281 -16.516 1 66.88 729 GLY B C 1
ATOM 11968 O O . GLY B 1 729 ? 8.984 61.906 -15.539 1 66.88 729 GLY B O 1
ATOM 11969 N N . SER B 1 730 ? 9.117 62.438 -17.734 1 65.25 730 SER B N 1
ATOM 11970 C CA . SER B 1 730 ? 7.676 62.281 -17.891 1 65.25 730 SER B CA 1
ATOM 11971 C C . SER B 1 730 ? 7.273 60.812 -17.859 1 65.25 730 SER B C 1
ATOM 11973 O O . SER B 1 730 ? 6.125 60.5 -17.562 1 65.25 730 SER B O 1
ATOM 11975 N N . LEU B 1 731 ? 8.219 59.938 -18.062 1 70.31 731 LEU B N 1
ATOM 11976 C CA . LEU B 1 731 ? 7.906 58.5 -18.156 1 70.31 731 LEU B CA 1
ATOM 11977 C C . LEU B 1 731 ? 8.117 57.812 -16.812 1 70.31 731 LEU B C 1
ATOM 11979 O O . LEU B 1 731 ? 7.562 56.719 -16.562 1 70.31 731 LEU B O 1
ATOM 11983 N N . LEU B 1 732 ? 8.672 58.469 -15.906 1 79.75 732 LEU B N 1
ATOM 11984 C CA . LEU B 1 732 ? 9.141 57.781 -14.711 1 79.75 732 LEU B CA 1
ATOM 11985 C C . LEU B 1 732 ? 8.18 58 -13.547 1 79.75 732 LEU B C 1
ATOM 11987 O O . LEU B 1 732 ? 7.551 59.031 -13.438 1 79.75 732 LEU B O 1
ATOM 11991 N N . LYS B 1 733 ? 7.879 57.094 -12.789 1 80.38 733 LYS B N 1
ATOM 11992 C CA . LYS B 1 733 ? 7.109 57.188 -11.555 1 80.38 733 LYS B CA 1
ATOM 11993 C C . LYS B 1 733 ? 7.969 57.719 -10.406 1 80.38 733 LYS B C 1
ATOM 11995 O O . LYS B 1 733 ? 7.488 58.5 -9.57 1 80.38 733 LYS B O 1
ATOM 12000 N N . GLU B 1 734 ? 9.211 57.281 -10.398 1 82.5 734 GLU B N 1
ATOM 12001 C CA . GLU B 1 734 ? 10.141 57.688 -9.344 1 82.5 734 GLU B CA 1
ATOM 12002 C C . GLU B 1 734 ? 11.492 58.062 -9.93 1 82.5 734 GLU B C 1
ATOM 12004 O O . GLU B 1 734 ? 12.078 57.312 -10.711 1 82.5 734 GLU B O 1
ATOM 12009 N N . LEU B 1 735 ? 11.922 59.312 -9.695 1 82.44 735 LEU B N 1
ATOM 12010 C CA . LEU B 1 735 ? 13.219 59.781 -10.148 1 82.44 735 LEU B CA 1
ATOM 12011 C C . LEU B 1 735 ? 14 60.406 -8.992 1 82.44 735 LEU B C 1
ATOM 12013 O O . LEU B 1 735 ? 13.484 61.281 -8.281 1 82.44 735 LEU B O 1
ATOM 12017 N N . HIS B 1 736 ? 15.133 59.812 -8.672 1 81.56 736 HIS B N 1
ATOM 12018 C CA . HIS B 1 736 ? 16.047 60.375 -7.695 1 81.56 736 HIS B CA 1
ATOM 12019 C C . HIS B 1 736 ? 17.234 61.062 -8.383 1 81.56 736 HIS B C 1
ATOM 12021 O O . HIS B 1 736 ? 18.094 60.375 -8.945 1 81.56 736 HIS B O 1
ATOM 12027 N N . PHE B 1 737 ? 17.281 62.344 -8.547 1 78.94 737 PHE B N 1
ATOM 12028 C CA . PHE B 1 737 ? 18.328 63.094 -9.203 1 78.94 737 PHE B CA 1
ATOM 12029 C C . PHE B 1 737 ? 18.812 64.25 -8.312 1 78.94 737 PHE B C 1
ATOM 12031 O O . PHE B 1 737 ? 18 64.938 -7.727 1 78.94 737 PHE B O 1
ATOM 12038 N N . HIS B 1 738 ? 20.141 64.125 -7.656 1 65.69 738 HIS B N 1
ATOM 12039 C CA . HIS B 1 738 ? 20.688 65.188 -6.902 1 65.69 738 HIS B CA 1
ATOM 12040 C C . HIS B 1 738 ? 21.734 66 -7.723 1 65.69 738 HIS B C 1
ATOM 12042 O O . HIS B 1 738 ? 22.734 65.375 -8.141 1 65.69 738 HIS B O 1
ATOM 12048 N N . SER B 1 739 ? 21.531 66.938 -8.422 1 56.41 739 SER B N 1
ATOM 12049 C CA . SER B 1 739 ? 22.562 67.75 -9.094 1 56.41 739 SER B CA 1
ATOM 12050 C C . SER B 1 739 ? 23.219 68.75 -8.125 1 56.41 739 SER B C 1
ATOM 12052 O O . SER B 1 739 ? 22.703 68.938 -7.031 1 56.41 739 SER B O 1
ATOM 12054 N N . LYS B 1 740 ? 24.656 69.125 -8.227 1 52.41 740 LYS B N 1
ATOM 12055 C CA . LYS B 1 740 ? 25.297 70.188 -7.438 1 52.41 740 LYS B CA 1
ATOM 12056 C C . LYS B 1 740 ? 24.297 71.25 -7.012 1 52.41 740 LYS B C 1
ATOM 12058 O O . LYS B 1 740 ? 24.422 71.875 -5.934 1 52.41 740 LYS B O 1
ATOM 12063 N N . TYR B 1 741 ? 23.391 71.688 -7.84 1 47.59 741 TYR B N 1
ATOM 12064 C CA . TYR B 1 741 ? 22.547 72.875 -7.516 1 47.59 741 TYR B CA 1
ATOM 12065 C C . TYR B 1 741 ? 21.141 72.438 -7.129 1 47.59 741 TYR B C 1
ATOM 12067 O O . TYR B 1 741 ? 20.406 73.188 -6.496 1 47.59 741 TYR B O 1
ATOM 12075 N N . LYS B 1 742 ? 20.453 71.312 -7.566 1 47.22 742 LYS B N 1
ATOM 12076 C CA . LYS B 1 742 ?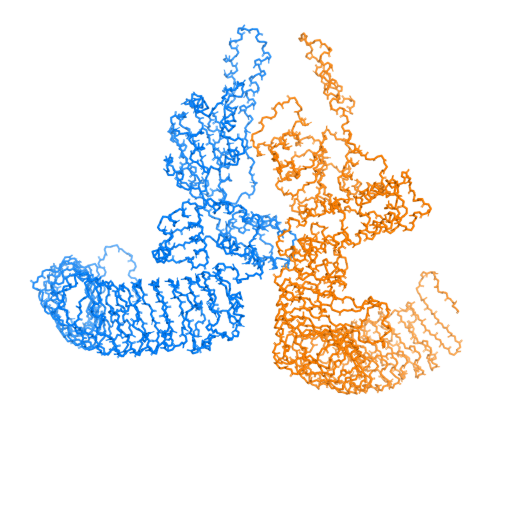 19.062 71.062 -7.242 1 47.22 742 LYS B CA 1
ATOM 12077 C C . LYS B 1 742 ? 18.828 69.562 -7.039 1 47.22 742 LYS B C 1
ATOM 12079 O O . LYS B 1 742 ? 19.281 68.75 -7.852 1 47.22 742 LYS B O 1
ATOM 12084 N N . THR B 1 743 ? 18.609 69.062 -5.84 1 48.84 743 THR B N 1
ATOM 12085 C CA . THR B 1 743 ? 18.203 67.688 -5.496 1 48.84 743 THR B CA 1
ATOM 12086 C C . THR B 1 743 ? 16.766 67.438 -5.949 1 48.84 743 THR B C 1
ATOM 12088 O O . THR B 1 743 ? 15.844 68.125 -5.555 1 48.84 743 THR B O 1
ATOM 12091 N N . LYS B 1 744 ? 16.359 67 -7.094 1 49.19 744 LYS B N 1
ATOM 12092 C CA . LYS B 1 744 ? 14.984 66.75 -7.477 1 49.19 744 LYS B CA 1
ATOM 12093 C C . LYS B 1 744 ? 14.641 65.25 -7.273 1 49.19 744 LYS B C 1
ATOM 12095 O O . LYS B 1 744 ? 15.289 64.375 -7.844 1 49.19 744 LYS B O 1
ATOM 12100 N N . ILE B 1 745 ? 14.156 64.812 -6.207 1 51.94 745 ILE B N 1
ATOM 12101 C CA . ILE B 1 745 ? 13.484 63.5 -6.02 1 51.94 745 ILE B CA 1
ATOM 12102 C C . ILE B 1 745 ? 12.062 63.594 -6.574 1 51.94 745 ILE B C 1
ATOM 12104 O O . ILE B 1 745 ? 11.242 64.375 -6.094 1 51.94 745 ILE B O 1
ATOM 12108 N N . SER B 1 746 ? 11.758 63.562 -7.879 1 52.97 746 SER B N 1
ATOM 12109 C CA . SER B 1 746 ? 10.391 63.75 -8.367 1 52.97 746 SER B CA 1
ATOM 12110 C C . SER B 1 746 ? 9.641 62.406 -8.398 1 52.97 746 SER B C 1
ATOM 12112 O O . SER B 1 746 ? 10.164 61.406 -8.883 1 52.97 746 SER B O 1
ATOM 12114 N N . CYS B 1 747 ? 9.07 61.906 -7.363 1 49.5 747 CYS B N 1
ATOM 12115 C CA . CYS B 1 747 ? 8.094 60.812 -7.398 1 49.5 747 CYS B CA 1
ATOM 12116 C C . CYS B 1 747 ? 6.867 61.219 -8.219 1 49.5 747 CYS B C 1
ATOM 12118 O O . CYS B 1 747 ? 6.195 62.188 -7.898 1 49.5 747 CYS B O 1
ATOM 12120 N N . PHE B 1 748 ? 6.832 61 -9.391 1 43.69 748 PHE B N 1
ATOM 12121 C CA . PHE B 1 748 ? 5.73 61.469 -10.219 1 43.69 748 PHE B CA 1
ATOM 12122 C C . PHE B 1 748 ? 4.453 60.719 -9.922 1 43.69 748 PHE B C 1
ATOM 12124 O O . PHE B 1 748 ? 3.537 60.656 -10.742 1 43.69 748 PHE B O 1
ATOM 12131 N N . ASN B 1 749 ? 4.359 59.781 -9.062 1 39.41 749 ASN B N 1
ATOM 12132 C CA . ASN B 1 749 ? 2.975 59.312 -8.969 1 39.41 749 ASN B CA 1
ATOM 12133 C C . ASN B 1 749 ? 2.049 60.469 -8.539 1 39.41 749 ASN B C 1
ATOM 12135 O O . ASN B 1 749 ? 2.453 61.344 -7.785 1 39.41 749 ASN B O 1
ATOM 12139 N N . HIS B 1 750 ? 0.865 60.688 -9.234 1 36.38 750 HIS B N 1
ATOM 12140 C CA . HIS B 1 750 ? -0.303 61.5 -8.93 1 36.38 750 HIS B CA 1
ATOM 12141 C C . HIS B 1 750 ? -0.678 61.375 -7.453 1 36.38 750 HIS B C 1
ATOM 12143 O O . HIS B 1 750 ? -1.456 62.188 -6.945 1 36.38 750 HIS B O 1
ATOM 12149 N N . THR B 1 751 ? -1.019 60.188 -6.852 1 33.31 751 THR B N 1
ATOM 12150 C CA . THR B 1 751 ? -1.753 60.469 -5.621 1 33.31 751 THR B CA 1
ATOM 12151 C C . THR B 1 751 ? -0.841 61.094 -4.57 1 33.31 751 THR B C 1
ATOM 12153 O O . THR B 1 751 ? 0.348 60.781 -4.5 1 33.31 751 THR B O 1
ATOM 12156 N N . LYS B 1 752 ? -1.263 62.125 -3.738 1 34.19 752 LYS B N 1
ATOM 12157 C CA . LYS B 1 752 ? -0.868 63 -2.639 1 34.19 752 LYS B CA 1
ATOM 12158 C C . LYS B 1 752 ? -0.088 62.25 -1.575 1 34.19 752 LYS B C 1
ATOM 12160 O O . LYS B 1 752 ? 0.233 62.781 -0.519 1 34.19 752 LYS B O 1
ATOM 12165 N N . LYS B 1 753 ? -0.155 60.938 -1.314 1 33.84 753 LYS B N 1
ATOM 12166 C CA . LYS B 1 753 ? 0.256 60.781 0.078 1 33.84 753 LYS B CA 1
ATOM 12167 C C . LYS B 1 753 ? 1.718 61.188 0.266 1 33.84 753 LYS B C 1
ATOM 12169 O O . LYS B 1 753 ? 2.465 61.281 -0.708 1 33.84 753 LYS B O 1
ATOM 12174 N N . SER B 1 754 ? 2.576 60.562 1.314 1 29.09 754 SER B N 1
ATOM 12175 C CA . SER B 1 754 ? 3.582 61 2.281 1 29.09 754 SER B CA 1
ATOM 12176 C C . SER B 1 754 ? 4.969 61.031 1.651 1 29.09 754 SER B C 1
ATOM 12178 O O . SER B 1 754 ? 5.59 60 1.429 1 29.09 754 SER B O 1
ATOM 12180 N N . CYS B 1 755 ? 5.238 61.625 0.56 1 28.16 755 CYS B N 1
ATOM 12181 C CA . CYS B 1 755 ? 6.633 61.906 0.226 1 28.16 755 CYS B CA 1
ATOM 12182 C C . CYS B 1 755 ? 7.305 62.719 1.323 1 28.16 755 CYS B C 1
ATOM 12184 O O . CYS B 1 755 ? 7.047 63.906 1.459 1 28.16 755 CYS B O 1
ATOM 12186 N N . ARG B 1 756 ? 7.457 62.125 2.578 1 24.98 756 ARG B N 1
ATOM 12187 C CA . ARG B 1 756 ? 8.164 62.844 3.648 1 24.98 756 ARG B CA 1
ATOM 12188 C C . ARG B 1 756 ? 9.539 63.312 3.184 1 24.98 756 ARG B C 1
ATOM 12190 O O . ARG B 1 756 ? 10.312 62.5 2.627 1 24.98 756 ARG B O 1
ATOM 12197 N N . THR B 1 757 ? 9.672 64.5 2.816 1 26.03 757 THR B N 1
ATOM 12198 C CA . THR B 1 757 ? 10.82 65.375 2.848 1 26.03 757 THR B CA 1
ATOM 12199 C C . THR B 1 757 ? 11.633 65.188 4.125 1 26.03 757 THR B C 1
ATOM 12201 O O . THR B 1 757 ? 11.094 65.25 5.23 1 26.03 757 THR B O 1
ATOM 12204 N N . PHE B 1 758 ? 12.547 64.125 4.352 1 21.05 758 PHE B N 1
ATOM 12205 C CA . PHE B 1 758 ? 13.469 64.5 5.414 1 21.05 758 PHE B CA 1
ATOM 12206 C C . PHE B 1 758 ? 14.328 65.688 4.988 1 21.05 758 PHE B C 1
ATOM 12208 O O . PHE B 1 758 ? 14.664 65.812 3.811 1 21.05 758 PHE B O 1
#

Nearest PDB structures (foldseek):
  7jlv-assembly1_A  TM=9.002E-01  e=1.682E-29  Nicotiana benthamiana
  7dfv-assembly1_B  TM=8.843E-01  e=1.518E-25  Arabidopsis thaliana
  9cc9-assembly1_L  TM=5.423E-01  e=1.445E-25  Nicotiana benthamiana
  7xc2-assembly1_C  TM=5.222E-01  e=1.243E-23  Triticum monococcum
  7xx2-assembly1_I  TM=5.366E-01  e=5.338E-20  Triticum monococcum

InterPro domains:
  IPR002182 NB-ARC [PF00931] (65-224)
  IPR003593 AAA+ ATPase domain [SM00382] (69-349)
  IPR027417 P-loop containing nucleoside triphosphate hydrolase [G3DSA:3.40.50.300] (14-201)
  IPR027417 P-loop containing nucleoside triphosphate hydrolase [SSF52540] (42-299)
  IPR032675 Leucine-rich repeat domain superfamily [G3DSA:3.80.10.10] (395-582)
  IPR032675 Leucine-rich repeat domain superfamily [G3DSA:3.80.10.10] (583-757)
  IPR042197 Apoptotic protease-activating factors, helical domain [G3DSA:1.10.8.430] (206-290)
  IPR044974 Disease resistance protein, plants [PTHR11017] (21-593)
  IPR058192 Disease resistance protein Roq1-like, winged-helix domain [PF23282] (293-359)
  IPR058546 Disease resistance protein RPS4B/Roq1-like, leucine-rich repeats [PF23286] (636-722)

Organism: Vitis vinifera (NCBI:txid29760)

Secondary structure (DSSP, 8-state):
-HHHHHHHHHHHTT---SS--HHHHHHHHHHHHHHHHS--PPP--SS-SSHHHHHHHIIIIII-TT--S-EEEEEE-STTSSHHHHHHHHHHHHGGGSSEEEEE--HHHHHHHT-HHHHHHHHHHHH-TTS-----SHHHHHHHHHHHHTTS-EEEEEEEE--HHHHHHHH--GGGS-TT-EEEEEES-HHHHHHTT-SEEEEPPPP-HHHHHHHHHHHHTSSSS--GGGHHHHHHHHHHHTT-HHHHHHHHHHHTT--HHHHHHHHHHHHHS--HHHHHHHHHHHHTS-HHHHHHHHHIIIIITT-BHHHHHHHHHHTT--HHHHHHHHHHTTS-EEETTEEE--HHHHHHHHHHHHHTSTT-GGG-SEE-SHHHHHHHHHHT---TT--EEEEETT-TT-PPEEE-GGGTTT-TT--EEEEE--GGG--TTS--SEEEPTT-----TT--EEEETT--SSS--TT---TT--EEE-TT---SBS-------TT--EEE-TT-TT--EE---TTT-TT--EEE-TT-TT--EE-GGGGG-TT--EEE-TT-TT-----SEE--TT--EEE-TT-TT---PPEE-S--TT--EEE-TT----B--THHHHH-TT--EEE-TT-TT--B--GGGGG-TT--EEE-TT-TT---PPP--S---S--EEE-TT----B--GGGGG-TT--EEE-TT-TT--B--GGGGG-TT--EEEETT-TT---PPTTHHHH-SEEEEE-SS-EEEEE--SS-------/-HHHHHHHHHHHHHS--SSS-HHHHHHHHHHHHHHHHS--PPP--SS-SSHHHHHHHIIIIII-TT--S-EEEEEE-STTSSHHHHHHHHHHHHGGGSSEEEEE--HHHHHHHT-HHHHHHHHHHHH-TTS-----SHHHHHHHHHHHHTTS-EEEEEEEE--HHHHHHHH--GGGS-TT-EEEEEES-HHHHHHTT-SEEEEPPPP-HHHHHHHHHHHHTSSSS--GGGHHHHHHHHHHHTT-HHHHHHHHHHHTT--HHHHHHHHHHHHHS--HHHHHHHHHHHHTS-HHHHHHHHHIIIIITT-BHHHHHHHHHHTT--HHHHHHHHHHTTS-EEETTEEE--HHHHHHHHHHHHHTSTT-GGG-SEE-SHHHHHHHHHHT---TT--EEEEETT-TT-PPEEE-GGGTTT-TT--EEEEE--STT--TTS--SEEEPTT-----TT--EEEETT--SSS--TT---TT--EEE-TT---SBS-------TT--EEE-TT-TT--EE---TTT-TT--EEE-TT-TT--EE-GGGGG-TT--EEE-TT-TT-----SEE--TT--EEE-TT-TT---PPEE-S--TT--EEE-TT----B--THHHHH-TT--EEE-TT-TT--B--GGGGG-TT--EEE-TT-TT---PPP--S---S--EEE-TT----B--GGGGG-TT--EEE-TT-TT--B--GGGGG-TT--EEEETT-TT---PPTTSTTT-SEEEEE-SS-EEEEE--SS-------

Sequence (1516 aa):
MFFVVCTLLAHSCMCLTGGRSESEVVNDITRTILARFTRKHLHVDKNLVGMDDRLNEVIPQMIDLSSNEVRMIGIYGLGGIGKTTVAKVVYNRIAPLFMITSFIANVREDSKSRGLLHLQKQLLHEILPSRKNFISNVDEGIHMIQDRLCFKSVLLILDDVDTLDQLEGLAGDCNWFGPGSRIIVTTRDRHLLDVHKMDAFYEVKKLDQMEAIELFSQHAFEQKHPKEDYETLSNSMVRCVDGLPLGLKVLGRFLFGKTILEWKSELQKLKQEPNQEIQGVLKRSYDELDLTQKDIFLDVACFFNGEDKDHVTRILDACNFYAESGIRVLGDKCLITIFDNKILMHDLLQQMGRYIVRQDYPNYPEKWSRLCYPDDVNRVLIRKSGTEAIEGILFDLSIPKRKRIDITTKSFEMMTRLRLLKIYWAHGSISIREDNKVKLSKDFEFPSYELRYLYWHGYPLESLPSSFYAEDLIELDMCYSSLKQLWESDEPLEKLNTIRVSFSQHLMEIPDFSVRAPNLEKLILDGCSSLLEVHPSIGRLKKIIVLNIKNCKKLGSFPSIIDMEALKILNFAGCSELKKFPDIQCNMEHLLELYLSSTTIEELSSSIGWHITGLVLLDLNRCKVLTCLPTCIFKLKSLKYLFLSGCSKLENFPEIMEDMENLKELLLDGTSIEALPFSIERLKGLGLLNMRKCKKLVSLPNNMCNLRSLQTLIVSGCSQLDQLPKNVGSLLKELHFHSKYKTKISCFNHTKKSCRTFMFFVVCTLLAHSCMCLTGGRSESEVVNDITRTILARFTRKHLHVDKNLVGMDDRLNEVIPQMIDLSSNEVRMIGIYGLGGIGKTTVAKVVYNRIAPLFMITSFIANVREDSKSRGLLHLQKQLLHEILPSRKNFISNVDEGIHMIQDRLCFKSVLLILDDVDTLDQLEGLAGDCNWFGPGSRIIVTTRDRHLLDVHKMDAFYEVKKLDQMEAIELFSQHAFEQKHPKEDYETLSNSMVRCVDGLPLGLKVLGRFLFGKTILEWKSELQKLKQEPNQEIQGVLKRSYDELDLTQKDIFLDVACFFNGEDKDHVTRILDACNFYAESGIRVLGDKCLITIFDNKILMHDLLQQMGRYIVRQDYPNYPEKWSRLCYPDDVNRVLIRKSGTEAIEGILFDLSIPKRKRIDITTKSFEMMTRLRLLKIYWAHGSISIREDNKVKLSKDFEFPSYELRYLYWHGYPLESLPSSFYAEDLIELDMCYSSLKQLWESDEPLEKLNTIRVSFSQHLMEIPDFSVRAPNLEKLILDGCSSLLEVHPSIGRLKKIIVLNIKNCKKLGSFPSIIDMEALKILNFAGCSELKKFPDIQCNMEHLLELYLSSTTIEELSSSIGWHITGLVLLDLNRCKVLTCLPTCIFKLKSLKYLFLSGCSKLENFPEIMEDMENLKELLLDGTSIEALPFSIERLKGLGLLNMRKCKKLVSLPNNMCNLRSLQTLIVSGCSQLDQLPKNVGSLLKELHFHSKYKTKISCFNHTKKSCRTF

Solvent-accessible surface area (backbone atoms only — not comparable to full-atom values): 75174 Å² total; per-residue (Å²): 114,72,65,62,55,50,50,56,50,52,58,61,55,61,72,50,72,62,90,64,52,69,65,57,51,50,49,47,44,47,48,46,45,45,57,66,60,51,69,83,49,62,66,67,75,88,82,69,65,71,50,66,67,49,48,63,46,45,44,62,70,54,64,33,83,84,48,58,54,56,42,37,35,32,34,27,34,43,67,53,46,45,58,68,57,54,52,47,52,49,44,63,68,52,45,83,80,38,79,39,64,48,77,45,68,50,42,42,62,43,32,72,75,68,27,62,49,51,53,44,50,50,55,48,38,68,75,41,72,86,52,87,75,86,63,90,44,56,70,55,36,39,51,51,50,30,68,69,28,33,81,34,29,35,38,41,35,42,30,47,44,80,52,65,66,61,43,50,55,74,61,61,52,65,75,33,38,5,65,45,13,39,37,39,37,27,27,42,41,50,55,58,40,60,73,69,61,48,74,32,79,41,72,63,65,66,44,51,71,70,46,31,46,26,50,21,13,39,43,34,65,73,30,65,54,63,55,80,95,41,42,70,60,49,53,52,54,46,57,61,42,63,25,30,49,45,46,32,44,55,51,14,43,67,49,37,89,57,52,72,65,30,49,54,25,43,55,58,38,50,75,70,45,71,58,66,74,56,44,59,52,49,43,54,63,56,69,70,43,53,73,54,44,43,50,52,51,39,46,32,39,61,72,38,61,67,32,48,42,68,61,49,35,53,58,36,38,74,68,70,46,54,27,72,62,37,53,48,51,36,38,33,43,44,60,33,45,77,57,96,57,18,32,37,53,52,60,55,55,27,49,46,36,54,36,61,51,32,64,88,44,74,88,38,71,40,66,17,38,57,38,60,48,43,71,57,43,50,49,31,36,66,65,42,49,36,26,57,46,23,30,31,39,36,37,57,64,53,61,73,91,57,71,73,41,66,45,46,31,65,23,33,56,44,18,52,47,24,26,36,42,38,36,38,63,63,68,87,71,52,78,63,83,61,75,75,44,61,43,67,46,92,80,40,44,72,46,23,58,46,24,30,36,44,32,34,49,50,38,70,52,47,45,48,47,70,71,59,57,36,52,53,22,30,38,42,35,35,30,46,16,45,26,34,34,64,57,80,56,74,69,55,22,63,49,24,28,36,41,32,40,28,45,11,55,50,23,32,44,45,64,70,35,63,66,24,32,54,48,29,27,35,42,37,33,37,41,16,42,44,23,44,46,58,38,58,41,67,26,59,34,51,51,24,30,36,42,33,39,27,32,16,35,48,25,44,61,64,50,53,57,38,50,36,50,45,24,29,37,44,32,36,29,38,13,49,44,23,41,61,68,57,52,48,79,42,69,24,53,48,26,32,38,41,33,39,21,36,18,41,33,38,55,56,63,58,40,55,24,74,24,30,40,37,25,30,35,43,34,35,30,40,14,49,54,21,41,48,66,36,64,40,55,40,52,29,49,45,26,28,37,42,37,31,33,39,13,51,47,24,40,56,62,62,62,43,87,45,67,23,61,42,29,32,39,39,34,40,21,34,19,37,33,34,50,58,47,74,36,58,38,34,39,46,27,29,28,34,42,33,33,34,44,14,51,52,22,45,50,58,47,59,52,53,51,62,30,78,44,30,34,34,41,33,38,35,57,15,76,46,32,80,63,77,40,73,67,41,71,78,61,27,34,29,36,33,38,36,40,103,86,49,70,42,68,45,64,50,57,81,74,75,77,82,78,73,75,127,115,69,63,63,53,46,51,56,47,50,61,58,52,63,73,49,74,62,88,63,52,68,62,56,54,48,44,50,47,43,47,50,45,40,60,66,55,55,70,81,68,67,91,66,76,87,82,67,66,71,49,65,65,50,48,63,48,44,45,63,72,52,63,34,84,85,49,59,55,56,41,36,35,33,35,28,34,44,66,52,48,45,60,66,57,53,52,47,54,50,44,61,71,51,45,84,80,39,80,39,66,47,79,45,69,50,41,41,62,43,32,72,74,69,27,60,51,51,55,44,50,51,54,46,40,70,74,42,70,83,55,87,76,86,63,88,44,56,34,41,36,38,47,50,48,29,70,69,28,34,80,34,29,33,37,40,34,41,29,46,43,79,53,64,66,60,41,52,55,73,62,61,50,65,76,32,41,4,64,46,14,40,38,39,36,26,25,42,43,50,55,56,40,58,69,69,61,46,75,32,79,42,73,66,66,68,43,51,71,70,45,32,46,25,50,21,12,38,43,33,66,72,31,65,54,61,54,80,93,42,40,68,58,49,52,51,53,44,56,60,40,63,24,30,49,46,46,30,46,56,51,13,50,69,49,36,88,55,51,72,68,54,48,55,52,49,54,58,42,50,74,72,44,72,57,64,72,58,44,60,51,50,43,52,63,57,68,72,44,54,72,55,42,44,50,53,50,39,46,33,42,62,73,39,61,67,32,48,41,70,61,52,33,54,57,36,38,72,70,69,43,33,28,57,34,35,52,48,50,37,40,32,41,42,61,33,45,76,55,94,57,18,31,36,54,54,61,55,56,28,50,47,35,55,38,61,53,31,62,89,44,75,88,37,71,42,66,18,38,58,38,59,48,44,71,57,43,50,51,32,39,68,66,40,49,38,26,56,47,24,30,30,40,37,39,59,64,54,61,74,88,58,70,74,42,66,44,48,30,66,25,32,54,45,17,52,46,25,25,38,40,36,36,37,62,65,71,84,74,63,68,72,84,58,77,74,44,58,44,66,48,91,78,36,42,71,44,25,58,45,25,30,37,44,34,32,49,50,38,66,51,46,44,48,48,69,70,58,57,36,54,54,22,32,38,40,36,34,29,46,17,44,26,33,35,64,61,80,56,74,66,56,23,66,50,25,29,36,41,34,42,27,44,11,55,52,23,33,43,45,66,69,36,64,67,24,33,54,47,30,27,34,42,35,34,37,41,16,41,43,23,44,46,59,39,59,44,67,25,57,34,53,50,25,30,36,42,32,39,27,33,16,36,49,24,44,60,64,52,54,57,39,49,36,52,45,24,29,37,43,31,37,28,38,13,48,44,24,42,62,68,58,51,49,80,42,68,24,54,48,26,31,36,39,34,40,22,36,19,40,32,38,55,57,63,58,41,55,22,73,24,30,40,40,25,31,34,43,35,37,29,40,14,50,54,21,43,49,67,37,65,40,56,39,52,29,49,46,26,27,37,42,35,32,32,40,13,50,47,24,39,56,63,64,63,40,87,46,67,24,62,43,29,31,39,40,35,41,21,34,18,37,33,34,49,59,48,75,36,59,38,35,38,47,28,29,27,33,43,34,34,34,44,14,53,50,22,46,50,57,47,60,52,54,52,63,28,78,45,30,32,35,42,33,38,34,55,14,72,48,32,79,63,76,41,73,68,42,72,78,60,26,38,32,35,34,38,34,36,97,86,52,70,47,68,47,62,53,60,79,76,80,73,86,76,75,76,126

pLDDT: mean 84.03, std 15.45, range [20.38, 97.69]

Foldseek 3Di:
DVVVLVVVVVVLVVVVPDPDPPVNSVVVSCCVVCLQPVLPQDDDDPDDFPLVVVCVCCVCPPQNLPFQAEAEEEEAAFFLQQSVVSLRVNCSVCVVVFDAEDEDEPLPVCCVPVRLVVSLQVRVCSQPVPDPPPDDDLVSSQVVLLVSAQATAYEYEAEADEDLVSCCSRPNDSNSHHTSHYYYYYYLFQVSCVVSPGPYYDYRDFDDQLRLQQLLCCLQPVGRHHDPVCRVLSSLQSVLQVRRNSSSNVVSNVNHPPDPVVSVVVSVVCVQDPDPVVLVRRCPLLVPDDPLLNVLLLCCLQPAAFHAQVVSCLLSVLVVSNSVVSVVRCVRSNQWDADPRGTHGRNSSSSSSVCVQCVVPVPCLLQGQEARDQVSLLVLQQVLSHACSHAEYHHEPQPPPDAQREGEQSSCQRNANHAYYAYDYDPDPCPVPDDNSYHYDPPHDHHYLNHAYAHAEAAEDQEHDQNDHHQSHAEAHYECYCHQEHHDHQDANANHAEYHHEQNQNHAEYDACVRHPLQYAYDAHHNNCNHADYDQNVLVRARHAYDHNAQNQNHQDHHQEHDHQNYAEAADHNNANHADDHAYPAANQNHAEYHDANYQHAEHDLNCLVRHQNYAYDHHHQNQNHAAYHQSVLSNQNHAYDAHHNNANHAAYHARPAARQRHAEDAQANYQHAEYDPNVLSPQNYAYYHHHQNQNHAAYDLSCLSNQNHAEYEHHNNANHADHHPNNVVRYQFYADDYVVRGDGCNNDPDDDDPPDD/DVVVLVVVVVVLVVVPPDPPPPVVSVVVSCCVVCLQVVLPQDDADPDDFPLVVVCVCCVCPPQNLPFQAEAEEEEAAFFLQQSVRSLRVNCSVCVVVFRAEDEDEPLPVCCVPVRLVVSLQVRVCSQPVPDPPPDDDLVSSQVVLLVRAQATAYEAEAEADEDLVSCCSRPNDSNSHHTSHYYYYYYLFQVSCVVSPGPYYHYRDFDDQQRLQQLLCCLQPVGRHHDPVCRVLSSLQSVLQVRRNSSSNVVSNVNHPPDPVVSVVVSVVCVQDPDPVVLVRRCPLLVPDDPLLNVLLLCCLQPAAFHAQVVSCLLSVLVVSNSVVSVVRCVRSNQWDADPRGTHGRNSSSSSSVCVQCVVPVPDLLQGQEARDQVSLLVLQQVLSHACSHAEYHHEPQPPVDAQREGEQSSCQRNANHAYYAYDYDPDPCPVPDDNSYHYDPQHDDHYLRHAYAHAEAAEDQEHDQNDHHQSHAEAAYECYCHQEHYDHQDANARHAEYHHEQNQNHAEYDACVRHPLQYAYYAHHNNCNHADYDQNVLVRARHAYDHNAQNQNHADHHQEHDHQNYAEAADHNNANHADDHAYPAANQRHAEYHDANYQHAEHDLNCLVRHLNYAYDHHHQNQNHAAYHLSVLSNQNHAYDAHHNNANHAAHHARPAANQRHAEYAQANYQHAEYDPNVLSPQNYAEYHHHQNQNHAAYDLSVLSNQNHAEYEHHNNANHADHHPPNVVRYQFYADDYPVRGDGCNPDPDDDDPPDD